Protein AF-0000000085284637 (afdb_homodimer)

Structure (mmCIF, N/CA/C/O backbone):
data_AF-0000000085284637-model_v1
#
loop_
_entity.id
_entity.type
_entity.pdbx_description
1 polymer 'Mutator-like transposase domain-containing protein'
#
loop_
_atom_site.group_PDB
_atom_site.id
_atom_site.type_symbol
_atom_site.label_atom_id
_atom_site.label_alt_id
_atom_site.label_comp_id
_atom_site.label_asym_id
_atom_site.label_entity_id
_atom_site.label_seq_id
_atom_site.pdbx_PDB_ins_code
_atom_site.Cartn_x
_atom_site.Cartn_y
_atom_site.Cartn_z
_atom_site.occupancy
_atom_site.B_iso_or_equiv
_atom_site.auth_seq_id
_atom_site.auth_comp_id
_atom_site.auth_asym_id
_atom_site.auth_atom_id
_atom_site.pdbx_PDB_model_num
ATOM 1 N N . MET A 1 1 ? 29.344 -5.898 -10.086 1 89.19 1 MET A N 1
ATOM 2 C CA . MET A 1 1 ? 28.906 -7.266 -10.359 1 89.19 1 MET A CA 1
ATOM 3 C C . MET A 1 1 ? 29.672 -7.855 -11.539 1 89.19 1 MET A C 1
ATOM 5 O O . MET A 1 1 ? 29.812 -7.215 -12.578 1 89.19 1 MET A O 1
ATOM 9 N N . ILE A 1 2 ? 30.219 -9.016 -11.281 1 87.75 2 ILE A N 1
ATOM 10 C CA . ILE A 1 2 ? 31.047 -9.648 -12.297 1 87.75 2 ILE A CA 1
ATOM 11 C C . ILE A 1 2 ? 30.469 -11.016 -12.648 1 87.75 2 ILE A C 1
ATOM 13 O O . ILE A 1 2 ? 30.062 -11.773 -11.766 1 87.75 2 ILE A O 1
ATOM 17 N N . ASP A 1 3 ? 30.391 -11.312 -13.961 1 84.81 3 ASP A N 1
ATOM 18 C CA . ASP A 1 3 ? 30.062 -12.648 -14.422 1 84.81 3 ASP A CA 1
ATOM 19 C C . ASP A 1 3 ? 31.234 -13.609 -14.227 1 84.81 3 ASP A C 1
ATOM 21 O O . ASP A 1 3 ? 32.219 -13.531 -14.945 1 84.81 3 ASP A O 1
ATOM 25 N N . CYS A 1 4 ? 31.016 -14.438 -13.312 1 86.38 4 CYS A N 1
ATOM 26 C CA . CYS A 1 4 ? 32.125 -15.312 -12.938 1 86.38 4 CYS A CA 1
ATOM 27 C C . CYS A 1 4 ? 32.562 -16.172 -14.117 1 86.38 4 CYS A C 1
ATOM 29 O O . CYS A 1 4 ? 33.719 -16.484 -14.258 1 86.38 4 CYS A O 1
ATOM 31 N N . ASN A 1 5 ? 31.578 -16.625 -14.945 1 84.56 5 ASN A N 1
ATOM 32 C CA . ASN A 1 5 ? 31.922 -17.422 -16.109 1 84.56 5 ASN A CA 1
ATOM 33 C C . ASN A 1 5 ? 32.75 -16.609 -17.109 1 84.56 5 ASN A C 1
ATOM 35 O O . ASN A 1 5 ? 33.75 -17.125 -17.656 1 84.56 5 ASN A O 1
ATOM 39 N N . LYS A 1 6 ? 32.375 -15.461 -17.297 1 85.19 6 LYS A N 1
ATOM 40 C CA . LYS A 1 6 ? 33.125 -14.594 -18.203 1 85.19 6 LYS A CA 1
ATOM 41 C C . LYS A 1 6 ? 34.5 -14.289 -17.656 1 85.19 6 LYS A C 1
ATOM 43 O O . LYS A 1 6 ? 35.5 -14.297 -18.391 1 85.19 6 LYS A O 1
ATOM 48 N N . LEU A 1 7 ? 34.562 -13.969 -16.375 1 89.31 7 LEU A N 1
ATOM 49 C CA . LEU A 1 7 ? 35.844 -13.695 -15.727 1 89.31 7 LEU A CA 1
ATOM 50 C C . LEU A 1 7 ? 36.812 -14.883 -15.875 1 89.31 7 LEU A C 1
ATOM 52 O O . LEU A 1 7 ? 37.969 -14.703 -16.188 1 89.31 7 LEU A O 1
ATOM 56 N N . TYR A 1 8 ? 36.281 -16.047 -15.656 1 89.56 8 TYR A N 1
ATOM 57 C CA . TYR A 1 8 ? 37.094 -17.25 -15.781 1 89.56 8 TYR A CA 1
ATOM 58 C C . TYR A 1 8 ? 37.562 -17.438 -17.219 1 89.56 8 TYR A C 1
ATOM 60 O O . TYR A 1 8 ? 38.781 -17.594 -17.453 1 89.56 8 TYR A O 1
ATOM 68 N N . ASN A 1 9 ? 36.688 -17.359 -18.188 1 89.44 9 ASN A N 1
ATOM 69 C CA . ASN A 1 9 ? 36.969 -17.672 -19.578 1 89.44 9 ASN A CA 1
ATOM 70 C C . ASN A 1 9 ? 37.938 -16.641 -20.188 1 89.44 9 ASN A C 1
ATOM 72 O O . ASN A 1 9 ? 38.75 -16.984 -21.031 1 89.44 9 ASN A O 1
ATOM 76 N N . THR A 1 10 ? 37.844 -15.453 -19.703 1 86.94 10 THR A N 1
ATOM 77 C CA . THR A 1 10 ? 38.562 -14.398 -20.406 1 86.94 10 THR A CA 1
ATOM 78 C C . THR A 1 10 ? 39.875 -14.047 -19.688 1 86.94 10 THR A C 1
ATOM 80 O O . THR A 1 10 ? 40.812 -13.539 -20.297 1 86.94 10 THR A O 1
ATOM 83 N N . VAL A 1 11 ? 39.875 -14.344 -18.391 1 89.25 11 VAL A N 1
ATOM 84 C CA . VAL A 1 11 ? 41.031 -13.828 -17.625 1 89.25 11 VAL A CA 1
ATOM 85 C C . VAL A 1 11 ? 41.688 -14.977 -16.859 1 89.25 11 VAL A C 1
ATOM 87 O O . VAL A 1 11 ? 42.844 -15.289 -17.094 1 89.25 11 VAL A O 1
ATOM 90 N N . LEU A 1 12 ? 40.938 -15.695 -16.141 1 88.62 12 LEU A N 1
ATOM 91 C CA . LEU A 1 12 ? 41.531 -16.578 -15.117 1 88.62 12 LEU A CA 1
ATOM 92 C C . LEU A 1 12 ? 42 -17.891 -15.734 1 88.62 12 LEU A C 1
ATOM 94 O O . LEU A 1 12 ? 42.906 -18.531 -15.211 1 88.62 12 LEU A O 1
ATOM 98 N N . SER A 1 13 ? 41.438 -18.266 -16.859 1 87.56 13 SER A N 1
ATOM 99 C CA . SER A 1 13 ? 41.75 -19.547 -17.484 1 87.56 13 SER A CA 1
ATOM 100 C C . SER A 1 13 ? 43.188 -19.578 -18.016 1 87.56 13 SER A C 1
ATOM 102 O O . SER A 1 13 ? 43.75 -20.656 -18.25 1 87.56 13 SER A O 1
ATOM 104 N N . GLU A 1 14 ? 43.719 -18.453 -18.125 1 82.44 14 GLU A N 1
ATOM 105 C CA . GLU A 1 14 ? 45.062 -18.375 -18.719 1 82.44 14 GLU A CA 1
ATOM 106 C C . GLU A 1 14 ? 46.094 -17.906 -17.688 1 82.44 14 GLU A C 1
ATOM 108 O O . GLU A 1 14 ? 47.188 -17.516 -18.062 1 82.44 14 GLU A O 1
ATOM 113 N N . MET A 1 15 ? 45.781 -18.094 -16.5 1 85 15 MET A N 1
ATOM 114 C CA . MET A 1 15 ? 46.688 -17.562 -15.5 1 85 15 MET A CA 1
ATOM 115 C C . MET A 1 15 ? 47.719 -18.609 -15.078 1 85 15 MET A C 1
ATOM 117 O O . MET A 1 15 ? 47.375 -19.656 -14.523 1 85 15 MET A O 1
ATOM 121 N N . PHE A 1 16 ? 48.906 -18.266 -15.258 1 83.94 16 PHE A N 1
ATOM 122 C CA . PHE A 1 16 ? 50 -19.141 -14.859 1 83.94 16 PHE A CA 1
ATOM 123 C C . PHE A 1 16 ? 50.406 -18.891 -13.414 1 83.94 16 PHE A C 1
ATOM 125 O O . PHE A 1 16 ? 50.281 -17.766 -12.93 1 83.94 16 PHE A O 1
ATOM 132 N N . CYS A 1 17 ? 50.938 -19.953 -12.836 1 87.12 17 CYS A N 1
ATOM 133 C CA . CYS A 1 17 ? 51.438 -19.828 -11.469 1 87.12 17 CYS A CA 1
ATOM 134 C C . CYS A 1 17 ? 52.688 -18.953 -11.422 1 87.12 17 CYS A C 1
ATOM 136 O O . CYS A 1 17 ? 53.594 -19.141 -12.211 1 87.12 17 CYS A O 1
ATOM 138 N N . SER A 1 18 ? 52.688 -18.062 -10.539 1 79.44 18 SER A N 1
ATOM 139 C CA . SER A 1 18 ? 53.812 -17.141 -10.414 1 79.44 18 SER A CA 1
ATOM 140 C C . SER A 1 18 ? 55 -17.812 -9.734 1 79.44 18 SER A C 1
ATOM 142 O O . SER A 1 18 ? 56.125 -17.344 -9.844 1 79.44 18 SER A O 1
ATOM 144 N N . GLU A 1 19 ? 54.688 -18.922 -9.055 1 83.81 19 GLU A N 1
ATOM 145 C CA . GLU A 1 19 ? 55.75 -19.594 -8.328 1 83.81 19 GLU A CA 1
ATOM 146 C C . GLU A 1 19 ? 56.469 -20.625 -9.211 1 83.81 19 GLU A C 1
ATOM 148 O O . GLU A 1 19 ? 57.688 -20.578 -9.391 1 83.81 19 GLU A O 1
ATOM 153 N N . CYS A 1 20 ? 55.656 -21.562 -9.773 1 82.88 20 CYS A N 1
ATOM 154 C CA . CYS A 1 20 ? 56.281 -22.609 -10.586 1 82.88 20 CYS A CA 1
ATOM 155 C C . CYS A 1 20 ? 56.375 -22.172 -12.039 1 82.88 20 CYS A C 1
ATOM 157 O O . CYS A 1 20 ? 57.156 -22.75 -12.805 1 82.88 20 CYS A O 1
ATOM 159 N N . CYS A 1 21 ? 55.688 -21.219 -12.5 1 76 21 CYS A N 1
ATOM 160 C CA . CYS A 1 21 ? 55.688 -20.609 -13.82 1 76 21 CYS A CA 1
ATOM 161 C C . CYS A 1 21 ? 55.406 -21.641 -14.906 1 76 21 CYS A C 1
ATOM 163 O O . CYS A 1 21 ? 55.875 -21.5 -16.047 1 76 21 CYS A O 1
ATOM 165 N N . VAL A 1 22 ? 54.781 -22.75 -14.625 1 79.31 22 VAL A N 1
ATOM 166 C CA . VAL A 1 22 ? 54.531 -23.797 -15.602 1 79.31 22 VAL A CA 1
ATOM 167 C C . VAL A 1 22 ? 53.062 -24.125 -15.641 1 79.31 22 VAL A C 1
ATOM 169 O O . VAL A 1 22 ? 52.438 -24.172 -16.719 1 79.31 22 VAL A O 1
ATOM 172 N N . GLU A 1 23 ? 52.5 -24.188 -14.578 1 84.44 23 GLU A N 1
ATOM 173 C CA . GLU A 1 23 ? 51.156 -24.688 -14.484 1 84.44 23 GLU A CA 1
ATOM 174 C C . GLU A 1 23 ? 50.125 -23.562 -14.547 1 84.44 23 GLU A C 1
ATOM 176 O O . GLU A 1 23 ? 50.375 -22.453 -14.062 1 84.44 23 GLU A O 1
ATOM 181 N N . ILE A 1 24 ? 49.031 -23.859 -15.211 1 87.75 24 ILE A N 1
ATOM 182 C CA . ILE A 1 24 ? 47.875 -22.984 -15.172 1 87.75 24 ILE A CA 1
ATOM 183 C C . ILE A 1 24 ? 47.125 -23.156 -13.852 1 87.75 24 ILE A C 1
ATOM 185 O O . ILE A 1 24 ? 46.875 -24.281 -13.414 1 87.75 24 ILE A O 1
ATOM 189 N N . MET A 1 25 ? 46.844 -22.062 -13.289 1 90.94 25 MET A N 1
ATOM 190 C CA . MET A 1 25 ? 46.188 -22.094 -11.984 1 90.94 25 MET A CA 1
ATOM 191 C C . MET A 1 25 ? 44.75 -22.562 -12.102 1 90.94 25 MET A C 1
ATOM 193 O O . MET A 1 25 ? 44.062 -22.203 -13.055 1 90.94 25 MET A O 1
ATOM 197 N N . GLN A 1 26 ? 44.344 -23.312 -11.109 1 92.88 26 GLN A N 1
ATOM 198 C CA . GLN A 1 26 ? 42.938 -23.719 -11.023 1 92.88 26 GLN A CA 1
ATOM 199 C C . GLN A 1 26 ? 42.125 -22.719 -10.219 1 92.88 26 GLN A C 1
ATOM 201 O O . GLN A 1 26 ? 42.531 -22.312 -9.133 1 92.88 26 GLN A O 1
ATOM 206 N N . THR A 1 27 ? 40.969 -22.359 -10.844 1 93.12 27 THR A N 1
ATOM 207 C CA . THR A 1 27 ? 40.125 -21.359 -10.203 1 93.12 27 THR A CA 1
ATOM 208 C C . THR A 1 27 ? 39.031 -22.031 -9.375 1 93.12 27 THR A C 1
ATOM 210 O O . THR A 1 27 ? 38.344 -22.938 -9.852 1 93.12 27 THR A O 1
ATOM 213 N N . LYS A 1 28 ? 38.938 -21.625 -8.148 1 92.19 28 LYS A N 1
ATOM 214 C CA . LYS A 1 28 ? 37.844 -22.062 -7.262 1 92.19 28 LYS A CA 1
ATOM 215 C C . LYS A 1 28 ? 37.062 -20.859 -6.723 1 92.19 28 LYS A C 1
ATOM 217 O O . LYS A 1 28 ? 37.656 -19.828 -6.41 1 92.19 28 LYS A O 1
ATOM 222 N N . TYR A 1 29 ? 35.75 -21.031 -6.77 1 90.25 29 TYR A N 1
ATOM 223 C CA . TYR A 1 29 ? 34.875 -20 -6.23 1 90.25 29 TYR A CA 1
ATOM 224 C C . TYR A 1 29 ? 34.281 -20.422 -4.902 1 90.25 29 TYR A C 1
ATOM 226 O O . TYR A 1 29 ? 33.812 -21.562 -4.762 1 90.25 29 TYR A O 1
ATOM 234 N N . TYR A 1 30 ? 34.344 -19.547 -3.93 1 88.12 30 TYR A N 1
ATOM 235 C CA . TYR A 1 30 ? 33.719 -19.781 -2.629 1 88.12 30 TYR A CA 1
ATOM 236 C C . TYR A 1 30 ? 32.719 -18.672 -2.301 1 88.12 30 TYR A C 1
ATOM 238 O O . TYR A 1 30 ? 33.062 -17.484 -2.404 1 88.12 30 TYR A O 1
ATOM 246 N N . ASP A 1 31 ? 31.516 -19.156 -1.935 1 85.19 31 ASP A N 1
ATOM 247 C CA . ASP A 1 31 ? 30.5 -18.172 -1.565 1 85.19 31 ASP A CA 1
ATOM 248 C C . ASP A 1 31 ? 30.469 -17.953 -0.054 1 85.19 31 ASP A C 1
ATOM 250 O O . ASP A 1 31 ? 30.453 -18.906 0.715 1 85.19 31 ASP A O 1
ATOM 254 N N . GLN A 1 32 ? 30.672 -16.781 0.289 1 85.88 32 GLN A N 1
ATOM 255 C CA . GLN A 1 32 ? 30.375 -16.312 1.641 1 85.88 32 GLN A CA 1
ATOM 256 C C . GLN A 1 32 ? 29.141 -15.414 1.655 1 85.88 32 GLN A C 1
ATOM 258 O O . GLN A 1 32 ? 29.25 -14.203 1.497 1 85.88 32 GLN A O 1
ATOM 263 N N . HIS A 1 33 ? 28.016 -16.016 2.002 1 87.62 33 HIS A N 1
ATOM 264 C CA . HIS A 1 33 ? 26.719 -15.375 1.798 1 87.62 33 HIS A CA 1
ATOM 265 C C . HIS A 1 33 ? 26.562 -14.898 0.359 1 87.62 33 HIS A C 1
ATOM 267 O O . HIS A 1 33 ? 26.609 -15.703 -0.576 1 87.62 33 HIS A O 1
ATOM 273 N N . LEU A 1 34 ? 26.594 -13.547 0.095 1 89.62 34 LEU A N 1
ATOM 274 C CA . LEU A 1 34 ? 26.391 -13.055 -1.262 1 89.62 34 LEU A CA 1
ATOM 275 C C . LEU A 1 34 ? 27.719 -12.703 -1.92 1 89.62 34 LEU A C 1
ATOM 277 O O . LEU A 1 34 ? 27.781 -12.453 -3.127 1 89.62 34 LEU A O 1
ATOM 281 N N . GLU A 1 35 ? 28.781 -12.75 -1.167 1 88.94 35 GLU A N 1
ATOM 282 C CA . GLU A 1 35 ? 30.109 -12.477 -1.717 1 88.94 35 GLU A CA 1
ATOM 283 C C . GLU A 1 35 ? 30.75 -13.742 -2.264 1 88.94 35 GLU A C 1
ATOM 285 O O . GLU A 1 35 ? 30.734 -14.789 -1.609 1 88.94 35 GLU A O 1
ATOM 290 N N . THR A 1 36 ? 31.234 -13.578 -3.467 1 89.12 36 THR A N 1
ATOM 291 C CA . THR A 1 36 ? 32 -14.672 -4.051 1 89.12 36 THR A CA 1
ATOM 292 C C . THR A 1 36 ? 33.5 -14.359 -4.012 1 89.12 36 THR A C 1
ATOM 294 O O . THR A 1 36 ? 33.938 -13.312 -4.488 1 89.12 36 THR A O 1
ATOM 297 N N . VAL A 1 37 ? 34.188 -15.289 -3.369 1 89.75 37 VAL A N 1
ATOM 298 C CA . VAL A 1 37 ? 35.625 -15.156 -3.268 1 89.75 37 VAL A CA 1
ATOM 299 C C . VAL A 1 37 ? 36.312 -16.062 -4.285 1 89.75 37 VAL A C 1
ATOM 301 O O . VAL A 1 37 ? 35.938 -17.234 -4.414 1 89.75 37 VAL A O 1
ATOM 304 N N . VAL A 1 38 ? 37.25 -15.469 -4.969 1 91.56 38 VAL A N 1
ATOM 305 C CA . VAL A 1 38 ? 37.969 -16.219 -5.98 1 91.56 38 VAL A CA 1
ATOM 306 C C . VAL A 1 38 ? 39.312 -16.688 -5.41 1 91.56 38 VAL A C 1
ATOM 308 O O . VAL A 1 38 ? 40.094 -15.875 -4.879 1 91.56 38 VAL A O 1
ATOM 311 N N . VAL A 1 39 ? 39.531 -17.984 -5.457 1 92.88 39 VAL A N 1
ATOM 312 C CA . VAL A 1 39 ? 40.781 -18.562 -5.02 1 92.88 39 VAL A CA 1
ATOM 313 C C . VAL A 1 39 ? 41.438 -19.344 -6.172 1 92.88 39 VAL A C 1
ATOM 315 O O . VAL A 1 39 ? 40.75 -20.141 -6.832 1 92.88 39 VAL A O 1
ATOM 318 N N . LEU A 1 40 ? 42.688 -19.031 -6.391 1 92.75 40 LEU A N 1
ATOM 319 C CA . LEU A 1 40 ? 43.438 -19.75 -7.402 1 92.75 40 LEU A CA 1
ATOM 320 C C . LEU A 1 40 ? 44.5 -20.641 -6.754 1 92.75 40 LEU A C 1
ATOM 322 O O . LEU A 1 40 ? 45.188 -20.219 -5.832 1 92.75 40 LEU A O 1
ATOM 326 N N . GLU A 1 41 ? 44.5 -21.891 -7.234 1 94 41 GLU A N 1
ATOM 327 C CA . GLU A 1 41 ? 45.469 -22.844 -6.707 1 94 41 GLU A CA 1
ATOM 328 C C . GLU A 1 41 ? 46.25 -23.5 -7.828 1 94 41 GLU A C 1
ATOM 330 O O . GLU A 1 41 ? 45.688 -23.906 -8.844 1 94 41 GLU A O 1
ATOM 335 N N . CYS A 1 42 ? 47.562 -23.594 -7.641 1 92.31 42 CYS A N 1
ATOM 336 C CA . CYS A 1 42 ? 48.406 -24.25 -8.602 1 92.31 42 CYS A CA 1
ATOM 337 C C . CYS A 1 42 ? 48.438 -25.766 -8.367 1 92.31 42 CYS A C 1
ATOM 339 O O . CYS A 1 42 ? 48.781 -26.219 -7.277 1 92.31 42 CYS A O 1
ATOM 341 N N . PRO A 1 43 ? 48.062 -26.5 -9.32 1 92.12 43 PRO A N 1
ATOM 342 C CA . PRO A 1 43 ? 48.094 -27.953 -9.141 1 92.12 43 PRO A CA 1
ATOM 343 C C . PRO A 1 43 ? 49.5 -28.516 -9.055 1 92.12 43 PRO A C 1
ATOM 345 O O . PRO A 1 43 ? 49.719 -29.594 -8.508 1 92.12 43 PRO A O 1
ATOM 348 N N . GLY A 1 44 ? 50.469 -27.844 -9.492 1 90.88 44 GLY A N 1
ATOM 349 C CA . GLY A 1 44 ? 51.844 -28.312 -9.523 1 90.88 44 GLY A CA 1
ATOM 350 C C . GLY A 1 44 ? 52.594 -28.078 -8.219 1 90.88 44 GLY A C 1
ATOM 351 O O . GLY A 1 44 ? 53.125 -29.016 -7.625 1 90.88 44 GLY A O 1
ATOM 352 N N . CYS A 1 45 ? 52.625 -26.844 -7.738 1 92.12 45 CYS A N 1
ATOM 353 C CA . CYS A 1 45 ? 53.438 -26.516 -6.59 1 92.12 45 CYS A CA 1
ATOM 354 C C . CYS A 1 45 ? 52.594 -26.219 -5.359 1 92.12 45 CYS A C 1
ATOM 356 O O . CYS A 1 45 ? 53.125 -26.031 -4.262 1 92.12 45 CYS A O 1
ATOM 358 N N . GLY A 1 46 ? 51.312 -26.125 -5.469 1 90.94 46 GLY A N 1
ATOM 359 C CA . GLY A 1 46 ? 50.406 -25.922 -4.336 1 90.94 46 GLY A CA 1
ATOM 360 C C . GLY A 1 46 ? 50.25 -24.453 -3.953 1 90.94 46 GLY A C 1
ATOM 361 O O . GLY A 1 46 ? 49.562 -24.125 -2.996 1 90.94 46 GLY A O 1
ATOM 362 N N . HIS A 1 47 ? 50.875 -23.547 -4.723 1 91.25 47 HIS A N 1
ATOM 363 C CA . HIS A 1 47 ? 50.75 -22.109 -4.465 1 91.25 47 HIS A CA 1
ATOM 364 C C . HIS A 1 47 ? 49.312 -21.656 -4.59 1 91.25 47 HIS A C 1
ATOM 366 O O . HIS A 1 47 ? 48.594 -22.078 -5.5 1 91.25 47 HIS A O 1
ATOM 372 N N . GLN A 1 48 ? 48.906 -20.781 -3.557 1 91.81 48 GLN A N 1
ATOM 373 C CA . GLN A 1 48 ? 47.5 -20.328 -3.525 1 91.81 48 GLN A CA 1
ATOM 374 C C . GLN A 1 48 ? 47.438 -18.812 -3.549 1 91.81 48 GLN A C 1
ATOM 376 O O . GLN A 1 48 ? 48.219 -18.125 -2.883 1 91.81 48 GLN A O 1
ATOM 381 N N . LEU A 1 49 ? 46.594 -18.297 -4.5 1 90.62 49 LEU A N 1
ATOM 382 C CA . LEU A 1 49 ? 46.219 -16.875 -4.508 1 90.62 49 LEU A CA 1
ATOM 383 C C . LEU A 1 49 ? 44.781 -16.703 -4.039 1 90.62 49 LEU A C 1
ATOM 385 O O . LEU A 1 49 ? 43.875 -17.406 -4.504 1 90.62 49 LEU A O 1
ATOM 389 N N . GLY A 1 50 ? 44.594 -15.789 -3.178 1 88.5 50 GLY A N 1
ATOM 390 C CA . GLY A 1 50 ? 43.312 -15.609 -2.566 1 88.5 50 GLY A CA 1
ATOM 391 C C . GLY A 1 50 ? 43.156 -16.359 -1.261 1 88.5 50 GLY A C 1
ATOM 392 O O . GLY A 1 50 ? 43.938 -17.25 -0.948 1 88.5 50 GLY A O 1
ATOM 393 N N . GLU A 1 51 ? 42.25 -15.953 -0.429 1 83.06 51 GLU A N 1
ATOM 394 C CA . GLU A 1 51 ? 42.031 -16.594 0.862 1 83.06 51 GLU A CA 1
ATOM 395 C C . GLU A 1 51 ? 40.656 -17.219 0.938 1 83.06 51 GLU A C 1
ATOM 397 O O . GLU A 1 51 ? 39.656 -16.562 0.678 1 83.06 51 GLU A O 1
ATOM 402 N N . LYS A 1 52 ? 40.75 -18.453 1.249 1 84.12 52 LYS A N 1
ATOM 403 C CA . LYS A 1 52 ? 39.469 -19.141 1.491 1 84.12 52 LYS A CA 1
ATOM 404 C C . LYS A 1 52 ? 38.688 -18.469 2.631 1 84.12 52 LYS A C 1
ATOM 406 O O . LYS A 1 52 ? 39.281 -18.094 3.646 1 84.12 52 LYS A O 1
ATOM 411 N N . PRO A 1 53 ? 37.344 -18.281 2.314 1 80.62 53 PRO A N 1
ATOM 412 C CA . PRO A 1 53 ? 36.594 -17.656 3.395 1 80.62 53 PRO A CA 1
ATOM 413 C C . PRO A 1 53 ? 36.531 -18.516 4.66 1 80.62 53 PRO A C 1
ATOM 415 O O . PRO A 1 53 ? 36.562 -19.75 4.578 1 80.62 53 PRO A O 1
ATOM 418 N N . SER A 1 54 ? 36.781 -17.797 5.797 1 72.44 54 SER A N 1
ATOM 419 C CA . SER A 1 54 ? 36.75 -18.484 7.082 1 72.44 54 SER A CA 1
ATOM 420 C C . SER A 1 54 ? 35.344 -18.969 7.41 1 72.44 54 SER A C 1
ATOM 422 O O . SER A 1 54 ? 34.344 -18.391 6.953 1 72.44 54 SER A O 1
ATOM 424 N N . GLU A 1 55 ? 35.125 -20.297 7.891 1 63.09 55 GLU A N 1
ATOM 425 C CA . GLU A 1 55 ? 33.844 -20.875 8.281 1 63.09 55 GLU A CA 1
ATOM 426 C C . GLU A 1 55 ? 33.125 -19.984 9.297 1 63.09 55 GLU A C 1
ATOM 428 O O . GLU A 1 55 ? 31.891 -20.078 9.461 1 63.09 55 GLU A O 1
ATOM 433 N N . LYS A 1 56 ? 33.938 -19.109 9.969 1 55.44 56 LYS A N 1
ATOM 434 C CA . LYS A 1 56 ? 33.312 -18.391 11.078 1 55.44 56 LYS A CA 1
ATOM 435 C C . LYS A 1 56 ? 32.438 -17.25 10.57 1 55.44 56 LYS A C 1
ATOM 437 O O . LYS A 1 56 ? 32.688 -16.734 9.477 1 55.44 56 LYS A O 1
ATOM 442 N N . ASN A 1 57 ? 31.438 -17 11.281 1 57.09 57 ASN A N 1
ATOM 443 C CA . ASN A 1 57 ? 30.25 -16.156 11.227 1 57.09 57 ASN A CA 1
ATOM 444 C C . ASN A 1 57 ? 30.625 -14.68 11.062 1 57.09 57 ASN A C 1
ATOM 446 O O . ASN A 1 57 ? 30.484 -13.891 12 1 57.09 57 ASN A O 1
ATOM 450 N N . VAL A 1 58 ? 31.547 -14.406 10.062 1 65.62 58 VAL A N 1
ATOM 451 C CA . VAL A 1 58 ? 31.984 -13.016 9.961 1 65.62 58 VAL A CA 1
ATOM 452 C C . VAL A 1 58 ? 30.969 -12.219 9.141 1 65.62 58 VAL A C 1
ATOM 454 O O . VAL A 1 58 ? 30.312 -12.758 8.25 1 65.62 58 VAL A O 1
ATOM 457 N N . GLU A 1 59 ? 30.672 -11.031 9.695 1 80.19 59 GLU A N 1
ATOM 458 C CA . GLU A 1 59 ? 29.859 -10.047 8.992 1 80.19 59 GLU A CA 1
ATOM 459 C C . GLU A 1 59 ? 30.422 -9.742 7.613 1 80.19 59 GLU A C 1
ATOM 461 O O . GLU A 1 59 ? 31.641 -9.617 7.449 1 80.19 59 GLU A O 1
ATOM 466 N N . ASN A 1 60 ? 29.688 -9.953 6.676 1 88.69 60 ASN A N 1
ATOM 467 C CA . ASN A 1 60 ? 30.016 -9.719 5.273 1 88.69 60 ASN A CA 1
ATOM 468 C C . ASN A 1 60 ? 29.453 -8.383 4.785 1 88.69 60 ASN A C 1
ATOM 470 O O . ASN A 1 60 ? 28.234 -8.18 4.816 1 88.69 60 ASN A O 1
ATOM 474 N N . GLU A 1 61 ? 30.359 -7.5 4.312 1 91.75 61 GLU A N 1
ATOM 475 C CA . GLU A 1 61 ? 29.969 -6.148 3.926 1 91.75 61 GLU A CA 1
ATOM 476 C C . GLU A 1 61 ? 28.969 -6.176 2.773 1 91.75 61 GLU A C 1
ATOM 478 O O . GLU A 1 61 ? 27.969 -5.441 2.791 1 91.75 61 GLU A O 1
ATOM 483 N N . ILE A 1 62 ? 29.25 -6.969 1.756 1 91.75 62 ILE A N 1
ATOM 484 C CA . ILE A 1 62 ? 28.406 -7.023 0.571 1 91.75 62 ILE A CA 1
ATOM 485 C C . ILE A 1 62 ? 27 -7.461 0.964 1 91.75 62 ILE A C 1
ATOM 487 O O . ILE A 1 62 ? 26.016 -6.848 0.551 1 91.75 62 ILE A O 1
ATOM 491 N N . THR A 1 63 ? 26.953 -8.469 1.794 1 93.62 63 THR A N 1
ATOM 492 C CA . THR A 1 63 ? 25.656 -8.969 2.244 1 93.62 63 THR A CA 1
ATOM 493 C C . THR A 1 63 ? 24.922 -7.914 3.066 1 93.62 63 THR A C 1
ATOM 495 O O . THR A 1 63 ? 23.719 -7.703 2.883 1 93.62 63 THR A O 1
ATOM 498 N N . CYS A 1 64 ? 25.641 -7.266 3.916 1 95.5 64 CYS A N 1
ATOM 499 C CA . CYS A 1 64 ? 25.062 -6.223 4.75 1 95.5 64 CYS A CA 1
ATOM 500 C C . CYS A 1 64 ? 24.5 -5.09 3.898 1 95.5 64 CYS A C 1
ATOM 502 O O . CYS A 1 64 ? 23.375 -4.641 4.121 1 95.5 64 CYS A O 1
ATOM 504 N N . ARG A 1 65 ? 25.219 -4.699 2.92 1 94.75 65 ARG A N 1
ATOM 505 C CA . ARG A 1 65 ? 24.797 -3.615 2.043 1 94.75 65 ARG A CA 1
ATOM 506 C C . ARG A 1 65 ? 23.562 -4.008 1.242 1 94.75 65 ARG A C 1
ATOM 508 O O . ARG A 1 65 ? 22.688 -3.18 1.001 1 94.75 65 ARG A O 1
ATOM 515 N N . MET A 1 66 ? 23.531 -5.23 0.854 1 94.12 66 MET A N 1
ATOM 516 C CA . MET A 1 66 ? 22.391 -5.703 0.076 1 94.12 66 MET A CA 1
ATOM 517 C C . MET A 1 66 ? 21.125 -5.75 0.936 1 94.12 66 MET A C 1
ATOM 519 O O . MET A 1 66 ? 20.047 -5.375 0.48 1 94.12 66 MET A O 1
ATOM 523 N N . VAL A 1 67 ? 21.297 -6.23 2.156 1 96.19 67 VAL A N 1
ATOM 524 C CA . VAL A 1 67 ? 20.156 -6.254 3.078 1 96.19 67 VAL A CA 1
ATOM 525 C C . VAL A 1 67 ? 19.703 -4.828 3.371 1 96.19 67 VAL A C 1
ATOM 527 O O . VAL A 1 67 ? 18.5 -4.539 3.359 1 96.19 67 VAL A O 1
ATOM 530 N N . TYR A 1 68 ? 20.688 -3.922 3.609 1 96.5 68 TYR A N 1
ATOM 531 C CA . TYR A 1 68 ? 20.406 -2.512 3.836 1 96.5 68 TYR A CA 1
ATOM 532 C C . TYR A 1 68 ? 19.625 -1.919 2.664 1 96.5 68 TYR A C 1
ATOM 534 O O . TYR A 1 68 ? 18.625 -1.234 2.861 1 96.5 68 TYR A O 1
ATOM 542 N N . GLY A 1 69 ? 20.062 -2.24 1.457 1 93.38 69 GLY A N 1
ATOM 543 C CA . GLY A 1 69 ? 19.375 -1.768 0.268 1 93.38 69 GLY A CA 1
ATOM 544 C C . GLY A 1 69 ? 17.953 -2.275 0.162 1 93.38 69 GLY A C 1
ATOM 545 O O . GLY A 1 69 ? 17.062 -1.547 -0.271 1 93.38 69 GLY A O 1
ATOM 546 N N . GLU A 1 70 ? 17.75 -3.525 0.554 1 93.44 70 GLU A N 1
ATOM 547 C CA . GLU A 1 70 ? 16.406 -4.109 0.523 1 93.44 70 GLU A CA 1
ATOM 548 C C . GLU A 1 70 ? 15.477 -3.414 1.511 1 93.44 70 GLU A C 1
ATOM 550 O O . GLU A 1 70 ? 14.32 -3.133 1.19 1 93.44 70 GLU A O 1
ATOM 555 N N . MET A 1 71 ? 15.992 -3.109 2.66 1 94.88 71 MET A N 1
ATOM 556 C CA . MET A 1 71 ? 15.211 -2.453 3.709 1 94.88 71 MET A CA 1
ATOM 557 C C . MET A 1 71 ? 14.82 -1.04 3.291 1 94.88 71 MET A C 1
ATOM 559 O O . MET A 1 71 ? 13.688 -0.614 3.512 1 94.88 71 MET A O 1
ATOM 563 N N . VAL A 1 72 ? 15.711 -0.36 2.664 1 93.62 72 VAL A N 1
ATOM 564 C CA . VAL A 1 72 ? 15.453 1.01 2.23 1 93.62 72 VAL A CA 1
ATOM 565 C C . VAL A 1 72 ? 14.43 1.013 1.101 1 93.62 72 VAL A C 1
ATOM 567 O O . VAL A 1 72 ? 13.695 1.988 0.921 1 93.62 72 VAL A O 1
ATOM 570 N N . ALA A 1 73 ? 14.383 -0.106 0.408 1 88.88 73 ALA A N 1
ATOM 571 C CA . ALA A 1 73 ? 13.391 -0.227 -0.653 1 88.88 73 ALA A CA 1
ATOM 572 C C . ALA A 1 73 ? 12.016 -0.58 -0.081 1 88.88 73 ALA A C 1
ATOM 574 O O . ALA A 1 73 ? 11.023 -0.616 -0.811 1 88.88 73 ALA A O 1
ATOM 575 N N . GLY A 1 74 ? 11.969 -0.775 1.246 1 88.06 74 GLY A N 1
ATOM 576 C CA . GLY A 1 74 ? 10.711 -1.081 1.912 1 88.06 74 GLY A CA 1
ATOM 577 C C . GLY A 1 74 ? 10.312 -2.541 1.796 1 88.06 74 GLY A C 1
ATOM 578 O O . GLY A 1 74 ? 9.141 -2.883 1.938 1 88.06 74 GLY A O 1
ATOM 579 N N . GLU A 1 75 ? 11.273 -3.393 1.48 1 89.56 75 GLU A N 1
ATOM 580 C CA . GLU A 1 75 ? 10.984 -4.801 1.241 1 89.56 75 GLU A CA 1
ATOM 581 C C . GLU A 1 75 ? 11.594 -5.684 2.324 1 89.56 75 GLU A C 1
ATOM 583 O O . GLU A 1 75 ? 12.367 -5.207 3.16 1 89.56 75 GLU A O 1
ATOM 588 N N . GLY A 1 76 ? 11.188 -6.926 2.383 1 90.12 76 GLY A N 1
ATOM 589 C CA . GLY A 1 76 ? 11.672 -7.875 3.371 1 90.12 76 GLY A CA 1
ATOM 590 C C . GLY A 1 76 ? 12.367 -9.078 2.756 1 90.12 76 GLY A C 1
ATOM 591 O O . GLY A 1 76 ? 12.891 -8.992 1.645 1 90.12 76 GLY A O 1
ATOM 592 N N . TYR A 1 77 ? 12.438 -10.094 3.484 1 91.88 77 TYR A N 1
ATOM 593 C CA . TYR A 1 77 ? 13.203 -11.281 3.137 1 91.88 77 TYR A CA 1
ATOM 594 C C . TYR A 1 77 ? 12.641 -11.945 1.884 1 91.88 77 TYR A C 1
ATOM 596 O O . TYR A 1 77 ? 13.398 -12.414 1.029 1 91.88 77 TYR A O 1
ATOM 604 N N . SER A 1 78 ? 11.336 -11.984 1.77 1 87.06 78 SER A N 1
ATOM 605 C CA . SER A 1 78 ? 10.719 -12.648 0.623 1 87.06 78 SER A CA 1
ATOM 606 C C . SER A 1 78 ? 11.125 -11.977 -0.685 1 87.06 78 SER A C 1
ATOM 608 O O . SER A 1 78 ? 11.5 -12.648 -1.646 1 87.06 78 SER A O 1
ATOM 610 N N . ALA A 1 79 ? 11.039 -10.68 -0.733 1 87.88 79 ALA A N 1
ATOM 611 C CA . ALA A 1 79 ? 11.461 -9.938 -1.921 1 87.88 79 ALA A CA 1
ATOM 612 C C . ALA A 1 79 ? 12.961 -10.086 -2.158 1 87.88 79 ALA A C 1
ATOM 614 O O . ALA A 1 79 ? 13.406 -10.188 -3.303 1 87.88 79 ALA A O 1
ATOM 615 N N . PHE A 1 80 ? 13.68 -10.094 -1.087 1 91.75 80 PHE A N 1
ATOM 616 C CA . PHE A 1 80 ? 15.133 -10.25 -1.136 1 91.75 80 PHE A CA 1
ATOM 617 C C . PHE A 1 80 ? 15.516 -11.57 -1.797 1 91.75 80 PHE A C 1
ATOM 619 O O . PHE A 1 80 ? 16.375 -11.602 -2.676 1 91.75 80 PHE A O 1
ATOM 626 N N . THR A 1 81 ? 14.875 -12.617 -1.392 1 90.56 81 THR A N 1
ATOM 627 C CA . THR A 1 81 ? 15.18 -13.945 -1.907 1 90.56 81 THR A CA 1
ATOM 628 C C . THR A 1 81 ? 14.781 -14.062 -3.375 1 90.56 81 THR A C 1
ATOM 630 O O . THR A 1 81 ? 15.5 -14.672 -4.172 1 90.56 81 THR A O 1
ATOM 633 N N . ARG A 1 82 ? 13.703 -13.516 -3.736 1 88 82 ARG A N 1
ATOM 634 C CA . ARG A 1 82 ? 13.242 -13.562 -5.121 1 88 82 ARG A CA 1
ATOM 635 C C . ARG A 1 82 ? 14.211 -12.82 -6.039 1 88 82 ARG A C 1
ATOM 637 O O . ARG A 1 82 ? 14.547 -13.305 -7.121 1 88 82 ARG A O 1
ATOM 644 N N . ARG A 1 83 ? 14.594 -11.695 -5.602 1 90 83 ARG A N 1
ATOM 645 C CA . ARG A 1 83 ? 15.547 -10.898 -6.375 1 90 83 ARG A CA 1
ATOM 646 C C . ARG A 1 83 ? 16.875 -11.641 -6.547 1 90 83 ARG A C 1
ATOM 648 O O . ARG A 1 83 ? 17.438 -11.664 -7.645 1 90 83 ARG A O 1
ATOM 655 N N . ASN A 1 84 ? 17.328 -12.172 -5.449 1 90.81 84 ASN A N 1
ATOM 656 C CA . ASN A 1 84 ? 18.594 -12.898 -5.52 1 90.81 84 ASN A CA 1
ATOM 657 C C . ASN A 1 84 ? 18.5 -14.078 -6.484 1 90.81 84 ASN A C 1
ATOM 659 O O . ASN A 1 84 ? 19.438 -14.352 -7.23 1 90.81 84 ASN A O 1
ATOM 663 N N . ALA A 1 85 ? 17.391 -14.719 -6.43 1 90.75 85 ALA A N 1
ATOM 664 C CA . ALA A 1 85 ? 17.188 -15.859 -7.32 1 90.75 85 ALA A CA 1
ATOM 665 C C . ALA A 1 85 ? 17.266 -15.43 -8.781 1 90.75 85 ALA A C 1
ATOM 667 O O . ALA A 1 85 ? 17.953 -16.062 -9.586 1 90.75 85 ALA A O 1
ATOM 668 N N . LEU A 1 86 ? 16.656 -14.359 -9.125 1 90.56 86 LEU A N 1
ATOM 669 C CA . LEU A 1 86 ? 16.578 -13.898 -10.508 1 90.56 86 LEU A CA 1
ATOM 670 C C . LEU A 1 86 ? 17.922 -13.336 -10.969 1 90.56 86 LEU A C 1
ATOM 672 O O . LEU A 1 86 ? 18.234 -13.375 -12.164 1 90.56 86 LEU A O 1
ATOM 676 N N . CYS A 1 87 ? 18.75 -12.875 -10 1 89.12 87 CYS A N 1
ATOM 677 C CA . CYS A 1 87 ? 20.047 -12.305 -10.32 1 89.12 87 CYS A CA 1
ATOM 678 C C . CYS A 1 87 ? 21.141 -13.352 -10.195 1 89.12 87 CYS A C 1
ATOM 680 O O . CYS A 1 87 ? 22.328 -13.023 -10.258 1 89.12 87 CYS A O 1
ATOM 682 N N . THR A 1 88 ? 20.75 -14.609 -9.977 1 89.56 88 THR A N 1
ATOM 683 C CA . THR A 1 88 ? 21.656 -15.742 -9.891 1 89.56 88 THR A CA 1
ATOM 684 C C . THR A 1 88 ? 22.625 -15.562 -8.734 1 89.56 88 THR A C 1
ATOM 686 O O . THR A 1 88 ? 23.812 -15.867 -8.859 1 89.56 88 THR A O 1
ATOM 689 N N . LEU A 1 89 ? 22.172 -14.953 -7.668 1 90.81 89 LEU A N 1
ATOM 690 C CA . LEU A 1 89 ? 22.969 -14.781 -6.461 1 90.81 89 LEU A CA 1
ATOM 691 C C . LEU A 1 89 ? 22.703 -15.906 -5.465 1 90.81 89 LEU A C 1
ATOM 693 O O . LEU A 1 89 ? 21.625 -16.5 -5.465 1 90.81 89 LEU A O 1
ATOM 697 N N . PRO A 1 90 ? 23.656 -16.156 -4.617 1 87.88 90 PRO A N 1
ATOM 698 C CA . PRO A 1 90 ? 23.469 -17.219 -3.633 1 87.88 90 PRO A CA 1
ATOM 699 C C . PRO A 1 90 ? 22.312 -16.953 -2.668 1 87.88 90 PRO A C 1
ATOM 701 O O . PRO A 1 90 ? 21.953 -15.789 -2.459 1 87.88 90 PRO A O 1
ATOM 704 N N . HIS A 1 91 ? 21.844 -18 -2.133 1 87.75 91 HIS A N 1
ATOM 705 C CA . HIS A 1 91 ? 20.766 -17.938 -1.156 1 87.75 91 HIS A CA 1
ATOM 706 C C . HIS A 1 91 ? 21.297 -17.672 0.245 1 87.75 91 HIS A C 1
ATOM 708 O O . HIS A 1 91 ? 22.359 -18.188 0.614 1 87.75 91 HIS A O 1
ATOM 714 N N . ILE A 1 92 ? 20.672 -16.844 0.936 1 90.19 92 ILE A N 1
ATOM 715 C CA . ILE A 1 92 ? 20.969 -16.703 2.359 1 90.19 92 ILE A CA 1
ATOM 716 C C . ILE A 1 92 ? 19.719 -17.062 3.176 1 90.19 92 ILE A C 1
ATOM 718 O O . ILE A 1 92 ? 18.594 -16.781 2.764 1 90.19 92 ILE A O 1
ATOM 722 N N . THR A 1 93 ? 19.875 -17.625 4.316 1 91.75 93 THR A N 1
ATOM 723 C CA . THR A 1 93 ? 18.766 -18.078 5.148 1 91.75 93 THR A CA 1
ATOM 724 C C . THR A 1 93 ? 18.062 -16.891 5.801 1 91.75 93 THR A C 1
ATOM 726 O O . THR A 1 93 ? 18.625 -15.789 5.879 1 91.75 93 THR A O 1
ATOM 729 N N . LEU A 1 94 ? 16.859 -17.125 6.246 1 92.5 94 LEU A N 1
ATOM 730 C CA . LEU A 1 94 ? 16.094 -16.109 6.953 1 92.5 94 LEU A CA 1
ATOM 731 C C . LEU A 1 94 ? 16.812 -15.656 8.219 1 92.5 94 LEU A C 1
ATOM 733 O O . LEU A 1 94 ? 16.797 -14.469 8.555 1 92.5 94 LEU A O 1
ATOM 737 N N . GLU A 1 95 ? 17.375 -16.547 8.859 1 93.06 95 GLU A N 1
ATOM 738 C CA . GLU A 1 95 ? 18.094 -16.25 10.094 1 93.06 95 GLU A CA 1
ATOM 739 C C . GLU A 1 95 ? 19.25 -15.281 9.828 1 93.06 95 GLU A C 1
ATOM 741 O O . GLU A 1 95 ? 19.438 -14.312 10.57 1 93.06 95 GLU A O 1
ATOM 746 N N . THR A 1 96 ? 20 -15.602 8.812 1 93 96 THR A N 1
ATOM 747 C CA . THR A 1 96 ? 21.109 -14.727 8.445 1 93 96 THR A CA 1
ATOM 748 C C . THR A 1 96 ? 20.609 -13.344 8.047 1 93 96 THR A C 1
ATOM 750 O O . THR A 1 96 ? 21.156 -12.328 8.477 1 93 96 THR A O 1
ATOM 753 N N . TYR A 1 97 ? 19.562 -13.328 7.277 1 95.31 97 TYR A N 1
ATOM 754 C CA . TYR A 1 97 ? 18.969 -12.062 6.875 1 95.31 97 TYR A CA 1
ATOM 755 C C . TYR A 1 97 ? 18.547 -11.242 8.094 1 95.31 97 TYR A C 1
ATOM 757 O O . TYR A 1 97 ? 18.859 -10.055 8.188 1 95.31 97 TYR A O 1
ATOM 765 N N . ASN A 1 98 ? 17.891 -11.875 9.023 1 94.12 98 ASN A N 1
ATOM 766 C CA . ASN A 1 98 ? 17.375 -11.195 10.211 1 94.12 98 ASN A CA 1
ATOM 767 C C . ASN A 1 98 ? 18.516 -10.672 11.086 1 94.12 98 ASN A C 1
ATOM 769 O O . ASN A 1 98 ? 18.375 -9.633 11.727 1 94.12 98 ASN A O 1
ATOM 773 N N . LYS A 1 99 ? 19.531 -11.383 11.117 1 95.06 99 LYS A N 1
ATOM 774 C CA . LYS A 1 99 ? 20.703 -10.922 11.867 1 95.06 99 LYS A CA 1
ATOM 775 C C . LYS A 1 99 ? 21.203 -9.586 11.328 1 95.06 99 LYS A C 1
ATOM 777 O O . LYS A 1 99 ? 21.422 -8.648 12.086 1 95.06 99 LYS A O 1
ATOM 782 N N . TYR A 1 100 ? 21.406 -9.5 10.023 1 96.25 100 TYR A N 1
ATOM 783 C CA . TYR A 1 100 ? 21.844 -8.25 9.406 1 96.25 100 TYR A CA 1
ATOM 784 C C . TYR A 1 100 ? 20.797 -7.156 9.578 1 96.25 100 TYR A C 1
ATOM 786 O O . TYR A 1 100 ? 21.141 -6.016 9.906 1 96.25 100 TYR A O 1
ATOM 794 N N . ALA A 1 101 ? 19.547 -7.52 9.383 1 96.5 101 ALA A N 1
ATOM 795 C CA . ALA A 1 101 ? 18.469 -6.539 9.484 1 96.5 101 ALA A CA 1
ATOM 796 C C . ALA A 1 101 ? 18.406 -5.941 10.891 1 96.5 101 ALA A C 1
ATOM 798 O O . ALA A 1 101 ? 18.188 -4.738 11.047 1 96.5 101 ALA A O 1
ATOM 799 N N . SER A 1 102 ? 18.562 -6.777 11.891 1 95.94 102 SER A N 1
ATOM 800 C CA . SER A 1 102 ? 18.547 -6.312 13.273 1 95.94 102 SER A CA 1
ATOM 801 C C . SER A 1 102 ? 19.719 -5.379 13.562 1 95.94 102 SER A C 1
ATOM 803 O O . SER A 1 102 ? 19.547 -4.332 14.188 1 95.94 102 SER A O 1
ATOM 805 N N . MET A 1 103 ? 20.844 -5.789 13.094 1 96.69 103 MET A N 1
ATOM 806 C CA . MET A 1 103 ? 22.031 -4.969 13.273 1 96.69 103 MET A CA 1
ATOM 807 C C . MET A 1 103 ? 21.859 -3.607 12.602 1 96.69 103 MET A C 1
ATOM 809 O O . MET A 1 103 ? 22.172 -2.574 13.203 1 96.69 103 MET A O 1
ATOM 813 N N . ILE A 1 104 ? 21.391 -3.609 11.406 1 97.56 104 ILE A N 1
ATOM 814 C CA . ILE A 1 104 ? 21.188 -2.383 10.641 1 97.56 104 ILE A CA 1
ATOM 815 C C . ILE A 1 104 ? 20.172 -1.497 11.352 1 97.56 104 ILE A C 1
ATOM 817 O O . ILE A 1 104 ? 20.359 -0.283 11.453 1 97.56 104 ILE A O 1
ATOM 821 N N . THR A 1 105 ? 19.109 -2.1 11.836 1 97.81 105 THR A N 1
ATOM 822 C CA . THR A 1 105 ? 18.062 -1.361 12.531 1 97.81 105 THR A CA 1
ATOM 823 C C . THR A 1 105 ? 18.609 -0.686 13.781 1 97.81 105 THR A C 1
ATOM 825 O O . THR A 1 105 ? 18.328 0.487 14.039 1 97.81 105 THR A O 1
ATOM 828 N N . GLU A 1 106 ? 19.344 -1.394 14.523 1 97.44 106 GLU A N 1
ATOM 829 C CA . GLU A 1 106 ? 19.938 -0.845 15.742 1 97.44 106 GLU A CA 1
ATOM 830 C C . GLU A 1 106 ? 20.828 0.354 15.43 1 97.44 106 GLU A C 1
ATOM 832 O O . GLU A 1 106 ? 20.734 1.387 16.094 1 97.44 106 GLU A O 1
ATOM 837 N N . LYS A 1 107 ? 21.656 0.207 14.461 1 98 107 LYS A N 1
ATOM 838 C CA . LYS A 1 107 ? 22.531 1.307 14.07 1 98 107 LYS A CA 1
ATOM 839 C C . LYS A 1 107 ? 21.734 2.49 13.539 1 98 107 LYS A C 1
ATOM 841 O O . LYS A 1 107 ? 22.109 3.646 13.734 1 98 107 LYS A O 1
ATOM 846 N N . CYS A 1 108 ? 20.688 2.178 12.82 1 98.31 108 CYS A N 1
ATOM 847 C CA . CYS A 1 108 ? 19.828 3.223 12.281 1 98.31 108 CYS A CA 1
ATOM 848 C C . CYS A 1 108 ? 19.188 4.027 13.406 1 98.31 108 CYS A C 1
ATOM 850 O O . CYS A 1 108 ? 19.156 5.262 13.352 1 98.31 108 CYS A O 1
ATOM 852 N N . ILE A 1 109 ? 18.672 3.346 14.43 1 98.25 109 ILE A N 1
ATOM 853 C CA . ILE A 1 109 ? 18.031 3.994 15.57 1 98.25 109 ILE A CA 1
ATOM 854 C C . ILE A 1 109 ? 19.047 4.879 16.297 1 98.25 109 ILE A C 1
ATOM 856 O O . ILE A 1 109 ? 18.75 6.031 16.625 1 98.25 109 ILE A O 1
ATOM 860 N N . GLU A 1 110 ? 20.203 4.371 16.469 1 98.06 110 GLU A N 1
ATOM 861 C CA . GLU A 1 110 ? 21.266 5.129 17.125 1 98.06 110 GLU A CA 1
ATOM 862 C C . GLU A 1 110 ? 21.609 6.391 16.344 1 98.06 110 GLU A C 1
ATOM 864 O O . GLU A 1 110 ? 21.719 7.477 16.922 1 98.06 110 GLU A O 1
ATOM 869 N N . SER A 1 111 ? 21.797 6.203 15.094 1 97.88 111 SER A N 1
ATOM 870 C CA . SER A 1 111 ? 22.125 7.336 14.234 1 97.88 111 SER A CA 1
ATOM 871 C C . SER A 1 111 ? 21 8.367 14.234 1 97.88 111 SER A C 1
ATOM 873 O O . SER A 1 111 ? 21.266 9.578 14.25 1 97.88 111 SER A O 1
ATOM 875 N N . CYS A 1 112 ? 19.797 7.922 14.164 1 98.44 112 CYS A N 1
ATOM 876 C CA . CYS A 1 112 ? 18.641 8.812 14.164 1 98.44 112 CYS A CA 1
ATOM 877 C C . CYS A 1 112 ? 18.578 9.617 15.453 1 98.44 112 CYS A C 1
ATOM 879 O O . CYS A 1 112 ? 18.297 10.82 15.43 1 98.44 112 CYS A O 1
ATOM 881 N N . GLN A 1 113 ? 18.859 8.992 16.562 1 98.12 113 GLN A N 1
ATOM 882 C CA . GLN A 1 113 ? 18.844 9.68 17.844 1 98.12 113 GLN A CA 1
ATOM 883 C C . GLN A 1 113 ? 19.875 10.805 17.891 1 98.12 113 GLN A C 1
ATOM 885 O O . GLN A 1 113 ? 19.609 11.883 18.422 1 98.12 113 GLN A O 1
ATOM 890 N N . LYS A 1 114 ? 21 10.547 17.328 1 97.75 114 LYS A N 1
ATOM 891 C CA . LYS A 1 114 ? 22.031 11.578 17.266 1 97.75 114 LYS A CA 1
ATOM 892 C C . LYS A 1 114 ? 21.578 12.75 16.391 1 97.75 114 LYS A C 1
ATOM 894 O O . LYS A 1 114 ? 21.75 13.906 16.781 1 97.75 114 LYS A O 1
ATOM 899 N N . ILE A 1 115 ? 21.016 12.414 15.305 1 97.88 115 ILE A N 1
ATOM 900 C CA . ILE A 1 115 ? 20.562 13.445 14.375 1 97.88 115 ILE A CA 1
ATOM 901 C C . ILE A 1 115 ? 19.422 14.25 15.023 1 97.88 115 ILE A C 1
ATOM 903 O O . ILE A 1 115 ? 19.359 15.469 14.859 1 97.88 115 ILE A O 1
ATOM 907 N N . LEU A 1 116 ? 18.547 13.578 15.773 1 98.38 116 LEU A N 1
ATOM 908 C CA . LEU A 1 116 ? 17.453 14.258 16.469 1 98.38 116 LEU A CA 1
ATOM 909 C C . LEU A 1 116 ? 18 15.234 17.516 1 98.38 116 LEU A C 1
ATOM 911 O O . LEU A 1 116 ? 17.516 16.359 17.641 1 98.38 116 LEU A O 1
ATOM 915 N N . ALA A 1 117 ? 19.016 14.805 18.203 1 97.81 117 ALA A N 1
ATOM 916 C CA . ALA A 1 117 ? 19.625 15.672 19.203 1 97.81 117 ALA A CA 1
ATOM 917 C C . ALA A 1 117 ? 20.234 16.922 18.562 1 97.81 117 ALA A C 1
ATOM 919 O O . ALA A 1 117 ? 20.047 18.031 19.047 1 97.81 117 ALA A O 1
ATOM 920 N N . GLU A 1 118 ? 20.891 16.703 17.484 1 97.62 118 GLU A N 1
ATOM 921 C CA . GLU A 1 118 ? 21.469 17.828 16.75 1 97.62 118 GLU A CA 1
ATOM 922 C C . GLU A 1 118 ? 20.375 18.75 16.219 1 97.62 118 GLU A C 1
ATOM 924 O O . GLU A 1 118 ? 20.547 19.984 16.203 1 97.62 118 GLU A O 1
ATOM 929 N N . SER A 1 119 ? 19.328 18.156 15.742 1 97.81 119 SER A N 1
ATOM 930 C CA . SER A 1 119 ? 18.219 18.938 15.219 1 97.81 119 SER A CA 1
ATOM 931 C C . SER A 1 119 ? 17.578 19.781 16.312 1 97.81 119 SER A C 1
ATOM 933 O O . SER A 1 119 ? 17.203 20.938 16.062 1 97.81 119 SER A O 1
ATOM 935 N N . ARG A 1 120 ? 17.438 19.25 17.484 1 97.69 120 ARG A N 1
ATOM 936 C CA . ARG A 1 120 ? 16.891 20 18.594 1 97.69 120 ARG A CA 1
ATOM 937 C C . ARG A 1 120 ? 17.781 21.188 18.953 1 97.69 120 ARG A C 1
ATOM 939 O O . ARG A 1 120 ? 17.297 22.266 19.281 1 97.69 120 ARG A O 1
ATOM 946 N N . ASP A 1 121 ? 19.062 21 18.844 1 96.62 121 ASP A N 1
ATOM 947 C CA . ASP A 1 121 ? 20 22.094 19.078 1 96.62 121 ASP A CA 1
ATOM 948 C C . ASP A 1 121 ? 19.812 23.203 18.047 1 96.62 121 ASP A C 1
ATOM 950 O O . ASP A 1 121 ? 19.844 24.391 18.375 1 96.62 121 ASP A O 1
ATOM 954 N N . LEU A 1 122 ? 19.609 22.781 16.859 1 97 122 LEU A N 1
ATOM 955 C CA . LEU A 1 122 ? 19.391 23.75 15.789 1 97 122 LEU A CA 1
ATOM 956 C C . LEU A 1 122 ? 18.078 24.516 16.016 1 97 122 LEU A C 1
ATOM 958 O O . LEU A 1 122 ? 18 25.703 15.711 1 97 122 LEU A O 1
ATOM 962 N N . ILE A 1 123 ? 17.078 23.812 16.469 1 96.62 123 ILE A N 1
ATOM 963 C CA . ILE A 1 123 ? 15.781 24.438 16.766 1 96.62 123 ILE A CA 1
ATOM 964 C C . ILE A 1 123 ? 15.961 25.516 17.844 1 96.62 123 ILE A C 1
ATOM 966 O O . ILE A 1 123 ? 15.477 26.641 17.703 1 96.62 123 ILE A O 1
ATOM 970 N N . VAL A 1 124 ? 16.734 25.203 18.844 1 96.62 124 VAL A N 1
ATOM 971 C CA . VAL A 1 124 ? 16.984 26.141 19.938 1 96.62 124 VAL A CA 1
ATOM 972 C C . VAL A 1 124 ? 17.703 27.375 19.391 1 96.62 124 VAL A C 1
ATOM 974 O O . VAL A 1 124 ? 17.344 28.516 19.734 1 96.62 124 VAL A O 1
ATOM 977 N N . GLU A 1 125 ? 18.641 27.156 18.562 1 95.75 125 GLU A N 1
ATOM 978 C CA . GLU A 1 125 ? 19.391 28.25 17.969 1 95.75 125 GLU A CA 1
ATOM 979 C C . GLU A 1 125 ? 18.484 29.156 17.141 1 95.75 125 GLU A C 1
ATOM 981 O O . GLU A 1 125 ? 18.609 30.375 17.172 1 95.75 125 GLU A O 1
ATOM 986 N N . GLU A 1 126 ? 17.625 28.547 16.391 1 96.31 126 GLU A N 1
ATOM 987 C CA . GLU A 1 126 ? 16.719 29.328 15.547 1 96.31 126 GLU A CA 1
ATOM 988 C C . GLU A 1 126 ? 15.75 30.156 16.391 1 96.31 126 GLU A C 1
ATOM 990 O O . GLU A 1 126 ? 15.43 31.281 16.031 1 96.31 126 GLU A O 1
ATOM 995 N N . TYR A 1 127 ? 15.227 29.609 17.406 1 95.88 127 TYR A N 1
ATOM 996 C CA . TYR A 1 127 ? 14.312 30.328 18.281 1 95.88 127 TYR A CA 1
ATOM 997 C C . TYR A 1 127 ? 15.039 31.469 19 1 95.88 127 TYR A C 1
ATOM 999 O O . TYR A 1 127 ? 14.461 32.531 19.234 1 95.88 127 TYR A O 1
ATOM 1007 N N . ARG A 1 128 ? 16.297 31.297 19.281 1 94.25 128 ARG A N 1
ATOM 1008 C CA . ARG A 1 128 ? 17.109 32.375 19.875 1 94.25 128 ARG A CA 1
ATOM 1009 C C . ARG A 1 128 ? 17.234 33.531 18.906 1 94.25 128 ARG A C 1
ATOM 1011 O O . ARG A 1 128 ? 17.188 34.688 19.344 1 94.25 128 ARG A O 1
ATOM 1018 N N . LYS A 1 129 ? 17.344 33.219 17.719 1 94.44 129 LYS A N 1
ATOM 1019 C CA . LYS A 1 129 ? 17.406 34.25 16.703 1 94.44 129 LYS A CA 1
ATOM 1020 C C . LYS A 1 129 ? 16.109 35.062 16.641 1 94.44 129 LYS A C 1
ATOM 1022 O O . LYS A 1 129 ? 16.109 36.25 16.312 1 94.44 129 LYS A O 1
ATOM 1027 N N . LEU A 1 130 ? 15.039 34.375 16.938 1 93.69 130 LEU A N 1
ATOM 1028 C CA . LEU A 1 130 ? 13.734 35.031 16.938 1 93.69 130 LEU A CA 1
ATOM 1029 C C . LEU A 1 130 ? 13.469 35.719 18.281 1 93.69 130 LEU A C 1
ATOM 1031 O O . LEU A 1 130 ? 12.352 36.188 18.531 1 93.69 130 LEU A O 1
ATOM 1035 N N . LYS A 1 131 ? 14.391 35.719 19.172 1 93.75 131 LYS A N 1
ATOM 1036 C CA . LYS A 1 131 ? 14.352 36.375 20.484 1 93.75 131 LYS A CA 1
ATOM 1037 C C . LYS A 1 131 ? 13.406 35.656 21.438 1 93.75 131 LYS A C 1
ATOM 1039 O O . LYS A 1 131 ? 12.734 36.312 22.25 1 93.75 131 LYS A O 1
ATOM 1044 N N . ILE A 1 132 ? 13.305 34.438 21.172 1 93.06 132 ILE A N 1
ATOM 1045 C CA . ILE A 1 132 ? 12.578 33.594 22.109 1 93.06 132 ILE A CA 1
ATOM 1046 C C . ILE A 1 132 ? 13.57 32.781 22.953 1 93.06 132 ILE A C 1
ATOM 1048 O O . ILE A 1 132 ? 14.297 31.938 22.422 1 93.06 132 ILE A O 1
ATOM 1052 N N . GLU A 1 133 ? 13.562 33.125 24.219 1 92.06 133 GLU A N 1
ATOM 1053 C CA . GLU A 1 133 ? 14.562 32.5 25.078 1 92.06 133 GLU A CA 1
ATOM 1054 C C . GLU A 1 133 ? 13.922 31.469 26 1 92.06 133 GLU A C 1
ATOM 1056 O O . GLU A 1 133 ? 12.727 31.547 26.297 1 92.06 133 GLU A O 1
ATOM 1061 N N . PRO A 1 134 ? 14.734 30.453 26.344 1 92.44 134 PRO A N 1
ATOM 1062 C CA . PRO A 1 134 ? 14.242 29.484 27.328 1 92.44 134 PRO A CA 1
ATOM 1063 C C . PRO A 1 134 ? 13.883 30.109 28.672 1 92.44 134 PRO A C 1
ATOM 1065 O O . PRO A 1 134 ? 14.352 31.219 28.984 1 92.44 134 PRO A O 1
ATOM 1068 N N . ASP A 1 135 ? 13.094 29.406 29.375 1 89.56 135 ASP A N 1
ATOM 1069 C CA . ASP A 1 135 ? 12.688 29.906 30.672 1 89.56 135 ASP A CA 1
ATOM 1070 C C . ASP A 1 135 ? 13.805 29.719 31.703 1 89.56 135 ASP A C 1
ATOM 1072 O O . ASP A 1 135 ? 14.93 29.344 31.344 1 89.56 135 ASP A O 1
ATOM 1076 N N . VAL A 1 136 ? 13.484 30.031 32.969 1 88.62 136 VAL A N 1
ATOM 1077 C CA . VAL A 1 136 ? 14.461 30.047 34.062 1 88.62 136 VAL A CA 1
ATOM 1078 C C . VAL A 1 136 ? 15.039 28.656 34.25 1 88.62 136 VAL A C 1
ATOM 1080 O O . VAL A 1 136 ? 16.172 28.5 34.719 1 88.62 136 VAL A O 1
ATOM 1083 N N . ASN A 1 137 ? 14.305 27.625 33.906 1 89 137 ASN A N 1
ATOM 1084 C CA . ASN A 1 137 ? 14.734 26.25 34.062 1 89 137 ASN A CA 1
ATOM 1085 C C . ASN A 1 137 ? 15.422 25.719 32.812 1 89 137 ASN A C 1
ATOM 1087 O O . ASN A 1 137 ? 15.781 24.531 32.75 1 89 137 ASN A O 1
ATOM 1091 N N . GLY A 1 138 ? 15.508 26.562 31.75 1 90.44 138 GLY A N 1
ATOM 1092 C CA . GLY A 1 138 ? 16.172 26.156 30.531 1 90.44 138 GLY A CA 1
ATOM 1093 C C . GLY A 1 138 ? 15.242 25.484 29.531 1 90.44 138 GLY A C 1
ATOM 1094 O O . GLY A 1 138 ? 15.695 24.875 28.578 1 90.44 138 GLY A O 1
ATOM 1095 N N . ILE A 1 139 ? 13.961 25.547 29.781 1 93.88 139 ILE A N 1
ATOM 1096 C CA . ILE A 1 139 ? 12.961 24.906 28.938 1 93.88 139 ILE A CA 1
ATOM 1097 C C . ILE A 1 139 ? 12.492 25.906 27.859 1 93.88 139 ILE A C 1
ATOM 1099 O O . ILE A 1 139 ? 12.117 27.031 28.188 1 93.88 139 ILE A O 1
ATOM 1103 N N . LEU A 1 140 ? 12.555 25.547 26.594 1 96.19 140 LEU A N 1
ATOM 1104 C CA . LEU A 1 140 ? 12.148 26.391 25.484 1 96.19 140 LEU A CA 1
ATOM 1105 C C . LEU A 1 140 ? 10.742 26.031 25 1 96.19 140 LEU A C 1
ATOM 1107 O O . LEU A 1 140 ? 10.445 24.859 24.766 1 96.19 140 LEU A O 1
ATOM 1111 N N . ASP A 1 141 ? 9.914 27.062 24.891 1 95.31 141 ASP A N 1
ATOM 1112 C CA . ASP A 1 141 ? 8.578 26.875 24.328 1 95.31 141 ASP A CA 1
ATOM 1113 C C . ASP A 1 141 ? 8.609 26.906 22.797 1 95.31 141 ASP A C 1
ATOM 1115 O O . ASP A 1 141 ? 9.094 27.875 22.203 1 95.31 141 ASP A O 1
ATOM 1119 N N . ILE A 1 142 ? 8.109 25.844 22.203 1 96.25 142 ILE A N 1
ATOM 1120 C CA . ILE A 1 142 ? 8.125 25.812 20.75 1 96.25 142 ILE A CA 1
ATOM 1121 C C . ILE A 1 142 ? 6.73 25.484 20.219 1 96.25 142 ILE A C 1
ATOM 1123 O O . ILE A 1 142 ? 5.891 24.969 20.969 1 96.25 142 ILE A O 1
ATOM 1127 N N . ASP A 1 143 ? 6.461 25.812 18.969 1 95.06 143 ASP A N 1
ATOM 1128 C CA . ASP A 1 143 ? 5.262 25.422 18.234 1 95.06 143 ASP A CA 1
ATOM 1129 C C . ASP A 1 143 ? 5.512 24.156 17.406 1 95.06 143 ASP A C 1
ATOM 1131 O O . ASP A 1 143 ? 6.527 24.062 16.703 1 95.06 143 ASP A O 1
ATOM 1135 N N . VAL A 1 144 ? 4.582 23.234 17.578 1 96.69 144 VAL A N 1
ATOM 1136 C CA . VAL A 1 144 ? 4.859 21.984 16.891 1 96.69 144 VAL A CA 1
ATOM 1137 C C . VAL A 1 144 ? 3.631 21.531 16.094 1 96.69 144 VAL A C 1
ATOM 1139 O O . VAL A 1 144 ? 2.51 21.953 16.391 1 96.69 144 VAL A O 1
ATOM 1142 N N . THR A 1 145 ? 3.881 20.844 15.039 1 96.19 145 THR A N 1
ATOM 1143 C CA . THR A 1 145 ? 2.842 20.109 14.32 1 96.19 145 THR A CA 1
ATOM 1144 C C . THR A 1 145 ? 2.893 18.625 14.664 1 96.19 145 THR A C 1
ATOM 1146 O O . THR A 1 145 ? 3.975 18.047 14.836 1 96.19 145 THR A O 1
ATOM 1149 N N . TYR A 1 146 ? 1.744 18 14.867 1 95.56 146 TYR A N 1
ATOM 1150 C CA . TYR A 1 146 ? 1.667 16.594 15.234 1 95.56 146 TYR A CA 1
ATOM 1151 C C . TYR A 1 146 ? 0.678 15.852 14.344 1 95.56 146 TYR A C 1
ATOM 1153 O O . TYR A 1 146 ? -0.397 16.375 14.031 1 95.56 146 TYR A O 1
ATOM 1161 N N . ASP A 1 147 ? 1.065 14.727 13.906 1 94.5 147 ASP A N 1
ATOM 1162 C CA . ASP A 1 147 ? 0.189 13.82 13.172 1 94.5 147 ASP A CA 1
ATOM 1163 C C . ASP A 1 147 ? 0.596 12.367 13.391 1 94.5 147 ASP A C 1
ATOM 1165 O O . ASP A 1 147 ? 1.751 12.078 13.719 1 94.5 147 ASP A O 1
ATOM 1169 N N . GLY A 1 148 ? -0.422 11.547 13.391 1 93 148 GLY A N 1
ATOM 1170 C CA . GLY A 1 148 ? -0.187 10.117 13.508 1 93 148 GLY A CA 1
ATOM 1171 C C . GLY A 1 148 ? -0.483 9.359 12.227 1 93 148 GLY A C 1
ATOM 1172 O O . GLY A 1 148 ? -1.233 9.844 11.375 1 93 148 GLY A O 1
ATOM 1173 N N . THR A 1 149 ? 0.181 8.297 12.023 1 91.69 149 THR A N 1
ATOM 1174 C CA . THR A 1 149 ? -0.051 7.402 10.891 1 91.69 149 THR A CA 1
ATOM 1175 C C . THR A 1 149 ? 0.017 5.941 11.328 1 91.69 149 THR A C 1
ATOM 1177 O O . THR A 1 149 ? 0.608 5.629 12.367 1 91.69 149 THR A O 1
ATOM 1180 N N . TRP A 1 150 ? -0.681 5.105 10.633 1 88.94 150 TRP A N 1
ATOM 1181 C CA . TRP A 1 150 ? -0.782 3.707 11.047 1 88.94 150 TRP A CA 1
ATOM 1182 C C . TRP A 1 150 ? -0.57 2.773 9.859 1 88.94 150 TRP A C 1
ATOM 1184 O O . TRP A 1 150 ? -0.793 3.162 8.711 1 88.94 150 TRP A O 1
ATOM 1194 N N . HIS A 1 151 ? -0.011 1.647 10.289 1 86.31 151 HIS A N 1
ATOM 1195 C CA . HIS A 1 151 ? 0.114 0.575 9.305 1 86.31 151 HIS A CA 1
ATOM 1196 C C . HIS A 1 151 ? -1.216 -0.141 9.102 1 86.31 151 HIS A C 1
ATOM 1198 O O . HIS A 1 151 ? -1.722 -0.796 10.016 1 86.31 151 HIS A O 1
ATOM 1204 N N . LYS A 1 152 ? -1.857 0.067 7.996 1 72 152 LYS A N 1
ATOM 1205 C CA . LYS A 1 152 ? -3.168 -0.536 7.777 1 72 152 LYS A CA 1
ATOM 1206 C C . LYS A 1 152 ? -3.082 -1.696 6.789 1 72 152 LYS A C 1
ATOM 1208 O O . LYS A 1 152 ? -2.686 -1.509 5.637 1 72 152 LYS A O 1
ATOM 1213 N N . ARG A 1 153 ? -3.125 -2.852 7.406 1 62.28 153 ARG A N 1
ATOM 1214 C CA . ARG A 1 153 ? -3.332 -4.031 6.574 1 62.28 153 ARG A CA 1
ATOM 1215 C C . ARG A 1 153 ? -4.75 -4.57 6.73 1 62.28 153 ARG A C 1
ATOM 1217 O O . ARG A 1 153 ? -5.121 -5.051 7.801 1 62.28 153 ARG A O 1
ATOM 1224 N N . GLY A 1 154 ? -5.547 -4.445 5.82 1 59.16 154 GLY A N 1
ATOM 1225 C CA . GLY A 1 154 ? -6.945 -4.801 6.008 1 59.16 154 GLY A CA 1
ATOM 1226 C C . GLY A 1 154 ? -7.684 -3.85 6.93 1 59.16 154 GLY A C 1
ATOM 1227 O O . GLY A 1 154 ? -7.598 -2.629 6.77 1 59.16 154 GLY A O 1
ATOM 1228 N N . HIS A 1 155 ? -8.344 -4.422 7.859 1 60.91 155 HIS A N 1
ATOM 1229 C CA . HIS A 1 155 ? -9.156 -3.59 8.742 1 60.91 155 HIS A CA 1
ATOM 1230 C C . HIS A 1 155 ? -8.477 -3.404 10.094 1 60.91 155 HIS A C 1
ATOM 1232 O O . HIS A 1 155 ? -8.992 -2.688 10.961 1 60.91 155 HIS A O 1
ATOM 1238 N N . HIS A 1 156 ? -7.219 -3.949 10.18 1 70.38 156 HIS A N 1
ATOM 1239 C CA . HIS A 1 156 ? -6.523 -3.875 11.461 1 70.38 156 HIS A CA 1
ATOM 1240 C C . HIS A 1 156 ? -5.199 -3.137 11.328 1 70.38 156 HIS A C 1
ATOM 1242 O O . HIS A 1 156 ? -4.582 -3.146 10.266 1 70.38 156 HIS A O 1
ATOM 1248 N N . SER A 1 157 ? -4.957 -2.355 12.305 1 82.56 157 SER A N 1
ATOM 1249 C CA . SER A 1 157 ? -3.66 -1.69 12.383 1 82.56 157 SER A CA 1
ATOM 1250 C C . SER A 1 157 ? -2.904 -2.086 13.641 1 82.56 157 SER A C 1
ATOM 1252 O O . SER A 1 157 ? -3.385 -1.859 14.758 1 82.56 157 SER A O 1
ATOM 1254 N N . ASN A 1 158 ? -1.75 -2.697 13.484 1 88.56 158 ASN A N 1
ATOM 1255 C CA . ASN A 1 158 ? -0.977 -3.152 14.633 1 88.56 158 ASN A CA 1
ATOM 1256 C C . ASN A 1 158 ? 0.132 -2.168 14.992 1 88.56 158 ASN A C 1
ATOM 1258 O O . ASN A 1 158 ? 0.701 -2.232 16.078 1 88.56 158 ASN A O 1
ATOM 1262 N N . ILE A 1 159 ? 0.464 -1.298 14.094 1 93.69 159 ILE A N 1
ATOM 1263 C CA . ILE A 1 159 ? 1.566 -0.37 14.32 1 93.69 159 ILE A CA 1
ATOM 1264 C C . ILE A 1 159 ? 1.089 1.063 14.102 1 93.69 159 ILE A C 1
ATOM 1266 O O . ILE A 1 159 ? 0.436 1.36 13.102 1 93.69 159 ILE A O 1
ATOM 1270 N N . GLY A 1 160 ? 1.264 1.926 15.07 1 94.19 160 GLY A N 1
ATOM 1271 C CA . GLY A 1 160 ? 0.994 3.352 14.984 1 94.19 160 GLY A CA 1
ATOM 1272 C C . GLY A 1 160 ? 2.221 4.207 15.242 1 94.19 160 GLY A C 1
ATOM 1273 O O . GLY A 1 160 ? 3.078 3.848 16.047 1 94.19 160 GLY A O 1
ATOM 1274 N N . ILE A 1 161 ? 2.363 5.289 14.492 1 96.56 161 ILE A N 1
ATOM 1275 C CA . ILE A 1 161 ? 3.512 6.18 14.602 1 96.56 161 ILE A CA 1
ATOM 1276 C C . ILE A 1 161 ? 3.035 7.609 14.852 1 96.56 161 ILE A C 1
ATOM 1278 O O . ILE A 1 161 ? 2.123 8.094 14.172 1 96.56 161 ILE A O 1
ATOM 1282 N N . GLY A 1 162 ? 3.482 8.242 15.852 1 96.5 162 GLY A N 1
ATOM 1283 C CA . GLY A 1 162 ? 3.273 9.656 16.109 1 96.5 162 GLY A CA 1
ATOM 1284 C C . GLY A 1 162 ? 4.535 10.484 15.945 1 96.5 162 GLY A C 1
ATOM 1285 O O . GLY A 1 162 ? 5.609 10.078 16.391 1 96.5 162 GLY A O 1
ATOM 1286 N N . ILE A 1 163 ? 4.469 11.609 15.219 1 97.62 163 ILE A N 1
ATOM 1287 C CA . ILE A 1 163 ? 5.652 12.414 14.945 1 97.62 163 ILE A CA 1
ATOM 1288 C C . ILE A 1 163 ? 5.363 13.883 15.258 1 97.62 163 ILE A C 1
ATOM 1290 O O . ILE A 1 163 ? 4.285 14.391 14.93 1 97.62 163 ILE A O 1
ATOM 1294 N N . VAL A 1 164 ? 6.281 14.508 15.891 1 97.69 164 VAL A N 1
ATOM 1295 C CA . VAL A 1 164 ? 6.223 15.93 16.203 1 97.69 164 VAL A CA 1
ATOM 1296 C C . VAL A 1 164 ? 7.277 16.688 15.398 1 97.69 164 VAL A C 1
ATOM 1298 O O . VAL A 1 164 ? 8.453 16.312 15.391 1 97.69 164 VAL A O 1
ATOM 1301 N N . ILE A 1 165 ? 6.871 17.688 14.664 1 97.94 165 ILE A N 1
ATOM 1302 C CA . ILE A 1 165 ? 7.75 18.516 13.844 1 97.94 165 ILE A CA 1
ATOM 1303 C C . ILE A 1 165 ? 7.668 19.969 14.312 1 97.94 165 ILE A C 1
ATOM 1305 O O . ILE A 1 165 ? 6.582 20.484 14.594 1 97.94 165 ILE A O 1
ATOM 1309 N N . ASP A 1 166 ? 8.789 20.578 14.453 1 97.69 166 ASP A N 1
ATOM 1310 C CA . ASP A 1 166 ? 8.805 21.984 14.805 1 97.69 166 ASP A CA 1
ATOM 1311 C C . ASP A 1 166 ? 8.195 22.844 13.695 1 97.69 166 ASP A C 1
ATOM 1313 O O . ASP A 1 166 ? 8.461 22.609 12.508 1 97.69 166 ASP A O 1
ATOM 1317 N N . ALA A 1 167 ? 7.398 23.766 14.062 1 94.31 167 ALA A N 1
ATOM 1318 C CA . ALA A 1 167 ? 6.637 24.547 13.086 1 94.31 167 ALA A CA 1
ATOM 1319 C C . ALA A 1 167 ? 7.523 25.594 12.406 1 94.31 167 ALA A C 1
ATOM 1321 O O . ALA A 1 167 ? 7.234 26.031 11.289 1 94.31 167 ALA A O 1
ATOM 1322 N N . VAL A 1 168 ? 8.609 25.984 13.016 1 92.75 168 VAL A N 1
ATOM 1323 C CA . VAL A 1 168 ? 9.445 27.062 12.5 1 92.75 168 VAL A CA 1
ATOM 1324 C C . VAL A 1 168 ? 10.523 26.484 11.578 1 92.75 168 VAL A C 1
ATOM 1326 O O . VAL A 1 168 ? 10.617 26.875 10.414 1 92.75 168 VAL A O 1
ATOM 1329 N N . THR A 1 169 ? 11.266 25.578 12.094 1 95.38 169 THR A N 1
ATOM 1330 C CA . THR A 1 169 ? 12.383 25.031 11.336 1 95.38 169 THR A CA 1
ATOM 1331 C C . THR A 1 169 ? 11.922 23.906 10.43 1 95.38 169 THR A C 1
ATOM 1333 O O . THR A 1 169 ? 12.633 23.516 9.5 1 95.38 169 THR A O 1
ATOM 1336 N N . LYS A 1 170 ? 10.789 23.25 10.719 1 95.56 170 LYS A N 1
ATOM 1337 C CA . LYS A 1 170 ? 10.219 22.109 10.008 1 95.56 170 LYS A CA 1
ATOM 1338 C C . LYS A 1 170 ? 11.047 20.844 10.227 1 95.56 170 LYS A C 1
ATOM 1340 O O . LYS A 1 170 ? 10.984 19.906 9.438 1 95.56 170 LYS A O 1
ATOM 1345 N N . LEU A 1 171 ? 11.867 20.891 11.305 1 97.81 171 LEU A N 1
ATOM 1346 C CA . LEU A 1 171 ? 12.648 19.719 11.664 1 97.81 171 LEU A CA 1
ATOM 1347 C C . LEU A 1 171 ? 11.875 18.812 12.617 1 97.81 171 LEU A C 1
ATOM 1349 O O . LEU A 1 171 ? 11.133 19.297 13.477 1 97.81 171 LEU A O 1
ATOM 1353 N N . VAL A 1 172 ? 12.047 17.516 12.438 1 98.62 172 VAL A N 1
ATOM 1354 C CA . VAL A 1 172 ? 11.43 16.562 13.352 1 98.62 172 VAL A CA 1
ATOM 1355 C C . VAL A 1 172 ? 12.07 16.672 14.734 1 98.62 172 VAL A C 1
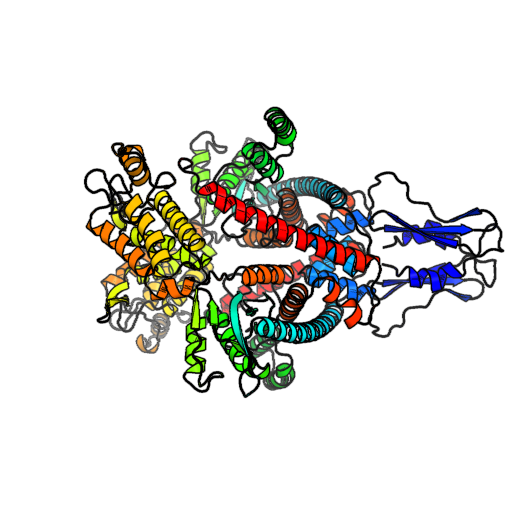ATOM 1357 O O . VAL A 1 172 ? 13.305 16.703 14.852 1 98.62 172 VAL A O 1
ATOM 1360 N N . VAL A 1 173 ? 11.266 16.734 15.75 1 98.38 173 VAL A N 1
ATOM 1361 C CA . VAL A 1 173 ? 11.734 16.906 17.125 1 98.38 173 VAL A CA 1
ATOM 1362 C C . VAL A 1 173 ? 11.75 15.555 17.828 1 98.38 173 VAL A C 1
ATOM 1364 O O . VAL A 1 173 ? 12.672 15.258 18.594 1 98.38 173 VAL A O 1
ATOM 1367 N N . ASP A 1 174 ? 10.703 14.852 17.594 1 98.25 174 ASP A N 1
ATOM 1368 C CA . ASP A 1 174 ? 10.531 13.578 18.297 1 98.25 174 ASP A CA 1
ATOM 1369 C C . ASP A 1 174 ? 9.508 12.695 17.578 1 98.25 174 ASP A C 1
ATOM 1371 O O . ASP A 1 174 ? 8.773 13.172 16.703 1 98.25 174 ASP A O 1
ATOM 1375 N N . TYR A 1 175 ? 9.57 11.406 17.891 1 98.31 175 TYR A N 1
ATOM 1376 C CA . TYR A 1 175 ? 8.594 10.477 17.344 1 98.31 175 TYR A CA 1
ATOM 1377 C C . TYR A 1 175 ? 8.383 9.297 18.281 1 98.31 175 TYR A C 1
ATOM 1379 O O . TYR A 1 175 ? 9.18 9.062 19.188 1 98.31 175 TYR A O 1
ATOM 1387 N N . GLN A 1 176 ? 7.262 8.609 18.172 1 97.81 176 GLN A N 1
ATOM 1388 C CA . GLN A 1 176 ? 6.93 7.426 18.953 1 97.81 176 GLN A CA 1
ATOM 1389 C C . GLN A 1 176 ? 6.301 6.348 18.078 1 97.81 176 GLN A C 1
ATOM 1391 O O . GLN A 1 176 ? 5.391 6.633 17.297 1 97.81 176 GLN A O 1
ATOM 1396 N N . VAL A 1 177 ? 6.887 5.137 18.125 1 97.06 177 VAL A N 1
ATOM 1397 C CA . VAL A 1 177 ? 6.324 3.986 17.438 1 97.06 177 VAL A CA 1
ATOM 1398 C C . VAL A 1 177 ? 5.602 3.08 18.422 1 97.06 177 VAL A C 1
ATOM 1400 O O . VAL A 1 177 ? 6.184 2.666 19.438 1 97.06 177 VAL A O 1
ATOM 1403 N N . LEU A 1 178 ? 4.359 2.812 18.188 1 96.38 178 LEU A N 1
ATOM 1404 C CA . LEU A 1 178 ? 3.561 1.914 19.016 1 96.38 178 LEU A CA 1
ATOM 1405 C C . LEU A 1 178 ? 3.24 0.626 18.25 1 96.38 178 LEU A C 1
ATOM 1407 O O . LEU A 1 178 ? 2.988 0.653 17.047 1 96.38 178 LEU A O 1
ATOM 1411 N N . CYS A 1 179 ? 3.297 -0.49 18.938 1 94.69 179 CYS A N 1
ATOM 1412 C CA . CYS A 1 179 ? 2.996 -1.796 18.359 1 94.69 179 CYS A CA 1
ATOM 1413 C C . CYS A 1 179 ? 2.178 -2.645 19.328 1 94.69 179 CYS A C 1
ATOM 1415 O O . CYS A 1 179 ? 2.518 -2.748 20.5 1 94.69 179 CYS A O 1
ATOM 1417 N N . LYS A 1 180 ? 1.142 -3.328 18.859 1 91.44 180 LYS A N 1
ATOM 1418 C CA . LYS A 1 180 ? 0.278 -4.125 19.734 1 91.44 180 LYS A CA 1
ATOM 1419 C C . LYS A 1 180 ? 0.401 -5.613 19.406 1 91.44 180 LYS A C 1
ATOM 1421 O O . LYS A 1 180 ? -0.354 -6.434 19.938 1 91.44 180 LYS A O 1
ATOM 1426 N N . TYR A 1 181 ? 1.327 -5.938 18.547 1 89.62 181 TYR A N 1
ATOM 1427 C CA . TYR A 1 181 ? 1.411 -7.324 18.094 1 89.62 181 TYR A CA 1
ATOM 1428 C C . TYR A 1 181 ? 2.842 -7.84 18.188 1 89.62 181 TYR A C 1
ATOM 1430 O O . TYR A 1 181 ? 3.793 -7.102 17.922 1 89.62 181 TYR A O 1
ATOM 1438 N N . CYS A 1 182 ? 2.967 -8.992 18.609 1 90.06 182 CYS A N 1
ATOM 1439 C CA . CYS A 1 182 ? 4.211 -9.75 18.609 1 90.06 182 CYS A CA 1
ATOM 1440 C C . CYS A 1 182 ? 3.979 -11.18 18.141 1 90.06 182 CYS A C 1
ATOM 1442 O O . CYS A 1 182 ? 3.201 -11.922 18.75 1 90.06 182 CYS A O 1
ATOM 1444 N N . HIS A 1 183 ? 4.629 -11.5 17.047 1 85.62 183 HIS A N 1
ATOM 1445 C CA . HIS A 1 183 ? 4.41 -12.812 16.438 1 85.62 183 HIS A CA 1
ATOM 1446 C C . HIS A 1 183 ? 4.754 -13.938 17.406 1 85.62 183 HIS A C 1
ATOM 1448 O O . HIS A 1 183 ? 4.055 -14.953 17.453 1 85.62 183 HIS A O 1
ATOM 1454 N N . VAL A 1 184 ? 5.848 -13.805 18.141 1 85.38 184 VAL A N 1
ATOM 1455 C CA . VAL A 1 184 ? 6.293 -14.836 19.062 1 85.38 184 VAL A CA 1
ATOM 1456 C C . VAL A 1 184 ? 5.281 -14.977 20.203 1 85.38 184 VAL A C 1
ATOM 1458 O O . VAL A 1 184 ? 4.957 -16.094 20.609 1 85.38 184 VAL A O 1
ATOM 1461 N N . CYS A 1 185 ? 4.77 -13.859 20.672 1 87.25 185 CYS A N 1
ATOM 1462 C CA . CYS A 1 185 ? 3.764 -13.891 21.719 1 87.25 185 CYS A CA 1
ATOM 1463 C C . CYS A 1 185 ? 2.484 -14.562 21.234 1 87.25 185 CYS A C 1
ATOM 1465 O O . CYS A 1 185 ? 1.897 -15.383 21.953 1 87.25 185 CYS A O 1
ATOM 1467 N N . ALA A 1 186 ? 2.051 -14.234 20.031 1 85.31 186 ALA A N 1
ATOM 1468 C CA . ALA A 1 186 ? 0.833 -14.812 19.469 1 85.31 186 ALA A CA 1
ATOM 1469 C C . ALA A 1 186 ? 0.968 -16.328 19.297 1 85.31 186 ALA A C 1
ATOM 1471 O O . ALA A 1 186 ? 0.03 -17.078 19.578 1 85.31 186 ALA A O 1
ATOM 1472 N N . TYR A 1 187 ? 2.129 -16.688 18.781 1 84.69 187 TYR A N 1
ATOM 1473 C CA . TYR A 1 187 ? 2.391 -18.109 18.578 1 84.69 187 TYR A CA 1
ATOM 1474 C C . TYR A 1 187 ? 2.359 -18.875 19.891 1 84.69 187 TYR A C 1
ATOM 1476 O O . TYR A 1 187 ? 1.738 -19.938 20 1 84.69 187 TYR A O 1
ATOM 1484 N N . MET A 1 188 ? 2.98 -18.391 20.906 1 85.56 188 MET A N 1
ATOM 1485 C CA . MET A 1 188 ? 3.068 -19.062 22.203 1 85.56 188 MET A CA 1
ATOM 1486 C C . MET A 1 188 ? 1.704 -19.109 22.891 1 85.56 188 MET A C 1
ATOM 1488 O O . MET A 1 188 ? 1.359 -20.109 23.516 1 85.56 188 MET A O 1
ATOM 1492 N N . GLU A 1 189 ? 0.979 -18.031 22.734 1 84.44 189 GLU A N 1
ATOM 1493 C CA . GLU A 1 189 ? -0.371 -18 23.281 1 84.44 189 GLU A CA 1
ATOM 1494 C C . GLU A 1 189 ? -1.262 -19.047 22.625 1 84.44 189 GLU A C 1
ATOM 1496 O O . GLU A 1 189 ? -2.041 -19.719 23.297 1 84.44 189 GLU A O 1
ATOM 1501 N N . SER A 1 190 ? -1.126 -19.078 21.312 1 84.19 190 SER A N 1
ATOM 1502 C CA . SER A 1 190 ? -1.899 -20.078 20.578 1 84.19 190 SER A CA 1
ATOM 1503 C C . SER A 1 190 ? -1.479 -21.5 20.953 1 84.19 190 SER A C 1
ATOM 1505 O O . SER A 1 190 ? -2.324 -22.375 21.125 1 84.19 190 SER A O 1
ATOM 1507 N N . SER A 1 191 ? -0.159 -21.703 21.062 1 83.62 191 SER A N 1
ATOM 1508 C CA . SER A 1 191 ? 0.363 -23.016 21.422 1 83.62 191 SER A CA 1
ATOM 1509 C C . SER A 1 191 ? -0.072 -23.406 22.828 1 83.62 191 SER A C 1
ATOM 1511 O O . SER A 1 191 ? -0.366 -24.578 23.094 1 83.62 191 SER A O 1
ATOM 1513 N N . TYR A 1 192 ? -0.118 -22.469 23.688 1 85.06 192 TYR A N 1
ATOM 1514 C CA . TYR A 1 192 ? -0.56 -22.719 25.062 1 85.06 192 TYR A CA 1
ATOM 1515 C C . TYR A 1 192 ? -2.053 -23.031 25.109 1 85.06 192 TYR A C 1
ATOM 1517 O O . TYR A 1 192 ? -2.486 -23.953 25.797 1 85.06 192 TYR A O 1
ATOM 1525 N N . SER A 1 193 ? -2.809 -22.281 24.375 1 81.75 193 SER A N 1
ATOM 1526 C CA . SER A 1 193 ? -4.254 -22.469 24.328 1 81.75 193 SER A CA 1
ATOM 1527 C C . SER A 1 193 ? -4.621 -23.828 23.719 1 81.75 193 SER A C 1
ATOM 1529 O O . SER A 1 193 ? -5.598 -24.453 24.141 1 81.75 193 SER A O 1
ATOM 1531 N N . LYS A 1 194 ? -3.834 -24.219 22.719 1 80.44 194 LYS A N 1
ATOM 1532 C CA . LYS A 1 194 ? -4.078 -25.5 22.078 1 80.44 194 LYS A CA 1
ATOM 1533 C C . LYS A 1 194 ? -3.441 -26.656 22.859 1 80.44 194 LYS A C 1
ATOM 1535 O O . LYS A 1 194 ? -3.498 -27.812 22.438 1 80.44 194 LYS A O 1
ATOM 1540 N N . GLN A 1 195 ? -2.75 -26.281 23.984 1 79.25 195 GLN A N 1
ATOM 1541 C CA . GLN A 1 195 ? -2.16 -27.234 24.906 1 79.25 195 GLN A CA 1
ATOM 1542 C C . GLN A 1 195 ? -1.005 -28 24.266 1 79.25 195 GLN A C 1
ATOM 1544 O O . GLN A 1 195 ? -0.776 -29.172 24.562 1 79.25 195 GLN A O 1
ATOM 1549 N N . THR A 1 196 ? -0.432 -27.359 23.359 1 81.56 196 THR A N 1
ATOM 1550 C CA . THR A 1 196 ? 0.736 -27.984 22.75 1 81.56 196 THR A CA 1
ATOM 1551 C C . THR A 1 196 ? 2.014 -27.562 23.469 1 81.56 196 THR A C 1
ATOM 1553 O O . THR A 1 196 ? 3.084 -28.125 23.219 1 81.56 196 THR A O 1
ATOM 1556 N N . THR A 1 197 ? 1.927 -26.562 24.297 1 83 197 THR A N 1
ATOM 1557 C CA . THR A 1 197 ? 3.049 -26.109 25.125 1 83 197 THR A CA 1
ATOM 1558 C C . THR A 1 197 ? 2.693 -26.172 26.609 1 83 197 THR A C 1
ATOM 1560 O O . THR A 1 197 ? 1.569 -25.844 26.984 1 83 197 THR A O 1
ATOM 1563 N N . SER A 1 198 ? 3.635 -26.656 27.391 1 84.5 198 SER A N 1
ATOM 1564 C CA . SER A 1 198 ? 3.426 -26.766 28.844 1 84.5 198 SER A CA 1
ATOM 1565 C C . SER A 1 198 ? 3.41 -25.406 29.516 1 84.5 198 SER A C 1
ATOM 1567 O O . SER A 1 198 ? 3.895 -24.422 28.953 1 84.5 198 SER A O 1
ATOM 1569 N N . LEU A 1 199 ? 2.709 -25.281 30.594 1 85.38 199 LEU A N 1
ATOM 1570 C CA . LEU A 1 199 ? 2.641 -24.062 31.391 1 85.38 199 LEU A CA 1
ATOM 1571 C C . LEU A 1 199 ? 4.039 -23.578 31.766 1 85.38 199 LEU A C 1
ATOM 1573 O O . LEU A 1 199 ? 4.312 -22.375 31.766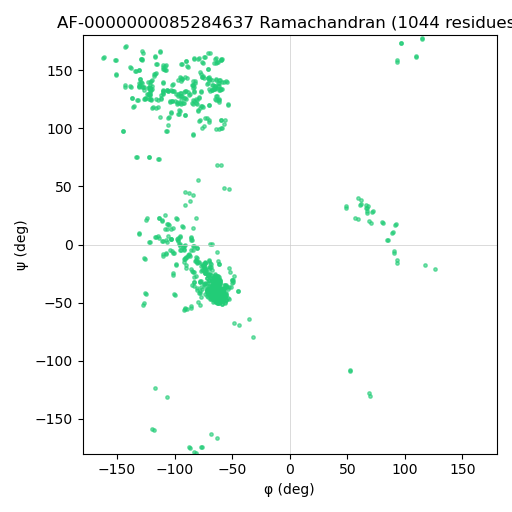 1 85.38 199 LEU A O 1
ATOM 1577 N N . GLU A 1 200 ? 4.922 -24.5 32.062 1 84.12 200 GLU A N 1
ATOM 1578 C CA . GLU A 1 200 ? 6.289 -24.156 32.438 1 84.12 200 GLU A CA 1
ATOM 1579 C C . GLU A 1 200 ? 7.031 -23.484 31.297 1 84.12 200 GLU A C 1
ATOM 1581 O O . GLU A 1 200 ? 7.707 -22.469 31.484 1 84.12 200 GLU A O 1
ATOM 1586 N N . LYS A 1 201 ? 6.863 -24.078 30.141 1 85.25 201 LYS A N 1
ATOM 1587 C CA . LYS A 1 201 ? 7.523 -23.531 28.969 1 85.25 201 LYS A CA 1
ATOM 1588 C C . LYS A 1 201 ? 6.934 -22.172 28.594 1 85.25 201 LYS A C 1
ATOM 1590 O O . LYS A 1 201 ? 7.66 -21.281 28.156 1 85.25 201 LYS A O 1
ATOM 1595 N N . TYR A 1 202 ? 5.691 -22.062 28.797 1 87.75 202 TYR A N 1
ATOM 1596 C CA . TYR A 1 202 ? 5.016 -20.797 28.516 1 87.75 202 TYR A CA 1
ATOM 1597 C C . TYR A 1 202 ? 5.477 -19.703 29.469 1 87.75 202 TYR A C 1
ATOM 1599 O O . TYR A 1 202 ? 5.742 -18.578 29.031 1 87.75 202 TYR A O 1
ATOM 1607 N N . GLU A 1 203 ? 5.609 -20.031 30.734 1 85 203 GLU A N 1
ATOM 1608 C CA . GLU A 1 203 ? 6.066 -19.062 31.734 1 85 203 GLU A CA 1
ATOM 1609 C C . GLU A 1 203 ? 7.531 -18.703 31.516 1 85 203 GLU A C 1
ATOM 1611 O O . GLU A 1 203 ? 7.926 -17.531 31.688 1 85 203 GLU A O 1
ATOM 1616 N N . GLN A 1 204 ? 8.336 -19.578 31.203 1 85.5 204 GLN A N 1
ATOM 1617 C CA . GLN A 1 204 ? 9.734 -19.328 30.875 1 85.5 204 GLN A CA 1
ATOM 1618 C C . GLN A 1 204 ? 9.867 -18.391 29.672 1 85.5 204 GLN A C 1
ATOM 1620 O O . GLN A 1 204 ? 10.688 -17.469 29.688 1 85.5 204 GLN A O 1
ATOM 1625 N N . TYR A 1 205 ? 9.062 -18.688 28.719 1 83.81 205 TYR A N 1
ATOM 1626 C CA . TYR A 1 205 ? 9.055 -17.844 27.531 1 83.81 205 TYR A CA 1
ATOM 1627 C C . TYR A 1 205 ? 8.672 -16.406 27.875 1 83.81 205 TYR A C 1
ATOM 1629 O O . TYR A 1 205 ? 9.32 -15.453 27.438 1 83.81 205 TYR A O 1
ATOM 1637 N N . LYS A 1 206 ? 7.605 -16.266 28.641 1 82.5 206 LYS A N 1
ATOM 1638 C CA . LYS A 1 206 ? 7.121 -14.938 29.016 1 82.5 206 LYS A CA 1
ATOM 1639 C C . LYS A 1 206 ? 8.211 -14.133 29.719 1 82.5 206 LYS A C 1
ATOM 1641 O O . LYS A 1 206 ? 8.375 -12.938 29.453 1 82.5 206 LYS A O 1
ATOM 1646 N N . ASN A 1 207 ? 9.031 -14.75 30.484 1 84.94 207 ASN A N 1
ATOM 1647 C CA . ASN A 1 207 ? 10.094 -14.078 31.219 1 84.94 207 ASN A CA 1
ATOM 1648 C C . ASN A 1 207 ? 11.266 -13.711 30.312 1 84.94 207 ASN A C 1
ATOM 1650 O O . ASN A 1 207 ? 11.82 -12.617 30.422 1 84.94 207 ASN A O 1
ATOM 1654 N N . GLU A 1 208 ? 11.578 -14.555 29.406 1 86 208 GLU A N 1
ATOM 1655 C CA . GLU A 1 208 ? 12.734 -14.344 28.547 1 86 208 GLU A CA 1
ATOM 1656 C C . GLU A 1 208 ? 12.406 -13.398 27.391 1 86 208 GLU A C 1
ATOM 1658 O O . GLU A 1 208 ? 13.289 -12.688 26.906 1 86 208 GLU A O 1
ATOM 1663 N N . HIS A 1 209 ? 11.133 -13.391 27.016 1 88 209 HIS A N 1
ATOM 1664 C CA . HIS A 1 209 ? 10.734 -12.672 25.812 1 88 209 HIS A CA 1
ATOM 1665 C C . HIS A 1 209 ? 10.336 -11.234 26.141 1 88 209 HIS A C 1
ATOM 1667 O O . HIS A 1 209 ? 10.281 -10.383 25.25 1 88 209 HIS A O 1
ATOM 1673 N N . GLU A 1 210 ? 10.18 -10.945 27.344 1 82.44 210 GLU A N 1
ATOM 1674 C CA . GLU A 1 210 ? 9.656 -9.641 27.75 1 82.44 210 GLU A CA 1
ATOM 1675 C C . GLU A 1 210 ? 10.523 -8.508 27.203 1 82.44 210 GLU A C 1
ATOM 1677 O O . GLU A 1 210 ? 10 -7.504 26.703 1 82.44 210 GLU A O 1
ATOM 1682 N N . HIS A 1 211 ? 11.828 -8.727 27.203 1 82.19 211 HIS A N 1
ATOM 1683 C CA . HIS A 1 211 ? 12.734 -7.66 26.797 1 82.19 211 HIS A CA 1
ATOM 1684 C C . HIS A 1 211 ? 12.828 -7.562 25.281 1 82.19 211 HIS A C 1
ATOM 1686 O O . HIS A 1 211 ? 13.242 -6.535 24.734 1 82.19 211 HIS A O 1
ATOM 1692 N N . LYS A 1 212 ? 12.359 -8.594 24.625 1 84.12 212 LYS A N 1
ATOM 1693 C CA . LYS A 1 212 ? 12.469 -8.633 23.172 1 84.12 212 LYS A CA 1
ATOM 1694 C C . LYS A 1 212 ? 11.102 -8.484 22.516 1 84.12 212 LYS A C 1
ATOM 1696 O O . LYS A 1 212 ? 10.992 -8.492 21.281 1 84.12 212 LYS A O 1
ATOM 1701 N N . CYS A 1 213 ? 10.078 -8.281 23.359 1 90.25 213 CYS A N 1
ATOM 1702 C CA . CYS A 1 213 ? 8.711 -8.234 22.844 1 90.25 213 CYS A CA 1
ATOM 1703 C C . CYS A 1 213 ? 8.469 -6.965 22.047 1 90.25 213 CYS A C 1
ATOM 1705 O O . CYS A 1 213 ? 8.922 -5.887 22.422 1 90.25 213 CYS A O 1
ATOM 1707 N N . TYR A 1 214 ? 7.801 -7.117 20.984 1 91 214 TYR A N 1
ATOM 1708 C CA . TYR A 1 214 ? 7.496 -5.973 20.125 1 91 214 TYR A CA 1
ATOM 1709 C C . TYR A 1 214 ? 6.312 -5.184 20.672 1 91 214 TYR A C 1
ATOM 1711 O O . TYR A 1 214 ? 6.082 -4.043 20.266 1 91 214 TYR A O 1
ATOM 1719 N N . ILE A 1 215 ? 5.531 -5.801 21.625 1 92.38 215 ILE A N 1
ATOM 1720 C CA . ILE A 1 215 ? 4.328 -5.148 22.141 1 92.38 215 ILE A CA 1
ATOM 1721 C C . ILE A 1 215 ? 4.711 -4.055 23.125 1 92.38 215 ILE A C 1
ATOM 1723 O O . ILE A 1 215 ? 5.359 -4.328 24.141 1 92.38 215 ILE A O 1
ATOM 1727 N N . ASN A 1 216 ? 4.367 -2.828 22.859 1 92.75 216 ASN A N 1
ATOM 1728 C CA . ASN A 1 216 ? 4.582 -1.721 23.781 1 92.75 216 ASN A CA 1
ATOM 1729 C C . ASN A 1 216 ? 3.316 -0.882 23.953 1 92.75 216 ASN A C 1
ATOM 1731 O O . ASN A 1 216 ? 3.373 0.235 24.469 1 92.75 216 ASN A O 1
ATOM 1735 N N . TYR A 1 217 ? 2.234 -1.449 23.391 1 93.31 217 TYR A N 1
ATOM 1736 C CA . TYR A 1 217 ? 0.961 -0.741 23.438 1 93.31 217 TYR A CA 1
ATOM 1737 C C . TYR A 1 217 ? -0.195 -1.716 23.641 1 93.31 217 TYR A C 1
ATOM 1739 O O . TYR A 1 217 ? -0.262 -2.748 22.969 1 93.31 217 TYR A O 1
ATOM 1747 N N . SER A 1 218 ? -1.135 -1.471 24.469 1 90.25 218 SER A N 1
ATOM 1748 C CA . SER A 1 218 ? -2.238 -2.375 24.766 1 90.25 218 SER A CA 1
ATOM 1749 C C . SER A 1 218 ? -3.584 -1.727 24.469 1 90.25 218 SER A C 1
ATOM 1751 O O . SER A 1 218 ? -4.629 -2.377 24.562 1 90.25 218 SER A O 1
ATOM 1753 N N . GLY A 1 219 ? -3.633 -0.523 23.969 1 87 219 GLY A N 1
ATOM 1754 C CA . GLY A 1 219 ? -4.895 0.145 23.672 1 87 219 GLY A CA 1
ATOM 1755 C C . GLY A 1 219 ? -5.438 -0.171 22.297 1 87 219 GLY A C 1
ATOM 1756 O O . GLY A 1 219 ? -4.98 -1.111 21.641 1 87 219 GLY A O 1
ATOM 1757 N N . THR A 1 220 ? -6.5 0.456 21.906 1 85.69 220 THR A N 1
ATOM 1758 C CA . THR A 1 220 ? -7.121 0.254 20.609 1 85.69 220 THR A CA 1
ATOM 1759 C C . THR A 1 220 ? -6.316 0.943 19.516 1 85.69 220 THR A C 1
ATOM 1761 O O . THR A 1 220 ? -5.566 1.883 19.781 1 85.69 220 THR A O 1
ATOM 1764 N N . ALA A 1 221 ? -6.477 0.457 18.297 1 82.75 221 ALA A N 1
ATOM 1765 C CA . ALA A 1 221 ? -5.766 1.021 17.156 1 82.75 221 ALA A CA 1
ATOM 1766 C C . ALA A 1 221 ? -6.133 2.488 16.953 1 82.75 221 ALA A C 1
ATOM 1768 O O . ALA A 1 221 ? -5.281 3.303 16.594 1 82.75 221 ALA A O 1
ATOM 1769 N N . ALA A 1 222 ? -7.328 2.854 17.281 1 79.56 222 ALA A N 1
ATOM 1770 C CA . ALA A 1 222 ? -7.816 4.211 17.062 1 79.56 222 ALA A CA 1
ATOM 1771 C C . ALA A 1 222 ? -7.172 5.191 18.031 1 79.56 222 ALA A C 1
ATOM 1773 O O . ALA A 1 222 ? -7.012 6.375 17.719 1 79.56 222 ALA A O 1
ATOM 1774 N N . LYS A 1 223 ? -6.738 4.707 19.125 1 88.44 223 LYS A N 1
ATOM 1775 C CA . LYS A 1 223 ? -6.203 5.574 20.172 1 88.44 223 LYS A CA 1
ATOM 1776 C C . LYS A 1 223 ? -4.684 5.688 20.078 1 88.44 223 LYS A C 1
ATOM 1778 O O . LYS A 1 223 ? -4.059 6.449 20.812 1 88.44 223 LYS A O 1
ATOM 1783 N N . MET A 1 224 ? -4.086 4.969 19.188 1 90 224 MET A N 1
ATOM 1784 C CA . MET A 1 224 ? -2.631 4.953 19.078 1 90 224 MET A CA 1
ATOM 1785 C C . MET A 1 224 ? -2.092 6.355 18.812 1 90 224 MET A C 1
ATOM 1787 O O . MET A 1 224 ? -1.044 6.73 19.344 1 90 224 MET A O 1
ATOM 1791 N N . GLU A 1 225 ? -2.816 7.062 17.984 1 91 225 GLU A N 1
ATOM 1792 C CA . GLU A 1 225 ? -2.367 8.414 17.656 1 91 225 GLU A CA 1
ATOM 1793 C C . GLU A 1 225 ? -2.301 9.297 18.891 1 91 225 GLU A C 1
ATOM 1795 O O . GLU A 1 225 ? -1.283 9.945 19.141 1 91 225 GLU A O 1
ATOM 1800 N N . SER A 1 226 ? -3.398 9.312 19.688 1 92.31 226 SER A N 1
ATOM 1801 C CA . SER A 1 226 ? -3.465 10.148 20.875 1 92.31 226 SER A CA 1
ATOM 1802 C C . SER A 1 226 ? -2.52 9.648 21.953 1 92.31 226 SER A C 1
ATOM 1804 O O . SER A 1 226 ? -1.888 10.438 22.656 1 92.31 226 SER A O 1
ATOM 1806 N N . ASP A 1 227 ? -2.408 8.375 22.109 1 93.75 227 ASP A N 1
ATOM 1807 C CA . ASP A 1 227 ? -1.524 7.809 23.109 1 93.75 227 ASP A CA 1
ATOM 1808 C C . ASP A 1 227 ? -0.06 8.078 22.781 1 93.75 227 ASP A C 1
ATOM 1810 O O . ASP A 1 227 ? 0.761 8.281 23.672 1 93.75 227 ASP A O 1
ATOM 1814 N N . ALA A 1 228 ? 0.289 7.988 21.469 1 95.25 228 ALA A N 1
ATOM 1815 C CA . ALA A 1 228 ? 1.644 8.344 21.047 1 95.25 228 ALA A CA 1
ATOM 1816 C C . ALA A 1 228 ? 1.964 9.789 21.391 1 95.25 228 ALA A C 1
ATOM 1818 O O . ALA A 1 228 ? 3.064 10.094 21.859 1 95.25 228 ALA A O 1
ATOM 1819 N N . ALA A 1 229 ? 1.016 10.648 21.172 1 94.56 229 ALA A N 1
ATOM 1820 C CA . ALA A 1 229 ? 1.193 12.055 21.516 1 94.56 229 ALA A CA 1
ATOM 1821 C C . ALA A 1 229 ? 1.439 12.227 23.016 1 94.56 229 ALA A C 1
ATOM 1823 O O . ALA A 1 229 ? 2.322 12.984 23.422 1 94.56 229 ALA A O 1
ATOM 1824 N N . ALA A 1 230 ? 0.625 11.547 23.797 1 93.31 230 ALA A N 1
ATOM 1825 C CA . ALA A 1 230 ? 0.77 11.641 25.25 1 93.31 230 ALA A CA 1
ATOM 1826 C C . ALA A 1 230 ? 2.182 11.266 25.688 1 93.31 230 ALA A C 1
ATOM 1828 O O . ALA A 1 230 ? 2.787 11.945 26.516 1 93.31 230 ALA A O 1
ATOM 1829 N N . LYS A 1 231 ? 2.74 10.242 25.109 1 94.69 231 LYS A N 1
ATOM 1830 C CA . LYS A 1 231 ? 4.082 9.781 25.453 1 94.69 231 LYS A CA 1
ATOM 1831 C C . LYS A 1 231 ? 5.137 10.797 25.031 1 94.69 231 LYS A C 1
ATOM 1833 O O . LYS A 1 231 ? 6.086 11.055 25.781 1 94.69 231 LYS A O 1
ATOM 1838 N N . ILE A 1 232 ? 4.996 11.352 23.859 1 96.25 232 ILE A N 1
ATOM 1839 C CA . ILE A 1 232 ? 5.945 12.328 23.344 1 96.25 232 ILE A CA 1
ATOM 1840 C C . ILE A 1 232 ? 5.934 13.578 24.219 1 96.25 232 ILE A C 1
ATOM 1842 O O . ILE A 1 232 ? 6.992 14.109 24.578 1 96.25 232 ILE A O 1
ATOM 1846 N N . TRP A 1 233 ? 4.746 14.102 24.609 1 95 233 TRP A N 1
ATOM 1847 C CA . TRP A 1 233 ? 4.621 15.289 25.438 1 95 233 TRP A CA 1
ATOM 1848 C C . TRP A 1 233 ? 5.203 15.047 26.828 1 95 233 TRP A C 1
ATOM 1850 O O . TRP A 1 233 ? 5.832 15.938 27.406 1 95 233 TRP A O 1
ATOM 1860 N N . GLN A 1 234 ? 5 13.836 27.344 1 92.44 234 GLN A N 1
ATOM 1861 C CA . GLN A 1 234 ? 5.469 13.492 28.672 1 92.44 234 GLN A CA 1
ATOM 1862 C C . GLN A 1 234 ? 6.988 13.578 28.766 1 92.44 234 GLN A C 1
ATOM 1864 O O . GLN A 1 234 ? 7.535 13.969 29.797 1 92.44 234 GLN A O 1
ATOM 1869 N N . ARG A 1 235 ? 7.688 13.281 27.703 1 94.62 235 ARG A N 1
ATOM 1870 C CA . ARG A 1 235 ? 9.148 13.25 27.766 1 94.62 235 ARG A CA 1
ATOM 1871 C C . ARG A 1 235 ? 9.758 14.492 27.141 1 94.62 235 ARG A C 1
ATOM 1873 O O . ARG A 1 235 ? 10.969 14.562 26.938 1 94.62 235 ARG A O 1
ATOM 1880 N N . SER A 1 236 ? 8.93 15.453 26.734 1 95.38 236 SER A N 1
ATOM 1881 C CA . SER A 1 236 ? 9.422 16.656 26.078 1 95.38 236 SER A CA 1
ATOM 1882 C C . SER A 1 236 ? 10.344 17.453 26.984 1 95.38 236 SER A C 1
ATOM 1884 O O . SER A 1 236 ? 11.344 18.016 26.547 1 95.38 236 SER A O 1
ATOM 1886 N N . LEU A 1 237 ? 10.062 17.422 28.297 1 92.75 237 LEU A N 1
ATOM 1887 C CA . LEU A 1 237 ? 10.852 18.203 29.25 1 92.75 237 LEU A CA 1
ATOM 1888 C C . LEU A 1 237 ? 12.242 17.594 29.422 1 92.75 237 LEU A C 1
ATOM 1890 O O . LEU A 1 237 ? 13.203 18.312 29.719 1 92.75 237 LEU A O 1
ATOM 1894 N N . ASP A 1 238 ? 12.312 16.234 29.219 1 93.31 238 ASP A N 1
ATOM 1895 C CA . ASP A 1 238 ? 13.617 15.578 29.266 1 93.31 238 ASP A CA 1
ATOM 1896 C C . ASP A 1 238 ? 14.531 16.125 28.172 1 93.31 238 ASP A C 1
ATOM 1898 O O . ASP A 1 238 ? 15.758 16 28.266 1 93.31 238 ASP A O 1
ATOM 1902 N N . LYS A 1 239 ? 13.93 16.781 27.219 1 94.56 239 LYS A N 1
ATOM 1903 C CA . LYS A 1 239 ? 14.688 17.328 26.094 1 94.56 239 LYS A CA 1
ATOM 1904 C C . LYS A 1 239 ? 14.797 18.844 26.188 1 94.56 239 LYS A C 1
ATOM 1906 O O . LYS A 1 239 ? 15.234 19.5 25.234 1 94.56 239 LYS A O 1
ATOM 1911 N N . ASN A 1 240 ? 14.305 19.391 27.234 1 94.44 240 ASN A N 1
ATOM 1912 C CA . ASN A 1 240 ? 14.32 20.812 27.516 1 94.44 240 ASN A CA 1
ATOM 1913 C C . ASN A 1 240 ? 13.453 21.594 26.531 1 94.44 240 ASN A C 1
ATOM 1915 O O . ASN A 1 240 ? 13.812 22.688 26.109 1 94.44 240 ASN A O 1
ATOM 1919 N N . LEU A 1 241 ? 12.406 20.969 26.141 1 96.19 241 LEU A N 1
ATOM 1920 C CA . LEU A 1 241 ? 11.445 21.594 25.234 1 96.19 241 LEU A CA 1
ATOM 1921 C C . LEU A 1 241 ? 10.023 21.453 25.781 1 96.19 241 LEU A C 1
ATOM 1923 O O . LEU A 1 241 ? 9.695 20.453 26.422 1 96.19 241 LEU A O 1
ATOM 1927 N N . ARG A 1 242 ? 9.273 22.469 25.594 1 95.06 242 ARG A N 1
ATOM 1928 C CA . ARG A 1 242 ? 7.84 22.438 25.875 1 95.06 242 ARG A CA 1
ATOM 1929 C C . ARG A 1 242 ? 7.035 22.781 24.625 1 95.06 242 ARG A C 1
ATOM 1931 O O . ARG A 1 242 ? 7.297 23.781 23.953 1 95.06 242 ARG A O 1
ATOM 1938 N N . TYR A 1 243 ? 6.141 21.875 24.297 1 95.44 243 TYR A N 1
ATOM 1939 C CA . TYR A 1 243 ? 5.297 22.078 23.125 1 95.44 243 TYR A CA 1
ATOM 1940 C C . TYR A 1 243 ? 4.082 22.938 23.469 1 95.44 243 TYR A C 1
ATOM 1942 O O . TYR A 1 243 ? 3.035 22.406 23.859 1 95.44 243 TYR A O 1
ATOM 1950 N N . LYS A 1 244 ? 4.23 24.172 23.234 1 92.38 244 LYS A N 1
ATOM 1951 C CA . LYS A 1 244 ? 3.227 25.125 23.672 1 92.38 244 LYS A CA 1
ATOM 1952 C C . LYS A 1 244 ? 2.039 25.172 22.719 1 92.38 244 LYS A C 1
ATOM 1954 O O . LYS A 1 244 ? 0.894 25.312 23.141 1 92.38 244 LYS A O 1
ATOM 1959 N N . THR A 1 245 ? 2.326 25.062 21.484 1 92.5 245 THR A N 1
ATOM 1960 C CA . THR A 1 245 ? 1.286 25.078 20.453 1 92.5 245 THR A CA 1
ATOM 1961 C C . THR A 1 245 ? 1.317 23.812 19.625 1 92.5 245 THR A C 1
ATOM 1963 O O . THR A 1 245 ? 2.391 23.328 19.25 1 92.5 245 THR A O 1
ATOM 1966 N N . ILE A 1 246 ? 0.124 23.281 19.438 1 93 246 ILE A N 1
ATOM 1967 C CA . ILE A 1 246 ? 0.027 22.062 18.625 1 93 246 ILE A CA 1
ATOM 1968 C C . ILE A 1 246 ? -0.882 22.312 17.422 1 93 246 ILE A C 1
ATOM 1970 O O . ILE A 1 246 ? -1.978 22.859 17.562 1 93 246 ILE A O 1
ATOM 1974 N N . VAL A 1 247 ? -0.352 22.047 16.297 1 92.75 247 VAL A N 1
ATOM 1975 C CA . VAL A 1 247 ? -1.146 22.031 15.078 1 92.75 247 VAL A CA 1
ATOM 1976 C C . VAL A 1 247 ? -1.567 20.609 14.742 1 92.75 247 VAL A C 1
ATOM 1978 O O . VAL A 1 247 ? -0.719 19.734 14.531 1 92.75 247 VAL A O 1
ATOM 1981 N N . SER A 1 248 ? -2.805 20.281 14.82 1 87.19 248 SER A N 1
ATOM 1982 C CA . SER A 1 248 ? -3.316 18.953 14.523 1 87.19 248 SER A CA 1
ATOM 1983 C C . SER A 1 248 ? -4.668 19.031 13.812 1 87.19 248 SER A C 1
ATOM 1985 O O . SER A 1 248 ? -5.242 20.109 13.68 1 87.19 248 SER A O 1
ATOM 1987 N N . ASP A 1 249 ? -5.07 17.844 13.344 1 80.44 249 ASP A N 1
ATOM 1988 C CA . ASP A 1 249 ? -6.391 17.75 12.727 1 80.44 249 ASP A CA 1
ATOM 1989 C C . ASP A 1 249 ? -7.492 18.047 13.742 1 80.44 249 ASP A C 1
ATOM 1991 O O . ASP A 1 249 ? -7.375 17.688 14.914 1 80.44 249 ASP A O 1
ATOM 1995 N N . GLY A 1 250 ? -8.359 18.922 13.445 1 66.25 250 GLY A N 1
ATOM 1996 C CA . GLY A 1 250 ? -9.406 19.391 14.328 1 66.25 250 GLY A CA 1
ATOM 1997 C C . GLY A 1 250 ? -10.195 18.266 14.977 1 66.25 250 GLY A C 1
ATOM 1998 O O . GLY A 1 250 ? -10.641 18.391 16.125 1 66.25 250 GLY A O 1
ATOM 1999 N N . ASP A 1 251 ? -10.328 17.219 14.258 1 62.38 251 ASP A N 1
ATOM 2000 C CA . ASP A 1 251 ? -11.156 16.141 14.789 1 62.38 251 ASP A CA 1
ATOM 2001 C C . ASP A 1 251 ? -10.312 15.125 15.562 1 62.38 251 ASP A C 1
ATOM 2003 O O . ASP A 1 251 ? -10.812 14.086 15.984 1 62.38 251 ASP A O 1
ATOM 2007 N N . SER A 1 252 ? -9.18 15.531 15.852 1 72.25 252 SER A N 1
ATOM 2008 C CA . SER A 1 252 ? -8.297 14.594 16.531 1 72.25 252 SER A CA 1
ATOM 2009 C C . SER A 1 252 ? -8.492 14.633 18.031 1 72.25 252 SER A C 1
ATOM 2011 O O . SER A 1 252 ? -8.703 15.703 18.609 1 72.25 252 SER A O 1
ATOM 2013 N N . SER A 1 253 ? -8.664 13.508 18.594 1 82.62 253 SER A N 1
ATOM 2014 C CA . SER A 1 253 ? -8.734 13.383 20.047 1 82.62 253 SER A CA 1
ATOM 2015 C C . SER A 1 253 ? -7.387 13.656 20.703 1 82.62 253 SER A C 1
ATOM 2017 O O . SER A 1 253 ? -7.262 13.648 21.922 1 82.62 253 SER A O 1
ATOM 2019 N N . THR A 1 254 ? -6.422 13.961 19.844 1 87.75 254 THR A N 1
ATOM 2020 C CA . THR A 1 254 ? -5.051 14.156 20.297 1 87.75 254 THR A CA 1
ATOM 2021 C C . THR A 1 254 ? -4.953 15.367 21.219 1 87.75 254 THR A C 1
ATOM 2023 O O . THR A 1 254 ? -4.352 15.289 22.297 1 87.75 254 THR A O 1
ATOM 2026 N N . TYR A 1 255 ? -5.555 16.484 20.891 1 88.12 255 TYR A N 1
ATOM 2027 C CA . TYR A 1 255 ? -5.492 17.703 21.672 1 88.12 255 TYR A CA 1
ATOM 2028 C C . TYR A 1 255 ? -6.117 17.484 23.047 1 88.12 255 TYR A C 1
ATOM 2030 O O . TYR A 1 255 ? -5.551 17.891 24.062 1 88.12 255 TYR A O 1
ATOM 2038 N N . LYS A 1 256 ? -7.277 16.828 23.016 1 87 256 LYS A N 1
ATOM 2039 C CA . LYS A 1 256 ? -7.949 16.562 24.281 1 87 256 LYS A CA 1
ATOM 2040 C C . LYS A 1 256 ? -7.078 15.695 25.188 1 87 256 LYS A C 1
ATOM 2042 O O . LYS A 1 256 ? -7 15.938 26.391 1 87 256 LYS A O 1
ATOM 2047 N N . THR A 1 257 ? -6.488 14.734 24.625 1 89.31 257 THR A N 1
ATOM 2048 C CA . THR A 1 257 ? -5.621 13.844 25.375 1 89.31 257 THR A CA 1
ATOM 2049 C C . THR A 1 257 ? -4.453 14.609 26 1 89.31 257 THR A C 1
ATOM 2051 O O . THR A 1 257 ? -4.074 14.359 27.141 1 89.31 257 THR A O 1
ATOM 2054 N N . ILE A 1 258 ? -3.891 15.523 25.281 1 89.62 258 ILE A N 1
ATOM 2055 C CA . ILE A 1 258 ? -2.758 16.312 25.75 1 89.62 258 ILE A CA 1
ATOM 2056 C C . ILE A 1 258 ? -3.207 17.25 26.875 1 89.62 258 ILE A C 1
ATOM 2058 O O . ILE A 1 258 ? -2.506 17.406 27.875 1 89.62 258 ILE A O 1
ATOM 2062 N N . VAL A 1 259 ? -4.375 17.844 26.688 1 87.81 259 VAL A N 1
ATOM 2063 C CA . VAL A 1 259 ? -4.914 18.75 27.703 1 87.81 259 VAL A CA 1
ATOM 2064 C C . VAL A 1 259 ? -5.203 17.969 28.984 1 87.81 259 VAL A C 1
ATOM 2066 O O . VAL A 1 259 ? -4.883 18.438 30.078 1 87.81 259 VAL A O 1
ATOM 2069 N N . ASP A 1 260 ? -5.785 16.812 28.812 1 85.88 260 ASP A N 1
ATOM 2070 C CA . ASP A 1 260 ? -6.094 15.969 29.969 1 85.88 260 ASP A CA 1
ATOM 2071 C C . ASP A 1 260 ? -4.816 15.547 30.688 1 85.88 260 ASP A C 1
ATOM 2073 O O . ASP A 1 260 ? -4.793 15.469 31.922 1 85.88 260 ASP A O 1
ATOM 2077 N N . LEU A 1 261 ? -3.85 15.289 29.906 1 85.69 261 LEU A N 1
ATOM 2078 C CA . LEU A 1 261 ? -2.555 14.914 30.469 1 85.69 261 LEU A CA 1
ATOM 2079 C C . LEU A 1 261 ? -1.978 16.047 31.312 1 85.69 261 LEU A C 1
ATOM 2081 O O . LEU A 1 261 ? -1.397 15.797 32.375 1 85.69 261 LEU A O 1
ATOM 2085 N N . ASN A 1 262 ? -2.191 17.266 30.891 1 82.19 262 ASN A N 1
ATOM 2086 C CA . ASN A 1 262 ? -1.613 18.438 31.562 1 82.19 262 ASN A CA 1
ATOM 2087 C C . ASN A 1 262 ? -2.447 18.859 32.75 1 82.19 262 ASN A C 1
ATOM 2089 O O . ASN A 1 262 ? -1.932 19.484 33.688 1 82.19 262 ASN A O 1
ATOM 2093 N N . ASP A 1 263 ? -3.801 18.766 32.75 1 72.75 263 ASP A N 1
ATOM 2094 C CA . ASP A 1 263 ? -4.672 19.109 33.875 1 72.75 263 ASP A CA 1
ATOM 2095 C C . ASP A 1 263 ? -4.406 18.219 35.094 1 72.75 263 ASP A C 1
ATOM 2097 O O . ASP A 1 263 ? -4.762 18.562 36.219 1 72.75 263 ASP A O 1
ATOM 2101 N N . GLY A 1 264 ? -3.783 17.25 34.969 1 63.16 264 GLY A N 1
ATOM 2102 C CA . GLY A 1 264 ? -3.367 16.406 36.062 1 63.16 264 GLY A CA 1
ATOM 2103 C C . GLY A 1 264 ? -1.886 16.516 36.375 1 63.16 264 GLY A C 1
ATOM 2104 O O . GLY A 1 264 ? -1.363 17.609 36.562 1 63.16 264 GLY A O 1
ATOM 2105 N N . GLU A 1 265 ? -1.221 15.477 36.5 1 62.78 265 GLU A N 1
ATOM 2106 C CA . GLU A 1 265 ? 0.21 15.336 36.781 1 62.78 265 GLU A CA 1
ATOM 2107 C C . GLU A 1 265 ? 1.008 15.383 35.469 1 62.78 265 GLU A C 1
ATOM 2109 O O . GLU A 1 265 ? 2.053 14.734 35.344 1 62.78 265 GLU A O 1
ATOM 2114 N N . GLY A 1 266 ? 0.507 16.25 34.594 1 70.56 266 GLY A N 1
ATOM 2115 C CA . GLY A 1 266 ? 1.207 16.219 33.312 1 70.56 266 GLY A CA 1
ATOM 2116 C C . GLY A 1 266 ? 2.473 17.062 33.312 1 70.56 266 GLY A C 1
ATOM 2117 O O . GLY A 1 266 ? 2.889 17.578 34.344 1 70.56 266 GLY A O 1
ATOM 2118 N N . PRO A 1 267 ? 3.098 17.062 32.125 1 75.75 267 PRO A N 1
ATOM 2119 C CA . PRO A 1 267 ? 4.445 17.625 32.031 1 75.75 267 PRO A CA 1
ATOM 2120 C C . PRO A 1 267 ? 4.453 19.141 32.094 1 75.75 267 PRO A C 1
ATOM 2122 O O . PRO A 1 267 ? 5.461 19.75 32.469 1 75.75 267 PRO A O 1
ATOM 2125 N N . TYR A 1 268 ? 3.172 19.734 31.75 1 86.56 268 TYR A N 1
ATOM 2126 C CA . TYR A 1 268 ? 3.18 21.203 31.719 1 86.56 268 TYR A CA 1
ATOM 2127 C C . TYR A 1 268 ? 2.307 21.766 32.812 1 86.56 268 TYR A C 1
ATOM 2129 O O . TYR A 1 268 ? 1.187 22.219 32.562 1 86.56 268 TYR A O 1
ATOM 2137 N N . PRO A 1 269 ? 2.561 21.797 34.031 1 74.19 269 PRO A N 1
ATOM 2138 C CA . PRO A 1 269 ? 1.679 22.234 35.094 1 74.19 269 PRO A CA 1
ATOM 2139 C C . PRO A 1 269 ? 1.25 23.688 34.969 1 74.19 269 PRO A C 1
ATOM 2141 O O . PRO A 1 269 ? 0.125 24.047 35.344 1 74.19 269 PRO A O 1
ATOM 2144 N N . ASP A 1 270 ? 2.041 24.547 34.406 1 76.5 270 ASP A N 1
ATOM 2145 C CA . ASP A 1 270 ? 1.747 25.969 34.469 1 76.5 270 ASP A CA 1
ATOM 2146 C C . ASP A 1 270 ? 1.499 26.531 33.062 1 76.5 270 ASP A C 1
ATOM 2148 O O . ASP A 1 270 ? 1.403 27.75 32.875 1 76.5 270 ASP A O 1
ATOM 2152 N N . VAL A 1 271 ? 1.465 25.625 32.094 1 82.75 271 VAL A N 1
ATOM 2153 C CA . VAL A 1 271 ? 1.352 26.141 30.75 1 82.75 271 VAL A CA 1
ATOM 2154 C C . VAL A 1 271 ? 0.255 25.375 30 1 82.75 271 VAL A C 1
ATOM 2156 O O . VAL A 1 271 ? 0.221 24.141 30.016 1 82.75 271 VAL A O 1
ATOM 2159 N N . ASN A 1 272 ? -0.662 26.141 29.516 1 85.38 272 ASN A N 1
ATOM 2160 C CA . ASN A 1 272 ? -1.715 25.547 28.703 1 85.38 272 ASN A CA 1
ATOM 2161 C C . ASN A 1 272 ? -1.276 25.375 27.25 1 85.38 272 ASN A C 1
ATOM 2163 O O . ASN A 1 272 ? -0.678 26.281 26.672 1 85.38 272 ASN A O 1
ATOM 2167 N N . VAL A 1 273 ? -1.515 24.219 26.781 1 90.31 273 VAL A N 1
ATOM 2168 C CA . VAL A 1 273 ? -1.204 23.953 25.391 1 90.31 273 VAL A CA 1
ATOM 2169 C C . VAL A 1 273 ? -2.289 24.531 24.484 1 90.31 273 VAL A C 1
ATOM 2171 O O . VAL A 1 273 ? -3.48 24.328 24.734 1 90.31 273 VAL A O 1
ATOM 2174 N N . GLU A 1 274 ? -1.918 25.312 23.547 1 90 274 GLU A N 1
ATOM 2175 C CA . GLU A 1 274 ? -2.846 25.953 22.625 1 90 274 GLU A CA 1
ATOM 2176 C C . GLU A 1 274 ? -3.002 25.141 21.344 1 90 274 GLU A C 1
ATOM 2178 O O . GLU A 1 274 ? -2.031 24.562 20.859 1 90 274 GLU A O 1
ATOM 2183 N N . LYS A 1 275 ? -4.18 25.156 20.875 1 90.56 275 LYS A N 1
ATOM 2184 C CA . LYS A 1 275 ? -4.453 24.422 19.641 1 90.56 275 LYS A CA 1
ATOM 2185 C C . LYS A 1 275 ? -4.539 25.359 18.438 1 90.56 275 LYS A C 1
ATOM 2187 O O . LYS A 1 275 ? -5.156 26.422 18.516 1 90.56 275 LYS A O 1
ATOM 2192 N N . GLN A 1 276 ? -3.869 25 17.422 1 91.5 276 GLN A N 1
ATOM 2193 C CA . GLN A 1 276 ? -4 25.641 16.109 1 91.5 276 GLN A CA 1
ATOM 2194 C C . GLN A 1 276 ? -4.535 24.656 15.07 1 91.5 276 GLN A C 1
ATOM 2196 O O . GLN A 1 276 ? -4.293 23.453 15.172 1 91.5 276 GLN A O 1
ATOM 2201 N N . GLU A 1 277 ? -5.27 25.203 14.164 1 90.06 277 GLU A N 1
ATOM 2202 C CA . GLU A 1 277 ? -5.875 24.328 13.156 1 90.06 277 GLU A CA 1
ATOM 2203 C C . GLU A 1 277 ? -5.031 24.297 11.883 1 90.06 277 GLU A C 1
ATOM 2205 O O . GLU A 1 277 ? -4.445 25.297 11.492 1 90.06 277 GLU A O 1
ATOM 2210 N N . CYS A 1 278 ? -4.977 23.141 11.359 1 89.88 278 CYS A N 1
ATOM 2211 C CA . CYS A 1 278 ? -4.445 23.031 10 1 89.88 278 CYS A CA 1
ATOM 2212 C C . CYS A 1 278 ? -5.402 23.641 8.992 1 89.88 278 CYS A C 1
ATOM 2214 O O . CYS A 1 278 ? -6.539 23.172 8.844 1 89.88 278 CYS A O 1
ATOM 2216 N N . ILE A 1 279 ? -5 24.578 8.297 1 88.12 279 ILE A N 1
ATOM 2217 C CA . ILE A 1 279 ? -5.895 25.344 7.438 1 88.12 279 ILE A CA 1
ATOM 2218 C C . ILE A 1 279 ? -6.43 24.469 6.32 1 88.12 279 ILE A C 1
ATOM 2220 O O . ILE A 1 279 ? -7.562 24.641 5.859 1 88.12 279 ILE A O 1
ATOM 2224 N N . ASN A 1 280 ? -5.598 23.5 5.848 1 85.88 280 ASN A N 1
ATOM 2225 C CA . ASN A 1 280 ? -6.051 22.594 4.801 1 85.88 280 ASN A CA 1
ATOM 2226 C C . ASN A 1 280 ? -7.203 21.719 5.277 1 85.88 280 ASN A C 1
ATOM 2228 O O . ASN A 1 280 ? -8.195 21.531 4.566 1 85.88 280 ASN A O 1
ATOM 2232 N N . HIS A 1 281 ? -7.078 21.188 6.398 1 86.5 281 HIS A N 1
ATOM 2233 C CA . HIS A 1 281 ? -8.125 20.344 6.965 1 86.5 281 HIS A CA 1
ATOM 2234 C C . HIS A 1 281 ? -9.352 21.156 7.348 1 86.5 281 HIS A C 1
ATOM 2236 O O . HIS A 1 281 ? -10.484 20.688 7.203 1 86.5 281 HIS A O 1
ATOM 2242 N N . TYR A 1 282 ? -9.086 22.344 7.809 1 88.38 282 TYR A N 1
ATOM 2243 C CA . TYR A 1 282 ? -10.188 23.188 8.258 1 88.38 282 TYR A CA 1
ATOM 2244 C C . TYR A 1 282 ? -11.07 23.594 7.082 1 88.38 282 TYR A C 1
ATOM 2246 O O . TYR A 1 282 ? -12.297 23.625 7.203 1 88.38 282 TYR A O 1
ATOM 2254 N N . SER A 1 283 ? -10.469 23.875 6.008 1 87.31 283 SER A N 1
ATOM 2255 C CA . SER A 1 283 ? -11.219 24.297 4.832 1 87.31 283 SER A CA 1
ATOM 2256 C C . SER A 1 283 ? -12.133 23.188 4.332 1 87.31 283 SER A C 1
ATOM 2258 O O . SER A 1 283 ? -13.172 23.453 3.732 1 87.31 283 SER A O 1
ATOM 2260 N N . LYS A 1 284 ? -11.727 21.984 4.559 1 88.69 284 LYS A N 1
ATOM 2261 C CA . LYS A 1 284 ? -12.523 20.859 4.094 1 88.69 284 LYS A CA 1
ATOM 2262 C C . LYS A 1 284 ? -13.781 20.688 4.945 1 88.69 284 LYS A C 1
ATOM 2264 O O . LYS A 1 284 ? -14.727 20.016 4.531 1 88.69 284 LYS A O 1
ATOM 2269 N N . ARG A 1 285 ? -13.836 21.297 6.07 1 89.88 285 ARG A N 1
ATOM 2270 C CA . ARG A 1 285 ? -14.961 21.141 6.988 1 89.88 285 ARG A CA 1
ATOM 2271 C C . ARG A 1 285 ? -16.234 21.75 6.402 1 89.88 285 ARG A C 1
ATOM 2273 O O . ARG A 1 285 ? -17.328 21.25 6.656 1 89.88 285 ARG A O 1
ATOM 2280 N N . LEU A 1 286 ? -16 22.828 5.672 1 92.38 286 LEU A N 1
ATOM 2281 C CA . LEU A 1 286 ? -17.172 23.422 5.059 1 92.38 286 LEU A CA 1
ATOM 2282 C C . LEU A 1 286 ? -17.859 22.438 4.121 1 92.38 286 LEU A C 1
ATOM 2284 O O . LEU A 1 286 ? -19.078 22.266 4.184 1 92.38 286 LEU A O 1
ATOM 2288 N N . LYS A 1 287 ? -17.031 21.844 3.293 1 92.44 287 LYS A N 1
ATOM 2289 C CA . LYS A 1 287 ? -17.578 20.875 2.35 1 92.44 287 LYS A CA 1
ATOM 2290 C C . LYS A 1 287 ? -18.297 19.75 3.08 1 92.44 287 LYS A C 1
ATOM 2292 O O . LYS A 1 287 ? -19.422 19.391 2.729 1 92.44 287 LYS A O 1
ATOM 2297 N N . THR A 1 288 ? -17.672 19.25 4.066 1 91 288 THR A N 1
ATOM 2298 C CA . THR A 1 288 ? -18.234 18.125 4.824 1 91 288 THR A CA 1
ATOM 2299 C C . THR A 1 288 ? -19.531 18.531 5.508 1 91 288 THR A C 1
ATOM 2301 O O . THR A 1 288 ? -20.516 17.781 5.465 1 91 288 THR A O 1
ATOM 2304 N N . ARG A 1 289 ? -19.609 19.672 6.121 1 92.19 289 ARG A N 1
ATOM 2305 C CA . ARG A 1 289 ? -20.781 20.125 6.844 1 92.19 289 ARG A CA 1
ATOM 2306 C C . ARG A 1 289 ? -21.938 20.406 5.887 1 92.19 289 ARG A C 1
ATOM 2308 O O . ARG A 1 289 ? -23.094 20.125 6.199 1 92.19 289 ARG A O 1
ATOM 2315 N N . LEU A 1 290 ? -21.609 20.953 4.754 1 91.75 290 LEU A N 1
ATOM 2316 C CA . LEU A 1 290 ? -22.656 21.25 3.775 1 91.75 290 LEU A CA 1
ATOM 2317 C C . LEU A 1 290 ? -23.172 19.953 3.158 1 91.75 290 LEU A C 1
ATOM 2319 O O . LEU A 1 290 ? -24.375 19.828 2.918 1 91.75 290 LEU A O 1
ATOM 2323 N N . THR A 1 291 ? -22.219 19.047 2.895 1 89.56 291 THR A N 1
ATOM 2324 C CA . THR A 1 291 ? -22.641 17.766 2.367 1 89.56 291 THR A CA 1
ATOM 2325 C C . THR A 1 291 ? -23.547 17.031 3.363 1 89.56 291 THR A C 1
ATOM 2327 O O . THR A 1 291 ? -24.547 16.438 2.979 1 89.56 291 THR A O 1
ATOM 2330 N N . ASN A 1 292 ? -23.219 17.078 4.605 1 86.44 292 ASN A N 1
ATOM 2331 C CA . ASN A 1 292 ? -24.031 16.469 5.656 1 86.44 292 ASN A CA 1
ATOM 2332 C C . ASN A 1 292 ? -25.391 17.156 5.793 1 86.44 292 ASN A C 1
ATOM 2334 O O . ASN A 1 292 ? -26.391 16.5 6.082 1 86.44 292 ASN A O 1
ATOM 2338 N N . LEU A 1 293 ? -25.328 18.422 5.684 1 86.88 293 LEU A N 1
ATOM 2339 C CA . LEU A 1 293 ? -26.578 19.172 5.73 1 86.88 293 LEU A CA 1
ATOM 2340 C C . LEU A 1 293 ? -27.531 18.719 4.633 1 86.88 293 LEU A C 1
ATOM 2342 O O . LEU A 1 293 ? -28.719 18.531 4.879 1 86.88 293 LEU A O 1
ATOM 2346 N N . VAL A 1 294 ? -26.969 18.484 3.465 1 83.81 294 VAL A N 1
ATOM 2347 C CA . VAL A 1 294 ? -27.781 18.031 2.338 1 83.81 294 VAL A CA 1
ATOM 2348 C C . VAL A 1 294 ? -28.297 16.625 2.621 1 83.81 294 VAL A C 1
ATOM 2350 O O . VAL A 1 294 ? -29.469 16.328 2.375 1 83.81 294 VAL A O 1
ATOM 2353 N N . LYS A 1 295 ? -27.469 15.789 3.152 1 78 295 LYS A N 1
ATOM 2354 C CA . LYS A 1 295 ? -27.844 14.406 3.441 1 78 295 LYS A CA 1
ATOM 2355 C C . LYS A 1 295 ? -28.922 14.344 4.508 1 78 295 LYS A C 1
ATOM 2357 O O . LYS A 1 295 ? -29.781 13.453 4.477 1 78 295 LYS A O 1
ATOM 2362 N N . SER A 1 296 ? -28.844 15.195 5.418 1 77.38 296 SER A N 1
ATOM 2363 C CA . SER A 1 296 ? -29.797 15.188 6.535 1 77.38 296 SER A CA 1
ATOM 2364 C C . SER A 1 296 ? -31.188 15.609 6.082 1 77.38 296 SER A C 1
ATOM 2366 O O . SER A 1 296 ? -32.188 15.352 6.777 1 77.38 296 SER A O 1
ATOM 2368 N N . HIS A 1 297 ? -31.219 16.125 4.953 1 75 297 HIS A N 1
ATOM 2369 C CA . HIS A 1 297 ? -32.5 16.594 4.48 1 75 297 HIS A CA 1
ATOM 2370 C C . HIS A 1 297 ? -33.062 15.703 3.373 1 75 297 HIS A C 1
ATOM 2372 O O . HIS A 1 297 ? -33.969 16.094 2.637 1 75 297 HIS A O 1
ATOM 2378 N N . TYR A 1 298 ? -32.375 14.539 3.291 1 63.91 298 TYR A N 1
ATOM 2379 C CA . TYR A 1 298 ? -32.938 13.547 2.383 1 63.91 298 TYR A CA 1
ATOM 2380 C C . TYR A 1 298 ? -34.094 12.82 3.035 1 63.91 298 TYR A C 1
ATOM 2382 O O . TYR A 1 298 ? -34.031 12.461 4.211 1 63.91 298 TYR A O 1
ATOM 2390 N N . VAL A 1 299 ? -35.312 12.984 2.469 1 58.22 299 VAL A N 1
ATOM 2391 C CA . VAL A 1 299 ? -36.5 12.289 2.953 1 58.22 299 VAL A CA 1
ATOM 2392 C C . VAL A 1 299 ? -36.75 11.031 2.121 1 58.22 299 VAL A C 1
ATOM 2394 O O . VAL A 1 299 ? -36.562 11.039 0.904 1 58.22 299 VAL A O 1
ATOM 2397 N N . GLU A 1 300 ? -36.656 9.797 2.797 1 55.72 300 GLU A N 1
ATOM 2398 C CA . GLU A 1 300 ? -36.938 8.523 2.139 1 55.72 300 GLU A CA 1
ATOM 2399 C C . GLU A 1 300 ? -38.375 8.484 1.608 1 55.72 300 GLU A C 1
ATOM 2401 O O . GLU A 1 300 ? -39.312 8.781 2.34 1 55.72 300 GLU A O 1
ATOM 2406 N N . LYS A 1 301 ? -38.562 8.711 0.301 1 56.66 301 LYS A N 1
ATOM 2407 C CA . LYS A 1 301 ? -39.875 8.5 -0.258 1 56.66 301 LYS A CA 1
ATOM 2408 C C . LYS A 1 301 ? -40.031 7.078 -0.786 1 56.66 301 LYS A C 1
ATOM 2410 O O . LYS A 1 301 ? -39.156 6.57 -1.486 1 56.66 301 LYS A O 1
ATOM 2415 N N . GLU A 1 302 ? -40.812 6.309 -0.172 1 57.16 302 GLU A N 1
ATOM 2416 C CA . GLU A 1 302 ? -41.156 4.961 -0.61 1 57.16 302 GLU A CA 1
ATOM 2417 C C . GLU A 1 302 ? -41.812 4.98 -1.985 1 57.16 302 GLU A C 1
ATOM 2419 O O . GLU A 1 302 ? -42.781 5.703 -2.203 1 57.16 302 GLU A O 1
ATOM 2424 N N . LEU A 1 303 ? -41.062 4.547 -2.955 1 53.91 303 LEU A N 1
ATOM 2425 C CA . LEU A 1 303 ? -41.656 4.438 -4.277 1 53.91 303 LEU A CA 1
ATOM 2426 C C . LEU A 1 303 ? -42.781 3.393 -4.285 1 53.91 303 LEU A C 1
ATOM 2428 O O . LEU A 1 303 ? -42.844 2.535 -3.398 1 53.91 303 LEU A O 1
ATOM 2432 N N . LYS A 1 304 ? -43.75 3.486 -5.23 1 55.5 304 LYS A N 1
ATOM 2433 C CA . LYS A 1 304 ? -44.844 2.545 -5.383 1 55.5 304 LYS A CA 1
ATOM 2434 C C . LYS A 1 304 ? -44.344 1.104 -5.426 1 55.5 304 LYS A C 1
ATOM 2436 O O . LYS A 1 304 ? -45.031 0.184 -4.992 1 55.5 304 LYS A O 1
ATOM 2441 N N . THR A 1 305 ? -43.219 0.979 -5.914 1 54.22 305 THR A N 1
ATOM 2442 C CA . THR A 1 305 ? -42.719 -0.383 -6.102 1 54.22 305 THR A CA 1
ATOM 2443 C C . THR A 1 305 ? -42.062 -0.903 -4.824 1 54.22 305 THR A C 1
ATOM 2445 O O . THR A 1 305 ? -41.594 -2.047 -4.777 1 54.22 305 THR A O 1
ATOM 2448 N N . GLY A 1 306 ? -42.094 -0.165 -3.654 1 52.97 306 GLY A N 1
ATOM 2449 C CA . GLY A 1 306 ? -41.625 -0.566 -2.344 1 52.97 306 GLY A CA 1
ATOM 2450 C C . GLY A 1 306 ? -40.188 -0.132 -2.078 1 52.97 306 GLY A C 1
ATOM 2451 O O . GLY A 1 306 ? -39.656 -0.367 -0.994 1 52.97 306 GLY A O 1
ATOM 2452 N N . ARG A 1 307 ? -39.562 0.262 -3.141 1 52.5 307 ARG A N 1
ATOM 2453 C CA . ARG A 1 307 ? -38.188 0.669 -2.961 1 52.5 307 ARG A CA 1
ATOM 2454 C C . ARG A 1 307 ? -38.094 2.068 -2.361 1 52.5 307 ARG A C 1
ATOM 2456 O O . ARG A 1 307 ? -38.875 2.949 -2.711 1 52.5 307 ARG A O 1
ATOM 2463 N N . LYS A 1 308 ? -37.594 2.242 -1.309 1 55.72 308 LYS A N 1
ATOM 2464 C CA . LYS A 1 308 ? -37.438 3.543 -0.666 1 55.72 308 LYS A CA 1
ATOM 2465 C C . LYS A 1 308 ? -36.406 4.395 -1.405 1 55.72 308 LYS A C 1
ATOM 2467 O O . LYS A 1 308 ? -35.312 3.918 -1.742 1 55.72 308 LYS A O 1
ATOM 2472 N N . ARG A 1 309 ? -36.875 5.469 -2.162 1 54.25 309 ARG A N 1
ATOM 2473 C CA . ARG A 1 309 ? -35.969 6.391 -2.842 1 54.25 309 ARG A CA 1
ATOM 2474 C C . ARG A 1 309 ? -35.688 7.613 -1.978 1 54.25 309 ARG A C 1
ATOM 2476 O O . ARG A 1 309 ? -36.594 8.148 -1.337 1 54.25 309 ARG A O 1
ATOM 2483 N N . LYS A 1 310 ? -34.5 7.91 -1.702 1 55.62 310 LYS A N 1
ATOM 2484 C CA . LYS A 1 310 ? -34.125 9.109 -0.948 1 55.62 310 LYS A CA 1
ATOM 2485 C C . LYS A 1 310 ? -34.25 10.359 -1.812 1 55.62 310 LYS A C 1
ATOM 2487 O O . LYS A 1 310 ? -33.719 10.406 -2.92 1 55.62 310 LYS A O 1
ATOM 2492 N N . GLU A 1 311 ? -35.281 11.125 -1.649 1 57.31 311 GLU A N 1
ATOM 2493 C CA . GLU A 1 311 ? -35.438 12.359 -2.402 1 57.31 311 GLU A CA 1
ATOM 2494 C C . GLU A 1 311 ? -34.969 13.57 -1.598 1 57.31 311 GLU A C 1
ATOM 2496 O O . GLU A 1 311 ? -35.125 13.602 -0.374 1 57.31 311 GLU A O 1
ATOM 2501 N N . PHE A 1 312 ? -34.156 14.289 -2.199 1 56.66 312 PHE A N 1
ATOM 2502 C CA . PHE A 1 312 ? -33.656 15.523 -1.586 1 56.66 312 PHE A CA 1
ATOM 2503 C C . PHE A 1 312 ? -34.812 16.484 -1.332 1 56.66 312 PHE A C 1
ATOM 2505 O O . PHE A 1 312 ? -35.531 16.859 -2.26 1 56.66 312 PHE A O 1
ATOM 2512 N N . ALA A 1 313 ? -35.25 16.516 -0.192 1 53.84 313 ALA A N 1
ATOM 2513 C CA . ALA A 1 313 ? -36.344 17.438 0.138 1 53.84 313 ALA A CA 1
ATOM 2514 C C . ALA A 1 313 ? -36.031 18.844 -0.377 1 53.84 313 ALA A C 1
ATOM 2516 O O . ALA A 1 313 ? -36.938 19.688 -0.43 1 53.84 313 ALA A O 1
ATOM 2517 N N . MET A 1 314 ? -34.812 19.172 -0.429 1 53.38 314 MET A N 1
ATOM 2518 C CA . MET A 1 314 ? -34.531 20.531 -0.866 1 53.38 314 MET A CA 1
ATOM 2519 C C . MET A 1 314 ? -34.625 20.641 -2.383 1 53.38 314 MET A C 1
ATOM 2521 O O . MET A 1 314 ? -33.688 20.312 -3.104 1 53.38 314 MET A O 1
ATOM 2525 N N . LYS A 1 315 ? -35.719 20.281 -3.041 1 46.91 315 LYS A N 1
ATOM 2526 C CA . LYS A 1 315 ? -36.125 20.156 -4.434 1 46.91 315 LYS A CA 1
ATOM 2527 C C . LYS A 1 315 ? -35.438 21.188 -5.316 1 46.91 315 LYS A C 1
ATOM 2529 O O . LYS A 1 315 ? -35.031 20.875 -6.445 1 46.91 315 LYS A O 1
ATOM 2534 N N . LYS A 1 316 ? -35.875 22.484 -5.387 1 48.31 316 LYS A N 1
ATOM 2535 C CA . LYS A 1 316 ? -36 23.297 -6.602 1 48.31 316 LYS A CA 1
ATOM 2536 C C . LYS A 1 316 ? -34.625 23.625 -7.184 1 48.31 316 LYS A C 1
ATOM 2538 O O . LYS A 1 316 ? -33.594 23.297 -6.582 1 48.31 316 LYS A O 1
ATOM 2543 N N . LYS A 1 317 ? -34.5 24.672 -8.125 1 46.62 317 LYS A N 1
ATOM 2544 C CA . LYS A 1 317 ? -33.562 25.234 -9.086 1 46.62 317 LYS A CA 1
ATOM 2545 C C . LYS A 1 317 ? -32.188 25.406 -8.453 1 46.62 317 LYS A C 1
ATOM 2547 O O . LYS A 1 317 ? -31.156 25.219 -9.125 1 46.62 317 LYS A O 1
ATOM 2552 N N . GLY A 1 318 ? -31.891 26.25 -7.488 1 52.59 318 GLY A N 1
ATOM 2553 C CA . GLY A 1 318 ? -30.672 26.828 -6.941 1 52.59 318 GLY A CA 1
ATOM 2554 C C . GLY A 1 318 ? -30.047 25.969 -5.859 1 52.59 318 GLY A C 1
ATOM 2555 O O . GLY A 1 318 ? -29.391 26.5 -4.945 1 52.59 318 GLY A O 1
ATOM 2556 N N . MET A 1 319 ? -29.922 24.688 -5.973 1 66.62 319 MET A N 1
ATOM 2557 C CA . MET A 1 319 ? -29.703 23.609 -5.016 1 66.62 319 MET A CA 1
ATOM 2558 C C . MET A 1 319 ? -28.234 23.484 -4.664 1 66.62 319 MET A C 1
ATOM 2560 O O . MET A 1 319 ? -27.359 23.938 -5.426 1 66.62 319 MET A O 1
ATOM 2564 N N . LEU A 1 320 ? -28 23.25 -3.342 1 79.81 320 LEU A N 1
ATOM 2565 C CA . LEU A 1 320 ? -26.656 22.922 -2.852 1 79.81 320 LEU A CA 1
ATOM 2566 C C . LEU A 1 320 ? -26.172 21.609 -3.457 1 79.81 320 LEU A C 1
ATOM 2568 O O . LEU A 1 320 ? -26.016 20.609 -2.752 1 79.81 320 LEU A O 1
ATOM 2572 N N . THR A 1 321 ? -25.938 21.75 -4.844 1 80.75 321 THR A N 1
ATOM 2573 C CA . THR A 1 321 ? -25.359 20.609 -5.562 1 80.75 321 THR A CA 1
ATOM 2574 C C . THR A 1 321 ? -23.922 20.375 -5.156 1 80.75 321 THR A C 1
ATOM 2576 O O . THR A 1 321 ? -23.297 21.234 -4.52 1 80.75 321 THR A O 1
ATOM 2579 N N . ASP A 1 322 ? -23.422 19.234 -5.48 1 81.88 322 ASP A N 1
ATOM 2580 C CA . ASP A 1 322 ? -22.016 18.938 -5.215 1 81.88 322 ASP A CA 1
ATOM 2581 C C . ASP A 1 322 ? -21.094 19.969 -5.855 1 81.88 322 ASP A C 1
ATOM 2583 O O . ASP A 1 322 ? -20.062 20.328 -5.281 1 81.88 322 ASP A O 1
ATOM 2587 N N . PHE A 1 323 ? -21.578 20.375 -6.957 1 81.25 323 PHE A N 1
ATOM 2588 C CA . PHE A 1 323 ? -20.781 21.359 -7.672 1 81.25 323 PHE A CA 1
ATOM 2589 C C . PHE A 1 323 ? -20.719 22.672 -6.895 1 81.25 323 PHE A C 1
ATOM 2591 O O . PHE A 1 323 ? -19.641 23.234 -6.711 1 81.25 323 PHE A O 1
ATOM 2598 N N . VAL A 1 324 ? -21.859 23.141 -6.473 1 84.94 324 VAL A N 1
ATOM 2599 C CA . VAL A 1 324 ? -21.938 24.391 -5.723 1 84.94 324 VAL A CA 1
ATOM 2600 C C . VAL A 1 324 ? -21.172 24.25 -4.414 1 84.94 324 VAL A C 1
ATOM 2602 O O . VAL A 1 324 ? -20.438 25.156 -4.023 1 84.94 324 VAL A O 1
ATOM 2605 N N . ILE A 1 325 ? -21.312 23.141 -3.719 1 89.94 325 ILE A N 1
ATOM 2606 C CA . ILE A 1 325 ? -20.625 22.891 -2.453 1 89.94 325 ILE A CA 1
ATOM 2607 C C . ILE A 1 325 ? -19.109 22.938 -2.66 1 89.94 325 ILE A C 1
ATOM 2609 O O . IL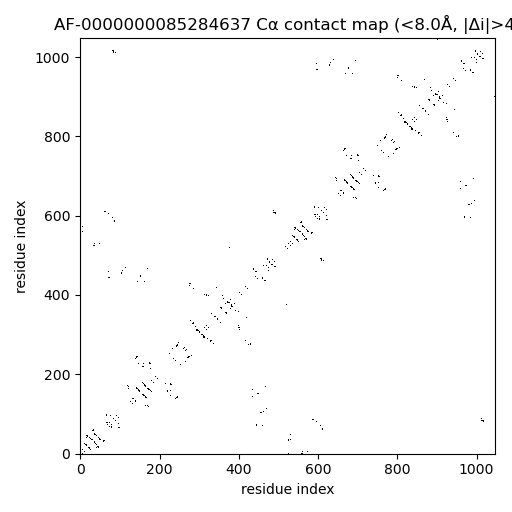E A 1 325 ? -18.391 23.547 -1.872 1 89.94 325 ILE A O 1
ATOM 2613 N N . ASN A 1 326 ? -18.672 22.344 -3.689 1 88.69 326 ASN A N 1
ATOM 2614 C CA . ASN A 1 326 ? -17.25 22.359 -3.992 1 88.69 326 ASN A CA 1
ATOM 2615 C C . ASN A 1 326 ? -16.734 23.766 -4.273 1 88.69 326 ASN A C 1
ATOM 2617 O O . ASN A 1 326 ? -15.633 24.125 -3.865 1 88.69 326 ASN A O 1
ATOM 2621 N N . LYS A 1 327 ? -17.516 24.531 -4.953 1 87 327 LYS A N 1
ATOM 2622 C CA . LYS A 1 327 ? -17.141 25.906 -5.25 1 87 327 LYS A CA 1
ATOM 2623 C C . LYS A 1 327 ? -17.047 26.734 -3.973 1 87 327 LYS A C 1
ATOM 2625 O O . LYS A 1 327 ? -16.094 27.5 -3.787 1 87 327 LYS A O 1
ATOM 2630 N N . LEU A 1 328 ? -18.031 26.609 -3.186 1 90.56 328 LEU A N 1
ATOM 2631 C CA . LEU A 1 328 ? -18.031 27.344 -1.923 1 90.56 328 LEU A CA 1
ATOM 2632 C C . LEU A 1 328 ? -16.844 26.953 -1.06 1 90.56 328 LEU A C 1
ATOM 2634 O O . LEU A 1 328 ? -16.219 27.812 -0.424 1 90.56 328 LEU A O 1
ATOM 2638 N N . ALA A 1 329 ? -16.562 25.688 -1.051 1 91.88 329 ALA A N 1
ATOM 2639 C CA . ALA A 1 329 ? -15.414 25.188 -0.288 1 91.88 329 ALA A CA 1
ATOM 2640 C C . ALA A 1 329 ? -14.109 25.766 -0.83 1 91.88 329 ALA A C 1
ATOM 2642 O O . ALA A 1 329 ? -13.211 26.109 -0.061 1 91.88 329 ALA A O 1
ATOM 2643 N N . GLN A 1 330 ? -14.016 25.828 -2.08 1 90.62 330 GLN A N 1
ATOM 2644 C CA . GLN A 1 330 ? -12.836 26.406 -2.711 1 90.62 330 GLN A CA 1
ATOM 2645 C C . GLN A 1 330 ? -12.672 27.875 -2.336 1 90.62 330 GLN A C 1
ATOM 2647 O O . GLN A 1 330 ? -11.562 28.328 -2.051 1 90.62 330 GLN A O 1
ATOM 2652 N N . TYR A 1 331 ? -13.805 28.656 -2.373 1 90.62 331 TYR A N 1
ATOM 2653 C CA . TYR A 1 331 ? -13.758 30.062 -1.966 1 90.62 331 TYR A CA 1
ATOM 2654 C C . TYR A 1 331 ? -13.359 30.188 -0.501 1 90.62 331 TYR A C 1
ATOM 2656 O O . TYR A 1 331 ? -12.57 31.062 -0.143 1 90.62 331 TYR A O 1
ATOM 2664 N N . PHE A 1 332 ? -13.914 29.344 0.224 1 93.31 332 PHE A N 1
ATOM 2665 C CA . PHE A 1 332 ? -13.578 29.312 1.644 1 93.31 332 PHE A CA 1
ATOM 2666 C C . PHE A 1 332 ? -12.078 29.141 1.843 1 93.31 332 PHE A C 1
ATOM 2668 O O . PHE A 1 332 ? -11.453 29.891 2.586 1 93.31 332 PHE A O 1
ATOM 2675 N N . HIS A 1 333 ? -11.516 28.203 1.214 1 91.88 333 HIS A N 1
ATOM 2676 C CA . HIS A 1 333 ? -10.094 27.891 1.307 1 91.88 333 HIS A CA 1
ATOM 2677 C C . HIS A 1 333 ? -9.234 29.062 0.82 1 91.88 333 HIS A C 1
ATOM 2679 O O . HIS A 1 333 ? -8.25 29.422 1.469 1 91.88 333 HIS A O 1
ATOM 2685 N N . LYS A 1 334 ? -9.594 29.625 -0.232 1 90.06 334 LYS A N 1
ATOM 2686 C CA . LYS A 1 334 ? -8.852 30.734 -0.815 1 90.06 334 LYS A CA 1
ATOM 2687 C C . LYS A 1 334 ? -8.836 31.938 0.128 1 90.06 334 LYS A C 1
ATOM 2689 O O . LYS A 1 334 ? -7.781 32.531 0.357 1 90.06 334 LYS A O 1
ATOM 2694 N N . ASN A 1 335 ? -9.977 32.25 0.589 1 91.12 335 ASN A N 1
ATOM 2695 C CA . ASN A 1 335 ? -10.086 33.406 1.477 1 91.12 335 ASN A CA 1
ATOM 2696 C C . ASN A 1 335 ? -9.32 33.188 2.777 1 91.12 335 ASN A C 1
ATOM 2698 O O . ASN A 1 335 ? -8.711 34.125 3.309 1 91.12 335 ASN A O 1
ATOM 2702 N N . LEU A 1 336 ? -9.406 32.031 3.213 1 91.31 336 LEU A N 1
ATOM 2703 C CA . LEU A 1 336 ? -8.656 31.672 4.418 1 91.31 336 LEU A CA 1
ATOM 2704 C C . LEU A 1 336 ? -7.16 31.859 4.203 1 91.31 336 LEU A C 1
ATOM 2706 O O . LEU A 1 336 ? -6.473 32.438 5.043 1 91.31 336 LEU A O 1
ATOM 2710 N N . ARG A 1 337 ? -6.648 31.438 3.133 1 89.12 337 ARG A N 1
ATOM 2711 C CA . ARG A 1 337 ? -5.223 31.484 2.828 1 89.12 337 ARG A CA 1
ATOM 2712 C C . ARG A 1 337 ? -4.758 32.906 2.559 1 89.12 337 ARG A C 1
ATOM 2714 O O . ARG A 1 337 ? -3.66 33.312 2.963 1 89.12 337 ARG A O 1
ATOM 2721 N N . GLU A 1 338 ? -5.559 33.656 1.909 1 87.88 338 GLU A N 1
ATOM 2722 C CA . GLU A 1 338 ? -5.195 35 1.517 1 87.88 338 GLU A CA 1
ATOM 2723 C C . GLU A 1 338 ? -5.133 35.938 2.727 1 87.88 338 GLU A C 1
ATOM 2725 O O . GLU A 1 338 ? -4.402 36.938 2.717 1 87.88 338 GLU A O 1
ATOM 2730 N N . LYS A 1 339 ? -5.848 35.625 3.693 1 89.38 339 LYS A N 1
ATOM 2731 C CA . LYS A 1 339 ? -5.957 36.531 4.809 1 89.38 339 LYS A CA 1
ATOM 2732 C C . LYS A 1 339 ? -5.156 36.062 6.012 1 89.38 339 LYS A C 1
ATOM 2734 O O . LYS A 1 339 ? -5.355 36.531 7.133 1 89.38 339 LYS A O 1
ATOM 2739 N N . ILE A 1 340 ? -4.32 35.188 5.699 1 88.62 340 ILE A N 1
ATOM 2740 C CA . ILE A 1 340 ? -3.412 34.75 6.75 1 88.62 340 ILE A CA 1
ATOM 2741 C C . ILE A 1 340 ? -2.572 35.938 7.234 1 88.62 340 ILE A C 1
ATOM 2743 O O . ILE A 1 340 ? -2.016 36.688 6.426 1 88.62 340 ILE A O 1
ATOM 2747 N N . GLY A 1 341 ? -2.543 36.25 8.492 1 85.06 341 GLY A N 1
ATOM 2748 C CA . GLY A 1 341 ? -1.729 37.312 9.07 1 85.06 341 GLY A CA 1
ATOM 2749 C C . GLY A 1 341 ? -2.436 38.656 9.117 1 85.06 341 GLY A C 1
ATOM 2750 O O . GLY A 1 341 ? -1.899 39.625 9.656 1 85.06 341 GLY A O 1
ATOM 2751 N N . HIS A 1 342 ? -3.691 38.875 8.508 1 88.25 342 HIS A N 1
ATOM 2752 C CA . HIS A 1 342 ? -4.375 40.156 8.406 1 88.25 342 HIS A CA 1
ATOM 2753 C C . HIS A 1 342 ? -5.336 40.375 9.578 1 88.25 342 HIS A C 1
ATOM 2755 O O . HIS A 1 342 ? -6.062 41.344 9.617 1 88.25 342 HIS A O 1
ATOM 2761 N N . GLY A 1 343 ? -5.477 39.469 10.445 1 90.12 343 GLY A N 1
ATOM 2762 C CA . GLY A 1 343 ? -6.371 39.594 11.586 1 90.12 343 GLY A CA 1
ATOM 2763 C C . GLY A 1 343 ? -7.59 38.688 11.492 1 90.12 343 GLY A C 1
ATOM 2764 O O . GLY A 1 343 ? -7.996 38.312 10.398 1 90.12 343 GLY A O 1
ATOM 2765 N N . VAL A 1 344 ? -8.188 38.5 12.578 1 93.69 344 VAL A N 1
ATOM 2766 C CA . VAL A 1 344 ? -9.297 37.562 12.719 1 93.69 344 VAL A CA 1
ATOM 2767 C C . VAL A 1 344 ? -10.539 38.125 12.023 1 93.69 344 VAL A C 1
ATOM 2769 O O . VAL A 1 344 ? -11.242 37.406 11.312 1 93.69 344 VAL A O 1
ATOM 2772 N N . GLU A 1 345 ? -10.82 39.406 12.227 1 94.19 345 GLU A N 1
ATOM 2773 C CA . GLU A 1 345 ? -12.008 40.031 11.648 1 94.19 345 GLU A CA 1
ATOM 2774 C C . GLU A 1 345 ? -11.922 40.094 10.125 1 94.19 345 GLU A C 1
ATOM 2776 O O . GLU A 1 345 ? -12.914 39.844 9.438 1 94.19 345 GLU A O 1
ATOM 2781 N N . ASP A 1 346 ? -10.766 40.406 9.672 1 93.69 346 ASP A N 1
ATOM 2782 C CA . ASP A 1 346 ? -10.562 40.469 8.227 1 93.69 346 ASP A CA 1
ATOM 2783 C C . ASP A 1 346 ? -10.758 39.094 7.586 1 93.69 346 ASP A C 1
ATOM 2785 O O . ASP A 1 346 ? -11.367 39 6.52 1 93.69 346 ASP A O 1
ATOM 2789 N N . MET A 1 347 ? -10.234 38.125 8.211 1 93.94 347 MET A N 1
ATOM 2790 C CA . MET A 1 347 ? -10.367 36.781 7.711 1 93.94 347 MET A CA 1
ATOM 2791 C C . MET A 1 347 ? -11.828 36.344 7.676 1 93.94 347 MET A C 1
ATOM 2793 O O . MET A 1 347 ? -12.305 35.844 6.66 1 93.94 347 MET A O 1
ATOM 2797 N N . ARG A 1 348 ? -12.547 36.594 8.727 1 95.44 348 ARG A N 1
ATOM 2798 C CA . ARG A 1 348 ? -13.969 36.25 8.812 1 95.44 348 ARG A CA 1
ATOM 2799 C C . ARG A 1 348 ? -14.766 36.969 7.727 1 95.44 348 ARG A C 1
ATOM 2801 O O . ARG A 1 348 ? -15.555 36.344 7.02 1 95.44 348 ARG A O 1
ATOM 2808 N N . ASN A 1 349 ? -14.516 38.188 7.621 1 95 349 ASN A N 1
ATOM 2809 C CA . ASN A 1 349 ? -15.273 39 6.668 1 95 349 ASN A CA 1
ATOM 2810 C C . ASN A 1 349 ? -15.023 38.562 5.23 1 95 349 ASN A C 1
ATOM 2812 O O . ASN A 1 349 ? -15.945 38.531 4.41 1 95 349 ASN A O 1
ATOM 2816 N N . SER A 1 350 ? -13.836 38.25 5.016 1 94.38 350 SER A N 1
ATOM 2817 C CA . SER A 1 350 ? -13.508 37.781 3.672 1 94.38 350 SER A CA 1
ATOM 2818 C C . SER A 1 350 ? -14.227 36.5 3.342 1 94.38 350 SER A C 1
ATOM 2820 O O . SER A 1 350 ? -14.742 36.312 2.234 1 94.38 350 SER A O 1
ATOM 2822 N N . ILE A 1 351 ? -14.242 35.562 4.25 1 95.19 351 ILE A N 1
ATOM 2823 C CA . ILE A 1 351 ? -14.906 34.281 4.047 1 95.19 351 ILE A CA 1
ATOM 2824 C C . ILE A 1 351 ? -16.406 34.5 3.924 1 95.19 351 ILE A C 1
ATOM 2826 O O . ILE A 1 351 ? -17.047 33.969 3.01 1 95.19 351 ILE A O 1
ATOM 2830 N N . MET A 1 352 ? -16.953 35.312 4.766 1 95.44 352 MET A N 1
ATOM 2831 C CA . MET A 1 352 ? -18.391 35.594 4.77 1 95.44 352 MET A CA 1
ATOM 2832 C C . MET A 1 352 ? -18.797 36.344 3.512 1 95.44 352 MET A C 1
ATOM 2834 O O . MET A 1 352 ? -19.922 36.188 3.037 1 95.44 352 MET A O 1
ATOM 2838 N N . ALA A 1 353 ? -17.891 37.094 2.973 1 94.31 353 ALA A N 1
ATOM 2839 C CA . ALA A 1 353 ? -18.172 37.812 1.73 1 94.31 353 ALA A CA 1
ATOM 2840 C C . ALA A 1 353 ? -18.547 36.844 0.614 1 94.31 353 ALA A C 1
ATOM 2842 O O . ALA A 1 353 ? -19.438 37.125 -0.191 1 94.31 353 ALA A O 1
ATOM 2843 N N . SER A 1 354 ? -17.859 35.75 0.608 1 90.94 354 SER A N 1
ATOM 2844 C CA . SER A 1 354 ? -18.141 34.781 -0.424 1 90.94 354 SER A CA 1
ATOM 2845 C C . SER A 1 354 ? -19.547 34.188 -0.253 1 90.94 354 SER A C 1
ATOM 2847 O O . SER A 1 354 ? -20.25 33.938 -1.237 1 90.94 354 SER A O 1
ATOM 2849 N N . PHE A 1 355 ? -19.906 33.969 0.979 1 92.31 355 PHE A N 1
ATOM 2850 C CA . PHE A 1 355 ? -21.234 33.438 1.246 1 92.31 355 PHE A CA 1
ATOM 2851 C C . PHE A 1 355 ? -22.312 34.438 0.807 1 92.31 355 PHE A C 1
ATOM 2853 O O . PHE A 1 355 ? -23.234 34.062 0.071 1 92.31 355 PHE A O 1
ATOM 2860 N N . PHE A 1 356 ? -22.156 35.656 1.211 1 93.81 356 PHE A N 1
ATOM 2861 C CA . PHE A 1 356 ? -23.141 36.656 0.892 1 93.81 356 PHE A CA 1
ATOM 2862 C C . PHE A 1 356 ? -23.156 36.969 -0.605 1 93.81 356 PHE A C 1
ATOM 2864 O O . PHE A 1 356 ? -24.234 37.125 -1.195 1 93.81 356 PHE A O 1
ATOM 2871 N N . HIS A 1 357 ? -22.062 36.938 -1.164 1 92.12 357 HIS A N 1
ATOM 2872 C CA . HIS A 1 357 ? -21.953 37.188 -2.6 1 92.12 357 HIS A CA 1
ATOM 2873 C C . HIS A 1 357 ? -22.688 36.094 -3.391 1 92.12 357 HIS A C 1
ATOM 2875 O O . HIS A 1 357 ? -23.469 36.406 -4.293 1 92.12 357 HIS A O 1
ATOM 2881 N N . CYS A 1 358 ? -22.438 34.844 -3.049 1 90.31 358 CYS A N 1
ATOM 2882 C CA . CYS A 1 358 ? -22.969 33.719 -3.811 1 90.31 358 CYS A CA 1
ATOM 2883 C C . CYS A 1 358 ? -24.453 33.562 -3.549 1 90.31 358 CYS A C 1
ATOM 2885 O O . CYS A 1 358 ? -25.156 32.938 -4.352 1 90.31 358 CYS A O 1
ATOM 2887 N N . SER A 1 359 ? -24.969 34.062 -2.424 1 89.5 359 SER A N 1
ATOM 2888 C CA . SER A 1 359 ? -26.391 33.906 -2.092 1 89.5 359 SER A CA 1
ATOM 2889 C C . SER A 1 359 ? -27.188 35.125 -2.482 1 89.5 359 SER A C 1
ATOM 2891 O O . SER A 1 359 ? -28.391 35.188 -2.26 1 89.5 359 SER A O 1
ATOM 2893 N N . SER A 1 360 ? -26.531 36.062 -3.096 1 90.56 360 SER A N 1
ATOM 2894 C CA . SER A 1 360 ? -27.141 37.344 -3.43 1 90.56 360 SER A CA 1
ATOM 2895 C C . SER A 1 360 ? -28.094 37.188 -4.621 1 90.56 360 SER A C 1
ATOM 2897 O O . SER A 1 360 ? -27.844 36.406 -5.523 1 90.56 360 SER A O 1
ATOM 2899 N N . THR A 1 361 ? -29.188 37.969 -4.562 1 89.12 361 THR A N 1
ATOM 2900 C CA . THR A 1 361 ? -30.156 38 -5.648 1 89.12 361 THR A CA 1
ATOM 2901 C C . THR A 1 361 ? -30.422 39.438 -6.078 1 89.12 361 THR A C 1
ATOM 2903 O O . THR A 1 361 ? -30 40.406 -5.418 1 89.12 361 THR A O 1
ATOM 2906 N N . ASP A 1 362 ? -31.062 39.562 -7.215 1 89.44 362 ASP A N 1
ATOM 2907 C CA . ASP A 1 362 ? -31.422 40.906 -7.68 1 89.44 362 ASP A CA 1
ATOM 2908 C C . ASP A 1 362 ? -32.375 41.594 -6.703 1 89.44 362 ASP A C 1
ATOM 2910 O O . ASP A 1 362 ? -32.312 42.812 -6.516 1 89.44 362 ASP A O 1
ATOM 2914 N N . GLU A 1 363 ? -33.281 40.844 -6.043 1 88.25 363 GLU A N 1
ATOM 2915 C CA . GLU A 1 363 ? -34.25 41.375 -5.098 1 88.25 363 GLU A CA 1
ATOM 2916 C C . GLU A 1 363 ? -33.594 41.75 -3.777 1 88.25 363 GLU A C 1
ATOM 2918 O O . GLU A 1 363 ? -34.031 42.719 -3.123 1 88.25 363 GLU A O 1
ATOM 2923 N N . LYS A 1 364 ? -32.562 40.969 -3.396 1 89.94 364 LYS A N 1
ATOM 2924 C CA . LYS A 1 364 ? -31.859 41.219 -2.143 1 89.94 364 LYS A CA 1
ATOM 2925 C C . LYS A 1 364 ? -30.344 41.188 -2.35 1 89.94 364 LYS A C 1
ATOM 2927 O O . LYS A 1 364 ? -29.672 40.25 -1.924 1 89.94 364 LYS A O 1
ATOM 2932 N N . PRO A 1 365 ? -29.781 42.219 -2.938 1 91.94 365 PRO A N 1
ATOM 2933 C CA . PRO A 1 365 ? -28.344 42.281 -3.168 1 91.94 365 PRO A CA 1
ATOM 2934 C C . PRO A 1 365 ? -27.531 42.25 -1.87 1 91.94 365 PRO A C 1
ATOM 2936 O O . PRO A 1 365 ? -27.828 43.031 -0.949 1 91.94 365 PRO A O 1
ATOM 2939 N N . GLN A 1 366 ? -26.641 41.344 -1.672 1 92.88 366 GLN A N 1
ATOM 2940 C CA . GLN A 1 366 ? -25.828 41.156 -0.469 1 92.88 366 GLN A CA 1
ATOM 2941 C C . GLN A 1 366 ? -24.344 41.219 -0.796 1 92.88 366 GLN A C 1
ATOM 2943 O O . GLN A 1 366 ? -23.656 40.219 -0.792 1 92.88 366 GLN A O 1
ATOM 2948 N N . HIS A 1 367 ? -23.75 42.375 -1.04 1 94.88 367 HIS A N 1
ATOM 2949 C CA . HIS A 1 367 ? -22.359 42.531 -1.437 1 94.88 367 HIS A CA 1
ATOM 2950 C C . HIS A 1 367 ? -21.625 43.469 -0.494 1 94.88 367 HIS A C 1
ATOM 2952 O O . HIS A 1 367 ? -20.609 44.062 -0.865 1 94.88 367 HIS A O 1
ATOM 2958 N N . HIS A 1 368 ? -22.141 43.656 0.73 1 93.81 368 HIS A N 1
ATOM 2959 C CA . HIS A 1 368 ? -21.641 44.656 1.682 1 93.81 368 HIS A CA 1
ATOM 2960 C C . HIS A 1 368 ? -20.266 44.25 2.195 1 93.81 368 HIS A C 1
ATOM 2962 O O . HIS A 1 368 ? -19.516 45.125 2.693 1 93.81 368 HIS A O 1
ATOM 2968 N N . LEU A 1 369 ? -19.875 42.969 2.088 1 94.56 369 LEU A N 1
ATOM 2969 C CA . LEU A 1 369 ? -18.562 42.531 2.576 1 94.56 369 LEU A CA 1
ATOM 2970 C C . LEU A 1 369 ? -17.594 42.312 1.418 1 94.56 369 LEU A C 1
ATOM 2972 O O . LEU A 1 369 ? -16.422 42.031 1.635 1 94.56 369 LEU A O 1
ATOM 2976 N N . CYS A 1 370 ? -18.047 42.438 0.214 1 93.94 370 CYS A N 1
ATOM 2977 C CA . CYS A 1 370 ? -17.188 42.281 -0.948 1 93.94 370 CYS A CA 1
ATOM 2978 C C . CYS A 1 370 ? -16.219 43.469 -1.049 1 93.94 370 CYS A C 1
ATOM 2980 O O . CYS A 1 370 ? -16.562 44.594 -0.648 1 93.94 370 CYS A O 1
ATOM 2982 N N . PRO A 1 371 ? -15.023 43.25 -1.453 1 91.19 371 PRO A N 1
ATOM 2983 C CA . PRO A 1 371 ? -14.086 44.375 -1.616 1 91.19 371 PRO A CA 1
ATOM 2984 C C . PRO A 1 371 ? -14.586 45.406 -2.6 1 91.19 371 PRO A C 1
ATOM 2986 O O . PRO A 1 371 ? -15.188 45.094 -3.625 1 91.19 371 PRO A O 1
ATOM 2989 N N . THR A 1 372 ? -14.352 46.656 -2.236 1 92.25 372 THR A N 1
ATOM 2990 C CA . THR A 1 372 ? -14.789 47.781 -3.078 1 92.25 372 THR A CA 1
ATOM 2991 C C . THR A 1 372 ? -13.695 48.156 -4.07 1 92.25 372 THR A C 1
ATOM 2993 O O . THR A 1 372 ? -12.531 47.781 -3.904 1 92.25 372 THR A O 1
ATOM 2996 N N . GLY A 1 373 ? -14.188 48.812 -5.148 1 89.75 373 GLY A N 1
ATOM 2997 C CA . GLY A 1 373 ? -13.211 49.375 -6.07 1 89.75 373 GLY A CA 1
ATOM 2998 C C . GLY A 1 373 ? -13.242 48.719 -7.441 1 89.75 373 GLY A C 1
ATOM 2999 O O . GLY A 1 373 ? -14.023 47.812 -7.68 1 89.75 373 GLY A O 1
ATOM 3000 N N . ASP A 1 374 ? -12.43 49.219 -8.352 1 89 374 ASP A N 1
ATOM 3001 C CA . ASP A 1 374 ? -12.391 48.781 -9.75 1 89 374 ASP A CA 1
ATOM 3002 C C . ASP A 1 374 ? -11.711 47.406 -9.883 1 89 374 ASP A C 1
ATOM 3004 O O . ASP A 1 374 ? -11.922 46.719 -10.867 1 89 374 ASP A O 1
ATOM 3008 N N . LYS A 1 375 ? -10.977 47.062 -8.891 1 88.88 375 LYS A N 1
ATOM 3009 C CA . LYS A 1 375 ? -10.25 45.781 -8.969 1 88.88 375 LYS A CA 1
ATOM 3010 C C . LYS A 1 375 ? -10.953 44.719 -8.164 1 88.88 375 LYS A C 1
ATOM 3012 O O . LYS A 1 375 ? -10.391 43.625 -7.949 1 88.88 375 LYS A O 1
ATOM 3017 N N . SER A 1 376 ? -12.164 45 -7.805 1 90.56 376 SER A N 1
ATOM 3018 C CA . SER A 1 376 ? -12.93 44.031 -7.023 1 90.56 376 SER A CA 1
ATOM 3019 C C . SER A 1 376 ? -13.289 42.812 -7.855 1 90.56 376 SER A C 1
ATOM 3021 O O . SER A 1 376 ? -13.586 42.938 -9.047 1 90.56 376 SER A O 1
ATOM 3023 N N . TRP A 1 377 ? -13.258 41.656 -7.258 1 86.25 377 TRP A N 1
ATOM 3024 C CA . TRP A 1 377 ? -13.711 40.438 -7.945 1 86.25 377 TRP A CA 1
ATOM 3025 C C . TRP A 1 377 ? -15.234 40.406 -8.008 1 86.25 377 TRP A C 1
ATOM 3027 O O . TRP A 1 377 ? -15.805 39.594 -8.773 1 86.25 377 TRP A O 1
ATOM 3037 N N . CYS A 1 378 ? -15.891 41.156 -7.234 1 90.31 378 CYS A N 1
ATOM 3038 C CA . CYS A 1 378 ? -17.344 41.219 -7.152 1 90.31 378 CYS A CA 1
ATOM 3039 C C . CYS A 1 378 ? -17.922 42.094 -8.266 1 90.31 378 CYS A C 1
ATOM 3041 O O . CYS A 1 378 ? -17.609 43.281 -8.344 1 90.31 378 CYS A O 1
ATOM 3043 N N . PHE A 1 379 ? -18.75 41.594 -9.102 1 90.19 379 PHE A N 1
ATOM 3044 C CA . PHE A 1 379 ? -19.328 42.312 -10.234 1 90.19 379 PHE A CA 1
ATOM 3045 C C . PHE A 1 379 ? -20.172 43.469 -9.758 1 90.19 379 PHE A C 1
ATOM 3047 O O . PHE A 1 379 ? -20.234 44.5 -10.43 1 90.19 379 PHE A O 1
ATOM 3054 N N . TYR A 1 380 ? -20.781 43.312 -8.664 1 92.19 380 TYR A N 1
ATOM 3055 C CA . TYR A 1 380 ? -21.641 44.375 -8.109 1 92.19 380 TYR A CA 1
ATOM 3056 C C . TYR A 1 380 ? -20.844 45.562 -7.66 1 92.19 380 TYR A C 1
ATOM 3058 O O . TYR A 1 380 ? -21.172 46.719 -7.992 1 92.19 380 TYR A O 1
ATOM 3066 N N . GLN A 1 381 ? -19.734 45.312 -6.941 1 93.69 381 GLN A N 1
ATOM 3067 C CA . GLN A 1 381 ? -18.875 46.375 -6.438 1 93.69 381 GLN A CA 1
ATOM 3068 C C . GLN A 1 381 ? -18.094 47.031 -7.57 1 93.69 381 GLN A C 1
ATOM 3070 O O . GLN A 1 381 ? -17.812 48.25 -7.527 1 93.69 381 GLN A O 1
ATOM 3075 N N . LYS A 1 382 ? -17.781 46.281 -8.492 1 92.75 382 LYS A N 1
ATOM 3076 C CA . LYS A 1 382 ? -17.109 46.844 -9.656 1 92.75 382 LYS A CA 1
ATOM 3077 C C . LYS A 1 382 ? -18.016 47.812 -10.414 1 92.75 382 LYS A C 1
ATOM 3079 O O . LYS A 1 382 ? -17.578 48.875 -10.867 1 92.75 382 LYS A O 1
ATOM 3084 N N . ALA A 1 383 ? -19.203 47.406 -10.633 1 93.94 383 ALA A N 1
ATOM 3085 C CA . ALA A 1 383 ? -20.188 48.281 -11.297 1 93.94 383 ALA A CA 1
ATOM 3086 C C . ALA A 1 383 ? -20.422 49.562 -10.492 1 93.94 383 ALA A C 1
ATOM 3088 O O . ALA A 1 383 ? -20.531 50.656 -11.062 1 93.94 383 ALA A O 1
ATOM 3089 N N . ALA A 1 384 ? -20.516 49.438 -9.195 1 93.44 384 ALA A N 1
ATOM 3090 C CA . ALA A 1 384 ? -20.719 50.594 -8.328 1 93.44 384 ALA A CA 1
ATOM 3091 C C . ALA A 1 384 ? -19.562 51.562 -8.43 1 93.44 384 ALA A C 1
ATOM 3093 O O . ALA A 1 384 ? -19.75 52.781 -8.406 1 93.44 384 ALA A O 1
ATOM 3094 N N . ALA A 1 385 ? -18.391 51.031 -8.477 1 93.94 385 ALA A N 1
ATOM 3095 C CA . ALA A 1 385 ? -17.188 51.875 -8.578 1 93.94 385 ALA A CA 1
ATOM 3096 C C . ALA A 1 385 ? -17.156 52.625 -9.898 1 93.94 385 ALA A C 1
ATOM 3098 O O . ALA A 1 385 ? -16.625 53.75 -9.969 1 93.94 385 ALA A O 1
ATOM 3099 N N . ALA A 1 386 ? -17.734 52.094 -10.844 1 94.12 386 ALA A N 1
ATOM 3100 C CA . ALA A 1 386 ? -17.781 52.719 -12.164 1 94.12 386 ALA A CA 1
ATOM 3101 C C . ALA A 1 386 ? -19.078 53.5 -12.352 1 94.12 386 ALA A C 1
ATOM 3103 O O . ALA A 1 386 ? -19.344 54.031 -13.438 1 94.12 386 ALA A O 1
ATOM 3104 N N . ASP A 1 387 ? -19.891 53.531 -11.438 1 93.25 387 ASP A N 1
ATOM 3105 C CA . ASP A 1 387 ? -21.172 54.219 -11.469 1 93.25 387 ASP A CA 1
ATOM 3106 C C . ASP A 1 387 ? -22.078 53.656 -12.555 1 93.25 387 ASP A C 1
ATOM 3108 O O . ASP A 1 387 ? -22.688 54.406 -13.312 1 93.25 387 ASP A O 1
ATOM 3112 N N . LEU A 1 388 ? -22.031 52.375 -12.719 1 93.56 388 LEU A N 1
ATOM 3113 C CA . LEU A 1 388 ? -22.875 51.656 -13.664 1 93.56 388 LEU A CA 1
ATOM 3114 C C . LEU A 1 388 ? -23.922 50.812 -12.922 1 93.56 388 LEU A C 1
ATOM 3116 O O . LEU A 1 388 ? -23.703 50.438 -11.766 1 93.56 388 LEU A O 1
ATOM 3120 N N . PRO A 1 389 ? -25.047 50.562 -13.547 1 92.38 389 PRO A N 1
ATOM 3121 C CA . PRO A 1 389 ? -26 49.656 -12.922 1 92.38 389 PRO A CA 1
ATOM 3122 C C . PRO A 1 389 ? -25.484 48.219 -12.797 1 92.38 389 PRO A C 1
ATOM 3124 O O . PRO A 1 389 ? -24.812 47.719 -13.703 1 92.38 389 PRO A O 1
ATOM 3127 N N . PRO A 1 390 ? -25.656 47.625 -11.688 1 90.56 390 PRO A N 1
ATOM 3128 C CA . PRO A 1 390 ? -25.156 46.25 -11.5 1 90.56 390 PRO A CA 1
ATOM 3129 C C . PRO A 1 390 ? -25.797 45.25 -12.453 1 90.56 390 PRO A C 1
ATOM 3131 O O . PRO A 1 390 ? -27 45.344 -12.734 1 90.56 390 PRO A O 1
ATOM 3134 N N . PRO A 1 391 ? -25 44.375 -12.961 1 89.81 391 PRO A N 1
ATOM 3135 C CA . PRO A 1 391 ? -25.562 43.312 -13.797 1 89.81 391 PRO A CA 1
ATOM 3136 C C . PRO A 1 391 ? -26.5 42.375 -13.023 1 89.81 391 PRO A C 1
ATOM 3138 O O . PRO A 1 391 ? -26.406 42.281 -11.797 1 89.81 391 PRO A O 1
ATOM 3141 N N . SER A 1 392 ? -27.328 41.688 -13.812 1 89.88 392 SER A N 1
ATOM 3142 C CA . SER A 1 392 ? -28.25 40.75 -13.203 1 89.88 392 SER A CA 1
ATOM 3143 C C . SER A 1 392 ? -27.516 39.562 -12.594 1 89.88 392 SER A C 1
ATOM 3145 O O . SER A 1 392 ? -26.578 39.031 -13.18 1 89.88 392 SER A O 1
ATOM 3147 N N . HIS A 1 393 ? -27.891 39.094 -11.391 1 88.56 393 HIS A N 1
ATOM 3148 C CA . HIS A 1 393 ? -27.297 37.969 -10.695 1 88.56 393 HIS A CA 1
ATOM 3149 C C . HIS A 1 393 ? -27.516 36.656 -11.484 1 88.56 393 HIS A C 1
ATOM 3151 O O . HIS A 1 393 ? -26.672 35.781 -11.453 1 88.56 393 HIS A O 1
ATOM 3157 N N . THR A 1 394 ? -28.562 36.594 -12.094 1 82.75 394 THR A N 1
ATOM 3158 C CA . THR A 1 394 ? -28.875 35.406 -12.898 1 82.75 394 THR A CA 1
ATOM 3159 C C . THR A 1 394 ? -27.906 35.281 -14.07 1 82.75 394 THR A C 1
ATOM 3161 O O . THR A 1 394 ? -27.469 34.188 -14.398 1 82.75 394 THR A O 1
ATOM 3164 N N . LYS A 1 395 ? -27.625 36.438 -14.641 1 80.38 395 LYS A N 1
ATOM 3165 C CA . LYS A 1 395 ? -26.703 36.438 -15.781 1 80.38 395 LYS A CA 1
ATOM 3166 C C . LYS A 1 395 ? -25.297 36.062 -15.352 1 80.38 395 LYS A C 1
ATOM 3168 O O . LYS A 1 395 ? -24.562 35.406 -16.109 1 80.38 395 LYS A O 1
ATOM 3173 N N . MET A 1 396 ? -24.969 36.438 -14.148 1 78.19 396 MET A N 1
ATOM 3174 C CA . MET A 1 396 ? -23.609 36.188 -13.648 1 78.19 396 MET A CA 1
ATOM 3175 C C . MET A 1 396 ? -23.484 34.781 -13.078 1 78.19 396 MET A C 1
ATOM 3177 O O . MET A 1 396 ? -22.375 34.312 -12.797 1 78.19 396 MET A O 1
ATOM 3181 N N . LYS A 1 397 ? -24.516 33.969 -12.984 1 72.06 397 LYS A N 1
ATOM 3182 C CA . LYS A 1 397 ? -24.578 32.594 -12.555 1 72.06 397 LYS A CA 1
ATOM 3183 C C . LYS A 1 397 ? -23.828 32.406 -11.234 1 72.06 397 LYS A C 1
ATOM 3185 O O . LYS A 1 397 ? -23.109 31.406 -11.062 1 72.06 397 LYS A O 1
ATOM 3190 N N . VAL A 1 398 ? -23.797 33.344 -10.344 1 70.19 398 VAL A N 1
ATOM 3191 C CA . VAL A 1 398 ? -23.047 33.281 -9.094 1 70.19 398 VAL A CA 1
ATOM 3192 C C . VAL A 1 398 ? -24.016 33.062 -7.926 1 70.19 398 VAL A C 1
ATOM 3194 O O . VAL A 1 398 ? -23.609 33.156 -6.762 1 70.19 398 VAL A O 1
ATOM 3197 N N . GLN A 1 399 ? -25.188 32.625 -8.195 1 70.69 399 GLN A N 1
ATOM 3198 C CA . GLN A 1 399 ? -26.156 32.562 -7.113 1 70.69 399 GLN A CA 1
ATOM 3199 C C . GLN A 1 399 ? -26.672 31.141 -6.902 1 70.69 399 GLN A C 1
ATOM 3201 O O . GLN A 1 399 ? -26.781 30.359 -7.855 1 70.69 399 GLN A O 1
ATOM 3206 N N . PHE A 1 400 ? -26.641 30.781 -5.66 1 79.62 400 PHE A N 1
ATOM 3207 C CA . PHE A 1 400 ? -27.406 29.594 -5.293 1 79.62 400 PHE A CA 1
ATOM 3208 C C . PHE A 1 400 ? -28.594 29.969 -4.41 1 79.62 400 PHE A C 1
ATOM 3210 O O . PHE A 1 400 ? -28.5 30.891 -3.596 1 79.62 400 PHE A O 1
ATOM 3217 N N . GLN A 1 401 ? -29.75 29.578 -4.691 1 76.25 401 GLN A N 1
ATOM 3218 C CA . GLN A 1 401 ? -30.984 29.953 -3.992 1 76.25 401 GLN A CA 1
ATOM 3219 C C . GLN A 1 401 ? -31.609 28.75 -3.311 1 76.25 401 GLN A C 1
ATOM 3221 O O . GLN A 1 401 ? -31.859 27.719 -3.951 1 76.25 401 GLN A O 1
ATOM 3226 N N . LEU A 1 402 ? -31.656 28.938 -1.977 1 81.31 402 LEU A N 1
ATOM 3227 C CA . LEU A 1 402 ? -32.344 27.938 -1.172 1 81.31 402 LEU A CA 1
ATOM 3228 C C . LEU A 1 402 ? -33.562 28.562 -0.46 1 81.31 402 LEU A C 1
ATOM 3230 O O . LEU A 1 402 ? -33.688 29.781 -0.411 1 81.31 402 LEU A O 1
ATOM 3234 N N . GLU A 1 403 ? -34.469 27.688 -0.026 1 81.69 403 GLU A N 1
ATOM 3235 C CA . GLU A 1 403 ? -35.5 28.172 0.867 1 81.69 403 GLU A CA 1
ATOM 3236 C C . GLU A 1 403 ? -34.906 28.875 2.088 1 81.69 403 GLU A C 1
ATOM 3238 O O . GLU A 1 403 ? -33.844 28.469 2.572 1 81.69 403 GLU A O 1
ATOM 3243 N N . PRO A 1 404 ? -35.531 29.953 2.482 1 82.38 404 PRO A N 1
ATOM 3244 C CA . PRO A 1 404 ? -35 30.766 3.568 1 82.38 404 PRO A CA 1
ATOM 3245 C C . PRO A 1 404 ? -34.531 29.938 4.766 1 82.38 404 PRO A C 1
ATOM 3247 O O . PRO A 1 404 ? -33.5 30.203 5.352 1 82.38 404 PRO A O 1
ATOM 3250 N N . ALA A 1 405 ? -35.312 28.922 5.051 1 80.69 405 ALA A N 1
ATOM 3251 C CA . ALA A 1 405 ? -34.969 28.094 6.195 1 80.69 405 ALA A CA 1
ATOM 3252 C C . ALA A 1 405 ? -33.656 27.359 5.957 1 80.69 405 ALA A C 1
ATOM 3254 O O . ALA A 1 405 ? -32.812 27.25 6.867 1 80.69 405 ALA A O 1
ATOM 3255 N N . TYR A 1 406 ? -33.5 26.891 4.773 1 83.44 406 TYR A N 1
ATOM 3256 C CA . TYR A 1 406 ? -32.281 26.172 4.434 1 83.44 406 TYR A CA 1
ATOM 3257 C C . TYR A 1 406 ? -31.094 27.125 4.293 1 83.44 406 TYR A C 1
ATOM 3259 O O . TYR A 1 406 ? -29.969 26.766 4.633 1 83.44 406 TYR A O 1
ATOM 3267 N N . MET A 1 407 ? -31.391 28.281 3.834 1 87.94 407 MET A N 1
ATOM 3268 C CA . MET A 1 407 ? -30.344 29.281 3.709 1 87.94 407 MET A CA 1
ATOM 3269 C C . MET A 1 407 ? -29.781 29.656 5.078 1 87.94 407 MET A C 1
ATOM 3271 O O . MET A 1 407 ? -28.594 29.922 5.219 1 87.94 407 MET A O 1
ATOM 3275 N N . GLU A 1 408 ? -30.641 29.719 6.004 1 90.38 408 GLU A N 1
ATOM 3276 C CA . GLU A 1 408 ? -30.219 30.031 7.367 1 90.38 408 GLU A CA 1
ATOM 3277 C C . GLU A 1 408 ? -29.312 28.938 7.93 1 90.38 408 GLU A C 1
ATOM 3279 O O . GLU A 1 408 ? -28.375 29.219 8.68 1 90.38 408 GLU A O 1
ATOM 3284 N N . GLU A 1 409 ? -29.625 27.734 7.594 1 90.12 409 GLU A N 1
ATOM 3285 C CA . GLU A 1 409 ? -28.781 26.641 8.047 1 90.12 409 GLU A CA 1
ATOM 3286 C C . GLU A 1 409 ? -27.375 26.734 7.453 1 90.12 409 GLU A C 1
ATOM 3288 O O . GLU A 1 409 ? -26.391 26.484 8.141 1 90.12 409 GLU A O 1
ATOM 3293 N N . VAL A 1 410 ? -27.359 27.047 6.164 1 92.12 410 VAL A N 1
ATOM 3294 C CA . VAL A 1 410 ? -26.062 27.219 5.516 1 92.12 410 VAL A CA 1
ATOM 3295 C C . VAL A 1 410 ? -25.328 28.375 6.168 1 92.12 410 VAL A C 1
ATOM 3297 O O . VAL A 1 410 ? -24.109 28.297 6.41 1 92.12 410 VAL A O 1
ATOM 3300 N N . HIS A 1 411 ? -26.062 29.422 6.43 1 94.56 411 HIS A N 1
ATOM 3301 C CA . HIS A 1 411 ? -25.484 30.594 7.098 1 94.56 411 HIS A CA 1
ATOM 3302 C C . HIS A 1 411 ? -24.906 30.219 8.461 1 94.56 411 HIS A C 1
ATOM 3304 O O . HIS A 1 411 ? -23.828 30.703 8.836 1 94.56 411 HIS A O 1
ATOM 3310 N N . ASN A 1 412 ? -25.578 29.422 9.133 1 94.38 412 ASN A N 1
ATOM 3311 C CA . ASN A 1 412 ? -25.125 28.984 10.445 1 94.38 412 ASN A CA 1
ATOM 3312 C C . ASN A 1 412 ? -23.844 28.172 10.359 1 94.38 412 ASN A C 1
ATOM 3314 O O . ASN A 1 412 ? -22.984 28.25 11.25 1 94.38 412 ASN A O 1
ATOM 3318 N N . VAL A 1 413 ? -23.734 27.359 9.352 1 94.69 413 VAL A N 1
ATOM 3319 C CA . VAL A 1 413 ? -22.5 26.609 9.141 1 94.69 413 VAL A CA 1
ATOM 3320 C C . VAL A 1 413 ? -21.328 27.578 8.984 1 94.69 413 VAL A C 1
ATOM 3322 O O . VAL A 1 413 ? -20.281 27.406 9.602 1 94.69 413 VAL A O 1
ATOM 3325 N N . TYR A 1 414 ? -21.516 28.625 8.156 1 95.88 414 TYR A N 1
ATOM 3326 C CA . TYR A 1 414 ? -20.484 29.625 7.949 1 95.88 414 TYR A CA 1
ATOM 3327 C C . TYR A 1 414 ? -20.156 30.359 9.25 1 95.88 414 TYR A C 1
ATOM 3329 O O . TYR A 1 414 ? -18.984 30.578 9.57 1 95.88 414 TYR A O 1
ATOM 3337 N N . LYS A 1 415 ? -21.156 30.734 9.961 1 95.31 415 LYS A N 1
ATOM 3338 C CA . LYS A 1 415 ? -20.984 31.453 11.211 1 95.31 415 LYS A CA 1
ATOM 3339 C C . LYS A 1 415 ? -20.172 30.641 12.219 1 95.31 415 LYS A C 1
ATOM 3341 O O . LYS A 1 415 ? -19.297 31.172 12.906 1 95.31 415 LYS A O 1
ATOM 3346 N N . ASP A 1 416 ? -20.516 29.422 12.25 1 94.5 416 ASP A N 1
ATOM 3347 C CA . ASP A 1 416 ? -19.812 28.516 13.156 1 94.5 416 ASP A CA 1
ATOM 3348 C C . ASP A 1 416 ? -18.328 28.406 12.766 1 94.5 416 ASP A C 1
ATOM 3350 O O . ASP A 1 416 ? -17.453 28.438 13.625 1 94.5 416 ASP A O 1
ATOM 3354 N N . LEU A 1 417 ? -18.078 28.234 11.492 1 94.81 417 LEU A N 1
ATOM 3355 C CA . LEU A 1 417 ? -16.734 27.984 10.992 1 94.81 417 LEU A CA 1
ATOM 3356 C C . LEU A 1 417 ? -15.906 29.266 11.016 1 94.81 417 LEU A C 1
ATOM 3358 O O . LEU A 1 417 ? -14.672 29.219 10.93 1 94.81 417 LEU A O 1
ATOM 3362 N N . THR A 1 418 ? -16.609 30.422 11.109 1 95.69 418 THR A N 1
ATOM 3363 C CA . THR A 1 418 ? -15.875 31.688 11.094 1 95.69 418 THR A CA 1
ATOM 3364 C C . THR A 1 418 ? -15.945 32.375 12.461 1 95.69 418 THR A C 1
ATOM 3366 O O . THR A 1 418 ? -15.812 33.594 12.555 1 95.69 418 THR A O 1
ATOM 3369 N N . SER A 1 419 ? -16.219 31.672 13.461 1 95 419 SER A N 1
ATOM 3370 C CA . SER A 1 419 ? -16.219 32.219 14.812 1 95 419 SER A CA 1
ATOM 3371 C C . SER A 1 419 ? -14.852 32.781 15.172 1 95 419 SER A C 1
ATOM 3373 O O . SER A 1 419 ? -13.844 32.406 14.57 1 95 419 SER A O 1
ATOM 3375 N N . ASP A 1 420 ? -14.805 33.625 16.109 1 93.56 420 ASP A N 1
ATOM 3376 C CA . ASP A 1 420 ? -13.555 34.25 16.531 1 93.56 420 ASP A CA 1
ATOM 3377 C C . ASP A 1 420 ? -12.547 33.188 17 1 93.56 420 ASP A C 1
ATOM 3379 O O . ASP A 1 420 ? -11.359 33.281 16.688 1 93.56 420 ASP A O 1
ATOM 3383 N N . GLU A 1 421 ? -13.023 32.344 17.734 1 90.5 421 GLU A N 1
ATOM 3384 C CA . GLU A 1 421 ? -12.172 31.281 18.25 1 90.5 421 GLU A CA 1
ATOM 3385 C C . GLU A 1 421 ? -11.523 30.484 17.109 1 90.5 421 GLU A C 1
ATOM 3387 O O . GLU A 1 421 ? -10.312 30.25 17.125 1 90.5 421 GLU A O 1
ATOM 3392 N N . MET A 1 422 ? -12.312 30.156 16.141 1 91.69 422 MET A N 1
ATOM 3393 C CA . MET A 1 422 ? -11.812 29.344 15.031 1 91.69 422 MET A CA 1
ATOM 3394 C C . MET A 1 422 ? -10.875 30.141 14.141 1 91.69 422 MET A C 1
ATOM 3396 O O . MET A 1 422 ? -9.852 29.625 13.68 1 91.69 422 MET A O 1
ATOM 3400 N N . MET A 1 423 ? -11.203 31.359 13.922 1 93 423 MET A N 1
ATOM 3401 C CA . MET A 1 423 ? -10.352 32.219 13.094 1 93 423 MET A CA 1
ATOM 3402 C C . MET A 1 423 ? -9 32.438 13.766 1 93 423 MET A C 1
ATOM 3404 O O . MET A 1 423 ? -7.969 32.5 13.086 1 93 423 MET A O 1
ATOM 3408 N N . GLN A 1 424 ? -9.078 32.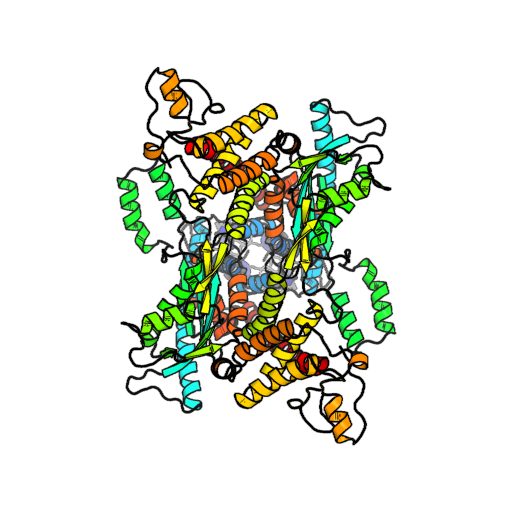531 15.055 1 91.31 424 GLN A N 1
ATOM 3409 C CA . GLN A 1 424 ? -7.832 32.719 15.789 1 91.31 424 GLN A CA 1
ATOM 3410 C C . GLN A 1 424 ? -6.922 31.5 15.641 1 91.31 424 GLN A C 1
ATOM 3412 O O . GLN A 1 424 ? -5.699 31.641 15.555 1 91.31 424 GLN A O 1
ATOM 3417 N N . ARG A 1 425 ? -7.469 30.406 15.57 1 90.81 425 ARG A N 1
ATOM 3418 C CA . ARG A 1 425 ? -6.723 29.156 15.445 1 90.81 425 ARG A CA 1
ATOM 3419 C C . ARG A 1 425 ? -6.148 29 14.039 1 90.81 425 ARG A C 1
ATOM 3421 O O . ARG A 1 425 ? -5.23 28.219 13.82 1 90.81 425 ARG A O 1
ATOM 3428 N N . CYS A 1 426 ? -6.641 29.766 13.086 1 92.12 426 CYS A N 1
ATOM 3429 C CA . CYS A 1 426 ? -6.23 29.609 11.695 1 92.12 426 CYS A CA 1
ATOM 3430 C C . CYS A 1 426 ? -5.336 30.766 11.258 1 92.12 426 CYS A C 1
ATOM 3432 O O . CYS A 1 426 ? -4.758 30.734 10.172 1 92.12 426 CYS A O 1
ATOM 3434 N N . ILE A 1 427 ? -5.199 31.766 12.086 1 89.38 427 ILE A N 1
ATOM 3435 C CA . ILE A 1 427 ? -4.625 33.031 11.695 1 89.38 427 ILE A CA 1
ATOM 3436 C C . ILE A 1 427 ? -3.158 32.875 11.312 1 89.38 427 ILE A C 1
ATOM 3438 O O . ILE A 1 427 ? -2.631 33.594 10.477 1 89.38 427 ILE A O 1
ATOM 3442 N N . LYS A 1 428 ? -2.455 31.844 11.852 1 87.5 428 LYS A N 1
ATOM 3443 C CA . LYS A 1 428 ? -1.031 31.656 11.594 1 87.5 428 LYS A CA 1
ATOM 3444 C C . LYS A 1 428 ? -0.806 30.828 10.328 1 87.5 428 LYS A C 1
ATOM 3446 O O . LYS A 1 428 ? 0.329 30.688 9.867 1 87.5 428 LYS A O 1
ATOM 3451 N N . GLY A 1 429 ? -1.869 30.219 9.727 1 88.69 429 GLY A N 1
ATOM 3452 C CA . GLY A 1 429 ? -1.796 29.531 8.453 1 88.69 429 GLY A CA 1
ATOM 3453 C C . GLY A 1 429 ? -0.949 28.266 8.508 1 88.69 429 GLY A C 1
ATOM 3454 O O . GLY A 1 429 ? -0.258 27.938 7.543 1 88.69 429 GLY A O 1
ATOM 3455 N N . ARG A 1 430 ? -0.949 27.656 9.594 1 89.06 430 ARG A N 1
ATOM 3456 C CA . ARG A 1 430 ? -0.133 26.453 9.766 1 89.06 430 ARG A CA 1
ATOM 3457 C C . ARG A 1 430 ? -0.772 25.25 9.078 1 89.06 430 ARG A C 1
ATOM 3459 O O . ARG A 1 430 ? -1.994 25.203 8.93 1 89.06 430 ARG A O 1
ATOM 3466 N N . THR A 1 431 ? 0.107 24.375 8.516 1 89.31 431 THR A N 1
ATOM 3467 C CA . THR A 1 431 ? -0.366 23.172 7.863 1 89.31 431 THR A CA 1
ATOM 3468 C C . THR A 1 431 ? 0.39 21.938 8.383 1 89.31 431 THR A C 1
ATOM 3470 O O . THR A 1 431 ? 1.446 22.078 9 1 89.31 431 THR A O 1
ATOM 3473 N N . GLN A 1 432 ? -0.201 20.797 8.203 1 90.62 432 GLN A N 1
ATOM 3474 C CA . GLN A 1 432 ? 0.437 19.547 8.57 1 90.62 432 GLN A CA 1
ATOM 3475 C C . GLN A 1 432 ? 1.078 18.875 7.359 1 90.62 432 GLN A C 1
ATOM 3477 O O . GLN A 1 432 ? 1.279 17.656 7.344 1 90.62 432 GLN A O 1
ATOM 3482 N N . ASN A 1 433 ? 1.393 19.609 6.316 1 88.06 433 ASN A N 1
ATOM 3483 C CA . ASN A 1 433 ? 1.961 19.078 5.078 1 88.06 433 ASN A CA 1
ATOM 3484 C C . ASN A 1 433 ? 3.309 18.406 5.32 1 88.06 433 ASN A C 1
ATOM 3486 O O . ASN A 1 433 ? 3.645 17.422 4.664 1 88.06 433 ASN A O 1
ATOM 3490 N N . CYS A 1 434 ? 4.086 18.984 6.297 1 92.5 434 CYS A N 1
ATOM 3491 C CA . CYS A 1 434 ? 5.379 18.391 6.621 1 92.5 434 CYS A CA 1
ATOM 3492 C C . CYS A 1 434 ? 5.207 17 7.199 1 92.5 434 CYS A C 1
ATOM 3494 O O . CYS A 1 434 ? 5.965 16.078 6.859 1 92.5 434 CYS A O 1
ATOM 3496 N N . ASN A 1 435 ? 4.184 16.859 8.047 1 94.69 435 ASN A N 1
ATOM 3497 C CA . ASN A 1 435 ? 3.904 15.547 8.609 1 94.69 435 ASN A CA 1
ATOM 3498 C C . ASN A 1 435 ? 3.502 14.547 7.531 1 94.69 435 ASN A C 1
ATOM 3500 O O . ASN A 1 435 ? 3.979 13.414 7.523 1 94.69 435 ASN A O 1
ATOM 3504 N N . GLU A 1 436 ? 2.668 14.969 6.605 1 90.94 436 GLU A N 1
ATOM 3505 C CA . GLU A 1 436 ? 2.213 14.102 5.527 1 90.94 436 GLU A CA 1
ATOM 3506 C C . GLU A 1 436 ? 3.373 13.68 4.633 1 90.94 436 GLU A C 1
ATOM 3508 O O . GLU A 1 436 ? 3.436 12.531 4.188 1 90.94 436 GLU A O 1
ATOM 3513 N N . SER A 1 437 ? 4.246 14.656 4.32 1 91.38 437 SER A N 1
ATOM 3514 C CA . SER A 1 437 ? 5.43 14.367 3.523 1 91.38 437 SER A CA 1
ATOM 3515 C C . SER A 1 437 ? 6.312 13.32 4.207 1 91.38 437 SER A C 1
ATOM 3517 O O . SER A 1 437 ? 6.785 12.383 3.562 1 91.38 437 SER A O 1
ATOM 3519 N N . LEU A 1 438 ? 6.527 13.508 5.473 1 96 438 LEU A N 1
ATOM 3520 C CA . LEU A 1 438 ? 7.352 12.562 6.223 1 96 438 LEU A CA 1
ATOM 3521 C C . LEU A 1 438 ? 6.676 11.195 6.301 1 96 438 LEU A C 1
ATOM 3523 O O . LEU A 1 438 ? 7.34 10.164 6.18 1 96 438 LEU A O 1
ATOM 3527 N N . HIS A 1 439 ? 5.359 11.18 6.539 1 93.94 439 HIS A N 1
ATOM 3528 C CA . HIS A 1 439 ? 4.625 9.922 6.555 1 93.94 439 HIS A CA 1
ATOM 3529 C C . HIS A 1 439 ? 4.82 9.156 5.25 1 93.94 439 HIS A C 1
ATOM 3531 O O . HIS A 1 439 ? 5.016 7.938 5.262 1 93.94 439 HIS A O 1
ATOM 3537 N N . HIS A 1 440 ? 4.742 9.898 4.176 1 89.38 440 HIS A N 1
ATOM 3538 C CA . HIS A 1 440 ? 4.945 9.273 2.875 1 89.38 440 HIS A CA 1
ATOM 3539 C C . HIS A 1 440 ? 6.316 8.609 2.787 1 89.38 440 HIS A C 1
ATOM 3541 O O . HIS A 1 440 ? 6.441 7.488 2.291 1 89.38 440 HIS A O 1
ATOM 3547 N N . ARG A 1 441 ? 7.301 9.281 3.266 1 91.69 441 ARG A N 1
ATOM 3548 C CA . ARG A 1 441 ? 8.664 8.75 3.24 1 91.69 441 ARG A CA 1
ATOM 3549 C C . ARG A 1 441 ? 8.773 7.488 4.09 1 91.69 441 ARG A C 1
ATOM 3551 O O . ARG A 1 441 ? 9.438 6.527 3.705 1 91.69 441 ARG A O 1
ATOM 3558 N N . ILE A 1 442 ? 8.141 7.531 5.219 1 95.12 442 ILE A N 1
ATOM 3559 C CA . ILE A 1 442 ? 8.172 6.383 6.121 1 95.12 442 ILE A CA 1
ATOM 3560 C C . ILE A 1 442 ? 7.582 5.16 5.422 1 95.12 442 ILE A C 1
ATOM 3562 O O . ILE A 1 442 ? 8.172 4.078 5.445 1 95.12 442 ILE A O 1
ATOM 3566 N N . TRP A 1 443 ? 6.547 5.352 4.773 1 90.38 443 TRP A N 1
ATOM 3567 C CA . TRP A 1 443 ? 5.852 4.207 4.199 1 90.38 443 TRP A CA 1
ATOM 3568 C C . TRP A 1 443 ? 6.508 3.768 2.893 1 90.38 443 TRP A C 1
ATOM 3570 O O . TRP A 1 443 ? 6.223 2.68 2.385 1 90.38 443 TRP A O 1
ATOM 3580 N N . CYS A 1 444 ? 7.422 4.582 2.348 1 87.31 444 CYS A N 1
ATOM 3581 C CA . CYS A 1 444 ? 8.289 4.117 1.27 1 87.31 444 CYS A CA 1
ATOM 3582 C C . CYS A 1 444 ? 9.297 3.1 1.783 1 87.31 444 CYS A C 1
ATOM 3584 O O . CYS A 1 444 ? 9.688 2.186 1.056 1 87.31 444 CYS A O 1
ATOM 3586 N N . TYR A 1 445 ? 9.633 3.303 3.045 1 91.69 445 TYR A N 1
ATOM 3587 C CA . TYR A 1 445 ? 10.594 2.406 3.67 1 91.69 445 TYR A CA 1
ATOM 3588 C C . TYR A 1 445 ? 9.898 1.217 4.316 1 91.69 445 TYR A C 1
ATOM 3590 O O . TYR A 1 445 ? 10.547 0.237 4.691 1 91.69 445 TYR A O 1
ATOM 3598 N N . CYS A 1 446 ? 8.641 1.304 4.402 1 90.19 446 CYS A N 1
ATOM 3599 C CA . CYS A 1 446 ? 7.828 0.279 5.047 1 90.19 446 CYS A CA 1
ATOM 3600 C C . CYS A 1 446 ? 6.488 0.122 4.34 1 90.19 446 CYS A C 1
ATOM 3602 O O . CYS A 1 446 ? 5.516 0.796 4.684 1 90.19 446 CYS A O 1
ATOM 3604 N 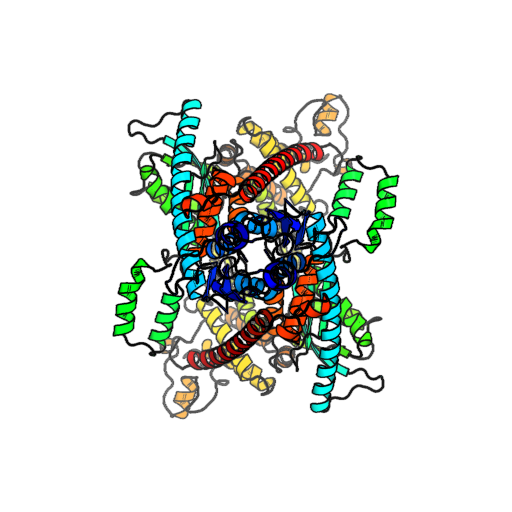N . ASN A 1 447 ? 6.422 -0.84 3.496 1 82.88 447 ASN A N 1
ATOM 3605 C CA . ASN A 1 447 ? 5.238 -1.014 2.66 1 82.88 447 ASN A CA 1
ATOM 3606 C C . ASN A 1 447 ? 3.998 -1.299 3.498 1 82.88 447 ASN A C 1
ATOM 3608 O O . ASN A 1 447 ? 3.951 -2.289 4.23 1 82.88 447 ASN A O 1
ATOM 3612 N N . LYS A 1 448 ? 2.926 -0.469 3.334 1 78.5 448 LYS A N 1
ATOM 3613 C CA . LYS A 1 448 ? 1.714 -0.553 4.145 1 78.5 448 LYS A CA 1
ATOM 3614 C C . LYS A 1 448 ? 0.883 -1.776 3.766 1 78.5 448 LYS A C 1
ATOM 3616 O O . LYS A 1 448 ? 0.092 -2.27 4.57 1 78.5 448 LYS A O 1
ATOM 3621 N N . ALA A 1 449 ? 1.051 -2.279 2.578 1 74.06 449 ALA A N 1
ATOM 3622 C CA . ALA A 1 449 ? 0.176 -3.326 2.059 1 74.06 449 ALA A CA 1
ATOM 3623 C C . ALA A 1 449 ? 0.687 -4.711 2.445 1 74.06 449 ALA A C 1
ATOM 3625 O O . ALA A 1 449 ? 0.005 -5.715 2.229 1 74.06 449 ALA A O 1
ATOM 3626 N N . LYS A 1 450 ? 1.869 -4.75 2.998 1 78.81 450 LYS A N 1
ATOM 3627 C CA . LYS A 1 450 ? 2.475 -6.02 3.389 1 78.81 450 LYS A CA 1
ATOM 3628 C C . LYS A 1 450 ? 2.65 -6.105 4.902 1 78.81 450 LYS A C 1
ATOM 3630 O O . LYS A 1 450 ? 2.629 -5.082 5.594 1 78.81 450 LYS A O 1
ATOM 3635 N N . TYR A 1 451 ? 2.693 -7.285 5.324 1 77.81 451 TYR A N 1
ATOM 3636 C CA . TYR A 1 451 ? 2.98 -7.457 6.742 1 77.81 451 TYR A CA 1
ATOM 3637 C C . TYR A 1 451 ? 4.344 -6.879 7.098 1 77.81 451 TYR A C 1
ATOM 3639 O O . TYR A 1 451 ? 5.316 -7.078 6.367 1 77.81 451 TYR A O 1
ATOM 3647 N N . GLN A 1 452 ? 4.344 -6.125 8.195 1 83.5 452 GLN A N 1
ATOM 3648 C CA . GLN A 1 452 ? 5.586 -5.531 8.68 1 83.5 452 GLN A CA 1
ATOM 3649 C C . GLN A 1 452 ? 5.801 -5.832 10.156 1 83.5 452 GLN A C 1
ATOM 3651 O O . GLN A 1 452 ? 4.848 -5.84 10.938 1 83.5 452 GLN A O 1
ATOM 3656 N N . THR A 1 453 ? 7.023 -6.121 10.508 1 88.31 453 THR A N 1
ATOM 3657 C CA . THR A 1 453 ? 7.379 -6.258 11.914 1 88.31 453 THR A CA 1
ATOM 3658 C C . THR A 1 453 ? 7.664 -4.895 12.539 1 88.31 453 THR A C 1
ATOM 3660 O O . THR A 1 453 ? 7.891 -3.914 11.82 1 88.31 453 THR A O 1
ATOM 3663 N N . LYS A 1 454 ? 7.574 -4.875 13.844 1 92.81 454 LYS A N 1
ATOM 3664 C CA . LYS A 1 454 ? 7.934 -3.643 14.539 1 92.81 454 LYS A CA 1
ATOM 3665 C C . LYS A 1 454 ? 9.367 -3.232 14.227 1 92.81 454 LYS A C 1
ATOM 3667 O O . LYS A 1 454 ? 9.672 -2.041 14.125 1 92.81 454 LYS A O 1
ATOM 3672 N N . ARG A 1 455 ? 10.258 -4.172 14.133 1 93.31 455 ARG A N 1
ATOM 3673 C CA . ARG A 1 455 ? 11.648 -3.881 13.805 1 93.31 455 ARG A CA 1
ATOM 3674 C C . ARG A 1 455 ? 11.758 -3.102 12.5 1 93.31 455 ARG A C 1
ATOM 3676 O O . ARG A 1 455 ? 12.492 -2.115 12.414 1 93.31 455 ARG A O 1
ATOM 3683 N N . HIS A 1 456 ? 11.055 -3.586 11.516 1 94.44 456 HIS A N 1
ATOM 3684 C CA . HIS A 1 456 ? 11.086 -2.914 10.227 1 94.44 456 HIS A CA 1
ATOM 3685 C C . HIS A 1 456 ? 10.492 -1.514 10.312 1 94.44 456 HIS A C 1
ATOM 3687 O O . HIS A 1 456 ? 10.984 -0.582 9.68 1 94.44 456 HIS A O 1
ATOM 3693 N N . ALA A 1 457 ? 9.422 -1.384 11.086 1 95.19 457 ALA A N 1
ATOM 3694 C CA . ALA A 1 457 ? 8.812 -0.073 11.289 1 95.19 457 ALA A CA 1
ATOM 3695 C C . ALA A 1 457 ? 9.773 0.88 11.992 1 95.19 457 ALA A C 1
ATOM 3697 O O . ALA A 1 457 ? 9.883 2.047 11.609 1 95.19 457 ALA A O 1
ATOM 3698 N N . ASP A 1 458 ? 10.422 0.346 13 1 97.12 458 ASP A N 1
ATOM 3699 C CA . ASP A 1 458 ? 11.414 1.145 13.711 1 97.12 458 ASP A CA 1
ATOM 3700 C C . ASP A 1 458 ? 12.516 1.621 12.758 1 97.12 458 ASP A C 1
ATOM 3702 O O . ASP A 1 458 ? 12.93 2.777 12.82 1 97.12 458 ASP A O 1
ATOM 3706 N N . PHE A 1 459 ? 12.938 0.745 11.938 1 97.81 459 PHE A N 1
ATOM 3707 C CA . PHE A 1 459 ? 13.945 1.106 10.938 1 97.81 459 PHE A CA 1
ATOM 3708 C C . PHE A 1 459 ? 13.414 2.193 10.016 1 97.81 459 PHE A C 1
ATOM 3710 O O . PHE A 1 459 ? 14.094 3.193 9.773 1 97.81 459 PHE A O 1
ATOM 3717 N N . ALA A 1 460 ? 12.258 1.976 9.492 1 97.38 460 ALA A N 1
ATOM 3718 C CA . ALA A 1 460 ? 11.664 2.881 8.508 1 97.38 460 ALA A CA 1
ATOM 3719 C C . ALA A 1 460 ? 11.492 4.281 9.086 1 97.38 460 ALA A C 1
ATOM 3721 O O . ALA A 1 460 ? 11.852 5.273 8.445 1 97.38 460 ALA A O 1
ATOM 3722 N N . VAL A 1 461 ? 10.969 4.375 10.312 1 98.25 461 VAL A N 1
ATOM 3723 C CA . VAL A 1 461 ? 10.727 5.668 10.945 1 98.25 461 VAL A CA 1
ATOM 3724 C C . VAL A 1 461 ? 12.055 6.363 11.227 1 98.25 461 VAL A C 1
ATOM 3726 O O . VAL A 1 461 ? 12.234 7.539 10.898 1 98.25 461 VAL A O 1
ATOM 3729 N N . SER A 1 462 ? 12.977 5.598 11.797 1 98.56 462 SER A N 1
ATOM 3730 C CA . SER A 1 462 ? 14.281 6.168 12.141 1 98.56 462 SER A CA 1
ATOM 3731 C C . SER A 1 462 ? 15.016 6.656 10.898 1 98.56 462 SER A C 1
ATOM 3733 O O . SER A 1 462 ? 15.578 7.754 10.898 1 98.56 462 SER A O 1
ATOM 3735 N N . HIS A 1 463 ? 15 5.848 9.906 1 98 463 HIS A N 1
ATOM 3736 C CA . HIS A 1 463 ? 15.695 6.215 8.672 1 98 463 HIS A CA 1
ATOM 3737 C C . HIS A 1 463 ? 15.039 7.422 8.008 1 98 463 HIS A C 1
ATOM 3739 O O . HIS A 1 463 ? 15.727 8.336 7.547 1 98 463 HIS A O 1
ATOM 3745 N N . ALA A 1 464 ? 13.727 7.438 7.938 1 97.44 464 ALA A N 1
ATOM 3746 C CA . ALA A 1 464 ? 12.992 8.531 7.316 1 97.44 464 ALA A CA 1
ATOM 3747 C C . ALA A 1 464 ? 13.227 9.844 8.055 1 97.44 464 ALA A C 1
ATOM 3749 O O . ALA A 1 464 ? 13.398 10.898 7.434 1 97.44 464 ALA A O 1
ATOM 3750 N N . VAL A 1 465 ? 13.164 9.766 9.383 1 98.31 465 VAL A N 1
ATOM 3751 C CA . VAL A 1 465 ? 13.383 10.953 10.203 1 98.31 465 VAL A CA 1
ATOM 3752 C C . VAL A 1 465 ? 14.805 11.477 9.984 1 98.31 465 VAL A C 1
ATOM 3754 O O . VAL A 1 465 ? 15.008 12.688 9.828 1 98.31 465 VAL A O 1
ATOM 3757 N N . ALA A 1 466 ? 15.75 10.562 9.914 1 97.75 466 ALA A N 1
ATOM 3758 C CA . ALA A 1 466 ? 17.141 10.953 9.68 1 97.75 466 ALA A CA 1
ATOM 3759 C C . ALA A 1 466 ? 17.297 11.617 8.32 1 97.75 466 ALA A C 1
ATOM 3761 O O . ALA A 1 466 ? 17.922 12.68 8.203 1 97.75 466 ALA A O 1
ATOM 3762 N N . ASP A 1 467 ? 16.734 11.031 7.281 1 94.88 467 ASP A N 1
ATOM 3763 C CA . ASP A 1 467 ? 16.75 11.602 5.934 1 94.88 467 ASP A CA 1
ATOM 3764 C C . ASP A 1 467 ? 16.109 12.984 5.914 1 94.88 467 ASP A C 1
ATOM 3766 O O . ASP A 1 467 ? 16.625 13.906 5.273 1 94.88 467 ASP A O 1
ATOM 3770 N N . TYR A 1 468 ? 15.023 13.062 6.602 1 95.69 468 TYR A N 1
ATOM 3771 C CA . TYR A 1 468 ? 14.227 14.281 6.59 1 95.69 468 TYR A CA 1
ATOM 3772 C C . TYR A 1 468 ? 14.977 15.438 7.234 1 95.69 468 TYR A C 1
ATOM 3774 O O . TYR A 1 468 ? 14.984 16.547 6.703 1 95.69 468 TYR A O 1
ATOM 3782 N N . ASN A 1 469 ? 15.633 15.172 8.328 1 97.25 469 ASN A N 1
ATOM 3783 C CA . ASN A 1 469 ? 16.297 16.219 9.102 1 97.25 469 ASN A CA 1
ATOM 3784 C C . ASN A 1 469 ? 17.672 16.547 8.531 1 97.25 469 ASN A C 1
ATOM 3786 O O . ASN A 1 469 ? 18.125 17.688 8.633 1 97.25 469 ASN A O 1
ATOM 3790 N N . SER A 1 470 ? 18.359 15.508 7.938 1 95.69 470 SER A N 1
ATOM 3791 C CA . SER A 1 470 ? 19.781 15.75 7.684 1 95.69 470 SER A CA 1
ATOM 3792 C C . SER A 1 470 ? 20.125 15.508 6.219 1 95.69 470 SER A C 1
ATOM 3794 O O . SER A 1 470 ? 21.234 15.828 5.777 1 95.69 470 SER A O 1
ATOM 3796 N N . GLY A 1 471 ? 19.25 14.906 5.477 1 93.5 471 GLY A N 1
ATOM 3797 C CA . GLY A 1 471 ? 19.547 14.562 4.094 1 93.5 471 GLY A CA 1
ATOM 3798 C C . GLY A 1 471 ? 20.016 13.133 3.918 1 93.5 471 GLY A C 1
ATOM 3799 O O . GLY A 1 471 ? 20.312 12.445 4.898 1 93.5 471 GLY A O 1
ATOM 3800 N N . TYR A 1 472 ? 20.172 12.727 2.672 1 93.19 472 TYR A N 1
ATOM 3801 C CA . TYR A 1 472 ? 20.484 11.336 2.336 1 93.19 472 TYR A CA 1
ATOM 3802 C C . TYR A 1 472 ? 21.953 11.031 2.582 1 93.19 472 TYR A C 1
ATOM 3804 O O . TYR A 1 472 ? 22.312 9.906 2.938 1 93.19 472 TYR A O 1
ATOM 3812 N N . VAL A 1 473 ? 22.812 12.008 2.402 1 94.56 473 VAL A N 1
ATOM 3813 C CA . VAL A 1 473 ? 24.25 11.805 2.543 1 94.56 473 VAL A CA 1
ATOM 3814 C C . VAL A 1 473 ? 24.594 11.539 4.008 1 94.56 473 VAL A C 1
ATOM 3816 O O . VAL A 1 473 ? 25.266 10.555 4.324 1 94.56 473 VAL A O 1
ATOM 3819 N N . ARG A 1 474 ? 24.062 12.328 4.859 1 93.75 474 ARG A N 1
ATOM 3820 C CA . ARG A 1 474 ? 24.391 12.227 6.277 1 93.75 474 ARG A CA 1
ATOM 3821 C C . ARG A 1 474 ? 23.672 11.047 6.926 1 93.75 474 ARG A C 1
ATOM 3823 O O . ARG A 1 474 ? 24.219 10.414 7.84 1 93.75 474 ARG A O 1
ATOM 3830 N N . SER A 1 475 ? 22.516 10.711 6.473 1 94.12 475 SER A N 1
ATOM 3831 C CA . SER A 1 475 ? 21.703 9.68 7.105 1 94.12 475 SER A CA 1
ATOM 3832 C C . SER A 1 475 ? 22.156 8.281 6.676 1 94.12 475 SER A C 1
ATOM 3834 O O . SER A 1 475 ? 21.766 7.285 7.281 1 94.12 475 SER A O 1
ATOM 3836 N N . CYS A 1 476 ? 22.969 8.172 5.629 1 95.69 476 CYS A N 1
ATOM 3837 C CA . CYS A 1 476 ? 23.438 6.875 5.172 1 95.69 476 CYS A CA 1
ATOM 3838 C C . CYS A 1 476 ? 24.234 6.168 6.266 1 95.69 476 CYS A C 1
ATOM 3840 O O . CYS A 1 476 ? 25.047 6.785 6.941 1 95.69 476 CYS A O 1
ATOM 3842 N N . LEU A 1 477 ? 24.125 4.855 6.441 1 96.56 477 LEU A N 1
ATOM 3843 C CA . LEU A 1 477 ? 24.625 4.129 7.605 1 96.56 477 LEU A CA 1
ATOM 3844 C C . LEU A 1 477 ? 25.984 3.508 7.312 1 96.56 477 LEU A C 1
ATOM 3846 O O . LEU A 1 477 ? 26.531 2.771 8.141 1 96.56 477 LEU A O 1
ATOM 3850 N N . ASP A 1 478 ? 26.547 3.775 6.168 1 93.44 478 ASP A N 1
ATOM 3851 C CA . ASP A 1 478 ? 27.812 3.131 5.809 1 93.44 478 ASP A CA 1
ATOM 3852 C C . ASP A 1 478 ? 28.859 3.33 6.898 1 93.44 478 ASP A C 1
ATOM 3854 O O . ASP A 1 478 ? 29.438 2.361 7.402 1 93.44 478 ASP A O 1
ATOM 3858 N N . THR A 1 479 ? 28.969 4.562 7.367 1 91.19 479 THR A N 1
ATOM 3859 C CA . THR A 1 479 ? 29.953 4.848 8.398 1 91.19 479 THR A CA 1
ATOM 3860 C C . THR A 1 479 ? 29.547 4.238 9.734 1 91.19 479 THR A C 1
ATOM 3862 O O . THR A 1 479 ? 30.375 3.699 10.461 1 91.19 479 THR A O 1
ATOM 3865 N N . ALA A 1 480 ? 28.328 4.305 10.086 1 95.06 480 ALA A N 1
ATOM 3866 C CA . ALA A 1 480 ? 27.812 3.752 11.336 1 95.06 480 ALA A CA 1
ATOM 3867 C C . ALA A 1 480 ? 27.984 2.234 11.375 1 95.06 480 ALA A C 1
ATOM 3869 O O . ALA A 1 480 ? 28.172 1.65 12.445 1 95.06 480 ALA A O 1
ATOM 3870 N N . LEU A 1 481 ? 28.016 1.593 10.203 1 95.25 481 LEU A N 1
ATOM 3871 C CA . LEU A 1 481 ? 28.172 0.145 10.102 1 95.25 481 LEU A CA 1
ATOM 3872 C C . LEU A 1 481 ? 29.641 -0.243 9.977 1 95.25 481 LEU A C 1
ATOM 3874 O O . LEU A 1 481 ? 29.969 -1.429 9.891 1 95.25 481 LEU A O 1
ATOM 3878 N N . GLY A 1 482 ? 30.484 0.69 9.883 1 92.56 482 GLY A N 1
ATOM 3879 C CA . GLY A 1 482 ? 31.922 0.442 9.844 1 92.56 482 GLY A CA 1
ATOM 3880 C C . GLY A 1 482 ? 32.469 0.296 8.438 1 92.56 482 GLY A C 1
ATOM 3881 O O . GLY A 1 482 ? 33.562 -0.245 8.242 1 92.56 482 GLY A O 1
ATOM 3882 N N . TYR A 1 483 ? 31.719 0.75 7.473 1 92.31 483 TYR A N 1
ATOM 3883 C CA . TYR A 1 483 ? 32.156 0.61 6.086 1 92.31 483 TYR A CA 1
ATOM 3884 C C . TYR A 1 483 ? 32.562 1.953 5.508 1 92.31 483 TYR A C 1
ATOM 3886 O O . TYR A 1 483 ? 32.094 3.004 5.934 1 92.31 483 TYR A O 1
ATOM 3894 N N . ARG A 1 484 ? 33.438 1.855 4.547 1 90.81 484 ARG A N 1
ATOM 3895 C CA . ARG A 1 484 ? 33.844 3.064 3.846 1 90.81 484 ARG A CA 1
ATOM 3896 C C . ARG A 1 484 ? 32.844 3.434 2.752 1 90.81 484 ARG A C 1
ATOM 3898 O O . ARG A 1 484 ? 32.375 2.564 2.014 1 90.81 484 ARG A O 1
ATOM 3905 N N . ARG A 1 485 ? 32.625 4.715 2.652 1 92.06 485 ARG A N 1
ATOM 3906 C CA . ARG A 1 485 ? 31.719 5.188 1.615 1 92.06 485 ARG A CA 1
ATOM 3907 C C . ARG A 1 485 ? 32.406 5.27 0.265 1 92.06 485 ARG A C 1
ATOM 3909 O O . ARG A 1 485 ? 33.438 5.941 0.133 1 92.06 485 ARG A O 1
ATOM 3916 N N . SER A 1 486 ? 31.875 4.648 -0.642 1 89.56 486 SER A N 1
ATOM 3917 C CA . SER A 1 486 ? 32.469 4.672 -1.979 1 89.56 486 SER A CA 1
ATOM 3918 C C . SER A 1 486 ? 32.125 5.969 -2.707 1 89.56 486 SER A C 1
ATOM 3920 O O . SER A 1 486 ? 31.156 6.645 -2.361 1 89.56 486 SER A O 1
ATOM 3922 N N . ALA A 1 487 ? 32.875 6.301 -3.719 1 89.81 487 ALA A N 1
ATOM 3923 C CA . ALA A 1 487 ? 32.625 7.484 -4.535 1 89.81 487 ALA A CA 1
ATOM 3924 C C . ALA A 1 487 ? 31.297 7.371 -5.273 1 89.81 487 ALA A C 1
ATOM 3926 O O . ALA A 1 487 ? 30.594 8.367 -5.441 1 89.81 487 ALA A O 1
ATOM 3927 N N . VAL A 1 488 ? 31.031 6.191 -5.617 1 87.62 488 VAL A N 1
ATOM 3928 C CA . VAL A 1 488 ? 29.781 5.949 -6.34 1 87.62 488 VAL A CA 1
ATOM 3929 C C . VAL A 1 488 ? 28.594 6.219 -5.422 1 87.62 488 VAL A C 1
ATOM 3931 O O . VAL A 1 488 ? 27.641 6.898 -5.812 1 87.62 488 VAL A O 1
ATOM 3934 N N . THR A 1 489 ? 28.672 5.723 -4.211 1 92.5 489 THR A N 1
ATOM 3935 C CA . THR A 1 489 ? 27.609 5.93 -3.234 1 92.5 489 THR A CA 1
ATOM 3936 C C . THR A 1 489 ? 27.438 7.414 -2.92 1 92.5 489 THR A C 1
ATOM 3938 O O . THR A 1 489 ? 26.328 7.93 -2.916 1 92.5 489 THR A O 1
ATOM 3941 N N . GLN A 1 490 ? 28.562 8.062 -2.789 1 94.44 490 GLN A N 1
ATOM 3942 C CA . GLN A 1 490 ? 28.547 9.492 -2.477 1 94.44 490 GLN A CA 1
ATOM 3943 C C . GLN A 1 490 ? 27.859 10.289 -3.584 1 94.44 490 GLN A C 1
ATOM 3945 O O . GLN A 1 490 ? 26.984 11.102 -3.316 1 94.44 490 GLN A O 1
ATOM 3950 N N . LYS A 1 491 ? 28.25 10.023 -4.723 1 93.19 491 LYS A N 1
ATOM 3951 C CA . LYS A 1 491 ? 27.719 10.75 -5.871 1 93.19 491 LYS A CA 1
ATOM 3952 C C . LYS A 1 491 ? 26.203 10.523 -6.02 1 93.19 491 LYS A C 1
ATOM 3954 O O . LYS A 1 491 ? 25.469 11.469 -6.293 1 93.19 491 LYS A O 1
ATOM 3959 N N . GLN A 1 492 ? 25.844 9.375 -5.863 1 91.12 492 GLN A N 1
ATOM 3960 C CA . GLN A 1 492 ? 24.422 9.047 -6.039 1 91.12 492 GLN A CA 1
ATOM 3961 C C . GLN A 1 492 ? 23.578 9.664 -4.93 1 91.12 492 GLN A C 1
ATOM 3963 O O . GLN A 1 492 ? 22.469 10.141 -5.188 1 91.12 492 GLN A O 1
ATOM 3968 N N . LEU A 1 493 ? 24.031 9.625 -3.736 1 92.69 493 LEU A N 1
ATOM 3969 C CA . LEU A 1 493 ? 23.312 10.242 -2.629 1 92.69 493 LEU A CA 1
ATOM 3970 C C . LEU A 1 493 ? 23.188 11.742 -2.828 1 92.69 493 LEU A C 1
ATOM 3972 O O . LEU A 1 493 ? 22.141 12.328 -2.545 1 92.69 493 LEU A O 1
ATOM 3976 N N . GLU A 1 494 ? 24.203 12.344 -3.338 1 93.56 494 GLU A N 1
ATOM 3977 C CA . GLU A 1 494 ? 24.172 13.773 -3.625 1 93.56 494 GLU A CA 1
ATOM 3978 C C . GLU A 1 494 ? 23.156 14.094 -4.719 1 93.56 494 GLU A C 1
ATOM 3980 O O . GLU A 1 494 ? 22.469 15.117 -4.645 1 93.56 494 GLU A O 1
ATOM 3985 N N . LEU A 1 495 ? 23.188 13.242 -5.66 1 89.38 495 LEU A N 1
ATOM 3986 C CA . LEU A 1 495 ? 22.219 13.422 -6.734 1 89.38 495 LEU A CA 1
ATOM 3987 C C . LEU A 1 495 ? 20.797 13.305 -6.203 1 89.38 495 LEU A C 1
ATOM 3989 O O . LEU A 1 495 ? 19.922 14.062 -6.613 1 89.38 495 LEU A O 1
ATOM 3993 N N . MET A 1 496 ? 20.594 12.406 -5.328 1 87.5 496 MET A N 1
ATOM 3994 C CA . MET A 1 496 ? 19.266 12.234 -4.711 1 87.5 496 MET A CA 1
ATOM 3995 C C . MET A 1 496 ? 18.875 13.484 -3.936 1 87.5 496 MET A C 1
ATOM 3997 O O . MET A 1 496 ? 17.719 13.922 -4.004 1 87.5 496 MET A O 1
ATOM 4001 N N . GLU A 1 497 ? 19.734 14.047 -3.23 1 89.94 497 GLU A N 1
ATOM 4002 C CA . GLU A 1 497 ? 19.484 15.266 -2.467 1 89.94 497 GLU A CA 1
ATOM 4003 C C . GLU A 1 497 ? 19.172 16.438 -3.391 1 89.94 497 GLU A C 1
ATOM 4005 O O . GLU A 1 497 ? 18.266 17.234 -3.109 1 89.94 497 GLU A O 1
ATOM 4010 N N . LYS A 1 498 ? 19.922 16.469 -4.441 1 88.5 498 LYS A N 1
ATOM 4011 C CA . LYS A 1 498 ? 19.703 17.531 -5.414 1 88.5 498 LYS A CA 1
ATOM 4012 C C . LYS A 1 498 ? 18.312 17.422 -6.035 1 88.5 498 LYS A C 1
ATOM 4014 O O . LYS A 1 498 ? 17.609 18.422 -6.172 1 88.5 498 LYS A O 1
ATOM 4019 N N . ASN A 1 499 ? 17.984 16.234 -6.371 1 82.12 499 ASN A N 1
ATOM 4020 C CA . ASN A 1 499 ? 16.672 16.016 -6.965 1 82.12 499 ASN A CA 1
ATOM 4021 C C . ASN A 1 499 ? 15.555 16.344 -5.984 1 82.12 499 ASN A C 1
ATOM 4023 O O . ASN A 1 499 ? 14.523 16.891 -6.383 1 82.12 499 ASN A O 1
ATOM 4027 N N . MET A 1 500 ? 15.719 16.031 -4.809 1 80.31 500 MET A N 1
ATOM 4028 C CA . MET A 1 500 ? 14.727 16.328 -3.777 1 80.31 500 MET A CA 1
ATOM 4029 C C . MET A 1 500 ? 14.547 17.844 -3.611 1 80.31 500 MET A C 1
ATOM 4031 O O . MET A 1 500 ? 13.422 18.312 -3.465 1 80.31 500 MET A O 1
ATOM 4035 N N . LYS A 1 501 ? 15.625 18.562 -3.652 1 82.19 501 LYS A N 1
ATOM 4036 C CA . LYS A 1 501 ? 15.578 20.016 -3.523 1 82.19 501 LYS A CA 1
ATOM 4037 C C . LYS A 1 501 ? 14.898 20.656 -4.727 1 82.19 501 LYS A C 1
ATOM 4039 O O . LYS A 1 501 ? 14.125 21.609 -4.578 1 82.19 501 LYS A O 1
ATOM 4044 N N . GLU A 1 502 ? 15.156 20.047 -5.824 1 80.44 502 GLU A N 1
ATOM 4045 C CA . GLU A 1 502 ? 14.555 20.578 -7.047 1 80.44 502 GLU A CA 1
ATOM 4046 C C . GLU A 1 502 ? 13.047 20.328 -7.066 1 80.44 502 GLU A C 1
ATOM 4048 O O . GLU A 1 502 ? 12.281 21.188 -7.508 1 80.44 502 GLU A O 1
ATOM 4053 N N . GLN A 1 503 ? 12.695 19.234 -6.645 1 74.12 503 GLN A N 1
ATOM 4054 C CA . GLN A 1 503 ? 11.273 18.922 -6.578 1 74.12 503 GLN A CA 1
ATOM 4055 C C . GLN A 1 503 ? 10.547 19.844 -5.605 1 74.12 503 GLN A C 1
ATOM 4057 O O . GLN A 1 503 ? 9.422 20.281 -5.863 1 74.12 503 GLN A O 1
ATOM 4062 N N . ARG A 1 504 ? 11.172 20.141 -4.562 1 70.38 504 ARG A N 1
ATOM 4063 C CA . ARG A 1 504 ? 10.594 21.047 -3.578 1 70.38 504 ARG A CA 1
ATOM 4064 C C . ARG A 1 504 ? 10.422 22.453 -4.156 1 70.38 504 ARG A C 1
ATOM 4066 O O . ARG A 1 504 ? 9.414 23.109 -3.91 1 70.38 504 ARG A O 1
ATOM 4073 N N . LYS A 1 505 ? 11.383 22.797 -4.93 1 69.12 505 LYS A N 1
ATOM 4074 C CA . LYS A 1 505 ? 11.32 24.109 -5.555 1 69.12 505 LYS A CA 1
ATOM 4075 C C . LYS A 1 505 ? 10.195 24.188 -6.582 1 69.12 505 LYS A C 1
ATOM 4077 O O . LYS A 1 505 ? 9.469 25.172 -6.637 1 69.12 505 LYS A O 1
ATOM 4082 N N . ARG A 1 506 ? 10.039 23.141 -7.297 1 65.06 506 ARG A N 1
ATOM 4083 C CA . ARG A 1 506 ? 9.008 23.094 -8.336 1 65.06 506 ARG A CA 1
ATOM 4084 C C . ARG A 1 506 ? 7.613 23.094 -7.727 1 65.06 506 ARG A C 1
ATOM 4086 O O . ARG A 1 506 ? 6.715 23.781 -8.227 1 65.06 506 ARG A O 1
ATOM 4093 N N . ARG A 1 507 ? 7.406 22.359 -6.703 1 61.69 507 ARG A N 1
ATOM 4094 C CA . ARG A 1 507 ? 6.113 22.297 -6.031 1 61.69 507 ARG A CA 1
ATOM 4095 C C . ARG A 1 507 ? 5.762 23.641 -5.398 1 61.69 507 ARG A C 1
ATOM 4097 O O . ARG A 1 507 ? 4.598 24.047 -5.391 1 61.69 507 ARG A O 1
ATOM 4104 N N . GLY A 1 508 ? 6.766 24.234 -4.867 1 56.78 508 GLY A N 1
ATOM 4105 C CA . GLY A 1 508 ? 6.559 25.562 -4.309 1 56.78 508 GLY A CA 1
ATOM 4106 C C . GLY A 1 508 ? 6.141 26.578 -5.348 1 56.78 508 GLY A C 1
ATOM 4107 O O . GLY A 1 508 ? 5.266 27.406 -5.09 1 56.78 508 GLY A O 1
ATOM 4108 N N . MET A 1 509 ? 6.617 26.359 -6.566 1 54 509 MET A N 1
ATOM 4109 C CA . MET A 1 509 ? 6.289 27.281 -7.652 1 54 509 MET A CA 1
ATOM 4110 C C . MET A 1 509 ? 4.875 27.031 -8.172 1 54 509 MET A C 1
ATOM 4112 O O . MET A 1 509 ? 4.145 27.984 -8.461 1 54 509 MET A O 1
ATOM 4116 N N . LYS A 1 510 ? 4.43 25.797 -8.305 1 48.94 510 LYS A N 1
ATOM 4117 C CA . LYS A 1 510 ? 3.104 25.453 -8.805 1 48.94 510 LYS A CA 1
ATOM 4118 C C . LYS A 1 510 ? 2.014 25.906 -7.836 1 48.94 510 LYS A C 1
ATOM 4120 O O . LYS A 1 510 ? 0.971 26.406 -8.258 1 48.94 510 LYS A O 1
ATOM 4125 N N . ARG A 1 511 ? 2.244 25.656 -6.641 1 49.16 511 ARG A N 1
ATOM 4126 C CA . ARG A 1 511 ? 1.283 26.078 -5.629 1 49.16 511 ARG A CA 1
ATOM 4127 C C . ARG A 1 511 ? 1.103 27.594 -5.652 1 49.16 511 ARG A C 1
ATOM 4129 O O . ARG A 1 511 ? -0.016 28.094 -5.516 1 49.16 511 ARG A O 1
ATOM 4136 N N . LYS A 1 512 ? 2.049 28.312 -5.863 1 45.66 512 LYS A N 1
ATOM 4137 C CA . LYS A 1 512 ? 1.95 29.766 -6.012 1 45.66 512 LYS A CA 1
ATOM 4138 C C . LYS A 1 512 ? 1.146 30.141 -7.254 1 45.66 512 LYS A C 1
ATOM 4140 O O . LYS A 1 512 ? 0.339 31.062 -7.223 1 45.66 512 LYS A O 1
ATOM 4145 N N . ARG A 1 513 ? 1.243 29.359 -8.32 1 43.44 513 ARG A N 1
ATOM 4146 C CA . ARG A 1 513 ? 0.57 29.641 -9.586 1 43.44 513 ARG A CA 1
ATOM 4147 C C . ARG A 1 513 ? -0.906 29.266 -9.516 1 43.44 513 ARG A C 1
ATOM 4149 O O . ARG A 1 513 ? -1.755 29.953 -10.094 1 43.44 513 ARG A O 1
ATOM 4156 N N . GLU A 1 514 ? -1.168 27.953 -9.07 1 43.91 514 GLU A N 1
ATOM 4157 C CA . GLU A 1 514 ? -2.568 27.562 -8.93 1 43.91 514 GLU A CA 1
ATOM 4158 C C . GLU A 1 514 ? -3.344 28.578 -8.102 1 43.91 514 GLU A C 1
ATOM 4160 O O . GLU A 1 514 ? -4.531 28.812 -8.344 1 43.91 514 GLU A O 1
ATOM 4165 N N . LEU A 1 515 ? -2.697 29.109 -7.113 1 40.94 515 LEU A N 1
ATOM 4166 C CA . LEU A 1 515 ? -3.346 30.188 -6.387 1 40.94 515 LEU A CA 1
ATOM 4167 C C . LEU A 1 515 ? -3.646 31.359 -7.316 1 40.94 515 LEU A C 1
ATOM 4169 O O . LEU A 1 515 ? -4.645 32.062 -7.137 1 40.94 515 LEU A O 1
ATOM 4173 N N . ASP A 1 516 ? -2.756 31.5 -8.266 1 35.22 516 ASP A N 1
ATOM 4174 C CA . ASP A 1 516 ? -2.959 32.688 -9.102 1 35.22 516 ASP A CA 1
ATOM 4175 C C . ASP A 1 516 ? -4.07 32.438 -10.125 1 35.22 516 ASP A C 1
ATOM 4177 O O . ASP A 1 516 ? -4.789 33.375 -10.492 1 35.22 516 ASP A O 1
ATOM 4181 N N . THR A 1 517 ? -3.996 31.266 -10.648 1 34.34 517 THR A N 1
ATOM 4182 C CA . THR A 1 517 ? -4.879 31.156 -11.805 1 34.34 517 THR A CA 1
ATOM 4183 C C . THR A 1 517 ? -6.34 31.141 -11.367 1 34.34 517 THR A C 1
ATOM 4185 O O . THR A 1 517 ? -7.242 31.281 -12.195 1 34.34 517 THR A O 1
ATOM 4188 N N . SER A 1 518 ? -6.57 30.453 -10.32 1 33.06 518 SER A N 1
ATOM 4189 C CA . SER A 1 518 ? -8 30.203 -10.156 1 33.06 518 SER A CA 1
ATOM 4190 C C . SER A 1 518 ? -8.781 31.516 -10.07 1 33.06 518 SER A C 1
ATOM 4192 O O . SER A 1 518 ? -10 31.516 -10.242 1 33.06 518 SER A O 1
ATOM 4194 N N . TYR A 1 519 ? -8.141 32.438 -9.312 1 29.17 519 TYR A N 1
ATOM 4195 C CA . TYR A 1 519 ? -9.156 33.438 -9.047 1 29.17 519 TYR A CA 1
ATOM 4196 C C . TYR A 1 519 ? -9.297 34.406 -10.234 1 29.17 519 TYR A C 1
ATOM 4198 O O . TYR A 1 519 ? -8.805 35.531 -10.195 1 29.17 519 TYR A O 1
ATOM 4206 N N . GLU A 1 520 ? -8.867 33.938 -11.484 1 26.25 520 GLU A N 1
ATOM 4207 C CA . GLU A 1 520 ? -9.359 34.938 -12.438 1 26.25 520 GLU A CA 1
ATOM 4208 C C . GLU A 1 520 ? -10.883 34.969 -12.445 1 26.25 520 GLU A C 1
ATOM 4210 O O . GLU A 1 520 ? -11.547 33.969 -12.203 1 26.25 520 GLU A O 1
ATOM 4215 N N . PRO A 1 521 ? -11.492 36.125 -12.555 1 26.62 521 PRO A N 1
ATOM 4216 C CA . PRO A 1 521 ? -12.883 36.5 -12.867 1 26.62 521 PRO A CA 1
ATOM 4217 C C . PRO A 1 521 ? -13.352 35.906 -14.203 1 26.62 521 PRO A C 1
ATOM 4219 O O . PRO A 1 521 ? -12.609 35.938 -15.188 1 26.62 521 PRO A O 1
ATOM 4222 N N . GLY A 1 522 ? -14.227 34.875 -14.5 1 27.59 522 GLY A N 1
ATOM 4223 C CA . GLY A 1 522 ? -14.906 34.219 -15.609 1 27.59 522 GLY A CA 1
ATOM 4224 C C . GLY A 1 522 ? -14.516 32.781 -15.797 1 27.59 522 GLY A C 1
ATOM 4225 O O . GLY A 1 522 ? -14.969 32.125 -16.734 1 27.59 522 GLY A O 1
ATOM 4226 N N . GLY A 1 523 ? -13.453 32.375 -15.266 1 25.75 523 GLY A N 1
ATOM 4227 C CA . GLY A 1 523 ? -13.117 30.984 -15.539 1 25.75 523 GLY A CA 1
ATOM 4228 C C . GLY A 1 523 ? -14.102 30 -14.953 1 25.75 523 GLY A C 1
ATOM 4229 O O . GLY A 1 523 ? -13.875 28.797 -14.992 1 25.75 523 GLY A O 1
ATOM 4230 N N . HIS A 1 524 ? -14.93 30.016 -13.953 1 21.22 524 HIS A N 1
ATOM 4231 C CA . HIS A 1 524 ? -15.992 29.047 -13.758 1 21.22 524 HIS A CA 1
ATOM 4232 C C . HIS A 1 524 ? -17 29.094 -14.898 1 21.22 524 HIS A C 1
ATOM 4234 O O . HIS A 1 524 ? -17.375 30.188 -15.344 1 21.22 524 HIS A O 1
ATOM 4240 N N . MET B 1 1 ? 28.594 -11.719 -6.648 1 89 1 MET B N 1
ATOM 4241 C CA . MET B 1 1 ? 29.125 -10.383 -6.371 1 89 1 MET B CA 1
ATOM 4242 C C . MET B 1 1 ? 30.547 -10.469 -5.832 1 89 1 MET B C 1
ATOM 4244 O O . MET B 1 1 ? 30.828 -11.227 -4.898 1 89 1 MET B O 1
ATOM 4248 N N . ILE B 1 2 ? 31.406 -9.75 -6.492 1 87.5 2 ILE B N 1
ATOM 4249 C CA . ILE B 1 2 ? 32.812 -9.812 -6.133 1 87.5 2 ILE B CA 1
ATOM 4250 C C . ILE B 1 2 ? 33.312 -8.414 -5.754 1 87.5 2 ILE B C 1
ATOM 4252 O O . ILE B 1 2 ? 33 -7.434 -6.434 1 87.5 2 ILE B O 1
ATOM 4256 N N . ASP B 1 3 ? 34.031 -8.336 -4.625 1 84.81 3 ASP B N 1
ATOM 4257 C CA . ASP B 1 3 ? 34.75 -7.109 -4.27 1 84.81 3 ASP B CA 1
ATOM 4258 C C . ASP B 1 3 ? 35.969 -6.891 -5.168 1 84.81 3 ASP B C 1
ATOM 4260 O O . ASP B 1 3 ? 36.969 -7.582 -5.031 1 84.81 3 ASP B O 1
ATOM 4264 N N . CYS B 1 4 ? 35.781 -5.93 -5.965 1 86.38 4 CYS B N 1
ATOM 4265 C CA . CYS B 1 4 ? 36.812 -5.711 -6.965 1 86.38 4 CYS B CA 1
ATOM 4266 C C . CYS B 1 4 ? 38.156 -5.391 -6.305 1 86.38 4 CYS B C 1
ATOM 4268 O O . CYS B 1 4 ? 39.219 -5.777 -6.812 1 86.38 4 CYS B O 1
ATOM 4270 N N . ASN B 1 5 ? 38.125 -4.652 -5.191 1 84.81 5 ASN B N 1
ATOM 4271 C CA . ASN B 1 5 ? 39.344 -4.344 -4.48 1 84.81 5 ASN B CA 1
ATOM 4272 C C . ASN B 1 5 ? 40 -5.602 -3.918 1 84.81 5 ASN B C 1
ATOM 4274 O O . ASN B 1 5 ? 41.219 -5.766 -4.008 1 84.81 5 ASN B O 1
ATOM 4278 N N . LYS B 1 6 ? 39.25 -6.398 -3.387 1 85.38 6 LYS B N 1
ATOM 4279 C CA . LYS B 1 6 ? 39.75 -7.656 -2.852 1 85.38 6 LYS B CA 1
ATOM 4280 C C . LYS B 1 6 ? 40.281 -8.555 -3.967 1 85.38 6 LYS B C 1
ATOM 4282 O O . LYS B 1 6 ? 41.344 -9.172 -3.822 1 85.38 6 LYS B O 1
ATOM 4287 N N . LEU B 1 7 ? 39.531 -8.664 -5.035 1 89.38 7 LEU B N 1
ATOM 4288 C CA . LEU B 1 7 ? 39.969 -9.461 -6.18 1 89.38 7 LEU B CA 1
ATOM 4289 C C . LEU B 1 7 ? 41.312 -8.984 -6.699 1 89.38 7 LEU B C 1
ATOM 4291 O O . LEU B 1 7 ? 42.188 -9.797 -6.996 1 89.38 7 LEU B O 1
ATOM 4295 N N . TYR B 1 8 ? 41.438 -7.691 -6.801 1 89.69 8 TYR B N 1
ATOM 4296 C CA . TYR B 1 8 ? 42.688 -7.113 -7.277 1 89.69 8 TYR B CA 1
ATOM 4297 C C . TYR B 1 8 ? 43.844 -7.43 -6.324 1 89.69 8 TYR B C 1
ATOM 4299 O O . TYR B 1 8 ? 44.875 -7.957 -6.742 1 89.69 8 TYR B O 1
ATOM 4307 N N . ASN B 1 9 ? 43.656 -7.188 -5.047 1 89.56 9 ASN B N 1
ATOM 4308 C CA . ASN B 1 9 ? 44.719 -7.297 -4.055 1 89.56 9 ASN B CA 1
ATOM 4309 C C . ASN B 1 9 ? 45.156 -8.75 -3.842 1 89.56 9 ASN B C 1
ATOM 4311 O O . ASN B 1 9 ? 46.312 -9.023 -3.586 1 89.56 9 ASN B O 1
ATOM 4315 N N . THR B 1 10 ? 44.25 -9.633 -4.043 1 87.25 10 THR B N 1
ATOM 4316 C CA . THR B 1 10 ? 44.531 -11.008 -3.641 1 87.25 10 THR B CA 1
ATOM 4317 C C . THR B 1 10 ? 44.906 -11.859 -4.855 1 87.25 10 THR B C 1
ATOM 4319 O O . THR B 1 10 ? 45.594 -12.867 -4.727 1 87.25 10 THR B O 1
ATOM 4322 N N . VAL B 1 11 ? 44.406 -11.43 -6.016 1 89.31 11 VAL B N 1
ATOM 4323 C CA . VAL B 1 11 ? 44.562 -12.336 -7.148 1 89.31 11 VAL B CA 1
ATOM 4324 C C . VAL B 1 11 ? 45.219 -11.602 -8.305 1 89.31 11 VAL B C 1
ATOM 4326 O O . VAL B 1 11 ? 46.312 -11.992 -8.734 1 89.31 11 VAL B O 1
ATOM 4329 N N . LEU B 1 12 ? 44.75 -10.508 -8.664 1 88.75 12 LEU B N 1
ATOM 4330 C CA . LEU B 1 12 ? 45.094 -9.922 -9.953 1 88.75 12 LEU B CA 1
ATOM 4331 C C . LEU B 1 12 ? 46.406 -9.156 -9.859 1 88.75 12 LEU B C 1
ATOM 4333 O O . LEU B 1 12 ? 47.094 -8.992 -10.859 1 88.75 12 LEU B O 1
ATOM 4337 N N . SER B 1 13 ? 46.781 -8.719 -8.672 1 87.5 13 SER B N 1
ATOM 4338 C CA . SER B 1 13 ? 47.969 -7.895 -8.5 1 87.5 13 SER B CA 1
ATOM 4339 C C . SER B 1 13 ? 49.25 -8.695 -8.758 1 87.5 13 SER B C 1
ATOM 4341 O O . SER B 1 13 ? 50.312 -8.125 -9 1 87.5 13 SER B O 1
ATOM 4343 N N . GLU B 1 14 ? 49.094 -9.945 -8.758 1 82.5 14 GLU B N 1
ATOM 4344 C CA . GLU B 1 14 ? 50.281 -10.789 -8.898 1 82.5 14 GLU B CA 1
ATOM 4345 C C . GLU B 1 14 ? 50.25 -11.562 -10.219 1 82.5 14 GLU B C 1
ATOM 4347 O O . GLU B 1 14 ? 51 -12.523 -10.398 1 82.5 14 GLU B O 1
ATOM 4352 N N . MET B 1 15 ? 49.531 -11.062 -11.109 1 85.06 15 MET B N 1
ATOM 4353 C CA . MET B 1 15 ? 49.375 -11.836 -12.344 1 85.06 15 MET B CA 1
ATOM 4354 C C . MET B 1 15 ? 50.438 -11.422 -13.359 1 85.06 15 MET B C 1
ATOM 4356 O O . MET B 1 15 ? 50.469 -10.281 -13.82 1 85.06 15 MET B O 1
ATOM 4360 N N . PHE B 1 16 ? 51.188 -12.352 -13.75 1 84.25 16 PHE B N 1
ATOM 4361 C CA . PHE B 1 16 ? 52.188 -12.117 -14.766 1 84.25 16 PHE B CA 1
ATOM 4362 C C . PHE B 1 16 ? 51.625 -12.336 -16.172 1 84.25 16 PHE B C 1
ATOM 4364 O O . PHE B 1 16 ? 50.719 -13.148 -16.359 1 84.25 16 PHE B O 1
ATOM 4371 N N . CYS B 1 17 ? 52.25 -11.641 -17.078 1 87.19 17 CYS B N 1
ATOM 4372 C CA . CYS B 1 17 ? 51.844 -11.797 -18.469 1 87.19 17 CYS B CA 1
ATOM 4373 C C . CYS B 1 17 ? 52.25 -13.172 -19 1 87.19 17 CYS B C 1
ATOM 4375 O O . CYS B 1 17 ? 53.375 -13.617 -18.812 1 87.19 17 CYS B O 1
ATOM 4377 N N . SER B 1 18 ? 51.344 -13.789 -19.641 1 79.56 18 SER B N 1
ATOM 4378 C CA . SER B 1 18 ? 51.594 -15.133 -20.156 1 79.56 18 SER B CA 1
ATOM 4379 C C . SER B 1 18 ? 52.406 -15.078 -21.438 1 79.56 18 SER B C 1
ATOM 4381 O O . SER B 1 18 ? 53 -16.078 -21.828 1 79.56 18 SER B O 1
ATOM 4383 N N . GLU B 1 19 ? 52.469 -13.883 -22.031 1 83.69 19 GLU B N 1
ATOM 4384 C CA . GLU B 1 19 ? 53.188 -13.758 -23.281 1 83.69 19 GLU B CA 1
ATOM 4385 C C . GLU B 1 19 ? 54.656 -13.398 -23.031 1 83.69 19 GLU B C 1
ATOM 4387 O O . GLU B 1 19 ? 55.562 -14.102 -23.484 1 83.69 19 GLU B O 1
ATOM 4392 N N . CYS B 1 20 ? 54.875 -12.289 -22.266 1 82.88 20 CYS B N 1
ATOM 4393 C CA . CYS B 1 20 ? 56.25 -11.859 -22.047 1 82.88 20 CYS B CA 1
ATOM 4394 C C . CYS B 1 20 ? 56.812 -12.516 -20.797 1 82.88 20 CYS B C 1
ATOM 4396 O O . CYS B 1 20 ? 58.031 -12.555 -20.609 1 82.88 20 CYS B O 1
ATOM 4398 N N . CYS B 1 21 ? 56.062 -13 -19.906 1 76.19 21 CYS B N 1
ATOM 4399 C CA . CYS B 1 21 ? 56.406 -13.727 -18.688 1 76.19 21 CYS B CA 1
ATOM 4400 C C . CYS B 1 21 ? 57.281 -12.875 -17.781 1 76.19 21 CYS B C 1
ATOM 4402 O O . CYS B 1 21 ? 58.094 -13.414 -17.016 1 76.19 21 CYS B O 1
ATOM 4404 N N . VAL B 1 22 ? 57.281 -11.586 -17.891 1 79.25 22 VAL B N 1
ATOM 4405 C CA . VAL B 1 22 ? 58.125 -10.719 -17.094 1 79.25 22 VAL B CA 1
ATOM 4406 C C . VAL B 1 22 ? 57.281 -9.672 -16.359 1 79.25 22 VAL B C 1
ATOM 4408 O O . VAL B 1 22 ? 57.438 -9.492 -15.148 1 79.25 22 VAL B O 1
ATOM 4411 N N . GLU B 1 23 ? 56.406 -9.172 -17.016 1 84.44 23 GLU B N 1
ATOM 4412 C CA . GLU B 1 23 ? 55.688 -8.016 -16.5 1 84.44 23 GLU B CA 1
ATOM 4413 C C . GLU B 1 23 ? 54.406 -8.445 -15.766 1 84.44 23 GLU B C 1
ATOM 4415 O O . GLU B 1 23 ? 53.781 -9.43 -16.141 1 84.44 23 GLU B O 1
ATOM 4420 N N . ILE B 1 24 ? 54.156 -7.723 -14.711 1 87.69 24 ILE B N 1
ATOM 4421 C CA . ILE B 1 24 ? 52.875 -7.852 -14.031 1 87.69 24 ILE B CA 1
ATOM 4422 C C . ILE B 1 24 ? 51.781 -7.109 -14.82 1 87.69 24 ILE B C 1
ATOM 4424 O O . ILE B 1 24 ? 52 -5.969 -15.242 1 87.69 24 ILE B O 1
ATOM 4428 N N . MET B 1 25 ? 50.75 -7.809 -15 1 91.06 25 MET B N 1
ATOM 4429 C CA . MET B 1 25 ? 49.656 -7.238 -15.805 1 91.06 25 MET B CA 1
ATOM 4430 C C . MET B 1 25 ? 48.969 -6.113 -15.047 1 91.06 25 MET B C 1
ATOM 4432 O O . MET B 1 25 ? 48.781 -6.195 -13.836 1 91.06 25 MET B O 1
ATOM 4436 N N . GLN B 1 26 ? 48.562 -5.109 -15.82 1 92.94 26 GLN B N 1
ATOM 4437 C CA . GLN B 1 26 ? 47.781 -4.02 -15.258 1 92.94 26 GLN B CA 1
ATOM 4438 C C . GLN B 1 26 ? 46.281 -4.301 -15.383 1 92.94 26 GLN B C 1
ATOM 4440 O O . GLN B 1 26 ? 45.812 -4.695 -16.453 1 92.94 26 GLN B O 1
ATOM 4445 N N . THR B 1 27 ? 45.625 -4.105 -14.211 1 93.19 27 THR B N 1
ATOM 4446 C CA . THR B 1 27 ? 44.188 -4.395 -14.172 1 93.19 27 THR B CA 1
ATOM 4447 C C . THR B 1 27 ? 43.375 -3.135 -14.453 1 93.19 27 THR B C 1
ATOM 4449 O O . THR B 1 27 ? 43.594 -2.092 -13.844 1 93.19 27 THR B O 1
ATOM 4452 N N . LYS B 1 28 ? 42.469 -3.23 -15.391 1 92.25 28 LYS B N 1
ATOM 4453 C CA . LYS B 1 28 ? 41.5 -2.172 -15.68 1 92.25 28 LYS B CA 1
ATOM 4454 C C . LYS B 1 28 ? 40.062 -2.688 -15.57 1 92.25 28 LYS B C 1
ATOM 4456 O O . LYS B 1 28 ? 39.781 -3.818 -15.969 1 92.25 28 LYS B O 1
ATOM 4461 N N . TYR B 1 29 ? 39.281 -1.871 -14.914 1 90.12 29 TYR B N 1
ATOM 4462 C CA . TYR B 1 29 ? 37.844 -2.199 -14.781 1 90.12 29 TYR B CA 1
ATOM 4463 C C . TYR B 1 29 ? 37 -1.315 -15.68 1 90.12 29 TYR B C 1
ATOM 4465 O O . TYR B 1 29 ? 37.219 -0.102 -15.75 1 90.12 29 TYR B O 1
ATOM 4473 N N . TYR B 1 30 ? 36.094 -1.951 -16.422 1 88 30 TYR B N 1
ATOM 4474 C CA . TYR B 1 30 ? 35.156 -1.239 -17.25 1 88 30 TYR B CA 1
ATOM 4475 C C . TYR B 1 30 ? 33.719 -1.593 -16.875 1 88 30 TYR B C 1
ATOM 4477 O O . TYR B 1 30 ? 33.375 -2.771 -16.75 1 88 30 TYR B O 1
ATOM 4485 N N . ASP B 1 31 ? 32.938 -0.504 -16.656 1 85 31 ASP B N 1
ATOM 4486 C CA . ASP B 1 31 ? 31.547 -0.745 -16.328 1 85 31 ASP B CA 1
ATOM 4487 C C . ASP B 1 31 ? 30.656 -0.683 -17.578 1 85 31 ASP B C 1
ATOM 4489 O O . ASP B 1 31 ? 30.766 0.251 -18.375 1 85 31 ASP B O 1
ATOM 4493 N N . GLN B 1 32 ? 30.031 -1.729 -17.797 1 85.56 32 GLN B N 1
ATOM 4494 C CA . GLN B 1 32 ? 28.922 -1.756 -18.734 1 85.56 32 GLN B CA 1
ATOM 4495 C C . GLN B 1 32 ? 27.578 -1.871 -18 1 85.56 32 GLN B C 1
ATOM 4497 O O . GLN B 1 32 ? 27.109 -2.979 -17.719 1 85.56 32 GLN B O 1
ATOM 4502 N N . HIS B 1 33 ? 26.922 -0.722 -17.812 1 87.44 33 HIS B N 1
ATOM 4503 C CA . HIS B 1 33 ? 25.797 -0.622 -16.906 1 87.44 33 HIS B CA 1
ATOM 4504 C C . HIS B 1 33 ? 26.141 -1.161 -15.523 1 87.44 33 HIS B C 1
ATOM 4506 O O . HIS B 1 33 ? 27.047 -0.647 -14.867 1 87.44 33 HIS B O 1
ATOM 4512 N N . LEU B 1 34 ? 25.609 -2.352 -15.125 1 89.5 34 LEU B N 1
ATOM 4513 C CA . LEU B 1 34 ? 25.859 -2.863 -13.781 1 89.5 34 LEU B CA 1
ATOM 4514 C C . LEU B 1 34 ? 26.938 -3.949 -13.82 1 89.5 34 LEU B C 1
ATOM 4516 O O . LEU B 1 34 ? 27.438 -4.367 -12.773 1 89.5 34 LEU B O 1
ATOM 4520 N N . GLU B 1 35 ? 27.344 -4.34 -14.984 1 89.06 35 GLU B N 1
ATOM 4521 C CA . GLU B 1 35 ? 28.391 -5.344 -15.125 1 89.06 35 GLU B CA 1
ATOM 4522 C C . GLU B 1 35 ? 29.766 -4.695 -15.172 1 89.06 35 GLU B C 1
ATOM 4524 O O . GLU B 1 35 ? 29.969 -3.715 -15.891 1 89.06 35 GLU B O 1
ATOM 4529 N N . THR B 1 36 ? 30.625 -5.266 -14.367 1 89.19 36 THR B N 1
ATOM 4530 C CA . THR B 1 36 ? 32.031 -4.836 -14.422 1 89.19 36 THR B CA 1
ATOM 4531 C C . THR B 1 36 ? 32.875 -5.871 -15.148 1 89.19 36 THR B C 1
ATOM 4533 O O . THR B 1 36 ? 32.875 -7.051 -14.797 1 89.19 36 THR B O 1
ATOM 4536 N N . VAL B 1 37 ? 33.5 -5.355 -16.172 1 89.81 37 VAL B N 1
ATOM 4537 C CA . VAL B 1 37 ? 34.406 -6.215 -16.953 1 89.81 37 VAL B CA 1
ATOM 4538 C C . VAL B 1 37 ? 35.844 -5.953 -16.562 1 89.81 37 VAL B C 1
ATOM 4540 O O . VAL B 1 37 ? 36.281 -4.801 -16.453 1 89.81 37 VAL B O 1
ATOM 4543 N N . VAL B 1 38 ? 36.5 -7.055 -16.344 1 91.62 38 VAL B N 1
ATOM 4544 C CA . VAL B 1 38 ? 37.906 -6.969 -15.953 1 91.62 38 VAL B CA 1
ATOM 4545 C C . VAL B 1 38 ? 38.812 -7.188 -17.172 1 91.62 38 VAL B C 1
ATOM 4547 O O . VAL B 1 38 ? 38.656 -8.18 -17.891 1 91.62 38 VAL B O 1
ATOM 4550 N N . VAL B 1 39 ? 39.656 -6.203 -17.438 1 92.88 39 VAL B N 1
ATOM 4551 C CA . VAL B 1 39 ? 40.594 -6.305 -18.516 1 92.88 39 VAL B CA 1
ATOM 4552 C C . VAL B 1 39 ? 42.031 -6.164 -17.969 1 92.88 39 VAL B C 1
ATOM 4554 O O . VAL B 1 39 ? 42.312 -5.246 -17.203 1 92.88 39 VAL B O 1
ATOM 4557 N N . LEU B 1 40 ? 42.844 -7.109 -18.359 1 92.75 40 LEU B N 1
ATOM 4558 C CA . LEU B 1 40 ? 44.25 -7.059 -17.984 1 92.75 40 LEU B CA 1
ATOM 4559 C C . LEU B 1 40 ? 45.156 -6.762 -19.188 1 92.75 40 LEU B C 1
ATOM 4561 O O . LEU B 1 40 ? 44.938 -7.344 -20.266 1 92.75 40 LEU B O 1
ATOM 4565 N N . GLU B 1 41 ? 46.031 -5.785 -18.969 1 93.94 41 GLU B N 1
ATOM 4566 C CA . GLU B 1 41 ? 46.938 -5.406 -20.047 1 93.94 41 GLU B CA 1
ATOM 4567 C C . GLU B 1 41 ? 48.375 -5.441 -19.578 1 93.94 41 GLU B C 1
ATOM 4569 O O . GLU B 1 41 ? 48.719 -4.969 -18.484 1 93.94 41 GLU B O 1
ATOM 4574 N N . CYS B 1 42 ? 49.25 -6.016 -20.406 1 92.38 42 CYS B N 1
ATOM 4575 C CA . CYS B 1 42 ? 50.656 -6.062 -20.109 1 92.38 42 CYS B CA 1
ATOM 4576 C C . CYS B 1 42 ? 51.344 -4.773 -20.547 1 92.38 42 CYS B C 1
ATOM 4578 O O . CYS B 1 42 ? 51.281 -4.398 -21.719 1 92.38 42 CYS B O 1
ATOM 4580 N N . PRO B 1 43 ? 51.938 -4.121 -19.656 1 92.12 43 PRO B N 1
ATOM 4581 C CA . PRO B 1 43 ? 52.625 -2.887 -20.047 1 92.12 43 PRO B CA 1
ATOM 4582 C C . PRO B 1 43 ? 53.875 -3.143 -20.906 1 92.12 43 PRO B C 1
ATOM 4584 O O . PRO B 1 43 ? 54.312 -2.25 -21.625 1 92.12 43 PRO B O 1
ATOM 4587 N N . GLY B 1 44 ? 54.406 -4.266 -20.906 1 90.88 44 GLY B N 1
ATOM 4588 C CA . GLY B 1 44 ? 55.625 -4.582 -21.641 1 90.88 44 GLY B CA 1
ATOM 4589 C C . GLY B 1 44 ? 55.375 -4.977 -23.078 1 90.88 44 GLY B C 1
ATOM 4590 O O . GLY B 1 44 ? 55.938 -4.387 -24 1 90.88 44 GLY B O 1
ATOM 4591 N N . CYS B 1 45 ? 54.5 -5.961 -23.312 1 92.06 45 CYS B N 1
ATOM 4592 C CA . CYS B 1 45 ? 54.344 -6.5 -24.656 1 92.06 45 CYS B CA 1
ATOM 4593 C C . CYS B 1 45 ? 53 -6.105 -25.25 1 92.06 45 CYS B C 1
ATOM 4595 O O . CYS B 1 45 ? 52.719 -6.375 -26.422 1 92.06 45 CYS B O 1
ATOM 4597 N N . GLY B 1 46 ? 52.094 -5.535 -24.5 1 90.94 46 GLY B N 1
ATOM 4598 C CA . GLY B 1 46 ? 50.812 -5.066 -25 1 90.94 46 GLY B CA 1
ATOM 4599 C C . GLY B 1 46 ? 49.75 -6.152 -25.031 1 90.94 46 GLY B C 1
ATOM 4600 O O . GLY B 1 46 ? 48.625 -5.914 -25.438 1 90.94 46 GLY B O 1
ATOM 4601 N N . HIS B 1 47 ? 50.094 -7.363 -24.531 1 91.06 47 HIS B N 1
ATOM 4602 C CA . HIS B 1 47 ? 49.125 -8.461 -24.484 1 91.06 47 HIS B CA 1
ATOM 4603 C C . HIS B 1 47 ? 47.938 -8.102 -23.594 1 91.06 47 HIS B C 1
ATOM 4605 O O . HIS B 1 47 ? 48.094 -7.496 -22.531 1 91.06 47 HIS B O 1
ATOM 4611 N N . GLN B 1 48 ? 46.656 -8.469 -24.141 1 91.81 48 GLN B N 1
ATOM 4612 C CA . GLN B 1 48 ? 45.469 -8.117 -23.406 1 91.81 48 GLN B CA 1
ATOM 4613 C C . GLN B 1 48 ? 44.625 -9.352 -23.109 1 91.81 48 GLN B C 1
ATOM 4615 O O . GLN B 1 48 ? 44.469 -10.234 -23.969 1 91.81 48 GLN B O 1
ATOM 4620 N N . LEU B 1 49 ? 44.25 -9.477 -21.812 1 90.62 49 LEU B N 1
ATOM 4621 C CA . LEU B 1 49 ? 43.25 -10.461 -21.391 1 90.62 49 LEU B CA 1
ATOM 4622 C C . LEU B 1 49 ? 41.938 -9.781 -21.047 1 90.62 49 LEU B C 1
ATOM 4624 O O . LEU B 1 49 ? 41.906 -8.789 -20.328 1 90.62 49 LEU B O 1
ATOM 4628 N N . GLY B 1 50 ? 40.875 -10.344 -21.562 1 88.44 50 GLY B N 1
ATOM 4629 C CA . GLY B 1 50 ? 39.594 -9.719 -21.406 1 88.44 50 GLY B CA 1
ATOM 4630 C C . GLY B 1 50 ? 39.219 -8.805 -22.562 1 88.44 50 GLY B C 1
ATOM 4631 O O . GLY B 1 50 ? 40.062 -8.445 -23.375 1 88.44 50 GLY B O 1
ATOM 4632 N N . GLU B 1 51 ? 37.969 -8.562 -22.766 1 82.94 51 GLU B N 1
ATOM 4633 C CA . GLU B 1 51 ? 37.5 -7.715 -23.859 1 82.94 51 GLU B CA 1
ATOM 4634 C C . GLU B 1 51 ? 36.844 -6.445 -23.344 1 82.94 51 GLU B C 1
ATOM 4636 O O . GLU B 1 51 ? 35.938 -6.512 -22.5 1 82.94 51 GLU B O 1
ATOM 4641 N N . LYS B 1 52 ? 37.406 -5.414 -23.844 1 83.69 52 LYS B N 1
ATOM 4642 C CA . LYS B 1 52 ? 36.75 -4.141 -23.531 1 83.69 52 LYS B CA 1
ATOM 4643 C C . LYS B 1 52 ? 35.312 -4.117 -24.031 1 83.69 52 LYS B C 1
ATOM 4645 O O . LYS B 1 52 ? 35.031 -4.59 -25.125 1 83.69 52 LYS B O 1
ATOM 4650 N N . PRO B 1 53 ? 34.438 -3.619 -23.062 1 80.38 53 PRO B N 1
ATOM 4651 C CA . PRO B 1 53 ? 33.062 -3.566 -23.5 1 80.38 53 PRO B CA 1
ATOM 4652 C C . PRO B 1 53 ? 32.844 -2.643 -24.703 1 80.38 53 PRO B C 1
ATOM 4654 O O . PRO B 1 53 ? 33.531 -1.631 -24.828 1 80.38 53 PRO B O 1
ATOM 4657 N N . SER B 1 54 ? 32.094 -3.193 -25.672 1 72.12 54 SER B N 1
ATOM 4658 C CA . SER B 1 54 ? 31.797 -2.404 -26.859 1 72.12 54 SER B CA 1
ATOM 4659 C C . SER B 1 54 ? 30.906 -1.209 -26.531 1 72.12 54 SER B C 1
ATOM 4661 O O . SER B 1 54 ? 30.141 -1.246 -25.562 1 72.12 54 SER B O 1
ATOM 4663 N N . GLU B 1 55 ? 31.203 0.084 -27.047 1 62.81 55 GLU B N 1
ATOM 4664 C CA . GLU B 1 55 ? 30.422 1.304 -26.844 1 62.81 55 GLU B CA 1
ATOM 4665 C C . GLU B 1 55 ? 28.969 1.091 -27.203 1 62.81 55 GLU B C 1
ATOM 4667 O O . GLU B 1 55 ? 28.094 1.827 -26.734 1 62.81 55 GLU B O 1
ATOM 4672 N N . LYS B 1 56 ? 28.75 0.051 -28.094 1 55.28 56 LYS B N 1
ATOM 4673 C CA . LYS B 1 56 ? 27.391 -0.053 -28.609 1 55.28 56 LYS B CA 1
ATOM 4674 C C . LYS B 1 56 ? 26.453 -0.683 -27.578 1 55.28 56 LYS B C 1
ATOM 4676 O O . LYS B 1 56 ? 26.891 -1.415 -26.688 1 55.28 56 LYS B O 1
ATOM 4681 N N . ASN B 1 57 ? 25.297 -0.271 -27.594 1 56.84 57 ASN B N 1
ATOM 4682 C CA . ASN B 1 57 ? 24.031 -0.377 -26.859 1 56.84 57 ASN B CA 1
ATOM 4683 C C . ASN B 1 57 ? 23.625 -1.832 -26.672 1 56.84 57 ASN B C 1
ATOM 4685 O O . ASN B 1 57 ? 22.656 -2.293 -27.281 1 56.84 57 ASN B O 1
ATOM 4689 N N . VAL B 1 58 ? 24.594 -2.693 -26.219 1 65.06 58 VAL B N 1
ATOM 4690 C CA . VAL B 1 58 ? 24.234 -4.105 -26.141 1 65.06 58 VAL B CA 1
ATOM 4691 C C . VAL B 1 58 ? 23.516 -4.371 -24.828 1 65.06 58 VAL B C 1
ATOM 4693 O O . VAL B 1 58 ? 23.766 -3.709 -23.812 1 65.06 58 VAL B O 1
ATOM 4696 N N . GLU B 1 59 ? 22.406 -5.125 -24.984 1 80.19 59 GLU B N 1
ATOM 4697 C CA . GLU B 1 59 ? 21.672 -5.629 -23.828 1 80.19 59 GLU B CA 1
ATOM 4698 C C . GLU B 1 59 ? 22.578 -6.398 -22.875 1 80.19 59 GLU B C 1
ATOM 4700 O O . GLU B 1 59 ? 23.438 -7.164 -23.328 1 80.19 59 GLU B O 1
ATOM 4705 N N . ASN B 1 60 ? 22.656 -5.973 -21.75 1 88.75 60 ASN B N 1
ATOM 4706 C CA . ASN B 1 60 ? 23.453 -6.559 -20.672 1 88.75 60 ASN B CA 1
ATOM 4707 C C . ASN B 1 60 ? 22.609 -7.457 -19.781 1 88.75 60 ASN B C 1
ATOM 4709 O O . ASN B 1 60 ? 21.641 -7 -19.172 1 88.75 60 ASN B O 1
ATOM 4713 N N . GLU B 1 61 ? 23.016 -8.734 -19.688 1 91.88 61 GLU B N 1
ATOM 4714 C CA . GLU B 1 61 ? 22.234 -9.727 -18.953 1 91.88 61 GLU B CA 1
ATOM 4715 C C . GLU B 1 61 ? 22.109 -9.359 -17.484 1 91.88 61 GLU B C 1
ATOM 4717 O O . GLU B 1 61 ? 21.031 -9.453 -16.906 1 91.88 61 GLU B O 1
ATOM 4722 N N . ILE B 1 62 ? 23.219 -9 -16.875 1 91.81 62 ILE B N 1
ATOM 4723 C CA . ILE B 1 62 ? 23.25 -8.688 -15.453 1 91.81 62 ILE B CA 1
ATOM 4724 C C . ILE B 1 62 ? 22.297 -7.527 -15.164 1 91.81 62 ILE B C 1
ATOM 4726 O O . ILE B 1 62 ? 21.484 -7.594 -14.234 1 91.81 62 ILE B O 1
ATOM 4730 N N . THR B 1 63 ? 22.375 -6.531 -16 1 93.62 63 THR B N 1
ATOM 4731 C CA . THR B 1 63 ? 21.516 -5.367 -15.828 1 93.62 63 THR B CA 1
ATOM 4732 C C . THR B 1 63 ? 20.047 -5.75 -16.016 1 93.62 63 THR B C 1
ATOM 4734 O O . THR B 1 63 ? 19.188 -5.336 -15.234 1 93.62 63 THR B O 1
ATOM 4737 N N . CYS B 1 64 ? 19.797 -6.543 -17 1 95.5 64 CYS B N 1
ATOM 4738 C CA . CYS B 1 64 ? 18.438 -6.988 -17.266 1 95.5 64 CYS B CA 1
ATOM 4739 C C . CYS B 1 64 ? 17.875 -7.777 -16.094 1 95.5 64 CYS B C 1
ATOM 4741 O O . CYS B 1 64 ? 16.734 -7.539 -15.664 1 95.5 64 CYS B O 1
ATOM 4743 N N . ARG B 1 65 ? 18.656 -8.633 -15.547 1 94.81 65 ARG B N 1
ATOM 4744 C CA . ARG B 1 65 ? 18.234 -9.461 -14.43 1 94.81 65 ARG B CA 1
ATOM 4745 C C . ARG B 1 65 ? 17.969 -8.602 -13.188 1 94.81 65 ARG B C 1
ATOM 4747 O O . ARG B 1 65 ? 17.031 -8.883 -12.43 1 94.81 65 ARG B O 1
ATOM 4754 N N . MET B 1 66 ? 18.766 -7.625 -13.023 1 94.06 66 MET B N 1
ATOM 4755 C CA . MET B 1 66 ? 18.594 -6.75 -11.867 1 94.06 66 MET B CA 1
ATOM 4756 C C . MET B 1 66 ? 17.312 -5.926 -11.992 1 94.06 66 MET B C 1
ATOM 4758 O O . MET B 1 66 ? 16.594 -5.746 -11.016 1 94.06 66 MET B O 1
ATOM 4762 N N . VAL B 1 67 ? 17.078 -5.426 -13.195 1 96.12 67 VAL B N 1
ATOM 4763 C CA . VAL B 1 67 ? 15.844 -4.68 -13.438 1 96.12 67 VAL B CA 1
ATOM 4764 C C . VAL B 1 67 ? 14.633 -5.598 -13.25 1 96.12 67 VAL B C 1
ATOM 4766 O O . VAL B 1 67 ? 13.648 -5.223 -12.609 1 96.12 67 VAL B O 1
ATOM 4769 N N . TYR B 1 68 ? 14.742 -6.832 -13.805 1 96.44 68 TYR B N 1
ATOM 4770 C CA . TYR B 1 68 ? 13.695 -7.836 -13.648 1 96.44 68 TYR B CA 1
ATOM 4771 C C . TYR B 1 68 ? 13.414 -8.109 -12.172 1 96.44 68 TYR B C 1
ATOM 4773 O O . TYR B 1 68 ? 12.258 -8.133 -11.75 1 96.44 68 TYR B O 1
ATOM 4781 N N . GLY B 1 69 ? 14.484 -8.25 -11.398 1 93.31 69 GLY B N 1
ATOM 4782 C CA . GLY B 1 69 ? 14.336 -8.469 -9.969 1 93.31 69 GLY B CA 1
ATOM 4783 C C . GLY B 1 69 ? 13.656 -7.32 -9.258 1 93.31 69 GLY B C 1
ATOM 4784 O O . GLY B 1 69 ? 12.859 -7.535 -8.336 1 93.31 69 GLY B O 1
ATOM 4785 N N . GLU B 1 70 ? 13.969 -6.102 -9.672 1 93.38 70 GLU B N 1
ATOM 4786 C CA . GLU B 1 70 ? 13.352 -4.922 -9.078 1 93.38 70 GLU B CA 1
ATOM 4787 C C . GLU B 1 70 ? 11.852 -4.875 -9.367 1 93.38 70 GLU B C 1
ATOM 4789 O O . GLU B 1 70 ? 11.055 -4.559 -8.484 1 93.38 70 GLU B O 1
ATOM 4794 N N . MET B 1 71 ? 11.484 -5.23 -10.562 1 94.88 71 MET B N 1
ATOM 4795 C CA . MET B 1 71 ? 10.086 -5.223 -10.984 1 94.88 71 MET B CA 1
ATOM 4796 C C . MET B 1 71 ? 9.289 -6.277 -10.227 1 94.88 71 MET B C 1
ATOM 4798 O O . MET B 1 71 ? 8.164 -6.016 -9.797 1 94.88 71 MET B O 1
ATOM 4802 N N . VAL B 1 72 ? 9.875 -7.395 -10.023 1 93.5 72 VAL B N 1
ATOM 4803 C CA . VAL B 1 72 ? 9.195 -8.484 -9.328 1 93.5 72 VAL B CA 1
ATOM 4804 C C . VAL B 1 72 ? 9.031 -8.117 -7.852 1 93.5 72 VAL B C 1
ATOM 4806 O O . VAL B 1 72 ? 8.094 -8.578 -7.195 1 93.5 72 VAL B O 1
ATOM 4809 N N . ALA B 1 73 ? 9.914 -7.258 -7.402 1 88.88 73 ALA B N 1
ATOM 4810 C CA . ALA B 1 73 ? 9.797 -6.797 -6.023 1 88.88 73 ALA B CA 1
ATOM 4811 C C . ALA B 1 73 ? 8.742 -5.699 -5.898 1 88.88 73 ALA B C 1
ATOM 4813 O O . ALA B 1 73 ? 8.422 -5.262 -4.793 1 88.88 73 ALA B O 1
ATOM 4814 N N . GLY B 1 74 ? 8.156 -5.309 -7.035 1 88.19 74 GLY B N 1
ATOM 4815 C CA . GLY B 1 74 ? 7.113 -4.297 -7.039 1 88.19 74 GLY B CA 1
ATOM 4816 C C . GLY B 1 74 ? 7.652 -2.883 -6.949 1 88.19 74 GLY B C 1
ATOM 4817 O O . GLY B 1 74 ? 6.941 -1.966 -6.539 1 88.19 74 GLY B O 1
ATOM 4818 N N . GLU B 1 75 ? 8.93 -2.719 -7.277 1 89.69 75 GLU B N 1
ATOM 4819 C CA . GLU B 1 75 ? 9.578 -1.419 -7.133 1 89.69 75 GLU B CA 1
ATOM 4820 C C . GLU B 1 75 ? 9.938 -0.826 -8.492 1 89.69 75 GLU B C 1
ATOM 4822 O O . GLU B 1 75 ? 9.82 -1.498 -9.516 1 89.69 75 GLU B O 1
ATOM 4827 N N . GLY B 1 76 ? 10.25 0.443 -8.508 1 90.06 76 GLY B N 1
ATOM 4828 C CA . GLY B 1 76 ? 10.602 1.143 -9.734 1 90.06 76 GLY B CA 1
ATOM 4829 C C . GLY B 1 76 ? 12.008 1.693 -9.734 1 90.06 76 GLY B C 1
ATOM 4830 O O . GLY B 1 76 ? 12.883 1.179 -9.031 1 90.06 76 GLY B O 1
ATOM 4831 N N . TYR B 1 77 ? 12.234 2.619 -10.547 1 91.81 77 TYR B N 1
ATOM 4832 C CA . TYR B 1 77 ? 13.562 3.17 -10.805 1 91.81 77 TYR B CA 1
ATOM 4833 C C . TYR B 1 77 ? 14.133 3.826 -9.555 1 91.81 77 TYR B C 1
ATOM 4835 O O . TYR B 1 77 ? 15.328 3.699 -9.273 1 91.81 77 TYR B O 1
ATOM 4843 N N . SER B 1 78 ? 13.297 4.527 -8.82 1 87.06 78 SER B N 1
ATOM 4844 C CA . SER B 1 78 ? 13.781 5.227 -7.633 1 87.06 78 SER B CA 1
ATOM 4845 C C . SER B 1 78 ? 14.352 4.25 -6.609 1 87.06 78 SER B C 1
ATOM 4847 O O . SER B 1 78 ? 15.438 4.477 -6.066 1 87.06 78 SER B O 1
ATOM 4849 N N . ALA B 1 79 ? 13.648 3.193 -6.344 1 88 79 ALA B N 1
ATOM 4850 C CA . ALA B 1 79 ? 14.133 2.172 -5.422 1 88 79 ALA B CA 1
ATOM 4851 C C . ALA B 1 79 ? 15.383 1.484 -5.977 1 88 79 ALA B C 1
ATOM 4853 O O . ALA B 1 79 ? 16.312 1.165 -5.23 1 88 79 ALA B O 1
ATOM 4854 N N . PHE B 1 80 ? 15.367 1.279 -7.25 1 91.81 80 PHE B N 1
ATOM 4855 C CA . PHE B 1 80 ? 16.484 0.653 -7.945 1 91.81 80 PHE B CA 1
ATOM 4856 C C . PHE B 1 80 ? 17.766 1.469 -7.758 1 91.81 80 PHE B C 1
ATOM 4858 O O . PHE B 1 80 ? 18.812 0.918 -7.434 1 91.81 80 PHE B O 1
ATOM 4865 N N . THR B 1 81 ? 17.656 2.742 -7.953 1 90.62 81 THR B N 1
ATOM 4866 C CA . THR B 1 81 ? 18.812 3.629 -7.859 1 90.62 81 THR B CA 1
ATOM 4867 C C . THR B 1 81 ? 19.312 3.709 -6.422 1 90.62 81 THR B C 1
ATOM 4869 O O . THR B 1 81 ? 20.516 3.734 -6.184 1 90.62 81 THR B O 1
ATOM 4872 N N . ARG B 1 82 ? 18.453 3.758 -5.492 1 88.12 82 ARG B N 1
ATOM 4873 C CA . ARG B 1 82 ? 18.844 3.82 -4.09 1 88.12 82 ARG B CA 1
ATOM 4874 C C . ARG B 1 82 ? 19.578 2.553 -3.668 1 88.12 82 ARG B C 1
ATOM 4876 O O . ARG B 1 82 ? 20.609 2.623 -2.979 1 88.12 82 ARG B O 1
ATOM 4883 N N . ARG B 1 83 ? 19.062 1.47 -4.07 1 90.06 83 ARG B N 1
ATOM 4884 C CA . ARG B 1 83 ? 19.688 0.19 -3.76 1 90.06 83 ARG B CA 1
ATOM 4885 C C . ARG B 1 83 ? 21.078 0.102 -4.375 1 90.06 83 ARG B C 1
ATOM 4887 O O . ARG B 1 83 ? 22.031 -0.331 -3.715 1 90.06 83 ARG B O 1
ATOM 4894 N N . ASN B 1 84 ? 21.141 0.478 -5.621 1 90.81 84 ASN B N 1
ATOM 4895 C CA . ASN B 1 84 ? 22.438 0.43 -6.293 1 90.81 84 ASN B CA 1
ATOM 4896 C C . ASN B 1 84 ? 23.453 1.325 -5.598 1 90.81 84 ASN B C 1
ATOM 4898 O O . ASN B 1 84 ? 24.625 0.953 -5.465 1 90.81 84 ASN B O 1
ATOM 4902 N N . ALA B 1 85 ? 22.969 2.457 -5.184 1 90.88 85 ALA B N 1
ATOM 4903 C CA . ALA B 1 85 ? 23.859 3.387 -4.492 1 90.88 85 ALA B CA 1
ATOM 4904 C C . ALA B 1 85 ? 24.422 2.766 -3.213 1 90.88 85 ALA B C 1
ATOM 4906 O O . ALA B 1 85 ? 25.625 2.818 -2.963 1 90.88 85 ALA B O 1
ATOM 4907 N N . LEU B 1 86 ? 23.609 2.117 -2.461 1 90.62 86 LEU B N 1
ATOM 4908 C CA . LEU B 1 86 ? 24 1.557 -1.172 1 90.62 86 LEU B CA 1
ATOM 4909 C C . LEU B 1 86 ? 24.875 0.323 -1.357 1 90.62 86 LEU B C 1
ATOM 4911 O O . LEU B 1 86 ? 25.703 0.013 -0.501 1 90.62 86 LEU B O 1
ATOM 4915 N N . CYS B 1 87 ? 24.734 -0.346 -2.521 1 89.06 87 CYS B N 1
ATOM 4916 C CA . CYS B 1 87 ? 25.5 -1.549 -2.809 1 89.06 87 CYS B CA 1
ATOM 4917 C C . CYS B 1 87 ? 26.75 -1.213 -3.611 1 89.06 87 CYS B C 1
ATOM 4919 O O . CYS B 1 87 ? 27.453 -2.111 -4.094 1 89.06 87 CYS B O 1
ATOM 4921 N N . THR B 1 88 ? 27 0.071 -3.789 1 89.44 88 THR B N 1
ATOM 4922 C CA . THR B 1 88 ? 28.188 0.567 -4.48 1 89.44 88 THR B CA 1
ATOM 4923 C C . THR B 1 88 ? 28.219 0.085 -5.93 1 89.44 88 THR B C 1
ATOM 4925 O O . THR B 1 88 ? 29.266 -0.291 -6.445 1 89.44 88 THR B O 1
ATOM 4928 N N . LEU B 1 89 ? 27.047 -0.019 -6.516 1 90.5 89 LEU B N 1
ATOM 4929 C CA . LEU B 1 89 ? 26.922 -0.399 -7.918 1 90.5 89 LEU B CA 1
ATOM 4930 C C . LEU B 1 89 ? 26.828 0.834 -8.805 1 90.5 89 LEU B C 1
ATOM 4932 O O . LEU B 1 89 ? 26.375 1.893 -8.367 1 90.5 89 LEU B O 1
ATOM 4936 N N . PRO B 1 90 ? 27.203 0.675 -10.047 1 87.44 90 PRO B N 1
ATOM 4937 C CA . PRO B 1 90 ? 27.141 1.818 -10.961 1 87.44 90 PRO B CA 1
ATOM 4938 C C . PRO B 1 90 ? 25.719 2.332 -11.18 1 87.44 90 PRO B C 1
ATOM 4940 O O . PRO B 1 90 ? 24.75 1.583 -11 1 87.44 90 PRO B O 1
ATOM 4943 N N . HIS B 1 91 ? 25.688 3.541 -11.562 1 87.5 91 HIS B N 1
ATOM 4944 C CA . HIS B 1 91 ? 24.406 4.199 -11.859 1 87.5 91 HIS B CA 1
ATOM 4945 C C . HIS B 1 91 ? 23.953 3.898 -13.281 1 87.5 91 HIS B C 1
ATOM 4947 O O . HIS B 1 91 ? 24.766 3.822 -14.203 1 87.5 91 HIS B O 1
ATOM 4953 N N . ILE B 1 92 ? 22.734 3.637 -13.43 1 89.94 92 ILE B N 1
ATOM 4954 C CA . ILE B 1 92 ? 22.156 3.564 -14.766 1 89.94 92 ILE B CA 1
ATOM 4955 C C . ILE B 1 92 ? 21.078 4.641 -14.922 1 89.94 92 ILE B C 1
ATOM 4957 O O . ILE B 1 92 ? 20.359 4.941 -13.969 1 89.94 92 ILE B O 1
ATOM 4961 N N . THR B 1 93 ? 20.922 5.203 -16.047 1 91.5 93 THR B N 1
ATOM 4962 C CA . THR B 1 93 ? 19.969 6.285 -16.297 1 91.5 93 THR B CA 1
ATOM 4963 C C . THR B 1 93 ? 18.547 5.758 -16.328 1 91.5 93 THR B C 1
ATOM 4965 O O . THR B 1 93 ? 18.328 4.559 -16.516 1 91.5 93 THR B O 1
ATOM 4968 N N . LEU B 1 94 ? 17.625 6.637 -16.172 1 92.38 94 LEU B N 1
ATOM 4969 C CA . LEU B 1 94 ? 16.203 6.297 -16.234 1 92.38 94 LEU B CA 1
ATOM 4970 C C . LEU B 1 94 ? 15.844 5.73 -17.609 1 92.38 94 LEU B C 1
ATOM 4972 O O . LEU B 1 94 ? 15.055 4.789 -17.703 1 92.38 94 LEU B O 1
ATOM 4976 N N . GLU B 1 95 ? 16.391 6.285 -18.578 1 93 95 GLU B N 1
ATOM 4977 C CA . GLU B 1 95 ? 16.125 5.84 -19.938 1 93 95 GLU B CA 1
ATOM 4978 C C . GLU B 1 95 ? 16.562 4.391 -20.141 1 93 95 GLU B C 1
ATOM 4980 O O . GLU B 1 95 ? 15.828 3.59 -20.719 1 93 95 GLU B O 1
ATOM 4985 N N . THR B 1 96 ? 17.75 4.129 -19.672 1 92.88 96 THR B N 1
ATOM 4986 C CA . THR B 1 96 ? 18.25 2.76 -19.781 1 92.88 96 THR B CA 1
ATOM 4987 C C . THR B 1 96 ? 17.375 1.803 -18.969 1 92.88 96 THR B C 1
ATOM 4989 O O . THR B 1 96 ? 17.031 0.723 -19.453 1 92.88 96 THR B O 1
ATOM 4992 N N . TYR B 1 97 ? 17.016 2.211 -17.797 1 95.25 97 TYR B N 1
ATOM 4993 C CA . TYR B 1 97 ? 16.141 1.394 -16.969 1 95.25 97 TYR B CA 1
ATOM 4994 C C . TYR B 1 97 ? 14.828 1.101 -17.703 1 95.25 97 TYR B C 1
ATOM 4996 O O . TYR B 1 97 ? 14.383 -0.048 -17.75 1 95.25 97 TYR B O 1
ATOM 5004 N N . ASN B 1 98 ? 14.234 2.117 -18.266 1 94.06 98 ASN B N 1
ATOM 5005 C CA . ASN B 1 98 ? 12.945 1.984 -18.922 1 94.06 98 ASN B CA 1
ATOM 5006 C C . ASN B 1 98 ? 13.039 1.089 -20.156 1 94.06 98 ASN B C 1
ATOM 5008 O O . ASN B 1 98 ? 12.086 0.373 -20.484 1 94.06 98 ASN B O 1
ATOM 5012 N N . LYS B 1 99 ? 14.109 1.166 -20.797 1 95 99 LYS B N 1
ATOM 5013 C CA . LYS B 1 99 ? 14.32 0.284 -21.938 1 95 99 LYS B CA 1
ATOM 5014 C C . LYS B 1 99 ? 14.242 -1.183 -21.516 1 95 99 LYS B C 1
ATOM 5016 O O . LYS B 1 99 ? 13.539 -1.977 -22.141 1 95 99 LYS B O 1
ATOM 5021 N N . TYR B 1 100 ? 14.977 -1.559 -20.484 1 96.25 100 TYR B N 1
ATOM 5022 C CA . TYR B 1 100 ? 14.945 -2.928 -19.984 1 96.25 100 TYR B CA 1
ATOM 5023 C C . TYR B 1 100 ? 13.562 -3.287 -19.453 1 96.25 100 TYR B C 1
ATOM 5025 O O . TYR B 1 100 ? 13.047 -4.375 -19.734 1 96.25 100 TYR B O 1
ATOM 5033 N N . ALA B 1 101 ? 12.969 -2.361 -18.734 1 96.56 101 ALA B N 1
ATOM 5034 C CA . ALA B 1 101 ? 11.656 -2.611 -18.156 1 96.56 101 ALA B CA 1
ATOM 5035 C C . ALA B 1 101 ? 10.617 -2.873 -19.234 1 96.56 101 ALA B C 1
ATOM 5037 O O . ALA B 1 101 ? 9.758 -3.748 -19.094 1 96.56 101 ALA B O 1
ATOM 5038 N N . SER B 1 102 ? 10.656 -2.09 -20.297 1 95.94 102 SER B N 1
ATOM 5039 C CA . SER B 1 102 ? 9.727 -2.268 -21.406 1 95.94 102 SER B CA 1
ATOM 5040 C C . SER B 1 102 ? 9.922 -3.619 -22.078 1 95.94 102 SER B C 1
ATOM 5042 O O . SER B 1 102 ? 8.953 -4.316 -22.391 1 95.94 102 SER B O 1
ATOM 5044 N N . MET B 1 103 ? 11.156 -3.914 -22.297 1 96.69 103 MET B N 1
ATOM 5045 C CA . MET B 1 103 ? 11.477 -5.195 -22.922 1 96.69 103 MET B CA 1
ATOM 5046 C C . MET B 1 103 ? 10.984 -6.355 -22.047 1 96.69 103 MET B C 1
ATOM 5048 O O . MET B 1 103 ? 10.367 -7.293 -22.562 1 96.69 103 MET B O 1
ATOM 5052 N N . ILE B 1 104 ? 11.242 -6.297 -20.797 1 97.56 104 ILE B N 1
ATOM 5053 C CA . ILE B 1 104 ? 10.836 -7.336 -19.859 1 97.56 104 ILE B CA 1
ATOM 5054 C C . ILE B 1 104 ? 9.312 -7.449 -19.844 1 97.56 104 ILE B C 1
ATOM 5056 O O . ILE B 1 104 ? 8.758 -8.555 -19.844 1 97.56 104 ILE B O 1
ATOM 5060 N N . THR B 1 105 ? 8.641 -6.328 -19.828 1 97.81 105 THR B N 1
ATOM 5061 C CA . THR B 1 105 ? 7.18 -6.305 -19.797 1 97.81 105 THR B CA 1
ATOM 5062 C C . THR B 1 105 ? 6.609 -6.977 -21.047 1 97.81 105 THR B C 1
ATOM 5064 O O . THR B 1 105 ? 5.676 -7.777 -20.953 1 97.81 105 THR B O 1
ATOM 5067 N N . GLU B 1 106 ? 7.133 -6.637 -22.141 1 97.5 106 GLU B N 1
ATOM 5068 C CA . GLU B 1 106 ? 6.668 -7.223 -23.391 1 97.5 106 GLU B CA 1
ATOM 5069 C C . GLU B 1 106 ? 6.82 -8.742 -23.391 1 97.5 106 GLU B C 1
ATOM 5071 O O . GLU B 1 106 ? 5.895 -9.469 -23.75 1 97.5 106 GLU B O 1
ATOM 5076 N N . LYS B 1 107 ? 7.957 -9.195 -22.969 1 97.94 107 LYS B N 1
ATOM 5077 C CA . LYS B 1 107 ? 8.195 -10.633 -22.906 1 97.94 107 LYS B CA 1
ATOM 5078 C C . LYS B 1 107 ? 7.281 -11.297 -21.875 1 97.94 107 LYS B C 1
ATOM 5080 O O . LYS B 1 107 ? 6.859 -12.438 -22.062 1 97.94 107 LYS B O 1
ATOM 5085 N N . CYS B 1 108 ? 7.066 -10.594 -20.812 1 98.31 108 CYS B N 1
ATOM 5086 C CA . CYS B 1 108 ? 6.188 -11.109 -19.766 1 98.31 108 CYS B CA 1
ATOM 5087 C C . CYS B 1 108 ? 4.766 -11.289 -20.297 1 98.31 108 CYS B C 1
ATOM 5089 O O . CYS B 1 108 ? 4.137 -12.32 -20.047 1 98.31 108 CYS B O 1
ATOM 5091 N N . ILE B 1 109 ? 4.262 -10.297 -21.031 1 98.19 109 ILE B N 1
ATOM 5092 C CA . ILE B 1 109 ? 2.918 -10.344 -21.594 1 98.19 109 ILE B CA 1
ATOM 5093 C C . ILE B 1 109 ? 2.814 -11.508 -22.578 1 98.19 109 ILE B C 1
ATOM 5095 O O . ILE B 1 109 ? 1.851 -12.273 -22.531 1 98.19 109 ILE B O 1
ATOM 5099 N N . GLU B 1 110 ? 3.801 -11.656 -23.375 1 98 110 GLU B N 1
ATOM 5100 C CA . GLU B 1 110 ? 3.828 -12.742 -24.344 1 98 110 GLU B CA 1
ATOM 5101 C C . GLU B 1 110 ? 3.803 -14.102 -23.641 1 98 110 GLU B C 1
ATOM 5103 O O . GLU B 1 110 ? 3.043 -14.992 -24.031 1 98 110 GLU B O 1
ATOM 5108 N N . SER B 1 111 ? 4.652 -14.227 -22.688 1 97.81 111 SER B N 1
ATOM 5109 C CA . SER B 1 111 ? 4.715 -15.477 -21.938 1 97.81 111 SER B CA 1
ATOM 5110 C C . SER B 1 111 ? 3.395 -15.766 -21.234 1 97.81 111 SER B C 1
ATOM 5112 O O . SER B 1 111 ? 2.945 -16.906 -21.203 1 97.81 111 SER B O 1
ATOM 5114 N N . CYS B 1 112 ? 2.816 -14.781 -20.656 1 98.44 112 CYS B N 1
ATOM 5115 C CA . CYS B 1 112 ? 1.543 -14.93 -19.969 1 98.44 112 CYS B CA 1
ATOM 5116 C C . CYS B 1 112 ? 0.448 -15.391 -20.922 1 98.44 112 CYS B C 1
ATOM 5118 O O . CYS B 1 112 ? -0.357 -16.266 -20.578 1 98.44 112 CYS B O 1
ATOM 5120 N N . GLN B 1 113 ? 0.425 -14.836 -22.109 1 98.12 113 GLN B N 1
ATOM 5121 C CA . GLN B 1 113 ? -0.582 -15.219 -23.094 1 98.12 113 GLN B CA 1
ATOM 5122 C C . GLN B 1 113 ? -0.455 -16.688 -23.469 1 98.12 113 GLN B C 1
ATOM 5124 O O . GLN B 1 113 ? -1.461 -17.375 -23.641 1 98.12 113 GLN B O 1
ATOM 5129 N N . LYS B 1 114 ? 0.74 -17.141 -23.578 1 97.69 114 LYS B N 1
ATOM 5130 C CA . LYS B 1 114 ? 0.967 -18.547 -23.875 1 97.69 114 LYS B CA 1
ATOM 5131 C C . LYS B 1 114 ? 0.466 -19.438 -22.734 1 97.69 114 LYS B C 1
ATOM 5133 O O . LYS B 1 114 ? -0.198 -20.453 -22.969 1 97.69 114 LYS B O 1
ATOM 5138 N N . ILE B 1 115 ? 0.778 -19.031 -21.578 1 97.81 115 ILE B N 1
ATOM 5139 C CA . ILE B 1 115 ? 0.376 -19.797 -20.391 1 97.81 115 ILE B CA 1
ATOM 5140 C C . ILE B 1 115 ? -1.146 -19.781 -20.281 1 97.81 115 ILE B C 1
ATOM 5142 O O . ILE B 1 115 ? -1.748 -20.797 -19.922 1 97.81 115 ILE B O 1
ATOM 5146 N N . LEU B 1 116 ? -1.786 -18.656 -20.594 1 98.38 116 LEU B N 1
ATOM 5147 C CA . LEU B 1 116 ? -3.242 -18.562 -20.547 1 98.38 116 LEU B CA 1
ATOM 5148 C C . LEU B 1 116 ? -3.871 -19.516 -21.562 1 98.38 116 LEU B C 1
ATOM 5150 O O . LEU B 1 116 ? -4.855 -20.188 -21.266 1 98.38 116 LEU B O 1
ATOM 5154 N N . ALA B 1 117 ? -3.283 -19.578 -22.719 1 97.75 117 ALA B N 1
ATOM 5155 C CA . ALA B 1 117 ? -3.789 -20.469 -23.75 1 97.75 117 ALA B CA 1
ATOM 5156 C C . ALA B 1 117 ? -3.695 -21.938 -23.297 1 97.75 117 ALA B C 1
ATOM 5158 O O . ALA B 1 117 ? -4.648 -22.703 -23.453 1 97.75 117 ALA B O 1
ATOM 5159 N N . GLU B 1 118 ? -2.592 -22.266 -22.734 1 97.62 118 GLU B N 1
ATOM 5160 C CA . GLU B 1 118 ? -2.408 -23.609 -22.219 1 97.62 118 GLU B CA 1
ATOM 5161 C C . GLU B 1 118 ? -3.391 -23.906 -21.078 1 97.62 118 GLU B C 1
ATOM 5163 O O . GLU B 1 118 ? -3.898 -25.031 -20.969 1 97.62 118 GLU B O 1
ATOM 5168 N N . SER B 1 119 ? -3.574 -22.922 -20.25 1 97.81 119 SER B N 1
ATOM 5169 C CA . SER B 1 119 ? -4.504 -23.078 -19.141 1 97.81 119 SER B CA 1
ATOM 5170 C C . SER B 1 119 ? -5.93 -23.312 -19.641 1 97.81 119 SER B C 1
ATOM 5172 O O . SER B 1 119 ? -6.668 -24.109 -19.078 1 97.81 119 SER B O 1
ATOM 5174 N N . ARG B 1 120 ? -6.324 -22.609 -20.656 1 97.69 120 ARG B N 1
ATOM 5175 C CA . ARG B 1 120 ? -7.652 -22.797 -21.234 1 97.69 120 ARG B CA 1
ATOM 5176 C C . ARG B 1 120 ? -7.816 -24.203 -21.797 1 97.69 120 ARG B C 1
ATOM 5178 O O . ARG B 1 120 ? -8.883 -24.797 -21.672 1 97.69 120 ARG B O 1
ATOM 5185 N N . ASP B 1 121 ? -6.754 -24.719 -22.359 1 96.56 121 ASP B N 1
ATOM 5186 C CA . ASP B 1 121 ? -6.785 -26.094 -22.859 1 96.56 121 ASP B CA 1
ATOM 5187 C C . ASP B 1 121 ? -6.984 -27.078 -21.703 1 96.56 121 ASP B C 1
ATOM 5189 O O . ASP B 1 121 ? -7.742 -28.047 -21.828 1 96.56 121 ASP B O 1
ATOM 5193 N N . LEU B 1 122 ? -6.328 -26.797 -20.656 1 96.94 122 LEU B N 1
ATOM 5194 C CA . LEU B 1 122 ? -6.465 -27.656 -19.484 1 96.94 122 LEU B CA 1
ATOM 5195 C C . LEU B 1 122 ? -7.879 -27.594 -18.922 1 96.94 122 LEU B C 1
ATOM 5197 O O . LEU B 1 122 ? -8.406 -28.594 -18.438 1 96.94 122 LEU B O 1
ATOM 5201 N N . ILE B 1 123 ? -8.461 -26.422 -18.922 1 96.69 123 ILE B N 1
ATOM 5202 C CA . ILE B 1 123 ? -9.828 -26.234 -18.453 1 96.69 123 ILE B CA 1
ATOM 5203 C C . ILE B 1 123 ? -10.781 -27.078 -19.312 1 96.69 123 ILE B C 1
ATOM 5205 O O . ILE B 1 123 ? -11.633 -27.781 -18.781 1 96.69 123 ILE B O 1
ATOM 5209 N N . VAL B 1 124 ? -10.578 -27.047 -20.594 1 96.56 124 VAL B N 1
ATOM 5210 C CA . VAL B 1 124 ? -11.422 -27.812 -21.516 1 96.56 124 VAL B CA 1
ATOM 5211 C C . VAL B 1 124 ? -11.297 -29.312 -21.203 1 96.56 124 VAL B C 1
ATOM 5213 O O . VAL B 1 124 ? -12.297 -30.016 -21.141 1 96.56 124 VAL B O 1
ATOM 5216 N N . GLU B 1 125 ? -10.102 -29.734 -21 1 95.69 125 GLU B N 1
ATOM 5217 C CA . GLU B 1 125 ? -9.852 -31.141 -20.688 1 95.69 125 GLU B CA 1
ATOM 5218 C C . GLU B 1 125 ? -10.539 -31.547 -19.391 1 95.69 125 GLU B C 1
ATOM 5220 O O . GLU B 1 125 ? -11.117 -32.625 -19.297 1 95.69 125 GLU B O 1
ATOM 5225 N N . GLU B 1 126 ? -10.477 -30.703 -18.422 1 96.31 126 GLU B N 1
ATOM 5226 C CA . GLU B 1 126 ? -11.094 -31.016 -17.125 1 96.31 126 GLU B CA 1
ATOM 5227 C C . GLU B 1 126 ? -12.609 -31.078 -17.25 1 96.31 126 GLU B C 1
ATOM 5229 O O . GLU B 1 126 ? -13.25 -31.922 -16.609 1 96.31 126 GLU B O 1
ATOM 5234 N N . TYR B 1 127 ? -13.203 -30.188 -17.953 1 95.88 127 TYR B N 1
ATOM 5235 C CA . TYR B 1 127 ? -14.648 -30.203 -18.156 1 95.88 127 TYR B CA 1
ATOM 5236 C C . TYR B 1 127 ? -15.078 -31.438 -18.938 1 95.88 127 TYR B C 1
ATOM 5238 O O . TYR B 1 127 ? -16.141 -32 -18.688 1 95.88 127 TYR B O 1
ATOM 5246 N N . ARG B 1 128 ? -14.242 -31.906 -19.828 1 94.25 128 ARG B N 1
ATOM 5247 C CA . ARG B 1 128 ? -14.516 -33.125 -20.562 1 94.25 128 ARG B CA 1
ATOM 5248 C C . ARG B 1 128 ? -14.57 -34.344 -19.625 1 94.25 128 ARG B C 1
ATOM 5250 O O . ARG B 1 128 ? -15.406 -35.219 -19.797 1 94.25 128 ARG B O 1
ATOM 5257 N N . LYS B 1 129 ? -13.734 -34.281 -18.688 1 94.44 129 LYS B N 1
ATOM 5258 C CA . LYS B 1 129 ? -13.734 -35.344 -17.703 1 94.44 129 LYS B CA 1
ATOM 5259 C C . LYS B 1 129 ? -15.023 -35.344 -16.891 1 94.44 129 LYS B C 1
ATOM 5261 O O . LYS B 1 129 ? -15.477 -36.406 -16.422 1 94.44 129 LYS B O 1
ATOM 5266 N N . LEU B 1 130 ? -15.578 -34.188 -16.734 1 93.75 130 LEU B N 1
ATOM 5267 C CA . LEU B 1 130 ? -16.828 -34.062 -15.984 1 93.75 130 LEU B CA 1
ATOM 5268 C C . LEU B 1 130 ? -18.031 -34.312 -16.906 1 93.75 130 LEU B C 1
ATOM 5270 O O . LEU B 1 130 ? -19.172 -34.062 -16.5 1 93.75 130 LEU B O 1
ATOM 5274 N N . LYS B 1 131 ? -17.828 -34.656 -18.141 1 93.75 131 LYS B N 1
ATOM 5275 C CA . LYS B 1 131 ? -18.828 -35 -19.141 1 93.75 131 LYS B CA 1
ATOM 5276 C C . LYS B 1 131 ? -19.594 -33.75 -19.594 1 93.75 131 LYS B C 1
ATOM 5278 O O . LYS B 1 131 ? -20.797 -33.812 -19.859 1 93.75 131 LYS B O 1
ATOM 5283 N N . ILE B 1 132 ? -18.906 -32.688 -19.516 1 93 132 ILE B N 1
ATOM 5284 C CA . ILE B 1 132 ? -19.422 -31.469 -20.094 1 93 132 ILE B CA 1
ATOM 5285 C C . ILE B 1 132 ? -18.719 -31.188 -21.422 1 93 132 ILE B C 1
ATOM 5287 O O . ILE B 1 132 ? -17.516 -30.922 -21.438 1 93 132 ILE B O 1
ATOM 5291 N N . GLU B 1 133 ? -19.516 -31.266 -22.438 1 91.94 133 GLU B N 1
ATOM 5292 C CA . GLU B 1 133 ? -18.922 -31.141 -23.766 1 91.94 133 GLU B CA 1
ATOM 5293 C C . GLU B 1 133 ? -19.297 -29.797 -24.406 1 91.94 133 GLU B C 1
ATOM 5295 O O . GLU B 1 133 ? -20.312 -29.203 -24.062 1 91.94 133 GLU B O 1
ATOM 5300 N N . PRO B 1 134 ? -18.391 -29.312 -25.25 1 92.38 134 PRO B N 1
ATOM 5301 C CA . PRO B 1 134 ? -18.703 -28.094 -25.984 1 92.38 134 PRO B CA 1
ATOM 5302 C C . PRO B 1 134 ? -19.953 -28.25 -26.875 1 92.38 134 PRO B C 1
ATOM 5304 O O . PRO B 1 134 ? -20.344 -29.375 -27.203 1 92.38 134 PRO B O 1
ATOM 5307 N N . ASP B 1 135 ? -20.5 -27.141 -27.188 1 89.62 135 ASP B N 1
ATOM 5308 C CA . ASP B 1 135 ? -21.688 -27.156 -28.047 1 89.62 135 ASP B CA 1
ATOM 5309 C C . ASP B 1 135 ? -21.312 -27.422 -29.5 1 89.62 135 ASP B C 1
ATOM 5311 O O . ASP B 1 135 ? -20.156 -27.75 -29.797 1 89.62 135 ASP B O 1
ATOM 5315 N N . VAL B 1 136 ? -22.312 -27.344 -30.375 1 88.56 136 VAL B N 1
ATOM 5316 C CA . VAL B 1 136 ? -22.172 -27.703 -31.781 1 88.56 136 VAL B CA 1
ATOM 5317 C C . VAL B 1 136 ? -21.141 -26.797 -32.438 1 88.56 136 VAL B C 1
ATOM 5319 O O . VAL B 1 136 ? -20.516 -27.188 -33.438 1 88.56 136 VAL B O 1
ATOM 5322 N N . ASN B 1 137 ? -20.969 -25.578 -31.938 1 89.12 137 ASN B N 1
ATOM 5323 C CA . ASN B 1 137 ? -20.031 -24.609 -32.5 1 89.12 137 ASN B CA 1
ATOM 5324 C C . ASN B 1 137 ? -18.656 -24.703 -31.844 1 89.12 137 ASN B C 1
ATOM 5326 O O . ASN B 1 137 ? -17.766 -23.906 -32.125 1 89.12 137 ASN B O 1
ATOM 5330 N N . GLY B 1 138 ? -18.516 -25.625 -30.875 1 90.38 138 GLY B N 1
ATOM 5331 C CA . GLY B 1 138 ? -17.234 -25.812 -30.219 1 90.38 138 GLY B CA 1
ATOM 5332 C C . GLY B 1 138 ? -17.047 -24.922 -29 1 90.38 138 GLY B C 1
ATOM 5333 O O . GLY B 1 138 ? -15.938 -24.766 -28.5 1 90.38 138 GLY B O 1
ATOM 5334 N N . ILE B 1 139 ? -18.094 -24.266 -28.578 1 93.88 139 ILE B N 1
ATOM 5335 C CA . ILE B 1 139 ? -18.047 -23.344 -27.438 1 93.88 139 ILE B CA 1
ATOM 5336 C C . ILE B 1 139 ? -18.359 -24.094 -26.156 1 93.88 139 ILE B C 1
ATOM 5338 O O . ILE B 1 139 ? -19.359 -24.812 -26.062 1 93.88 139 ILE B O 1
ATOM 5342 N N . LEU B 1 140 ? -17.5 -24.031 -25.156 1 96.19 140 LEU B N 1
ATOM 5343 C CA . LEU B 1 140 ? -17.672 -24.688 -23.859 1 96.19 140 LEU B CA 1
ATOM 5344 C C . LEU B 1 140 ? -18.234 -23.734 -22.828 1 96.19 140 LEU B C 1
ATOM 5346 O O . LEU B 1 140 ? -17.719 -22.625 -22.656 1 96.19 140 LEU B O 1
ATOM 5350 N N . ASP B 1 141 ? -19.297 -24.188 -22.156 1 95.31 141 ASP B N 1
ATOM 5351 C CA . ASP B 1 141 ? -19.859 -23.406 -21.047 1 95.31 141 ASP B CA 1
ATOM 5352 C C . ASP B 1 141 ? -19.109 -23.688 -19.75 1 95.31 141 ASP B C 1
ATOM 5354 O O . ASP B 1 141 ? -18.984 -24.844 -19.328 1 95.31 141 ASP B O 1
ATOM 5358 N N . ILE B 1 142 ? -18.609 -22.625 -19.156 1 96.19 142 ILE B N 1
ATOM 5359 C CA . ILE B 1 142 ? -17.859 -22.828 -17.922 1 96.19 142 ILE B CA 1
ATOM 5360 C C . ILE B 1 142 ? -18.406 -21.906 -16.828 1 96.19 142 ILE B C 1
ATOM 5362 O O . ILE B 1 142 ? -19.094 -20.922 -17.141 1 96.19 142 ILE B O 1
ATOM 5366 N N . ASP B 1 143 ? -18.156 -22.234 -15.57 1 95 143 ASP B N 1
ATOM 5367 C CA . ASP B 1 143 ? -18.422 -21.391 -14.414 1 95 143 ASP B CA 1
ATOM 5368 C C . ASP B 1 143 ? -17.203 -20.578 -14.016 1 95 143 ASP B C 1
ATOM 5370 O O . ASP B 1 143 ? -16.094 -21.125 -13.93 1 95 143 ASP B O 1
ATOM 5374 N N . VAL B 1 144 ? -17.453 -19.297 -13.844 1 96.56 144 VAL B N 1
ATOM 5375 C CA . VAL B 1 144 ? -16.266 -18.469 -13.586 1 96.56 144 VAL B CA 1
ATOM 5376 C C . VAL B 1 144 ? -16.516 -17.594 -12.367 1 96.56 144 VAL B C 1
ATOM 5378 O O . VAL B 1 144 ? -17.672 -17.312 -12.016 1 96.56 144 VAL B O 1
ATOM 5381 N N . THR B 1 145 ? -15.453 -17.281 -11.672 1 96.19 145 THR B N 1
ATOM 5382 C CA . THR B 1 145 ? -15.461 -16.234 -10.656 1 96.19 145 THR B CA 1
ATOM 5383 C C . THR B 1 145 ? -14.82 -14.953 -11.195 1 96.19 145 THR B C 1
ATOM 5385 O O . THR B 1 145 ? -13.852 -15.016 -11.961 1 96.19 145 THR B O 1
ATOM 5388 N N . TYR B 1 146 ? -15.414 -13.82 -10.922 1 95.5 146 TYR B N 1
ATOM 5389 C CA . TYR B 1 146 ? -14.922 -12.531 -11.406 1 95.5 146 TYR B CA 1
ATOM 5390 C C . TYR B 1 146 ? -14.789 -11.531 -10.258 1 95.5 146 TYR B C 1
ATOM 5392 O O . TYR B 1 146 ? -15.656 -11.461 -9.391 1 95.5 146 TYR B O 1
ATOM 5400 N N . ASP B 1 147 ? -13.719 -10.844 -10.234 1 94.31 147 ASP B N 1
ATOM 5401 C CA . ASP B 1 147 ? -13.5 -9.734 -9.312 1 94.31 147 ASP B CA 1
ATOM 5402 C C . ASP B 1 147 ? -12.562 -8.688 -9.914 1 94.31 147 ASP B C 1
ATOM 5404 O O . ASP B 1 147 ? -11.766 -9 -10.805 1 94.31 147 ASP B O 1
ATOM 5408 N N . GLY B 1 148 ? -12.852 -7.469 -9.547 1 93.06 148 GLY B N 1
ATOM 5409 C CA . GLY B 1 148 ? -12 -6.371 -9.969 1 93.06 148 GLY B CA 1
ATOM 5410 C C . GLY B 1 148 ? -11.188 -5.777 -8.836 1 93.06 148 GLY B C 1
ATOM 5411 O O . GLY B 1 148 ? -11.531 -5.938 -7.664 1 93.06 148 GLY B O 1
ATOM 5412 N N . THR B 1 149 ? -10.07 -5.25 -9.148 1 91.81 149 THR B N 1
ATOM 5413 C CA . THR B 1 149 ? -9.219 -4.551 -8.203 1 91.81 149 THR B CA 1
ATOM 5414 C C . THR B 1 149 ? -8.625 -3.293 -8.828 1 91.81 149 THR B C 1
ATOM 5416 O O . THR B 1 149 ? -8.57 -3.172 -10.055 1 91.81 149 THR B O 1
ATOM 5419 N N . TRP B 1 150 ? -8.328 -2.332 -8 1 89.12 150 TRP B N 1
ATOM 5420 C CA . TRP B 1 150 ? -7.875 -1.043 -8.516 1 89.12 150 TRP B CA 1
ATOM 5421 C C . TRP B 1 150 ? -6.652 -0.551 -7.75 1 89.12 150 TRP B C 1
ATOM 5423 O O . TRP B 1 150 ? -6.43 -0.948 -6.602 1 89.12 150 TRP B O 1
ATOM 5433 N N . HIS B 1 151 ? -5.883 0.169 -8.547 1 86.81 151 HIS B N 1
ATOM 5434 C CA . HIS B 1 151 ? -4.77 0.874 -7.926 1 86.81 151 HIS B CA 1
ATOM 5435 C C . HIS B 1 151 ? -5.234 2.154 -7.242 1 86.81 151 HIS B C 1
ATOM 5437 O O . HIS B 1 151 ? -5.633 3.109 -7.914 1 86.81 151 HIS B O 1
ATOM 5443 N N . LYS B 1 152 ? -5.27 2.146 -5.934 1 72.81 152 LYS B N 1
ATOM 5444 C CA . LYS B 1 152 ? -5.766 3.316 -5.215 1 72.81 152 LYS B CA 1
ATOM 5445 C C . LYS B 1 152 ? -4.621 4.109 -4.594 1 72.81 152 LYS B C 1
ATOM 5447 O O . LYS B 1 152 ? -3.828 3.564 -3.822 1 72.81 152 LYS B O 1
ATOM 5452 N N . ARG B 1 153 ? -4.414 5.258 -5.18 1 63.53 153 ARG B N 1
ATOM 5453 C CA . ARG B 1 153 ? -3.537 6.227 -4.531 1 63.53 153 ARG B CA 1
ATOM 5454 C C . ARG B 1 153 ? -4.32 7.449 -4.066 1 63.53 153 ARG B C 1
ATOM 5456 O O . ARG B 1 153 ? -4.84 8.211 -4.887 1 63.53 153 ARG B O 1
ATOM 5463 N N . GLY B 1 154 ? -4.492 7.641 -2.9 1 59.47 154 GLY B N 1
ATOM 5464 C CA . GLY B 1 154 ? -5.383 8.695 -2.434 1 59.47 154 GLY B CA 1
ATOM 5465 C C . GLY B 1 154 ? -6.844 8.414 -2.73 1 59.47 154 GLY B C 1
ATOM 5466 O O . GLY B 1 154 ? -7.352 7.336 -2.422 1 59.47 154 GLY B O 1
ATOM 5467 N N . HIS B 1 155 ? -7.438 9.352 -3.328 1 60.91 155 HIS B N 1
ATOM 5468 C CA . HIS B 1 155 ? -8.867 9.211 -3.578 1 60.91 155 HIS B CA 1
ATOM 5469 C C . HIS B 1 155 ? -9.141 8.898 -5.043 1 60.91 155 HIS B C 1
ATOM 5471 O O . HIS B 1 155 ? -10.297 8.734 -5.441 1 60.91 155 HIS B O 1
ATOM 5477 N N . HIS B 1 156 ? -8.023 8.648 -5.785 1 70.69 156 HIS B N 1
ATOM 5478 C CA . HIS B 1 156 ? -8.195 8.414 -7.215 1 70.69 156 HIS B CA 1
ATOM 5479 C C . HIS B 1 156 ? -7.605 7.062 -7.621 1 70.69 156 HIS B C 1
ATOM 5481 O O . HIS B 1 156 ? -6.66 6.578 -6.992 1 70.69 156 HIS B O 1
ATOM 5487 N N . SER B 1 157 ? -8.328 6.441 -8.477 1 82.94 157 SER B N 1
ATOM 5488 C CA . SER B 1 157 ? -7.824 5.207 -9.07 1 82.94 157 SER B CA 1
ATOM 5489 C C . SER B 1 157 ? -7.699 5.336 -10.586 1 82.94 157 SER B C 1
ATOM 5491 O O . SER B 1 157 ? -8.688 5.578 -11.281 1 82.94 157 SER B O 1
ATOM 5493 N N . ASN B 1 158 ? -6.48 5.223 -11.078 1 88.69 158 ASN B N 1
ATOM 5494 C CA . ASN B 1 158 ? -6.258 5.383 -12.508 1 88.69 158 ASN B CA 1
ATOM 5495 C C . ASN B 1 158 ? -6.156 4.035 -13.219 1 88.69 158 ASN B C 1
ATOM 5497 O O . ASN B 1 158 ? -6.25 3.965 -14.445 1 88.69 158 ASN B O 1
ATOM 5501 N N . ILE B 1 159 ? -5.93 2.982 -12.492 1 93.94 159 ILE B N 1
ATOM 5502 C CA . ILE B 1 159 ? -5.75 1.667 -13.102 1 93.94 159 ILE B CA 1
ATOM 5503 C C . ILE B 1 159 ? -6.719 0.672 -12.469 1 93.94 159 ILE B C 1
ATOM 5505 O O . ILE B 1 159 ? -6.836 0.604 -11.242 1 93.94 159 ILE B O 1
ATOM 5509 N N . GLY B 1 160 ? -7.52 0.01 -13.25 1 94.25 160 GLY B N 1
ATOM 5510 C CA . GLY B 1 160 ? -8.414 -1.062 -12.836 1 94.25 160 GLY B CA 1
ATOM 5511 C C . GLY B 1 160 ? -8.117 -2.381 -13.531 1 94.25 160 GLY B C 1
ATOM 5512 O O . GLY B 1 160 ? -7.723 -2.4 -14.695 1 94.25 160 GLY B O 1
ATOM 5513 N N . ILE B 1 161 ? -8.227 -3.479 -12.797 1 96.62 161 ILE B N 1
ATOM 5514 C CA . ILE B 1 161 ? -7.934 -4.809 -13.32 1 96.62 161 ILE B CA 1
ATOM 5515 C C . ILE B 1 161 ? -9.133 -5.727 -13.086 1 96.62 161 ILE B C 1
ATOM 5517 O O . ILE B 1 161 ? -9.703 -5.75 -11.992 1 96.62 161 ILE B O 1
ATOM 5521 N N . GLY B 1 162 ? -9.633 -6.352 -14.078 1 96.5 162 GLY B N 1
ATOM 5522 C CA . GLY B 1 162 ? -10.633 -7.402 -13.977 1 96.5 162 GLY B CA 1
ATOM 5523 C C . GLY B 1 162 ? -10.094 -8.773 -14.336 1 96.5 162 GLY B C 1
ATOM 5524 O O . GLY B 1 162 ? -9.352 -8.922 -15.305 1 96.5 162 GLY B O 1
ATOM 5525 N N . ILE B 1 163 ? -10.367 -9.789 -13.516 1 97.62 163 ILE B N 1
ATOM 5526 C CA . ILE B 1 163 ? -9.82 -11.125 -13.734 1 97.62 163 ILE B CA 1
ATOM 5527 C C . ILE B 1 163 ? -10.93 -12.164 -13.641 1 97.62 163 ILE B C 1
ATOM 5529 O O . ILE B 1 163 ? -11.789 -12.086 -12.75 1 97.62 163 ILE B O 1
ATOM 5533 N N . VAL B 1 164 ? -10.914 -13.07 -14.531 1 97.69 164 VAL B N 1
ATOM 5534 C CA . VAL B 1 164 ? -11.844 -14.195 -14.562 1 97.69 164 VAL B CA 1
ATOM 5535 C C . VAL B 1 164 ? -11.102 -15.492 -14.266 1 97.69 164 VAL B C 1
ATOM 5537 O O . VAL B 1 164 ? -10.078 -15.781 -14.898 1 97.69 164 VAL B O 1
ATOM 5540 N N . ILE B 1 165 ? -11.555 -16.25 -13.281 1 97.88 165 ILE B N 1
ATOM 5541 C CA . ILE B 1 165 ? -10.961 -17.516 -12.883 1 97.88 165 ILE B CA 1
ATOM 5542 C C . ILE B 1 165 ? -12 -18.641 -13.023 1 97.88 165 ILE B C 1
ATOM 5544 O O . ILE B 1 165 ? -13.164 -18.453 -12.648 1 97.88 165 ILE B O 1
ATOM 5548 N N . ASP B 1 166 ? -11.586 -19.703 -13.609 1 97.62 166 ASP B N 1
ATOM 5549 C CA . ASP B 1 166 ? -12.484 -20.859 -13.711 1 97.62 166 ASP B CA 1
ATOM 5550 C C . ASP B 1 166 ? -12.805 -21.422 -12.328 1 97.62 166 ASP B C 1
ATOM 5552 O O . ASP B 1 166 ? -11.922 -21.531 -11.477 1 97.62 166 ASP B O 1
ATOM 5556 N N . ALA B 1 167 ? -14.039 -21.734 -12.117 1 94.31 167 ALA B N 1
ATOM 5557 C CA . ALA B 1 167 ? -14.5 -22.141 -10.789 1 94.31 167 ALA B CA 1
ATOM 5558 C C . ALA B 1 167 ? -14.078 -23.578 -10.484 1 94.31 167 ALA B C 1
ATOM 5560 O O . ALA B 1 167 ? -13.953 -23.969 -9.312 1 94.31 167 ALA B O 1
ATOM 5561 N N . VAL B 1 168 ? -13.797 -24.375 -11.477 1 93 168 VAL B N 1
ATOM 5562 C CA . VAL B 1 168 ? -13.516 -25.797 -11.289 1 93 168 VAL B CA 1
ATOM 5563 C C . VAL B 1 168 ? -12.016 -26 -11.109 1 93 168 VAL B C 1
ATOM 5565 O O . VAL B 1 168 ? -11.578 -26.547 -10.094 1 93 168 VAL B O 1
ATOM 5568 N N . THR B 1 169 ? -11.273 -25.547 -12.055 1 95.44 169 THR B N 1
ATOM 5569 C CA . THR B 1 169 ? -9.828 -25.781 -12.031 1 95.44 169 THR B CA 1
ATOM 5570 C C . THR B 1 169 ? -9.125 -24.703 -11.203 1 95.44 169 THR B C 1
ATOM 5572 O O . THR B 1 169 ? -7.969 -24.891 -10.812 1 95.44 169 THR B O 1
ATOM 5575 N N . LYS B 1 170 ? -9.734 -23.531 -10.977 1 95.56 170 LYS B N 1
ATOM 5576 C CA . LYS B 1 170 ? -9.195 -22.375 -10.258 1 95.56 170 LYS B CA 1
ATOM 5577 C C . LYS B 1 170 ? -8.07 -21.719 -11.039 1 95.56 170 LYS B C 1
ATOM 5579 O O . LYS B 1 170 ? -7.234 -21.016 -10.469 1 95.56 170 LYS B O 1
ATOM 5584 N N . LEU B 1 171 ? -8.047 -22 -12.367 1 97.81 171 LEU B N 1
ATOM 5585 C CA . LEU B 1 171 ? -7.059 -21.375 -13.227 1 97.81 171 LEU B CA 1
ATOM 5586 C C . LEU B 1 171 ? -7.605 -20.062 -13.812 1 97.81 171 LEU B C 1
ATOM 5588 O O . LEU B 1 171 ? -8.797 -19.969 -14.102 1 97.81 171 LEU B O 1
ATOM 5592 N N . VAL B 1 172 ? -6.727 -19.094 -13.953 1 98.62 172 VAL B N 1
ATOM 5593 C CA . VAL B 1 172 ? -7.113 -17.828 -14.578 1 98.62 172 VAL B CA 1
ATOM 5594 C C . VAL B 1 172 ? -7.41 -18.062 -16.062 1 98.62 172 VAL B C 1
ATOM 5596 O O . VAL B 1 172 ? -6.629 -18.703 -16.766 1 98.62 172 VAL B O 1
ATOM 5599 N N . VAL B 1 173 ? -8.508 -17.531 -16.516 1 98.38 173 VAL B N 1
ATOM 5600 C CA . VAL B 1 173 ? -8.945 -17.719 -17.891 1 98.38 173 VAL B CA 1
ATOM 5601 C C . VAL B 1 173 ? -8.586 -16.484 -18.719 1 98.38 173 VAL B C 1
ATOM 5603 O O . VAL B 1 173 ? -8.156 -16.594 -19.875 1 98.38 173 VAL B O 1
ATOM 5606 N N . ASP B 1 174 ? -8.828 -15.383 -18.109 1 98.25 174 ASP B N 1
ATOM 5607 C CA . ASP B 1 174 ? -8.641 -14.117 -18.812 1 98.25 174 ASP B CA 1
ATOM 5608 C C . ASP B 1 174 ? -8.555 -12.953 -17.844 1 98.25 174 ASP B C 1
ATOM 5610 O O . ASP B 1 174 ? -8.891 -13.102 -16.656 1 98.25 174 ASP B O 1
ATOM 5614 N N . TYR B 1 175 ? -7.996 -11.852 -18.328 1 98.31 175 TYR B N 1
ATOM 5615 C CA . TYR B 1 175 ? -7.93 -10.641 -17.516 1 98.31 175 TYR B CA 1
ATOM 5616 C C . TYR B 1 175 ? -7.934 -9.398 -18.406 1 98.31 175 TYR B C 1
ATOM 5618 O O . TYR B 1 175 ? -7.703 -9.477 -19.609 1 98.31 175 TYR B O 1
ATOM 5626 N N . GLN B 1 176 ? -8.312 -8.258 -17.859 1 97.81 176 GLN B N 1
ATOM 5627 C CA . GLN B 1 176 ? -8.312 -6.965 -18.547 1 97.81 176 GLN B CA 1
ATOM 5628 C C . GLN B 1 176 ? -7.766 -5.863 -17.641 1 97.81 176 GLN B C 1
ATOM 5630 O O . GLN B 1 176 ? -8.164 -5.746 -16.484 1 97.81 176 GLN B O 1
ATOM 5635 N N . VAL B 1 177 ? -6.746 -5.148 -18.156 1 97.06 177 VAL B N 1
ATOM 5636 C CA . VAL B 1 177 ? -6.199 -3.994 -17.453 1 97.06 177 VAL B CA 1
ATOM 5637 C C . VAL B 1 177 ? -6.723 -2.707 -18.078 1 97.06 177 VAL B C 1
ATOM 5639 O O . VAL B 1 177 ? -6.602 -2.51 -19.297 1 97.06 177 VAL B O 1
ATOM 5642 N N . LEU B 1 178 ? -7.344 -1.868 -17.297 1 96.44 178 LEU B N 1
ATOM 5643 C CA . LEU B 1 178 ? -7.844 -0.573 -17.75 1 96.44 178 LEU B CA 1
ATOM 5644 C C . LEU B 1 178 ? -7.035 0.565 -17.141 1 96.44 178 LEU B C 1
ATOM 5646 O O . LEU B 1 178 ? -6.641 0.491 -15.969 1 96.44 178 LEU B O 1
ATOM 5650 N N . CYS B 1 179 ? -6.738 1.566 -17.906 1 94.69 179 CYS B N 1
ATOM 5651 C CA . CYS B 1 179 ? -5.992 2.734 -17.453 1 94.69 179 CYS B CA 1
ATOM 5652 C C . CYS B 1 179 ? -6.598 4.02 -18.016 1 94.69 179 CYS B C 1
ATOM 5654 O O . CYS B 1 179 ? -6.875 4.109 -19.219 1 94.69 179 CYS B O 1
ATOM 5656 N N . LYS B 1 180 ? -6.75 5.062 -17.203 1 91.5 180 LYS B N 1
ATOM 5657 C CA . LYS B 1 180 ? -7.367 6.309 -17.641 1 91.5 180 LYS B CA 1
ATOM 5658 C C . LYS B 1 180 ? -6.352 7.449 -17.656 1 91.5 180 LYS B C 1
ATOM 5660 O O . LYS B 1 180 ? -6.715 8.609 -17.875 1 91.5 180 LYS B O 1
ATOM 5665 N N . TYR B 1 181 ? -5.109 7.121 -17.391 1 89.69 181 TYR B N 1
ATOM 5666 C CA . TYR B 1 181 ? -4.113 8.18 -17.25 1 89.69 181 TYR B CA 1
ATOM 5667 C C . TYR B 1 181 ? -2.881 7.887 -18.109 1 89.69 181 TYR B C 1
ATOM 5669 O O . TYR B 1 181 ? -2.465 6.73 -18.234 1 89.69 181 TYR B O 1
ATOM 5677 N N . CYS B 1 182 ? -2.418 8.859 -18.703 1 90.06 182 CYS B N 1
ATOM 5678 C CA . CYS B 1 182 ? -1.15 8.852 -19.422 1 90.06 182 CYS B CA 1
ATOM 5679 C C . CYS B 1 182 ? -0.34 10.102 -19.109 1 90.06 182 CYS B C 1
ATOM 5681 O O . CYS B 1 182 ? -0.796 11.219 -19.359 1 90.06 182 CYS B O 1
ATOM 5683 N N . HIS B 1 183 ? 0.815 9.891 -18.547 1 85.56 183 HIS B N 1
ATOM 5684 C CA . HIS B 1 183 ? 1.644 11.008 -18.109 1 85.56 183 HIS B CA 1
ATOM 5685 C C . HIS B 1 183 ? 1.999 11.922 -19.281 1 85.56 183 HIS B C 1
ATOM 5687 O O . HIS B 1 183 ? 2.014 13.148 -19.125 1 85.56 183 HIS B O 1
ATOM 5693 N N . VAL B 1 184 ? 2.336 11.352 -20.422 1 85.38 184 VAL B N 1
ATOM 5694 C CA . VAL B 1 184 ? 2.732 12.125 -21.594 1 85.38 184 VAL B CA 1
ATOM 5695 C C . VAL B 1 184 ? 1.545 12.945 -22.094 1 85.38 184 VAL B C 1
ATOM 5697 O O . VAL B 1 184 ? 1.699 14.117 -22.453 1 85.38 184 VAL B O 1
ATOM 5700 N N . CYS B 1 185 ? 0.385 12.344 -22.078 1 87.19 185 CYS B N 1
ATOM 5701 C CA . CYS B 1 185 ? -0.819 13.055 -22.484 1 87.19 185 CYS B CA 1
ATOM 5702 C C . CYS B 1 185 ? -1.126 14.211 -21.547 1 87.19 185 CYS B C 1
ATOM 5704 O O . CYS B 1 185 ? -1.455 15.312 -22 1 87.19 185 CYS B O 1
ATOM 5706 N N . ALA B 1 186 ? -1.021 13.984 -20.266 1 85.38 186 ALA B N 1
ATOM 5707 C CA . ALA B 1 186 ? -1.299 15.008 -19.266 1 85.38 186 ALA B CA 1
ATOM 5708 C C . ALA B 1 186 ? -0.329 16.188 -19.406 1 85.38 186 ALA B C 1
ATOM 5710 O O . ALA B 1 186 ? -0.729 17.344 -19.297 1 85.38 186 ALA B O 1
ATOM 5711 N N . TYR B 1 187 ? 0.918 15.805 -19.594 1 84.69 187 TYR B N 1
ATOM 5712 C CA . TYR B 1 187 ? 1.944 16.828 -19.75 1 84.69 187 TYR B CA 1
ATOM 5713 C C . TYR B 1 187 ? 1.68 17.688 -20.984 1 84.69 187 TYR B C 1
ATOM 5715 O O . TYR B 1 187 ? 1.749 18.906 -20.922 1 84.69 187 TYR B O 1
ATOM 5723 N N . MET B 1 188 ? 1.377 17.109 -22.078 1 85.75 188 MET B N 1
ATOM 5724 C CA . MET B 1 188 ? 1.16 17.828 -23.328 1 85.75 188 MET B CA 1
ATOM 5725 C C . MET B 1 188 ? -0.098 18.688 -23.266 1 85.75 188 MET B C 1
ATOM 5727 O O . MET B 1 188 ? -0.127 19.797 -23.781 1 85.75 188 MET B O 1
ATOM 5731 N N . GLU B 1 189 ? -1.089 18.125 -22.625 1 84.5 189 GLU B N 1
ATOM 5732 C CA . GLU B 1 189 ? -2.32 18.891 -22.438 1 84.5 189 GLU B CA 1
ATOM 5733 C C . GLU B 1 189 ? -2.074 20.141 -21.578 1 84.5 189 GLU B C 1
ATOM 5735 O O . GLU B 1 189 ? -2.596 21.219 -21.875 1 84.5 189 GLU B O 1
ATOM 5740 N N . SER B 1 190 ? -1.337 19.891 -20.531 1 84.06 190 SER B N 1
ATOM 5741 C CA . SER B 1 190 ? -1.002 21.016 -19.656 1 84.06 190 SER B CA 1
ATOM 5742 C C . SER B 1 190 ? -0.143 22.047 -20.391 1 84.06 190 SER B C 1
ATOM 5744 O O . SER B 1 190 ? -0.361 23.25 -20.25 1 84.06 190 SER B O 1
ATOM 5746 N N . SER B 1 191 ? 0.83 21.547 -21.156 1 83.94 191 SER B N 1
ATOM 5747 C CA . SER B 1 191 ? 1.707 22.438 -21.906 1 83.94 191 SER B CA 1
ATOM 5748 C C . SER B 1 191 ? 0.93 23.219 -22.969 1 83.94 191 SER B C 1
ATOM 5750 O O . SER B 1 191 ? 1.212 24.391 -23.219 1 83.94 191 SER B O 1
ATOM 5752 N N . TYR B 1 192 ? 0.002 22.609 -23.531 1 85.06 192 TYR B N 1
ATOM 5753 C CA . TYR B 1 192 ? -0.837 23.25 -24.531 1 85.06 192 TYR B CA 1
ATOM 5754 C C . TYR B 1 192 ? -1.747 24.297 -23.891 1 85.06 192 TYR B C 1
ATOM 5756 O O . TYR B 1 192 ? -1.908 25.391 -24.406 1 85.06 192 TYR B O 1
ATOM 5764 N N . SER B 1 193 ? -2.309 23.953 -22.797 1 82 193 SER B N 1
ATOM 5765 C CA . SER B 1 193 ? -3.205 24.844 -22.078 1 82 193 SER B CA 1
ATOM 5766 C C . SER B 1 193 ? -2.463 26.078 -21.578 1 82 193 SER B C 1
ATOM 5768 O O . SER B 1 193 ? -3.02 27.188 -21.547 1 82 193 SER B O 1
ATOM 5770 N N . LYS B 1 194 ? -1.214 25.859 -21.172 1 80.44 194 LYS B N 1
ATOM 5771 C CA . LYS B 1 194 ? -0.401 26.969 -20.672 1 80.44 194 LYS B CA 1
ATOM 5772 C C . LYS B 1 194 ? 0.269 27.719 -21.828 1 80.44 194 LYS B C 1
ATOM 5774 O O . LYS B 1 194 ? 1.04 28.656 -21.594 1 80.44 194 LYS B O 1
ATOM 5779 N N . GLN B 1 195 ? 0.015 27.219 -23.062 1 79.44 195 GLN B N 1
ATOM 5780 C CA . GLN B 1 195 ? 0.483 27.844 -24.297 1 79.44 195 GLN B CA 1
ATOM 5781 C C . GLN B 1 195 ? 2.002 27.781 -24.406 1 79.44 195 GLN B C 1
ATOM 5783 O O . GLN B 1 195 ? 2.635 28.688 -24.953 1 79.44 195 GLN B O 1
ATOM 5788 N N . THR B 1 196 ? 2.516 26.797 -23.828 1 81.94 196 THR B N 1
ATOM 5789 C CA . THR B 1 196 ? 3.957 26.609 -23.953 1 81.94 196 THR B CA 1
ATOM 5790 C C . THR B 1 196 ? 4.277 25.703 -25.141 1 81.94 196 THR B C 1
ATOM 5792 O O . THR B 1 196 ? 5.438 25.578 -25.531 1 81.94 196 THR B O 1
ATOM 5795 N N . THR B 1 197 ? 3.305 25.016 -25.641 1 83.06 197 THR B N 1
ATOM 5796 C CA . THR B 1 197 ? 3.449 24.188 -26.828 1 83.06 197 THR B CA 1
ATOM 5797 C C . THR B 1 197 ? 2.516 24.656 -27.938 1 83.06 197 THR B C 1
ATOM 5799 O O . THR B 1 197 ? 1.369 25.016 -27.688 1 83.06 197 THR B O 1
ATOM 5802 N N . SER B 1 198 ? 3.035 24.703 -29.156 1 84.31 198 SER B N 1
ATOM 5803 C CA . SER B 1 198 ? 2.258 25.141 -30.312 1 84.31 198 SER B CA 1
ATOM 5804 C C . SER B 1 198 ? 1.2 24.109 -30.688 1 84.31 198 SER B C 1
ATOM 5806 O O . SER B 1 198 ? 1.293 22.938 -30.297 1 84.31 198 SER B O 1
ATOM 5808 N N . LEU B 1 199 ? 0.109 24.547 -31.266 1 84.88 199 LEU B N 1
ATOM 5809 C CA . LEU B 1 199 ? -0.964 23.688 -31.734 1 84.88 199 LEU B CA 1
ATOM 5810 C C . LEU B 1 199 ? -0.423 22.609 -32.688 1 84.88 199 LEU B C 1
ATOM 5812 O O . LEU B 1 199 ? -0.863 21.453 -32.625 1 84.88 199 LEU B O 1
ATOM 5816 N N . GLU B 1 200 ? 0.542 22.953 -33.5 1 84 200 GLU B N 1
ATOM 5817 C CA . GLU B 1 200 ? 1.139 22.016 -34.438 1 84 200 GLU B CA 1
ATOM 5818 C C . GLU B 1 200 ? 1.864 20.891 -33.719 1 84 200 GLU B C 1
ATOM 5820 O O . GLU B 1 200 ? 1.708 19.719 -34.062 1 84 200 GLU B O 1
ATOM 5825 N N . LYS B 1 201 ? 2.617 21.297 -32.719 1 85.25 201 LYS B N 1
ATOM 5826 C CA . LYS B 1 201 ? 3.357 20.297 -31.953 1 85.25 201 LYS B CA 1
ATOM 5827 C C . LYS B 1 201 ? 2.41 19.406 -31.156 1 85.25 201 LYS B C 1
ATOM 5829 O O . LYS B 1 201 ? 2.656 18.219 -31 1 85.25 201 LYS B O 1
ATOM 5834 N N . TYR B 1 202 ? 1.385 20 -30.719 1 87.56 202 TYR B N 1
ATOM 5835 C CA . TYR B 1 202 ? 0.392 19.25 -29.953 1 87.56 202 TYR B CA 1
ATOM 5836 C C . TYR B 1 202 ? -0.333 18.234 -30.828 1 87.56 202 TYR B C 1
ATOM 5838 O O . TYR B 1 202 ? -0.54 17.094 -30.438 1 87.56 202 TYR B O 1
ATOM 5846 N N . GLU B 1 203 ? -0.693 18.641 -32.031 1 84.56 203 GLU B N 1
ATOM 5847 C CA . GLU B 1 203 ? -1.371 17.75 -32.969 1 84.56 203 GLU B CA 1
ATOM 5848 C C . GLU B 1 203 ? -0.433 16.641 -33.469 1 84.56 203 GLU B C 1
ATOM 5850 O O . GLU B 1 203 ? -0.85 15.492 -33.625 1 84.56 203 GLU B O 1
ATOM 5855 N N . GLN B 1 204 ? 0.751 16.922 -33.719 1 85 204 GLN B N 1
ATOM 5856 C CA . GLN B 1 204 ? 1.745 15.922 -34.094 1 85 204 GLN B CA 1
ATOM 5857 C C . GLN B 1 204 ? 1.923 14.883 -33 1 85 204 GLN B C 1
ATOM 5859 O O . GLN B 1 204 ? 2.012 13.688 -33.281 1 85 204 GLN B O 1
ATOM 5864 N N . TYR B 1 205 ? 1.982 15.414 -31.828 1 83.25 205 TYR B N 1
ATOM 5865 C CA . TYR B 1 205 ? 2.109 14.523 -30.688 1 83.25 205 TYR B CA 1
ATOM 5866 C C . TYR B 1 205 ? 0.92 13.578 -30.594 1 83.25 205 TYR B C 1
ATOM 5868 O O . TYR B 1 205 ? 1.093 12.375 -30.391 1 83.25 205 TYR B O 1
ATOM 5876 N N . LYS B 1 206 ? -0.27 14.125 -30.688 1 82.19 206 LYS B N 1
ATOM 5877 C CA . LYS B 1 206 ? -1.486 13.32 -30.578 1 82.19 206 LYS B CA 1
ATOM 5878 C C . LYS B 1 206 ? -1.488 12.188 -31.594 1 82.19 206 LYS B C 1
ATOM 5880 O O . LYS B 1 206 ? -1.875 11.062 -31.281 1 82.19 206 LYS B O 1
ATOM 5885 N N . ASN B 1 207 ? -0.956 12.383 -32.75 1 84.56 207 ASN B N 1
ATOM 5886 C CA . ASN B 1 207 ? -0.925 11.375 -33.812 1 84.56 207 ASN B CA 1
ATOM 5887 C C . ASN B 1 207 ? 0.145 10.32 -33.562 1 84.56 207 ASN B C 1
ATOM 5889 O O . ASN B 1 207 ? -0.089 9.125 -33.75 1 84.56 207 ASN B O 1
ATOM 5893 N N . GLU B 1 208 ? 1.239 10.727 -33.031 1 85.75 208 GLU B N 1
ATOM 5894 C CA . GLU B 1 208 ? 2.361 9.812 -32.844 1 85.75 208 GLU B CA 1
ATOM 5895 C C . GLU B 1 208 ? 2.197 9.008 -31.562 1 85.75 208 GLU B C 1
ATOM 5897 O O . GLU B 1 208 ? 2.686 7.879 -31.453 1 85.75 208 GLU B O 1
ATOM 5902 N N . HIS B 1 209 ? 1.487 9.609 -30.594 1 87.81 209 HIS B N 1
ATOM 5903 C CA . HIS B 1 209 ? 1.422 9.023 -29.266 1 87.81 209 HIS B CA 1
ATOM 5904 C C . HIS B 1 209 ? 0.236 8.07 -29.141 1 87.81 209 HIS B C 1
ATOM 5906 O O . HIS B 1 209 ? 0.189 7.254 -28.219 1 87.81 209 HIS B O 1
ATOM 5912 N N . GLU B 1 210 ? -0.618 8.094 -30.047 1 81.94 210 GLU B N 1
ATOM 5913 C CA . GLU B 1 210 ? -1.86 7.336 -29.938 1 81.94 210 GLU B CA 1
ATOM 5914 C C . GLU B 1 210 ? -1.582 5.852 -29.734 1 81.94 210 GLU B C 1
ATOM 5916 O O . GLU B 1 210 ? -2.229 5.203 -28.906 1 81.94 210 GLU B O 1
ATOM 5921 N N . HIS B 1 211 ? -0.539 5.359 -30.406 1 81.62 211 HIS B N 1
ATOM 5922 C CA . HIS B 1 211 ? -0.266 3.926 -30.344 1 81.62 211 HIS B CA 1
ATOM 5923 C C . HIS B 1 211 ? 0.504 3.566 -29.078 1 81.62 211 HIS B C 1
ATOM 5925 O O . HIS B 1 211 ? 0.526 2.402 -28.672 1 81.62 211 HIS B O 1
ATOM 5931 N N . LYS B 1 212 ? 1.024 4.574 -28.438 1 83.5 212 LYS B N 1
ATOM 5932 C CA . LYS B 1 212 ? 1.84 4.332 -27.25 1 83.5 212 LYS B CA 1
ATOM 5933 C C . LYS B 1 212 ? 1.133 4.816 -25.984 1 83.5 212 LYS B C 1
ATOM 5935 O O . LYS B 1 212 ? 1.668 4.695 -24.875 1 83.5 212 LYS B O 1
ATOM 5940 N N . CYS B 1 213 ? -0.105 5.301 -26.172 1 90.06 213 CYS B N 1
ATOM 5941 C CA . CYS B 1 213 ? -0.831 5.898 -25.062 1 90.06 213 CYS B CA 1
ATOM 5942 C C . CYS B 1 213 ? -1.274 4.836 -24.062 1 90.06 213 CYS B C 1
ATOM 5944 O O . CYS B 1 213 ? -1.705 3.75 -24.469 1 90.06 213 CYS B O 1
ATOM 5946 N N . TYR B 1 214 ? -1.145 5.145 -22.844 1 90.94 214 TYR B N 1
ATOM 5947 C CA . TYR B 1 214 ? -1.53 4.211 -21.797 1 90.94 214 TYR B CA 1
ATOM 5948 C C . TYR B 1 214 ? -3.037 4.234 -21.578 1 90.94 214 TYR B C 1
ATOM 5950 O O . TYR B 1 214 ? -3.592 3.334 -20.938 1 90.94 214 TYR B O 1
ATOM 5958 N N . ILE B 1 215 ? -3.738 5.297 -22.109 1 92.31 215 ILE B N 1
ATOM 5959 C CA . ILE B 1 215 ? -5.168 5.445 -21.859 1 92.31 215 ILE B CA 1
ATOM 5960 C C . ILE B 1 215 ? -5.953 4.477 -22.734 1 92.31 215 ILE B C 1
ATOM 5962 O O . ILE B 1 215 ? -5.859 4.531 -23.969 1 92.31 215 ILE B O 1
ATOM 5966 N N . ASN B 1 216 ? -6.695 3.588 -22.156 1 92.81 216 ASN B N 1
ATOM 5967 C CA . ASN B 1 216 ? -7.574 2.686 -22.891 1 92.81 216 ASN B CA 1
ATOM 5968 C C . ASN B 1 216 ? -8.977 2.66 -22.297 1 92.81 216 ASN B C 1
ATOM 5970 O O . ASN B 1 216 ? -9.773 1.771 -22.609 1 92.81 216 ASN B O 1
ATOM 5974 N N . TYR B 1 217 ? -9.172 3.602 -21.359 1 93.25 217 TYR B N 1
ATOM 5975 C CA . TYR B 1 217 ? -10.461 3.674 -20.688 1 93.25 217 TYR B CA 1
ATOM 5976 C C . TYR B 1 217 ? -10.859 5.121 -20.422 1 93.25 217 TYR B C 1
ATOM 5978 O O . TYR B 1 217 ? -10.039 5.926 -19.969 1 93.25 217 TYR B O 1
ATOM 5986 N N . SER B 1 218 ? -12.055 5.52 -20.625 1 90.25 218 SER B N 1
ATOM 5987 C CA . SER B 1 218 ? -12.508 6.902 -20.484 1 90.25 218 SER B CA 1
ATOM 5988 C C . SER B 1 218 ? -13.641 7.008 -19.469 1 90.25 218 SER B C 1
ATOM 5990 O O . SER B 1 218 ? -14.094 8.109 -19.141 1 90.25 218 SER B O 1
ATOM 5992 N N . GLY B 1 219 ? -14.047 5.941 -18.828 1 87.25 219 GLY B N 1
ATOM 5993 C CA . GLY B 1 219 ? -15.141 5.992 -17.875 1 87.25 219 GLY B CA 1
ATOM 5994 C C . GLY B 1 219 ? -14.68 6.336 -16.469 1 87.25 219 GLY B C 1
ATOM 5995 O O . GLY B 1 219 ? -13.555 6.805 -16.281 1 87.25 219 GLY B O 1
ATOM 5996 N N . THR B 1 220 ? -15.555 6.297 -15.523 1 85.69 220 THR B N 1
ATOM 5997 C CA . THR B 1 220 ? -15.242 6.598 -14.133 1 85.69 220 THR B CA 1
ATOM 5998 C C . THR B 1 220 ? -14.5 5.434 -13.484 1 85.69 220 THR B C 1
ATOM 6000 O O . THR B 1 220 ? -14.594 4.293 -13.938 1 85.69 220 THR B O 1
ATOM 6003 N N . ALA B 1 221 ? -13.773 5.742 -12.445 1 82.75 221 ALA B N 1
ATOM 6004 C CA . ALA B 1 221 ? -13 4.73 -11.719 1 82.75 221 ALA B CA 1
ATOM 6005 C C . ALA B 1 221 ? -13.914 3.654 -11.141 1 82.75 221 ALA B C 1
ATOM 6007 O O . ALA B 1 221 ? -13.562 2.473 -11.133 1 82.75 221 ALA B O 1
ATOM 6008 N N . ALA B 1 222 ? -15.109 4.016 -10.797 1 79.19 222 ALA B N 1
ATOM 6009 C CA . ALA B 1 222 ? -16.047 3.09 -10.156 1 79.19 222 ALA B CA 1
ATOM 6010 C C . ALA B 1 222 ? -16.578 2.072 -11.164 1 79.19 222 ALA B C 1
ATOM 6012 O O . ALA B 1 222 ? -16.922 0.948 -10.797 1 79.19 222 ALA B O 1
ATOM 6013 N N . LYS B 1 223 ? -16.562 2.428 -12.375 1 88.44 223 LYS B N 1
ATOM 6014 C CA . LYS B 1 223 ? -17.156 1.574 -13.406 1 88.44 223 LYS B CA 1
ATOM 6015 C C . LYS B 1 223 ? -16.094 0.681 -14.047 1 88.44 223 LYS B C 1
ATOM 6017 O O . LYS B 1 223 ? -16.422 -0.171 -14.883 1 88.44 223 LYS B O 1
ATOM 6022 N N . MET B 1 224 ? -14.875 0.841 -13.695 1 90 224 MET B N 1
ATOM 6023 C CA . MET B 1 224 ? -13.789 0.088 -14.32 1 90 224 MET B CA 1
ATOM 6024 C C . MET B 1 224 ? -14.008 -1.413 -14.156 1 90 224 MET B C 1
ATOM 6026 O O . MET B 1 224 ? -13.727 -2.189 -15.07 1 90 224 MET B O 1
ATOM 6030 N N . GLU B 1 225 ? -14.469 -1.764 -12.984 1 91.12 225 GLU B N 1
ATOM 6031 C CA . GLU B 1 225 ? -14.68 -3.184 -12.719 1 91.12 225 GLU B CA 1
ATOM 6032 C C . GLU B 1 225 ? -15.703 -3.781 -13.68 1 91.12 225 GLU B C 1
ATOM 6034 O O . GLU B 1 225 ? -15.445 -4.812 -14.305 1 91.12 225 GLU B O 1
ATOM 6039 N N . SER B 1 226 ? -16.875 -3.102 -13.812 1 92.19 226 SER B N 1
ATOM 6040 C CA . SER B 1 226 ? -17.938 -3.602 -14.68 1 92.19 226 SER B CA 1
ATOM 6041 C C . SER B 1 226 ? -17.547 -3.504 -16.141 1 92.19 226 SER B C 1
ATOM 6043 O O . SER B 1 226 ? -17.859 -4.398 -16.938 1 92.19 226 SER B O 1
ATOM 6045 N N . ASP B 1 227 ? -16.875 -2.469 -16.516 1 93.62 227 ASP B N 1
ATOM 6046 C CA . ASP B 1 227 ? -16.469 -2.299 -17.906 1 93.62 227 ASP B CA 1
ATOM 6047 C C . ASP B 1 227 ? -15.414 -3.334 -18.297 1 93.62 227 ASP B C 1
ATOM 6049 O O . ASP B 1 227 ? -15.383 -3.801 -19.438 1 93.62 227 ASP B O 1
ATOM 6053 N N . ALA B 1 228 ? -14.477 -3.639 -17.359 1 95.25 228 ALA B N 1
ATOM 6054 C CA . ALA B 1 228 ? -13.508 -4.699 -17.609 1 95.25 228 ALA B CA 1
ATOM 6055 C C . ALA B 1 228 ? -14.203 -6.035 -17.844 1 95.25 228 ALA B C 1
ATOM 6057 O O . ALA B 1 228 ? -13.82 -6.793 -18.734 1 95.25 228 ALA B O 1
ATOM 6058 N N . ALA B 1 229 ? -15.203 -6.305 -17.062 1 94.5 229 ALA B N 1
ATOM 6059 C CA . ALA B 1 229 ? -15.977 -7.531 -17.234 1 94.5 229 ALA B CA 1
ATOM 6060 C C . ALA B 1 229 ? -16.625 -7.578 -18.609 1 94.5 229 ALA B C 1
ATOM 6062 O O . ALA B 1 229 ? -16.594 -8.609 -19.281 1 94.5 229 ALA B O 1
ATOM 6063 N N . ALA B 1 230 ? -17.234 -6.465 -18.984 1 93.19 230 ALA B N 1
ATOM 6064 C CA . ALA B 1 230 ? -17.891 -6.402 -20.297 1 93.19 230 ALA B CA 1
ATOM 6065 C C . ALA B 1 230 ? -16.922 -6.75 -21.422 1 93.19 230 ALA B C 1
ATOM 6067 O O . ALA B 1 230 ? -17.25 -7.52 -22.312 1 93.19 230 ALA B O 1
ATOM 6068 N N . LYS B 1 231 ? -15.719 -6.262 -21.359 1 94.56 231 LYS B N 1
ATOM 6069 C CA . LYS B 1 231 ? -14.711 -6.52 -22.375 1 94.56 231 LYS B CA 1
ATOM 6070 C C . LYS B 1 231 ? -14.297 -7.984 -22.391 1 94.56 231 LYS B C 1
ATOM 6072 O O . LYS B 1 231 ? -14.125 -8.586 -23.453 1 94.56 231 LYS B O 1
ATOM 6077 N N . ILE B 1 232 ? -14.102 -8.555 -21.234 1 96.19 232 ILE B N 1
ATOM 6078 C CA . ILE B 1 232 ? -13.688 -9.945 -21.109 1 96.19 232 ILE B CA 1
ATOM 6079 C C . ILE B 1 232 ? -14.773 -10.859 -21.672 1 96.19 232 ILE B C 1
ATOM 6081 O O . ILE B 1 232 ? -14.477 -11.797 -22.422 1 96.19 232 ILE B O 1
ATOM 6085 N N . TRP B 1 233 ? -16.062 -10.633 -21.328 1 94.88 233 TRP B N 1
ATOM 6086 C CA . TRP B 1 233 ? -17.172 -11.453 -21.797 1 94.88 233 TRP B CA 1
ATOM 6087 C C . TRP B 1 233 ? -17.328 -11.344 -23.312 1 94.88 233 TRP B C 1
ATOM 6089 O O . TRP B 1 233 ? -17.625 -12.328 -23.984 1 94.88 233 TRP B O 1
ATOM 6099 N N . GLN B 1 234 ? -17.094 -10.141 -23.828 1 92.31 234 GLN B N 1
ATOM 6100 C CA . GLN B 1 234 ? -17.234 -9.898 -25.266 1 92.31 234 GLN B CA 1
ATOM 6101 C C . GLN B 1 234 ? -16.266 -10.742 -26.062 1 92.31 234 GLN B C 1
ATOM 6103 O O . GLN B 1 234 ? -16.594 -11.195 -27.172 1 92.31 234 GLN B O 1
ATOM 6108 N N . ARG B 1 235 ? -15.094 -11.016 -25.547 1 94.56 235 ARG B N 1
ATOM 6109 C CA . ARG B 1 235 ? -14.094 -11.734 -26.328 1 94.56 235 ARG B CA 1
ATOM 6110 C C . ARG B 1 235 ? -14 -13.195 -25.906 1 94.56 235 ARG B C 1
ATOM 6112 O O . ARG B 1 235 ? -13.086 -13.906 -26.312 1 94.56 235 ARG B O 1
ATOM 6119 N N . SER B 1 236 ? -14.875 -13.633 -25 1 95.25 236 SER B N 1
ATOM 6120 C CA . SER B 1 236 ? -14.836 -15 -24.5 1 95.25 236 SER B CA 1
ATOM 6121 C C . SER B 1 236 ? -15.055 -16.016 -25.625 1 95.25 236 SER B C 1
ATOM 6123 O O . SER B 1 236 ? -14.422 -17.078 -25.641 1 95.25 236 SER B O 1
ATOM 6125 N N . LEU B 1 237 ? -15.867 -15.641 -26.594 1 92.75 237 LEU B N 1
ATOM 6126 C CA . LEU B 1 237 ? -16.188 -16.562 -27.688 1 92.75 237 LEU B CA 1
ATOM 6127 C C . LEU B 1 237 ? -14.984 -16.75 -28.609 1 92.75 237 LEU B C 1
ATOM 6129 O O . LEU B 1 237 ? -14.828 -17.797 -29.219 1 92.75 237 LEU B O 1
ATOM 6133 N N . ASP B 1 238 ? -14.125 -15.664 -28.672 1 93.38 238 ASP B N 1
ATOM 6134 C CA . ASP B 1 238 ? -12.891 -15.789 -29.438 1 93.38 238 ASP B CA 1
ATOM 6135 C C . ASP B 1 238 ? -12 -16.891 -28.875 1 93.38 238 ASP B C 1
ATOM 6137 O O . ASP B 1 238 ? -11.125 -17.406 -29.578 1 93.38 238 ASP B O 1
ATOM 6141 N N . LYS B 1 239 ? -12.297 -17.266 -27.672 1 94.62 239 LYS B N 1
ATOM 6142 C CA . LYS B 1 239 ? -11.492 -18.281 -26.984 1 94.62 239 LYS B CA 1
ATOM 6143 C C . LYS B 1 239 ? -12.242 -19.609 -26.906 1 94.62 239 LYS B C 1
ATOM 6145 O O . LYS B 1 239 ? -11.82 -20.531 -26.203 1 94.62 239 LYS B O 1
ATOM 6150 N N . ASN B 1 240 ? -13.383 -19.656 -27.469 1 94.44 240 ASN B N 1
ATOM 6151 C CA . ASN B 1 240 ? -14.25 -20.828 -27.5 1 94.44 240 ASN B CA 1
ATOM 6152 C C . ASN B 1 240 ? -14.789 -21.172 -26.125 1 94.44 240 ASN B C 1
ATOM 6154 O O . ASN B 1 240 ? -14.898 -22.344 -25.766 1 94.44 240 ASN B O 1
ATOM 6158 N N . LEU B 1 241 ? -15 -20.156 -25.359 1 96.25 241 LEU B N 1
ATOM 6159 C CA . LEU B 1 241 ? -15.555 -20.328 -24.031 1 96.25 241 LEU B CA 1
ATOM 6160 C C . LEU B 1 241 ? -16.734 -19.391 -23.812 1 96.25 241 LEU B C 1
ATOM 6162 O O . LEU B 1 241 ? -16.766 -18.281 -24.344 1 96.25 241 LEU B O 1
ATOM 6166 N N . ARG B 1 242 ? -17.703 -19.875 -23.141 1 95.06 242 ARG B N 1
ATOM 6167 C CA . ARG B 1 242 ? -18.828 -19.078 -22.672 1 95.06 242 ARG B CA 1
ATOM 6168 C C . ARG B 1 242 ? -18.953 -19.125 -21.156 1 95.06 242 ARG B C 1
ATOM 6170 O O . ARG B 1 242 ? -18.969 -20.203 -20.562 1 95.06 242 ARG B O 1
ATOM 6177 N N . TYR B 1 243 ? -18.938 -17.953 -20.578 1 95.44 243 TYR B N 1
ATOM 6178 C CA . TYR B 1 243 ? -19.062 -17.875 -19.125 1 95.44 243 TYR B CA 1
ATOM 6179 C C . TYR B 1 243 ? -20.516 -17.906 -18.688 1 95.44 243 TYR B C 1
ATOM 6181 O O . TYR B 1 243 ? -21.172 -16.859 -18.578 1 95.44 243 TYR B O 1
ATOM 6189 N N . LYS B 1 244 ? -20.938 -19.047 -18.375 1 92.38 244 LYS B N 1
ATOM 6190 C CA . LYS B 1 244 ? -22.359 -19.281 -18.125 1 92.38 244 LYS B CA 1
ATOM 6191 C C . LYS B 1 244 ? -22.734 -18.828 -16.719 1 92.38 244 LYS B C 1
ATOM 6193 O O . LYS B 1 244 ? -23.828 -18.297 -16.5 1 92.38 244 LYS B O 1
ATOM 6198 N N . THR B 1 245 ? -21.875 -19.078 -15.82 1 92.5 245 THR B N 1
ATOM 6199 C CA . THR B 1 245 ? -22.125 -18.719 -14.43 1 92.5 245 THR B CA 1
ATOM 6200 C C . THR B 1 245 ? -21.031 -17.781 -13.914 1 92.5 245 THR B C 1
ATOM 6202 O O . THR B 1 245 ? -19.844 -18 -14.18 1 92.5 245 THR B O 1
ATOM 6205 N N . ILE B 1 246 ? -21.5 -16.75 -13.242 1 93 246 ILE B N 1
ATOM 6206 C CA . ILE B 1 246 ? -20.547 -15.797 -12.688 1 93 246 ILE B CA 1
ATOM 6207 C C . ILE B 1 246 ? -20.719 -15.711 -11.172 1 93 246 ILE B C 1
ATOM 6209 O O . ILE B 1 246 ? -21.844 -15.57 -10.68 1 93 246 ILE B O 1
ATOM 6213 N N . VAL B 1 247 ? -19.656 -15.93 -10.5 1 92.56 247 VAL B N 1
ATOM 6214 C CA . VAL B 1 247 ? -19.609 -15.695 -9.062 1 92.56 247 VAL B CA 1
ATOM 6215 C C . VAL B 1 247 ? -19.016 -14.32 -8.781 1 92.56 247 VAL B C 1
ATOM 6217 O O . VAL B 1 247 ? -17.859 -14.055 -9.148 1 92.56 247 VAL B O 1
ATOM 6220 N N . SER B 1 248 ? -19.75 -13.391 -8.281 1 86.94 248 SER B N 1
ATOM 6221 C CA . SER B 1 248 ? -19.266 -12.047 -7.969 1 86.94 248 SER B CA 1
ATOM 6222 C C . SER B 1 248 ? -19.906 -11.516 -6.691 1 86.94 248 SER B C 1
ATOM 6224 O O . SER B 1 248 ? -20.812 -12.148 -6.133 1 86.94 248 SER B O 1
ATOM 6226 N N . ASP B 1 249 ? -19.344 -10.398 -6.258 1 80.25 249 ASP B N 1
ATOM 6227 C CA . ASP B 1 249 ? -19.922 -9.727 -5.094 1 80.25 249 ASP B CA 1
ATOM 6228 C C . ASP B 1 249 ? -21.344 -9.25 -5.387 1 80.25 249 ASP B C 1
ATOM 6230 O O . ASP B 1 249 ? -21.641 -8.844 -6.508 1 80.25 249 ASP B O 1
ATOM 6234 N N . GLY B 1 250 ? -22.266 -9.586 -4.578 1 65.56 250 GLY B N 1
ATOM 6235 C CA . GLY B 1 250 ? -23.688 -9.312 -4.75 1 65.56 250 GLY B CA 1
ATOM 6236 C C . GLY B 1 250 ? -23.969 -7.863 -5.105 1 65.56 250 GLY B C 1
ATOM 6237 O O . GLY B 1 250 ? -24.906 -7.57 -5.852 1 65.56 250 GLY B O 1
ATOM 6238 N N . ASP B 1 251 ? -23.156 -7.004 -4.598 1 61.66 251 ASP B N 1
ATOM 6239 C CA . ASP B 1 251 ? -23.438 -5.59 -4.812 1 61.66 251 ASP B CA 1
ATOM 6240 C C . ASP B 1 251 ? -22.703 -5.062 -6.043 1 61.66 251 ASP B C 1
ATOM 6242 O O . ASP B 1 251 ? -22.734 -3.863 -6.328 1 61.66 251 ASP B O 1
ATOM 6246 N N . SER B 1 252 ? -22.266 -5.957 -6.797 1 71.5 252 SER B N 1
ATOM 6247 C CA . SER B 1 252 ? -21.484 -5.523 -7.953 1 71.5 252 SER B CA 1
ATOM 6248 C C . SER B 1 252 ? -22.391 -5.219 -9.141 1 71.5 252 SER B C 1
ATOM 6250 O O . SER B 1 252 ? -23.375 -5.922 -9.375 1 71.5 252 SER B O 1
ATOM 6252 N N . SER B 1 253 ? -22.219 -4.082 -9.688 1 82.25 253 SER B N 1
ATOM 6253 C CA . SER B 1 253 ? -22.906 -3.719 -10.922 1 82.25 253 SER B CA 1
ATOM 6254 C C . SER B 1 253 ? -22.422 -4.555 -12.102 1 82.25 253 SER B C 1
ATOM 6256 O O . SER B 1 253 ? -22.938 -4.426 -13.211 1 82.25 253 SER B O 1
ATOM 6258 N N . THR B 1 254 ? -21.484 -5.457 -11.789 1 87.38 254 THR B N 1
ATOM 6259 C CA . THR B 1 254 ? -20.844 -6.254 -12.836 1 87.38 254 THR B CA 1
ATOM 6260 C C . THR B 1 254 ? -21.859 -7.188 -13.492 1 87.38 254 THR B C 1
ATOM 6262 O O . THR B 1 254 ? -21.922 -7.27 -14.719 1 87.38 254 THR B O 1
ATOM 6265 N N . TYR B 1 255 ? -22.703 -7.859 -12.734 1 87.94 255 TYR B N 1
ATOM 6266 C CA . TYR B 1 255 ? -23.688 -8.805 -13.266 1 87.94 255 TYR B CA 1
ATOM 6267 C C . TYR B 1 255 ? -24.688 -8.094 -14.172 1 87.94 255 TYR B C 1
ATOM 6269 O O . TYR B 1 255 ? -25 -8.578 -15.266 1 87.94 255 TYR B O 1
ATOM 6277 N N . LYS B 1 256 ? -25.141 -6.957 -13.648 1 86.62 256 LYS B N 1
ATOM 6278 C CA . LYS B 1 256 ? -26.094 -6.188 -14.453 1 86.62 256 LYS B CA 1
ATOM 6279 C C . LYS B 1 256 ? -25.484 -5.777 -15.789 1 86.62 256 LYS B C 1
ATOM 6281 O O . LYS B 1 256 ? -26.141 -5.84 -16.828 1 86.62 256 LYS B O 1
ATOM 6286 N N . THR B 1 257 ? -24.281 -5.359 -15.742 1 88.88 257 THR B N 1
ATOM 6287 C CA . THR B 1 257 ? -23.594 -4.938 -16.953 1 88.88 257 THR B CA 1
ATOM 6288 C C . THR B 1 257 ? -23.469 -6.098 -17.938 1 88.88 257 THR B C 1
ATOM 6290 O O . THR B 1 257 ? -23.641 -5.91 -19.141 1 88.88 257 THR B O 1
ATOM 6293 N N . ILE B 1 258 ? -23.203 -7.262 -17.469 1 89.38 258 ILE B N 1
ATOM 6294 C CA . ILE B 1 258 ? -23.047 -8.445 -18.312 1 89.38 258 ILE B CA 1
ATOM 6295 C C . ILE B 1 258 ? -24.406 -8.828 -18.906 1 89.38 258 ILE B C 1
ATOM 6297 O O . ILE B 1 258 ? -24.484 -9.18 -20.094 1 89.38 258 ILE B O 1
ATOM 6301 N N . VAL B 1 259 ? -25.438 -8.758 -18.078 1 87.44 259 VAL B N 1
ATOM 6302 C CA . VAL B 1 259 ? -26.781 -9.086 -18.547 1 87.44 259 VAL B CA 1
ATOM 6303 C C . VAL B 1 259 ? -27.203 -8.094 -19.625 1 87.44 259 VAL B C 1
ATOM 6305 O O . VAL B 1 259 ? -27.766 -8.484 -20.656 1 87.44 259 VAL B O 1
ATOM 6308 N N . ASP B 1 260 ? -26.938 -6.848 -19.375 1 85 260 ASP B N 1
ATOM 6309 C CA . ASP B 1 260 ? -27.281 -5.801 -20.328 1 85 260 ASP B CA 1
ATOM 6310 C C . ASP B 1 260 ? -26.531 -5.996 -21.641 1 85 260 ASP B C 1
ATOM 6312 O O . ASP B 1 260 ? -27.078 -5.75 -22.719 1 85 260 ASP B O 1
ATOM 6316 N N . LEU B 1 261 ? -25.328 -6.414 -21.5 1 84.88 261 LEU B N 1
ATOM 6317 C CA . LEU B 1 261 ? -24.5 -6.691 -22.672 1 84.88 261 LEU B CA 1
ATOM 6318 C C . LEU B 1 261 ? -25.109 -7.809 -23.516 1 84.88 261 LEU B C 1
ATOM 6320 O O . LEU B 1 261 ? -25.094 -7.738 -24.75 1 84.88 261 LEU B O 1
ATOM 6324 N N . ASN B 1 262 ? -25.734 -8.773 -22.875 1 81.75 262 ASN B N 1
ATOM 6325 C CA . ASN B 1 262 ? -26.266 -9.945 -23.562 1 81.75 262 ASN B CA 1
ATOM 6326 C C . ASN B 1 262 ? -27.656 -9.688 -24.125 1 81.75 262 ASN B C 1
ATOM 6328 O O . ASN B 1 262 ? -28.109 -10.359 -25.047 1 81.75 262 ASN B O 1
ATOM 6332 N N . ASP B 1 263 ? -28.578 -8.883 -23.484 1 71 263 ASP B N 1
ATOM 6333 C CA . ASP B 1 263 ? -29.922 -8.547 -23.969 1 71 263 ASP B CA 1
ATOM 6334 C C . ASP B 1 263 ? -29.859 -7.758 -25.266 1 71 263 ASP B C 1
ATOM 6336 O O . ASP B 1 263 ? -30.875 -7.574 -25.938 1 71 263 ASP B O 1
ATOM 6340 N N . GLY B 1 264 ? -28.812 -7.395 -25.688 1 61.91 264 GLY B N 1
ATOM 6341 C CA . GLY B 1 264 ? -28.641 -6.727 -26.969 1 61.91 264 GLY B CA 1
ATOM 6342 C C . GLY B 1 264 ? -27.781 -7.523 -27.953 1 61.91 264 GLY B C 1
ATOM 6343 O O . GLY B 1 264 ? -28.094 -8.68 -28.25 1 61.91 264 GLY B O 1
ATOM 6344 N N . GLU B 1 265 ? -26.797 -6.957 -28.391 1 62.75 265 GLU B N 1
ATOM 6345 C CA . GLU B 1 265 ? -25.812 -7.5 -29.312 1 62.75 265 GLU B CA 1
ATOM 6346 C C . GLU B 1 265 ? -24.656 -8.172 -28.578 1 62.75 265 GLU B C 1
ATOM 6348 O O . GLU B 1 265 ? -23.531 -8.219 -29.062 1 62.75 265 GLU B O 1
ATOM 6353 N N . GLY B 1 266 ? -25.047 -8.758 -27.453 1 69.56 266 GLY B N 1
ATOM 6354 C CA . GLY B 1 266 ? -23.922 -9.297 -26.688 1 69.56 266 GLY B CA 1
ATOM 6355 C C . GLY B 1 266 ? -23.453 -10.648 -27.188 1 69.56 266 GLY B C 1
ATOM 6356 O O . GLY B 1 266 ? -23.938 -11.141 -28.203 1 69.56 266 GLY B O 1
ATOM 6357 N N . PRO B 1 267 ? -22.422 -11.156 -26.484 1 75 267 PRO B N 1
ATOM 6358 C CA . PRO B 1 267 ? -21.719 -12.336 -27 1 75 267 PRO B CA 1
ATOM 6359 C C . PRO B 1 267 ? -22.547 -13.617 -26.844 1 75 267 PRO B C 1
ATOM 6361 O O . PRO B 1 267 ? -22.328 -14.586 -27.578 1 75 267 PRO B O 1
ATOM 6364 N N . TYR B 1 268 ? -23.609 -13.5 -25.828 1 86.62 268 TYR B N 1
ATOM 6365 C CA . TYR B 1 268 ? -24.344 -14.734 -25.609 1 86.62 268 TYR B CA 1
ATOM 6366 C C . TYR B 1 268 ? -25.797 -14.594 -26.031 1 86.62 268 TYR B C 1
ATOM 6368 O O . TYR B 1 268 ? -26.688 -14.438 -25.188 1 86.62 268 TYR B O 1
ATOM 6376 N N . PRO B 1 269 ? -26.234 -14.547 -27.172 1 74.44 269 PRO B N 1
ATOM 6377 C CA . PRO B 1 269 ? -27.609 -14.281 -27.594 1 74.44 269 PRO B CA 1
ATOM 6378 C C . PRO B 1 269 ? -28.594 -15.32 -27.062 1 74.44 269 PRO B C 1
ATOM 6380 O O . PRO B 1 269 ? -29.75 -14.984 -26.766 1 74.44 269 PRO B O 1
ATOM 6383 N N . ASP B 1 270 ? -28.203 -16.531 -26.859 1 76.69 270 ASP B N 1
ATOM 6384 C CA . ASP B 1 270 ? -29.172 -17.578 -26.547 1 76.69 270 ASP B CA 1
ATOM 6385 C C . ASP B 1 270 ? -28.938 -18.141 -25.156 1 76.69 270 ASP B C 1
ATOM 6387 O O . ASP B 1 270 ? -29.562 -19.141 -24.766 1 76.69 270 ASP B O 1
ATOM 6391 N N . VAL B 1 271 ? -28.016 -17.516 -24.453 1 83.12 271 VAL B N 1
ATOM 6392 C CA . VAL B 1 271 ? -27.703 -18.109 -23.156 1 83.12 271 VAL B CA 1
ATOM 6393 C C . VAL B 1 271 ? -27.703 -17.016 -22.078 1 83.12 271 VAL B C 1
ATOM 6395 O O . VAL B 1 271 ? -27.094 -15.961 -22.25 1 83.12 271 VAL B O 1
ATOM 6398 N N . ASN B 1 272 ? -28.5 -17.266 -21.094 1 85.75 272 ASN B N 1
ATOM 6399 C CA . ASN B 1 272 ? -28.531 -16.344 -19.969 1 85.75 272 ASN B CA 1
ATOM 6400 C C . ASN B 1 272 ? -27.406 -16.641 -18.969 1 85.75 272 ASN B C 1
ATOM 6402 O O . ASN B 1 272 ? -27.156 -17.797 -18.641 1 85.75 272 ASN B O 1
ATOM 6406 N N . VAL B 1 273 ? -26.766 -15.609 -18.625 1 90.31 273 VAL B N 1
ATOM 6407 C CA . VAL B 1 273 ? -25.719 -15.742 -17.609 1 90.31 273 VAL B CA 1
ATOM 6408 C C . VAL B 1 273 ? -26.344 -15.812 -16.219 1 90.31 273 VAL B C 1
ATOM 6410 O O . VAL B 1 273 ? -27.188 -14.984 -15.867 1 90.31 273 VAL B O 1
ATOM 6413 N N . GLU B 1 274 ? -26.016 -16.781 -15.477 1 90 274 GLU B N 1
ATOM 6414 C CA . GLU B 1 274 ? -26.547 -16.984 -14.133 1 90 274 GLU B CA 1
ATOM 6415 C C . GLU B 1 274 ? -25.609 -16.406 -13.078 1 90 274 GLU B C 1
ATOM 6417 O O . GLU B 1 274 ? -24.391 -16.484 -13.227 1 90 274 GLU B O 1
ATOM 6422 N N . LYS B 1 275 ? -26.203 -15.898 -12.078 1 90.56 275 LYS B N 1
ATOM 6423 C CA . LYS B 1 275 ? -25.406 -15.32 -11 1 90.56 275 LYS B CA 1
ATOM 6424 C C . LYS B 1 275 ? -25.359 -16.25 -9.789 1 90.56 275 LYS B C 1
ATOM 6426 O O . LYS B 1 275 ? -26.375 -16.812 -9.391 1 90.56 275 LYS B O 1
ATOM 6431 N N . GLN B 1 276 ? -24.188 -16.438 -9.289 1 91.5 276 GLN B N 1
ATOM 6432 C CA . GLN B 1 276 ? -23.969 -17.094 -8.008 1 91.5 276 GLN B CA 1
ATOM 6433 C C . GLN B 1 276 ? -23.328 -16.156 -7 1 91.5 276 GLN B C 1
ATOM 6435 O O . GLN B 1 276 ? -22.562 -15.258 -7.379 1 91.5 276 GLN B O 1
ATOM 6440 N N . GLU B 1 277 ? -23.703 -16.359 -5.785 1 90.31 277 GLU B N 1
ATOM 6441 C CA . GLU B 1 277 ? -23.188 -15.461 -4.75 1 90.31 277 GLU B CA 1
ATOM 6442 C C . GLU B 1 277 ? -21.953 -16.047 -4.082 1 90.31 277 GLU B C 1
ATOM 6444 O O . GLU B 1 277 ? -21.859 -17.266 -3.869 1 90.31 277 GLU B O 1
ATOM 6449 N N . CYS B 1 278 ? -21.047 -15.195 -3.83 1 90 278 CYS B N 1
ATOM 6450 C CA . CYS B 1 278 ? -19.953 -15.586 -2.945 1 90 278 CYS B CA 1
ATOM 6451 C C . CYS B 1 278 ? -20.438 -15.742 -1.511 1 90 278 CYS B C 1
ATOM 6453 O O . CYS B 1 278 ? -20.906 -14.781 -0.9 1 90 278 CYS B O 1
ATOM 6455 N N . ILE B 1 279 ? -20.312 -16.844 -0.977 1 88.31 279 ILE B N 1
ATOM 6456 C CA . ILE B 1 279 ? -20.906 -17.156 0.316 1 88.31 279 ILE B CA 1
ATOM 6457 C C . ILE B 1 279 ? -20.266 -16.297 1.402 1 88.31 279 ILE B C 1
ATOM 6459 O O . ILE B 1 279 ? -20.922 -15.922 2.379 1 88.31 279 ILE B O 1
ATOM 6463 N N . ASN B 1 280 ? -18.953 -15.992 1.25 1 85.94 280 ASN B N 1
ATOM 6464 C CA . ASN B 1 280 ? -18.281 -15.156 2.234 1 85.94 280 ASN B CA 1
ATOM 6465 C C . ASN B 1 280 ? -18.859 -13.742 2.262 1 85.94 280 ASN B C 1
ATOM 6467 O O . ASN B 1 280 ? -19.094 -13.188 3.334 1 85.94 280 ASN B O 1
ATOM 6471 N N . HIS B 1 281 ? -19.062 -13.203 1.157 1 86.56 281 HIS B N 1
ATOM 6472 C CA . HIS B 1 281 ? -19.641 -11.867 1.06 1 86.56 281 HIS B CA 1
ATOM 6473 C C . HIS B 1 281 ? -21.109 -11.867 1.47 1 86.56 281 HIS B C 1
ATOM 6475 O O . HIS B 1 281 ? -21.594 -10.914 2.092 1 86.56 281 HIS B O 1
ATOM 6481 N N . TYR B 1 282 ? -21.766 -12.93 1.119 1 88.62 282 TYR B N 1
ATOM 6482 C CA . TYR B 1 282 ? -23.188 -13.008 1.404 1 88.62 282 TYR B CA 1
ATOM 6483 C C . TYR B 1 282 ? -23.438 -13.062 2.906 1 88.62 282 TYR B C 1
ATOM 6485 O O . TYR B 1 282 ? -24.375 -12.43 3.41 1 88.62 282 TYR B O 1
ATOM 6493 N N . SER B 1 283 ? -22.625 -13.766 3.57 1 87.31 283 SER B N 1
ATOM 6494 C CA . SER B 1 283 ? -22.797 -13.914 5.012 1 87.31 283 SER B CA 1
ATOM 6495 C C . SER B 1 283 ? -22.609 -12.586 5.73 1 87.31 283 SER B C 1
ATOM 6497 O O . SER B 1 283 ? -23.172 -12.375 6.809 1 87.31 283 SER B O 1
ATOM 6499 N N . LYS B 1 284 ? -21.828 -11.742 5.16 1 88.69 284 LYS B N 1
ATOM 6500 C CA . LYS B 1 284 ? -21.578 -10.445 5.785 1 88.69 284 LYS B CA 1
ATOM 6501 C C . LYS B 1 284 ? -22.797 -9.531 5.656 1 88.69 284 LYS B C 1
ATOM 6503 O O . LYS B 1 284 ? -22.906 -8.539 6.375 1 88.69 284 LYS B O 1
ATOM 6508 N N . ARG B 1 285 ? -23.703 -9.844 4.809 1 90.12 285 ARG B N 1
ATOM 6509 C CA . ARG B 1 285 ? -24.875 -9.008 4.551 1 90.12 285 ARG B CA 1
ATOM 6510 C C . ARG B 1 285 ? -25.781 -8.945 5.773 1 90.12 285 ARG B C 1
ATOM 6512 O O . ARG B 1 285 ? -26.422 -7.922 6.023 1 90.12 285 ARG B O 1
ATOM 6519 N N . LEU B 1 286 ? -25.812 -10.086 6.449 1 92.5 286 LEU B N 1
ATOM 6520 C CA . LEU B 1 286 ? -26.641 -10.07 7.648 1 92.5 286 LEU B CA 1
ATOM 6521 C C . LEU B 1 286 ? -26.141 -9.031 8.641 1 92.5 286 LEU B C 1
ATOM 6523 O O . LEU B 1 286 ? -26.938 -8.227 9.148 1 92.5 286 LEU B O 1
ATOM 6527 N N . LYS B 1 287 ? -24.859 -9.094 8.852 1 92.44 287 LYS B N 1
ATOM 6528 C CA . LYS B 1 287 ? -24.266 -8.133 9.789 1 92.44 287 LYS B CA 1
ATOM 6529 C C . LYS B 1 287 ? -24.547 -6.699 9.344 1 92.44 287 LYS B C 1
ATOM 6531 O O . LYS B 1 287 ? -24.969 -5.867 10.148 1 92.44 287 LYS B O 1
ATOM 6536 N N . THR B 1 288 ? -24.328 -6.445 8.125 1 91.06 288 THR B N 1
ATOM 6537 C CA . THR B 1 288 ? -24.516 -5.102 7.578 1 91.06 288 THR B CA 1
ATOM 6538 C C . THR B 1 288 ? -25.969 -4.66 7.695 1 91.06 288 THR B C 1
ATOM 6540 O O . THR B 1 288 ? -26.25 -3.535 8.109 1 91.06 288 THR B O 1
ATOM 6543 N N . ARG B 1 289 ? -26.906 -5.488 7.375 1 92.06 289 ARG B N 1
ATOM 6544 C CA . ARG B 1 289 ? -28.328 -5.156 7.406 1 92.06 289 ARG B CA 1
ATOM 6545 C C . ARG B 1 289 ? -28.812 -4.938 8.836 1 92.06 289 ARG B C 1
ATOM 6547 O O . ARG B 1 289 ? -29.609 -4.035 9.102 1 92.06 289 ARG B O 1
ATOM 6554 N N . LEU B 1 290 ? -28.297 -5.746 9.719 1 91.94 290 LEU B N 1
ATOM 6555 C CA . LEU B 1 290 ? -28.703 -5.594 11.117 1 91.94 290 LEU B CA 1
ATOM 6556 C C . LEU B 1 290 ? -28.094 -4.328 11.711 1 91.94 290 LEU B C 1
ATOM 6558 O O . LEU B 1 290 ? -28.75 -3.627 12.492 1 91.94 290 LEU B O 1
ATOM 6562 N N . THR B 1 291 ? -26.828 -4.102 11.336 1 89.56 291 THR B N 1
ATOM 6563 C CA . THR B 1 291 ? -26.188 -2.875 11.805 1 89.56 291 THR B CA 1
ATOM 6564 C C . THR B 1 291 ? -26.938 -1.647 11.281 1 89.56 291 THR B C 1
ATOM 6566 O O . THR B 1 291 ? -27.141 -0.683 12.023 1 89.56 291 THR B O 1
ATOM 6569 N N . ASN B 1 292 ? -27.344 -1.667 10.062 1 86.44 292 ASN B N 1
ATOM 6570 C CA . ASN B 1 292 ? -28.094 -0.573 9.469 1 86.44 292 ASN B CA 1
ATOM 6571 C C . ASN B 1 292 ? -29.469 -0.425 10.125 1 86.44 292 ASN B C 1
ATOM 6573 O O . ASN B 1 292 ? -29.969 0.689 10.281 1 86.44 292 ASN B O 1
ATOM 6577 N N . LEU B 1 293 ? -30.047 -1.54 10.375 1 87 293 LEU B N 1
ATOM 6578 C CA . LEU B 1 293 ? -31.328 -1.521 11.062 1 87 293 LEU B CA 1
ATOM 6579 C C . LEU B 1 293 ? -31.219 -0.811 12.406 1 87 293 LEU B C 1
ATOM 6581 O O . LEU B 1 293 ? -32.094 0.002 12.758 1 87 293 LEU B O 1
ATOM 6585 N N . VAL B 1 294 ? -30.141 -1.077 13.109 1 83.94 294 VAL B N 1
ATOM 6586 C CA . VAL B 1 294 ? -29.906 -0.445 14.398 1 83.94 294 VAL B CA 1
ATOM 6587 C C . VAL B 1 294 ? -29.688 1.054 14.211 1 83.94 294 VAL B C 1
ATOM 6589 O O . VAL B 1 294 ? -30.234 1.869 14.953 1 83.94 294 VAL B O 1
ATOM 6592 N N . LYS B 1 295 ? -28.922 1.392 13.219 1 78 295 LYS B N 1
ATOM 6593 C CA . LYS B 1 295 ? -28.609 2.793 12.953 1 78 295 LYS B CA 1
ATOM 6594 C C . LYS B 1 295 ? -29.859 3.572 12.57 1 78 295 LYS B C 1
ATOM 6596 O O . LYS B 1 295 ? -30 4.754 12.891 1 78 295 LYS B O 1
ATOM 6601 N N . SER B 1 296 ? -30.703 2.965 11.875 1 77.38 296 SER B N 1
ATOM 6602 C CA . SER B 1 296 ? -31.906 3.629 11.391 1 77.38 296 SER B CA 1
ATOM 6603 C C . SER B 1 296 ? -32.875 3.916 12.523 1 77.38 296 SER B C 1
ATOM 6605 O O . SER B 1 296 ? -33.781 4.742 12.383 1 77.38 296 SER B O 1
ATOM 6607 N N . HIS B 1 297 ? -32.625 3.309 13.578 1 74.75 297 HIS B N 1
ATOM 6608 C CA . HIS B 1 297 ? -33.531 3.506 14.695 1 74.75 297 HIS B CA 1
ATOM 6609 C C . HIS B 1 297 ? -32.906 4.367 15.781 1 74.75 297 HIS B C 1
ATOM 6611 O O . HIS B 1 297 ? -33.406 4.371 16.922 1 74.75 297 HIS B O 1
ATOM 6617 N N . TYR B 1 298 ? -31.797 4.988 15.352 1 63.97 298 TYR B N 1
ATOM 6618 C CA . TYR B 1 298 ? -31.25 5.984 16.266 1 63.97 298 TYR B CA 1
ATOM 6619 C C . TYR B 1 298 ? -32 7.293 16.172 1 63.97 298 TYR B C 1
ATOM 6621 O O . TYR B 1 298 ? -32.375 7.742 15.078 1 63.97 298 TYR B O 1
ATOM 6629 N N . VAL B 1 299 ? -32.688 7.672 17.281 1 57.81 299 VAL B N 1
ATOM 6630 C CA . VAL B 1 299 ? -33.438 8.93 17.344 1 57.81 299 VAL B CA 1
ATOM 6631 C C . VAL B 1 299 ? -32.562 10.008 17.984 1 57.81 299 VAL B C 1
ATOM 6633 O O . VAL B 1 299 ? -31.812 9.727 18.938 1 57.81 299 VAL B O 1
ATOM 6636 N N . GLU B 1 300 ? -32.188 11.109 17.172 1 55.41 300 GLU B N 1
ATOM 6637 C CA . GLU B 1 300 ? -31.422 12.25 17.672 1 55.41 300 GLU B CA 1
ATOM 6638 C C . GLU B 1 300 ? -32.156 12.93 18.828 1 55.41 300 GLU B C 1
ATOM 6640 O O . GLU B 1 300 ? -33.344 13.25 18.719 1 55.41 300 GLU B O 1
ATOM 6645 N N . LYS B 1 301 ? -31.75 12.648 20.078 1 56.31 301 LYS B N 1
ATOM 6646 C CA . LYS B 1 301 ? -32.312 13.422 21.188 1 56.31 301 LYS B CA 1
ATOM 6647 C C . LYS B 1 301 ? -31.453 14.648 21.484 1 56.31 301 LYS B C 1
ATOM 6649 O O . LYS B 1 301 ? -30.219 14.547 21.578 1 56.31 301 LYS B O 1
ATOM 6654 N N . GLU B 1 302 ? -31.922 15.773 21.234 1 57.5 302 GLU B N 1
ATOM 6655 C CA . GLU B 1 302 ? -31.281 17.047 21.562 1 57.5 302 GLU B CA 1
ATOM 6656 C C . GLU B 1 302 ? -31.062 17.172 23.062 1 57.5 302 GLU B C 1
ATOM 6658 O O . GLU B 1 302 ? -32 17.016 23.859 1 57.5 302 GLU B O 1
ATOM 6663 N N . LEU B 1 303 ? -29.812 17.047 23.438 1 53.62 303 LEU B N 1
ATOM 6664 C CA . LEU B 1 303 ? -29.516 17.266 24.844 1 53.62 303 LEU B CA 1
ATOM 6665 C C . LEU B 1 303 ? -29.766 18.719 25.234 1 53.62 303 LEU B C 1
ATOM 6667 O O . LEU B 1 303 ? -29.844 19.594 24.359 1 53.62 303 LEU B O 1
ATOM 6671 N N . LYS B 1 304 ? -30.016 18.969 26.547 1 55.88 304 LYS B N 1
ATOM 6672 C CA . LYS B 1 304 ? -30.25 20.312 27.078 1 55.88 304 LYS B CA 1
ATOM 6673 C C . LYS B 1 304 ? -29.156 21.281 26.625 1 55.88 304 LYS B C 1
ATOM 6675 O O . LYS B 1 304 ? -29.406 22.469 26.484 1 55.88 304 LYS B O 1
ATOM 6680 N N . THR B 1 305 ? -28.062 20.75 26.453 1 54.5 305 THR B N 1
ATOM 6681 C CA . THR B 1 305 ? -26.953 21.641 26.141 1 54.5 305 THR B CA 1
ATOM 6682 C C . THR B 1 305 ? -26.891 21.922 24.656 1 54.5 305 THR B C 1
ATOM 6684 O O . THR B 1 305 ? -26.016 22.656 24.188 1 54.5 305 THR B O 1
ATOM 6687 N N . GLY B 1 306 ? -27.875 21.484 23.797 1 53.16 306 GLY B N 1
ATOM 6688 C CA . GLY B 1 306 ? -28.016 21.766 22.375 1 53.16 306 GLY B CA 1
ATOM 6689 C C . GLY B 1 306 ? -27.359 20.703 21.5 1 53.16 306 GLY B C 1
ATOM 6690 O O . GLY B 1 306 ? -27.422 20.781 20.281 1 53.16 306 GLY B O 1
ATOM 6691 N N . ARG B 1 307 ? -26.531 19.938 22.156 1 52.91 307 ARG B N 1
ATOM 6692 C CA . ARG B 1 307 ? -25.844 18.906 21.375 1 52.91 307 ARG B CA 1
ATOM 6693 C C . ARG B 1 307 ? -26.781 17.75 21.062 1 52.91 307 ARG B C 1
ATOM 6695 O O . ARG B 1 307 ? -27.594 17.359 21.891 1 52.91 307 ARG B O 1
ATOM 6702 N N . LYS B 1 308 ? -27.094 17.406 19.969 1 53.66 308 LYS B N 1
ATOM 6703 C CA . LYS B 1 308 ? -27.938 16.312 19.547 1 53.66 308 LYS B CA 1
ATOM 6704 C C . LYS B 1 308 ? -27.266 14.961 19.797 1 53.66 308 LYS B C 1
ATOM 6706 O O . LYS B 1 308 ? -26.094 14.781 19.469 1 53.66 308 LYS B O 1
ATOM 6711 N N . ARG B 1 309 ? -27.75 14.219 20.875 1 54.31 309 ARG B N 1
ATOM 6712 C CA . ARG B 1 309 ? -27.219 12.883 21.141 1 54.31 309 ARG B CA 1
ATOM 6713 C C . ARG B 1 309 ? -28.062 11.812 20.438 1 54.31 309 ARG B C 1
ATOM 6715 O O . ARG B 1 309 ? -29.281 11.898 20.422 1 54.31 309 ARG B O 1
ATOM 6722 N N . LYS B 1 310 ? -27.484 10.992 19.672 1 55.84 310 LYS B N 1
ATOM 6723 C CA . LYS B 1 310 ? -28.203 9.898 19.016 1 55.84 310 LYS B CA 1
ATOM 6724 C C . LYS B 1 310 ? -28.484 8.766 20 1 55.84 310 LYS B C 1
ATOM 6726 O O . LYS B 1 310 ? -27.578 8.289 20.688 1 55.84 310 LYS B O 1
ATOM 6731 N N . GLU B 1 311 ? -29.641 8.664 20.531 1 56.72 311 GLU B N 1
ATOM 6732 C CA . GLU B 1 311 ? -30.016 7.602 21.453 1 56.72 311 GLU B CA 1
ATOM 6733 C C . GLU B 1 311 ? -30.688 6.441 20.719 1 56.72 311 GLU B C 1
ATOM 6735 O O . GLU B 1 311 ? -31.422 6.652 19.75 1 56.72 311 GLU B O 1
ATOM 6740 N N . PHE B 1 312 ? -30.172 5.328 20.969 1 56.12 312 PHE B N 1
ATOM 6741 C CA . PHE B 1 312 ? -30.734 4.109 20.391 1 56.12 312 PHE B CA 1
ATOM 6742 C C . PHE B 1 312 ? -32.156 3.871 20.906 1 56.12 312 PHE B C 1
ATOM 6744 O O . PHE B 1 312 ? -32.375 3.781 22.125 1 56.12 312 PHE B O 1
ATOM 6751 N N . ALA B 1 313 ? -33.062 4.199 20.188 1 53.81 313 ALA B N 1
ATOM 6752 C CA . ALA B 1 313 ? -34.438 4.004 20.594 1 53.81 313 ALA B CA 1
ATOM 6753 C C . ALA B 1 313 ? -34.656 2.586 21.109 1 53.81 313 ALA B C 1
ATOM 6755 O O . ALA B 1 313 ? -35.656 2.309 21.766 1 53.81 313 ALA B O 1
ATOM 6756 N N . MET B 1 314 ? -33.875 1.677 20.641 1 53.75 314 MET B N 1
ATOM 6757 C CA . MET B 1 314 ? -34.125 0.298 21.062 1 53.75 314 MET B CA 1
ATOM 6758 C C . MET B 1 314 ? -33.469 0.021 22.406 1 53.75 314 MET B C 1
ATOM 6760 O O . MET B 1 314 ? -32.312 -0.458 22.453 1 53.75 314 MET B O 1
ATOM 6764 N N . LYS B 1 315 ? -33.5 0.856 23.391 1 48.03 315 LYS B N 1
ATOM 6765 C CA . LYS B 1 315 ? -32.875 0.946 24.703 1 48.03 315 LYS B CA 1
ATOM 6766 C C . LYS B 1 315 ? -32.719 -0.432 25.344 1 48.03 315 LYS B C 1
ATOM 6768 O O . LYS B 1 315 ? -31.984 -0.601 26.312 1 48.03 315 LYS B O 1
ATOM 6773 N N . LYS B 1 316 ? -33.875 -1.188 25.672 1 49.12 316 LYS B N 1
ATOM 6774 C CA . LYS B 1 316 ? -33.906 -2.033 26.859 1 49.12 316 LYS B CA 1
ATOM 6775 C C . LYS B 1 316 ? -32.875 -3.141 26.766 1 49.12 316 LYS B C 1
ATOM 6777 O O . LYS B 1 316 ? -32.188 -3.293 25.734 1 49.12 316 LYS B O 1
ATOM 6782 N N . LYS B 1 317 ? -32.906 -4.215 27.641 1 46.78 317 LYS B N 1
ATOM 6783 C CA . LYS B 1 317 ? -32.125 -5.348 28.078 1 46.78 317 LYS B CA 1
ATOM 6784 C C . LYS B 1 317 ? -31.5 -6.09 26.906 1 46.78 317 LYS B C 1
ATOM 6786 O O . LYS B 1 317 ? -30.375 -6.578 26.984 1 46.78 317 LYS B O 1
ATOM 6791 N N . GLY B 1 318 ? -32.156 -6.793 26.016 1 53.09 318 GLY B N 1
ATOM 6792 C CA . GLY B 1 318 ? -31.859 -7.812 25.016 1 53.09 318 GLY B CA 1
ATOM 6793 C C . GLY B 1 318 ? -31.531 -7.234 23.656 1 53.09 318 GLY B C 1
ATOM 6794 O O . GLY B 1 318 ? -31.812 -7.852 22.625 1 53.09 318 GLY B O 1
ATOM 6795 N N . MET B 1 319 ? -30.734 -6.23 23.516 1 68.5 319 MET B N 1
ATOM 6796 C CA . MET B 1 319 ? -30.516 -5.27 22.438 1 68.5 319 MET B CA 1
ATOM 6797 C C . MET B 1 319 ? -29.562 -5.828 21.391 1 68.5 319 MET B C 1
ATOM 6799 O O . MET B 1 319 ? -28.766 -6.723 21.688 1 68.5 319 MET B O 1
ATOM 6803 N N . LEU B 1 320 ? -29.938 -5.59 20.109 1 80.44 320 LEU B N 1
ATOM 6804 C CA . LEU B 1 320 ? -29.078 -5.91 18.984 1 80.44 320 LEU B CA 1
ATOM 6805 C C . LEU B 1 320 ? -27.766 -5.148 19.078 1 80.44 320 LEU B C 1
ATOM 6807 O O . LEU B 1 320 ? -27.5 -4.254 18.266 1 80.44 320 LEU B O 1
ATOM 6811 N N . THR B 1 321 ? -26.984 -5.613 20.172 1 81.12 321 THR B N 1
ATOM 6812 C CA . THR B 1 321 ? -25.656 -5.055 20.344 1 81.12 321 THR B CA 1
ATOM 6813 C C . THR B 1 321 ? -24.703 -5.547 19.25 1 81.12 321 THR B C 1
ATOM 6815 O O . THR B 1 321 ? -25.031 -6.488 18.516 1 81.12 321 THR B O 1
ATOM 6818 N N . ASP B 1 322 ? -23.625 -4.906 19.125 1 82 322 ASP B N 1
ATOM 6819 C CA . ASP B 1 322 ? -22.609 -5.336 18.172 1 82 322 ASP B CA 1
ATOM 6820 C C . ASP B 1 322 ? -22.203 -6.785 18.422 1 82 322 ASP B C 1
ATOM 6822 O O . ASP B 1 322 ? -21.953 -7.539 17.469 1 82 322 ASP B O 1
ATOM 6826 N N . PHE B 1 323 ? -22.203 -7.043 19.672 1 81.69 323 PHE B N 1
ATOM 6827 C CA . PHE B 1 323 ? -21.812 -8.398 20.031 1 81.69 323 PHE B CA 1
ATOM 6828 C C . PHE B 1 323 ? -22.828 -9.414 19.531 1 81.69 323 PHE B C 1
ATOM 6830 O O . PHE B 1 323 ? -22.469 -10.422 18.922 1 81.69 323 PHE B O 1
ATOM 6837 N N . VAL B 1 324 ? -24.062 -9.148 19.797 1 85.31 324 VAL B N 1
ATOM 6838 C CA . VAL B 1 324 ? -25.141 -10.047 19.375 1 85.31 324 VAL B CA 1
ATOM 6839 C C . VAL B 1 324 ? -25.188 -10.133 17.859 1 85.31 324 VAL B C 1
ATOM 6841 O O . VAL B 1 324 ? -25.328 -11.219 17.297 1 85.31 324 VAL B O 1
ATOM 6844 N N . ILE B 1 325 ? -25.062 -9.016 17.156 1 90.19 325 ILE B N 1
ATOM 6845 C CA . ILE B 1 325 ? -25.078 -8.961 15.703 1 90.19 325 ILE B CA 1
ATOM 6846 C C . ILE B 1 325 ? -23.938 -9.82 15.141 1 90.19 325 ILE B C 1
ATOM 6848 O O . ILE B 1 325 ? -24.141 -10.594 14.203 1 90.19 325 ILE B O 1
ATOM 6852 N N . ASN B 1 326 ? -22.828 -9.719 15.719 1 88.69 326 ASN B N 1
ATOM 6853 C CA . ASN B 1 326 ? -21.672 -10.508 15.273 1 88.69 326 ASN B CA 1
ATOM 6854 C C . ASN B 1 326 ? -21.922 -12 15.477 1 88.69 326 ASN B C 1
ATOM 6856 O O . ASN B 1 326 ? -21.531 -12.812 14.633 1 88.69 326 ASN B O 1
ATOM 6860 N N . LYS B 1 327 ? -22.516 -12.336 16.562 1 87 327 LYS B N 1
ATOM 6861 C CA . LYS B 1 327 ? -22.828 -13.734 16.828 1 87 327 LYS B CA 1
ATOM 6862 C C . LYS B 1 327 ? -23.828 -14.289 15.82 1 87 327 LYS B C 1
ATOM 6864 O O . LYS B 1 327 ? -23.641 -15.391 15.297 1 87 327 LYS B O 1
ATOM 6869 N N . LEU B 1 328 ? -24.828 -13.555 15.609 1 90.62 328 LEU B N 1
ATOM 6870 C CA . LEU B 1 328 ? -25.828 -13.977 14.641 1 90.62 328 LEU B CA 1
ATOM 6871 C C . LEU B 1 328 ? -25.219 -14.133 13.25 1 90.62 328 LEU B C 1
ATOM 6873 O O . LEU B 1 328 ? -25.531 -15.086 12.531 1 90.62 328 LEU B O 1
ATOM 6877 N N . ALA B 1 329 ? -24.375 -13.211 12.914 1 91.88 329 ALA B N 1
ATOM 6878 C CA . ALA B 1 329 ? -23.703 -13.273 11.625 1 91.88 329 ALA B CA 1
ATOM 6879 C C . ALA B 1 329 ? -22.812 -14.508 11.523 1 91.88 329 ALA B C 1
ATOM 6881 O O . ALA B 1 329 ? -22.734 -15.148 10.477 1 91.88 329 ALA B O 1
ATOM 6882 N N . GLN B 1 330 ? -22.156 -14.805 12.562 1 90.38 330 GLN B N 1
ATOM 6883 C CA . GLN B 1 330 ? -21.312 -15.992 12.602 1 90.38 330 GLN B CA 1
ATOM 6884 C C . GLN B 1 330 ? -22.156 -17.266 12.414 1 90.38 330 GLN B C 1
ATOM 6886 O O . GLN B 1 330 ? -21.75 -18.172 11.695 1 90.38 330 GLN B O 1
ATOM 6891 N N . TYR B 1 331 ? -23.328 -17.328 13.125 1 90.5 331 TYR B N 1
ATOM 6892 C CA . TYR B 1 331 ? -24.219 -18.469 12.953 1 90.5 331 TYR B CA 1
ATOM 6893 C C . TYR B 1 331 ? -24.719 -18.562 11.523 1 90.5 331 TYR B C 1
ATOM 6895 O O . TYR B 1 331 ? -24.797 -19.656 10.953 1 90.5 331 TYR B O 1
ATOM 6903 N N . PHE B 1 332 ? -25.047 -17.469 11.031 1 93.25 332 PHE B N 1
ATOM 6904 C CA . PHE B 1 332 ? -25.5 -17.406 9.648 1 93.25 332 PHE B CA 1
ATOM 6905 C C . PHE B 1 332 ? -24.453 -18 8.711 1 93.25 332 PHE B C 1
ATOM 6907 O O . PHE B 1 332 ? -24.766 -18.859 7.883 1 93.25 332 PHE B O 1
ATOM 6914 N N . HIS B 1 333 ? -23.266 -17.594 8.852 1 91.69 333 HIS B N 1
ATOM 6915 C CA . HIS B 1 333 ? -22.141 -18.047 8.023 1 91.69 333 HIS B CA 1
ATOM 6916 C C . HIS B 1 333 ? -21.906 -19.547 8.195 1 91.69 333 HIS B C 1
ATOM 6918 O O . HIS B 1 333 ? -21.719 -20.266 7.211 1 91.69 333 HIS B O 1
ATOM 6924 N N . LYS B 1 334 ? -21.922 -19.984 9.367 1 89.88 334 LYS B N 1
ATOM 6925 C CA . LYS B 1 334 ? -21.688 -21.391 9.664 1 89.88 334 LYS B CA 1
ATOM 6926 C C . LYS B 1 334 ? -22.766 -22.281 9.023 1 89.88 334 LYS B C 1
ATOM 6928 O O . LYS B 1 334 ? -22.453 -23.281 8.398 1 89.88 334 LYS B O 1
ATOM 6933 N N . ASN B 1 335 ? -23.969 -21.906 9.234 1 91.12 335 ASN B N 1
ATOM 6934 C CA . ASN B 1 335 ? -25.078 -22.688 8.695 1 91.12 335 ASN B CA 1
ATOM 6935 C C . ASN B 1 335 ? -25.062 -22.703 7.172 1 91.12 335 ASN B C 1
ATOM 6937 O O . ASN B 1 335 ? -25.391 -23.719 6.555 1 91.12 335 ASN B O 1
ATOM 6941 N N . LEU B 1 336 ? -24.734 -21.609 6.66 1 91.25 336 LEU B N 1
ATOM 6942 C CA . LEU B 1 336 ? -24.625 -21.516 5.207 1 91.25 336 LEU B CA 1
ATOM 6943 C C . LEU B 1 336 ? -23.562 -22.469 4.684 1 91.25 336 LEU B C 1
ATOM 6945 O O . LEU B 1 336 ? -23.797 -23.203 3.715 1 91.25 336 LEU B O 1
ATOM 6949 N N . ARG B 1 337 ? -22.453 -22.547 5.301 1 88.88 337 ARG B N 1
ATOM 6950 C CA . ARG B 1 337 ? -21.312 -23.359 4.871 1 88.88 337 ARG B CA 1
ATOM 6951 C C . ARG B 1 337 ? -21.594 -24.844 5.086 1 88.88 337 ARG B C 1
ATOM 6953 O O . ARG B 1 337 ? -21.219 -25.672 4.258 1 88.88 337 ARG B O 1
ATOM 6960 N N . GLU B 1 338 ? -22.234 -25.156 6.141 1 87.69 338 GLU B N 1
ATOM 6961 C CA . GLU B 1 338 ? -22.484 -26.547 6.5 1 87.69 338 GLU B CA 1
ATOM 6962 C C . GLU B 1 338 ? -23.516 -27.188 5.57 1 87.69 338 GLU B C 1
ATOM 6964 O O . GLU B 1 338 ? -23.516 -28.391 5.367 1 87.69 338 GLU B O 1
ATOM 6969 N N . LYS B 1 339 ? -24.328 -26.391 5.035 1 89.19 339 LYS B N 1
ATOM 6970 C CA . LYS B 1 339 ? -25.438 -26.969 4.273 1 89.19 339 LYS B CA 1
ATOM 6971 C C . LYS B 1 339 ? -25.219 -26.797 2.775 1 89.19 339 LYS B C 1
ATOM 6973 O O . LYS B 1 339 ? -26.156 -26.922 1.986 1 89.19 339 LYS B O 1
ATOM 6978 N N . ILE B 1 340 ? -24.031 -26.531 2.49 1 88.69 340 ILE B N 1
ATOM 6979 C CA . ILE B 1 340 ? -23.688 -26.469 1.075 1 88.69 340 ILE B CA 1
ATOM 6980 C C . ILE B 1 340 ? -23.938 -27.828 0.416 1 88.69 340 ILE B C 1
ATOM 6982 O O . ILE B 1 340 ? -23.547 -28.859 0.945 1 88.69 340 ILE B O 1
ATOM 6986 N N . GLY B 1 341 ? -24.703 -27.938 -0.613 1 85.12 341 GLY B N 1
ATOM 6987 C CA . GLY B 1 341 ? -24.969 -29.156 -1.36 1 85.12 341 GLY B CA 1
ATOM 6988 C C . GLY B 1 341 ? -26.172 -29.922 -0.848 1 85.12 341 GLY B C 1
ATOM 6989 O O . GLY B 1 341 ? -26.547 -30.938 -1.416 1 85.12 341 GLY B O 1
ATOM 6990 N N . HIS B 1 342 ? -26.875 -29.531 0.313 1 88.19 342 HIS B N 1
ATOM 6991 C CA . HIS B 1 342 ? -27.953 -30.297 0.932 1 88.19 342 HIS B CA 1
ATOM 6992 C C . HIS B 1 342 ? -29.312 -29.797 0.445 1 88.19 342 HIS B C 1
ATOM 6994 O O . HIS B 1 342 ? -30.359 -30.266 0.919 1 88.19 342 HIS B O 1
ATOM 7000 N N . GLY B 1 343 ? -29.375 -28.828 -0.371 1 90.06 343 GLY B N 1
ATOM 7001 C CA . GLY B 1 343 ? -30.641 -28.312 -0.877 1 90.06 343 GLY B CA 1
ATOM 7002 C C . GLY B 1 343 ? -30.984 -26.938 -0.341 1 90.06 343 GLY B C 1
ATOM 7003 O O . GLY B 1 343 ? -30.531 -26.547 0.738 1 90.06 343 GLY B O 1
ATOM 7004 N N . VAL B 1 344 ? -31.844 -26.312 -1.02 1 93.69 344 VAL B N 1
ATOM 7005 C CA . VAL B 1 344 ? -32.219 -24.922 -0.738 1 93.69 344 VAL B CA 1
ATOM 7006 C C . VAL B 1 344 ? -33.031 -24.859 0.548 1 93.69 344 VAL B C 1
ATOM 7008 O O . VAL B 1 344 ? -32.781 -23.984 1.397 1 93.69 344 VAL B O 1
ATOM 7011 N N . GLU B 1 345 ? -33.969 -25.734 0.713 1 94.12 345 GLU B N 1
ATOM 7012 C CA . GLU B 1 345 ? -34.844 -25.734 1.88 1 94.12 345 GLU B CA 1
ATOM 7013 C C . GLU B 1 345 ? -34.062 -26.047 3.154 1 94.12 345 GLU B C 1
ATOM 7015 O O . GLU B 1 345 ? -34.281 -25.422 4.191 1 94.12 345 GLU B O 1
ATOM 7020 N N . ASP B 1 346 ? -33.219 -27 3.031 1 93.44 346 ASP B N 1
ATOM 7021 C CA . ASP B 1 346 ? -32.406 -27.375 4.184 1 93.44 346 ASP B CA 1
ATOM 7022 C C . ASP B 1 346 ? -31.5 -26.219 4.625 1 93.44 346 ASP B C 1
ATOM 7024 O O . ASP B 1 346 ? -31.344 -25.969 5.82 1 93.44 346 ASP B O 1
ATOM 7028 N N . MET B 1 347 ? -30.938 -25.594 3.684 1 93.88 347 MET B N 1
ATOM 7029 C CA . MET B 1 347 ? -30.078 -24.438 3.977 1 93.88 347 MET B CA 1
ATOM 7030 C C . MET B 1 347 ? -30.859 -23.328 4.66 1 93.88 347 MET B C 1
ATOM 7032 O O . MET B 1 347 ? -30.438 -22.812 5.691 1 93.88 347 MET B O 1
ATOM 7036 N N . ARG B 1 348 ? -32 -23 4.152 1 95.44 348 ARG B N 1
ATOM 7037 C CA . ARG B 1 348 ? -32.875 -21.969 4.719 1 95.44 348 ARG B CA 1
ATOM 7038 C C . ARG B 1 348 ? -33.281 -22.312 6.152 1 95.44 348 ARG B C 1
ATOM 7040 O O . ARG B 1 348 ? -33.156 -21.484 7.055 1 95.44 348 ARG B O 1
ATOM 7047 N N . ASN B 1 349 ? -33.688 -23.516 6.301 1 94.94 349 ASN B N 1
ATOM 7048 C CA . ASN B 1 349 ? -34.156 -23.938 7.609 1 94.94 349 ASN B CA 1
ATOM 7049 C C . ASN B 1 349 ? -33.031 -23.906 8.648 1 94.94 349 ASN B C 1
ATOM 7051 O O . ASN B 1 349 ? -33.281 -23.531 9.805 1 94.94 349 ASN B O 1
ATOM 7055 N N . SER B 1 350 ? -31.938 -24.281 8.211 1 94.31 350 SER B N 1
ATOM 7056 C CA . SER B 1 350 ? -30.812 -24.266 9.133 1 94.31 350 SER B CA 1
ATOM 7057 C C . SER B 1 350 ? -30.484 -22.844 9.57 1 94.31 350 SER B C 1
ATOM 7059 O O . SER B 1 350 ? -30.203 -22.609 10.75 1 94.31 350 SER B O 1
ATOM 7061 N N . ILE B 1 351 ? -30.469 -21.938 8.664 1 95.12 351 ILE B N 1
ATOM 7062 C CA . ILE B 1 351 ? -30.156 -20.547 8.969 1 95.12 351 ILE B CA 1
ATOM 7063 C C . ILE B 1 351 ? -31.266 -19.953 9.844 1 95.12 351 ILE B C 1
ATOM 7065 O O . ILE B 1 351 ? -30.984 -19.312 10.867 1 95.12 351 ILE B O 1
ATOM 7069 N N . MET B 1 352 ? -32.469 -20.25 9.516 1 95.38 352 MET B N 1
ATOM 7070 C CA . MET B 1 352 ? -33.625 -19.719 10.258 1 95.38 352 MET B CA 1
ATOM 7071 C C . MET B 1 352 ? -33.688 -20.328 11.656 1 95.38 352 MET B C 1
ATOM 7073 O O . MET B 1 352 ? -34.156 -19.688 12.594 1 95.38 352 MET B O 1
ATOM 7077 N N . ALA B 1 353 ? -33.188 -21.516 11.781 1 94.31 353 ALA B N 1
ATOM 7078 C CA . ALA B 1 353 ? -33.156 -22.156 13.094 1 94.31 353 ALA B CA 1
ATOM 7079 C C . ALA B 1 353 ? -32.344 -21.312 14.094 1 94.31 353 ALA B C 1
ATOM 7081 O O . ALA B 1 353 ? -32.719 -21.203 15.258 1 94.31 353 ALA B O 1
ATOM 7082 N N . SER B 1 354 ? -31.312 -20.766 13.594 1 90.94 354 SER B N 1
ATOM 7083 C CA . SER B 1 354 ? -30.5 -19.938 14.477 1 90.94 354 SER B CA 1
ATOM 7084 C C . SER B 1 354 ? -31.25 -18.688 14.922 1 90.94 354 SER B C 1
ATOM 7086 O O . SER B 1 354 ? -31.141 -18.266 16.078 1 90.94 354 SER B O 1
ATOM 7088 N N . PHE B 1 355 ? -32 -18.125 14.008 1 92.31 355 PHE B N 1
ATOM 7089 C CA . PHE B 1 355 ? -32.812 -16.969 14.352 1 92.31 355 PHE B CA 1
ATOM 7090 C C . PHE B 1 355 ? -33.844 -17.312 15.414 1 92.31 355 PHE B C 1
ATOM 7092 O O . PHE B 1 355 ? -33.938 -16.641 16.438 1 92.31 355 PHE B O 1
ATOM 7099 N N . PHE B 1 356 ? -34.562 -18.359 15.188 1 93.88 356 PHE B N 1
ATOM 7100 C CA . PHE B 1 356 ? -35.625 -18.766 16.094 1 93.88 356 PHE B CA 1
ATOM 7101 C C . PHE B 1 356 ? -35.031 -19.219 17.438 1 93.88 356 PHE B C 1
ATOM 7103 O O . PHE B 1 356 ? -35.594 -18.891 18.5 1 93.88 356 PHE B O 1
ATOM 7110 N N . HIS B 1 357 ? -34 -19.844 17.359 1 92.19 357 HIS B N 1
ATOM 7111 C CA . HIS B 1 357 ? -33.312 -20.312 18.578 1 92.19 357 HIS B CA 1
ATOM 7112 C C . HIS B 1 357 ? -32.875 -19.141 19.453 1 92.19 357 HIS B C 1
ATOM 7114 O O . HIS B 1 357 ? -33.156 -19.125 20.656 1 92.19 357 HIS B O 1
ATOM 7120 N N . CYS B 1 358 ? -32.25 -18.188 18.844 1 90.31 358 CYS B N 1
ATOM 7121 C CA . CYS B 1 358 ? -31.641 -17.078 19.594 1 90.31 358 CYS B CA 1
ATOM 7122 C C . CYS B 1 358 ? -32.719 -16.109 20.078 1 90.31 358 CYS B C 1
ATOM 7124 O O . CYS B 1 358 ? -32.5 -15.352 21.016 1 90.31 358 CYS B O 1
ATOM 7126 N N . SER B 1 359 ? -33.875 -16.109 19.453 1 89.62 359 SER B N 1
ATOM 7127 C CA . SER B 1 359 ? -34.969 -15.195 19.844 1 89.62 359 SER B CA 1
ATOM 7128 C C . SER B 1 359 ? -35.969 -15.883 20.766 1 89.62 359 SER B C 1
ATOM 7130 O O . SER B 1 359 ? -36.969 -15.273 21.172 1 89.62 359 SER B O 1
ATOM 7132 N N . SER B 1 360 ? -35.688 -17.094 21.109 1 90.56 360 SER B N 1
ATOM 7133 C CA . SER B 1 360 ? -36.594 -17.906 21.875 1 90.56 360 SER B CA 1
ATOM 7134 C C . SER B 1 360 ? -36.625 -17.484 23.344 1 90.56 360 SER B C 1
ATOM 7136 O O . SER B 1 360 ? -35.594 -17.062 23.875 1 90.56 360 SER B O 1
ATOM 7138 N N . THR B 1 361 ? -37.812 -17.562 23.938 1 89.12 361 THR B N 1
ATOM 7139 C CA . THR B 1 361 ? -38 -17.266 25.359 1 89.12 361 THR B CA 1
ATOM 7140 C C . THR B 1 361 ? -38.719 -18.391 26.062 1 89.12 361 THR B C 1
ATOM 7142 O O . THR B 1 361 ? -39.219 -19.312 25.422 1 89.12 361 THR B O 1
ATOM 7145 N N . ASP B 1 362 ? -38.656 -18.344 27.375 1 89.44 362 ASP B N 1
ATOM 7146 C CA . ASP B 1 362 ? -39.375 -19.359 28.156 1 89.44 362 ASP B CA 1
ATOM 7147 C C . ASP B 1 362 ? -40.875 -19.297 27.891 1 89.44 362 ASP B C 1
ATOM 7149 O O . ASP B 1 362 ? -41.531 -20.328 27.875 1 89.44 362 ASP B O 1
ATOM 7153 N N . GLU B 1 363 ? -41.438 -18.094 27.656 1 88.19 363 GLU B N 1
ATOM 7154 C CA . GLU B 1 363 ? -42.844 -17.875 27.406 1 88.19 363 GLU B CA 1
ATOM 7155 C C . GLU B 1 363 ? -43.25 -18.344 26.016 1 88.19 363 GLU B C 1
ATOM 7157 O O . GLU B 1 363 ? -44.344 -18.844 25.797 1 88.19 363 GLU B O 1
ATOM 7162 N N . LYS B 1 364 ? -42.312 -18.156 25.062 1 89.94 364 LYS B N 1
ATOM 7163 C CA . LYS B 1 364 ? -42.562 -18.531 23.672 1 89.94 364 LYS B CA 1
ATOM 7164 C C . LYS B 1 364 ? -41.375 -19.312 23.094 1 89.94 364 LYS B C 1
ATOM 7166 O O . LYS B 1 364 ? -40.625 -18.797 22.281 1 89.94 364 LYS B O 1
ATOM 7171 N N . PRO B 1 365 ? -41.25 -20.594 23.484 1 92.06 365 PRO B N 1
ATOM 7172 C CA . PRO B 1 365 ? -40.125 -21.391 22.969 1 92.06 365 PRO B CA 1
ATOM 7173 C C . PRO B 1 365 ? -40.219 -21.609 21.469 1 92.06 365 PRO B C 1
ATOM 7175 O O . PRO B 1 365 ? -41.281 -21.969 20.938 1 92.06 365 PRO B O 1
ATOM 7178 N N . GLN B 1 366 ? -39.219 -21.266 20.719 1 92.81 366 GLN B N 1
ATOM 7179 C CA . GLN B 1 366 ? -39.156 -21.359 19.266 1 92.81 366 GLN B CA 1
ATOM 7180 C C . GLN B 1 366 ? -37.969 -22.219 18.812 1 92.81 366 GLN B C 1
ATOM 7182 O O . GLN B 1 366 ? -36.969 -21.703 18.328 1 92.81 366 GLN B O 1
ATOM 7187 N N . HIS B 1 367 ? -38.031 -23.516 18.922 1 94.75 367 HIS B N 1
ATOM 7188 C CA . HIS B 1 367 ? -36.938 -24.438 18.594 1 94.75 367 HIS B CA 1
ATOM 7189 C C . HIS B 1 367 ? -37.375 -25.484 17.578 1 94.75 367 HIS B C 1
ATOM 7191 O O . HIS B 1 367 ? -36.781 -26.562 17.484 1 94.75 367 HIS B O 1
ATOM 7197 N N . HIS B 1 368 ? -38.438 -25.172 16.797 1 93.75 368 HIS B N 1
ATOM 7198 C CA . HIS B 1 368 ? -39.062 -26.125 15.883 1 93.75 368 HIS B CA 1
ATOM 7199 C C . HIS B 1 368 ? -38.156 -26.438 14.703 1 93.75 368 HIS B C 1
ATOM 7201 O O . HIS B 1 368 ? -38.312 -27.469 14.039 1 93.75 368 HIS B O 1
ATOM 7207 N N . LEU B 1 369 ? -37.188 -25.562 14.398 1 94.44 369 LEU B N 1
ATOM 7208 C CA . LEU B 1 369 ? -36.281 -25.797 13.273 1 94.44 369 LEU B CA 1
ATOM 7209 C C . LEU B 1 369 ? -34.906 -26.297 13.75 1 94.44 369 LEU B C 1
ATOM 7211 O O . LEU B 1 369 ? -34.031 -26.609 12.938 1 94.44 369 LEU B O 1
ATOM 7215 N N . CYS B 1 370 ? -34.688 -26.344 15.047 1 93.88 370 CYS B N 1
ATOM 7216 C CA . CYS B 1 370 ? -33.438 -26.859 15.594 1 93.88 370 CYS B CA 1
ATOM 7217 C C . CYS B 1 370 ? -33.344 -28.359 15.383 1 93.88 370 CYS B C 1
ATOM 7219 O O . CYS B 1 370 ? -34.344 -29.062 15.383 1 93.88 370 CYS B O 1
ATOM 7221 N N . PRO B 1 371 ? -32.188 -28.859 15.078 1 91.12 371 PRO B N 1
ATOM 7222 C CA . PRO B 1 371 ? -32.031 -30.312 14.922 1 91.12 371 PRO B CA 1
ATOM 7223 C C . PRO B 1 371 ? -32.438 -31.094 16.172 1 91.12 371 PRO B C 1
ATOM 7225 O O . PRO B 1 371 ? -32.156 -30.656 17.281 1 91.12 371 PRO B O 1
ATOM 7228 N N . THR B 1 372 ? -33.094 -32.188 15.93 1 92 372 THR B N 1
ATOM 7229 C CA . THR B 1 372 ? -33.562 -33.031 17.031 1 92 372 THR B CA 1
ATOM 7230 C C . THR B 1 372 ? -32.5 -34.062 17.391 1 92 372 THR B C 1
ATOM 7232 O O . THR B 1 372 ? -31.578 -34.344 16.625 1 92 372 THR B O 1
ATOM 7235 N N . GLY B 1 373 ? -32.656 -34.531 18.672 1 89.44 373 GLY B N 1
ATOM 7236 C CA . GLY B 1 373 ? -31.812 -35.656 19.047 1 89.44 373 GLY B CA 1
ATOM 7237 C C . GLY B 1 373 ? -30.812 -35.312 20.141 1 89.44 373 GLY B C 1
ATOM 7238 O O . GLY B 1 373 ? -30.766 -34.156 20.594 1 89.44 373 GLY B O 1
ATOM 7239 N N . ASP B 1 374 ? -30.031 -36.281 20.594 1 88.88 374 ASP B N 1
ATOM 7240 C CA . ASP B 1 374 ? -29.094 -36.156 21.703 1 88.88 374 ASP B CA 1
ATOM 7241 C C . ASP B 1 374 ? -27.859 -35.375 21.281 1 88.88 374 ASP B C 1
ATOM 7243 O O . ASP B 1 374 ? -27.156 -34.812 22.125 1 88.88 374 ASP B O 1
ATOM 7247 N N . LYS B 1 375 ? -27.641 -35.281 20 1 88.75 375 LYS B N 1
ATOM 7248 C CA . LYS B 1 375 ? -26.438 -34.594 19.531 1 88.75 375 LYS B CA 1
ATOM 7249 C C . LYS B 1 375 ? -26.766 -33.219 19.031 1 88.75 375 LYS B C 1
ATOM 7251 O O . LYS B 1 375 ? -25.938 -32.562 18.406 1 88.75 375 LYS B O 1
ATOM 7256 N N . SER B 1 376 ? -27.969 -32.781 19.359 1 90.5 376 SER B N 1
ATOM 7257 C CA . SER B 1 376 ? -28.391 -31.438 18.938 1 90.5 376 SER B CA 1
ATOM 7258 C C . SER B 1 376 ? -27.594 -30.344 19.641 1 90.5 376 SER B C 1
ATOM 7260 O O . SER B 1 376 ? -27.281 -30.469 20.828 1 90.5 376 SER B O 1
ATOM 7262 N N . TRP B 1 377 ? -27.266 -29.297 18.953 1 86.31 377 TRP B N 1
ATOM 7263 C CA . TRP B 1 377 ? -26.609 -28.156 19.578 1 86.31 377 TRP B CA 1
ATOM 7264 C C . TRP B 1 377 ? -27.609 -27.328 20.391 1 86.31 377 TRP B C 1
ATOM 7266 O O . TRP B 1 377 ? -27.219 -26.484 21.203 1 86.31 377 TRP B O 1
ATOM 7276 N N . CYS B 1 378 ? -28.859 -27.516 20.156 1 90.19 378 CYS B N 1
ATOM 7277 C CA . CYS B 1 378 ? -29.938 -26.797 20.812 1 90.19 378 CYS B CA 1
ATOM 7278 C C . CYS B 1 378 ? -30.234 -27.406 22.188 1 90.19 378 CYS B C 1
ATOM 7280 O O . CYS B 1 378 ? -30.609 -28.578 22.281 1 90.19 378 CYS B O 1
ATOM 7282 N N . PHE B 1 379 ? -30.141 -26.672 23.25 1 89.94 379 PHE B N 1
ATOM 7283 C CA . PHE B 1 379 ? -30.359 -27.156 24.609 1 89.94 379 PHE B CA 1
ATOM 7284 C C . PHE B 1 379 ? -31.797 -27.641 24.797 1 89.94 379 PHE B C 1
ATOM 7286 O O . PHE B 1 379 ? -32.031 -28.578 25.547 1 89.94 379 PHE B O 1
ATOM 7293 N N . TYR B 1 380 ? -32.688 -27.031 24.125 1 92.19 380 TYR B N 1
ATOM 7294 C CA . TYR B 1 380 ? -34.094 -27.375 24.234 1 92.19 380 TYR B CA 1
ATOM 7295 C C . TYR B 1 380 ? -34.375 -28.75 23.625 1 92.19 380 TYR B C 1
ATOM 7297 O O . TYR B 1 380 ? -35.031 -29.594 24.25 1 92.19 380 TYR B O 1
ATOM 7305 N N . GLN B 1 381 ? -33.844 -28.984 22.422 1 93.56 381 GLN B N 1
ATOM 7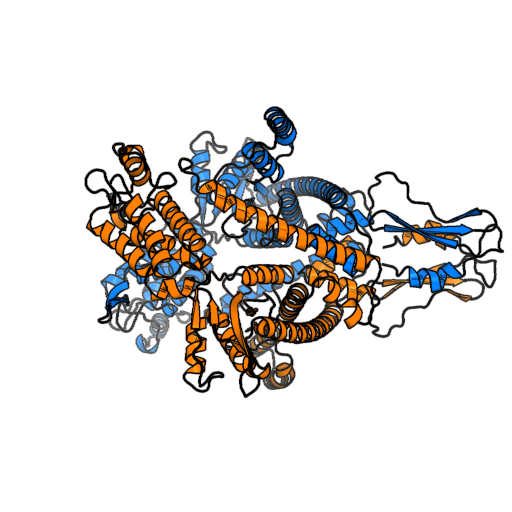306 C CA . GLN B 1 381 ? -34.031 -30.25 21.719 1 93.56 381 GLN B CA 1
ATOM 7307 C C . GLN B 1 381 ? -33.25 -31.391 22.391 1 93.56 381 GLN B C 1
ATOM 7309 O O . GLN B 1 381 ? -33.719 -32.531 22.391 1 93.56 381 GLN B O 1
ATOM 7314 N N . LYS B 1 382 ? -32.188 -31.062 22.922 1 92.69 382 LYS B N 1
ATOM 7315 C CA . LYS B 1 382 ? -31.422 -32.062 23.656 1 92.69 382 LYS B CA 1
ATOM 7316 C C . LYS B 1 382 ? -32.188 -32.531 24.906 1 92.69 382 LYS B C 1
ATOM 7318 O O . LYS B 1 382 ? -32.188 -33.719 25.219 1 92.69 382 LYS B O 1
ATOM 7323 N N . ALA B 1 383 ? -32.719 -31.609 25.625 1 93.69 383 ALA B N 1
ATOM 7324 C CA . ALA B 1 383 ? -33.531 -31.938 26.812 1 93.69 383 ALA B CA 1
ATOM 7325 C C . ALA B 1 383 ? -34.75 -32.75 26.422 1 93.69 383 ALA B C 1
ATOM 7327 O O . ALA B 1 383 ? -35.094 -33.719 27.125 1 93.69 383 ALA B O 1
ATOM 7328 N N . ALA B 1 384 ? -35.406 -32.406 25.344 1 93.5 384 ALA B N 1
ATOM 7329 C CA . ALA B 1 384 ? -36.562 -33.125 24.875 1 93.5 384 ALA B CA 1
ATOM 7330 C C . ALA B 1 384 ? -36.219 -34.594 24.516 1 93.5 384 ALA B C 1
ATOM 7332 O O . ALA B 1 384 ? -37 -35.5 24.781 1 93.5 384 ALA B O 1
ATOM 7333 N N . ALA B 1 385 ? -35.094 -34.75 23.922 1 93.75 385 ALA B N 1
ATOM 7334 C CA . ALA B 1 385 ? -34.625 -36.094 23.531 1 93.75 385 ALA B CA 1
ATOM 7335 C C . ALA B 1 385 ? -34.344 -36.938 24.75 1 93.75 385 ALA B C 1
ATOM 7337 O O . ALA B 1 385 ? -34.531 -38.156 24.719 1 93.75 385 ALA B O 1
ATOM 7338 N N . ALA B 1 386 ? -34 -36.344 25.781 1 94.12 386 ALA B N 1
ATOM 7339 C CA . ALA B 1 386 ? -33.719 -37.031 27.031 1 94.12 386 ALA B CA 1
ATOM 7340 C C . ALA B 1 386 ? -34.938 -37.062 27.953 1 94.12 386 ALA B C 1
ATOM 7342 O O . ALA B 1 386 ? -34.844 -37.531 29.094 1 94.12 386 ALA B O 1
ATOM 7343 N N . ASP B 1 387 ? -35.969 -36.531 27.547 1 93.12 387 ASP B N 1
ATOM 7344 C CA . ASP B 1 387 ? -37.219 -36.438 28.312 1 93.12 387 ASP B CA 1
ATOM 7345 C C . ASP B 1 387 ? -37 -35.688 29.609 1 93.12 387 ASP B C 1
ATOM 7347 O O . ASP B 1 387 ? -37.438 -36.094 30.672 1 93.12 387 ASP B O 1
ATOM 7351 N N . LEU B 1 388 ? -36.188 -34.625 29.531 1 93.56 388 LEU B N 1
ATOM 7352 C CA . LEU B 1 388 ? -35.969 -33.75 30.656 1 93.56 388 LEU B CA 1
ATOM 7353 C C . LEU B 1 388 ? -36.625 -32.375 30.422 1 93.56 388 LEU B C 1
ATOM 7355 O O . LEU B 1 388 ? -36.844 -32 29.281 1 93.56 388 LEU B O 1
ATOM 7359 N N . PRO B 1 389 ? -36.969 -31.672 31.469 1 92.44 389 PRO B N 1
ATOM 7360 C CA . PRO B 1 389 ? -37.469 -30.312 31.281 1 92.44 389 PRO B CA 1
ATOM 7361 C C . PRO B 1 389 ? -36.438 -29.359 30.703 1 92.44 389 PRO B C 1
ATOM 7363 O O . PRO B 1 389 ? -35.25 -29.422 31.078 1 92.44 389 PRO B O 1
ATOM 7366 N N . PRO B 1 390 ? -36.781 -28.594 29.75 1 90.69 390 PRO B N 1
ATOM 7367 C CA . PRO B 1 390 ? -35.812 -27.672 29.141 1 90.69 390 PRO B CA 1
ATOM 7368 C C . PRO B 1 390 ? -35.281 -26.641 30.125 1 90.69 390 PRO B C 1
ATOM 7370 O O . PRO B 1 390 ? -36.031 -26.141 30.969 1 90.69 390 PRO B O 1
ATOM 7373 N N . PRO B 1 391 ? -34.031 -26.391 30.031 1 89.88 391 PRO B N 1
ATOM 7374 C CA . PRO B 1 391 ? -33.469 -25.328 30.859 1 89.88 391 PRO B CA 1
ATOM 7375 C C . PRO B 1 391 ? -34 -23.953 30.531 1 89.88 391 PRO B C 1
ATOM 7377 O O . PRO B 1 391 ? -34.531 -23.734 29.422 1 89.88 391 PRO B O 1
ATOM 7380 N N . SER B 1 392 ? -33.844 -23.078 31.516 1 89.94 392 SER B N 1
ATOM 7381 C CA . SER B 1 392 ? -34.312 -21.703 31.328 1 89.94 392 SER B CA 1
ATOM 7382 C C . SER B 1 392 ? -33.5 -20.984 30.25 1 89.94 392 SER B C 1
ATOM 7384 O O . SER B 1 392 ? -32.281 -21.125 30.203 1 89.94 392 SER B O 1
ATOM 7386 N N . HIS B 1 393 ? -34.125 -20.219 29.344 1 88.56 393 HIS B N 1
ATOM 7387 C CA . HIS B 1 393 ? -33.469 -19.438 28.281 1 88.56 393 HIS B CA 1
ATOM 7388 C C . HIS B 1 393 ? -32.562 -18.359 28.875 1 88.56 393 HIS B C 1
ATOM 7390 O O . HIS B 1 393 ? -31.547 -18.016 28.297 1 88.56 393 HIS B O 1
ATOM 7396 N N . THR B 1 394 ? -32.969 -17.859 29.922 1 82.75 394 THR B N 1
ATOM 7397 C CA . THR B 1 394 ? -32.188 -16.828 30.594 1 82.75 394 THR B CA 1
ATOM 7398 C C . THR B 1 394 ? -30.859 -17.391 31.094 1 82.75 394 THR B C 1
ATOM 7400 O O . THR B 1 394 ? -29.812 -16.734 30.984 1 82.75 394 THR B O 1
ATOM 7403 N N . LYS B 1 395 ? -30.938 -18.609 31.594 1 80.19 395 LYS B N 1
ATOM 7404 C CA . LYS B 1 395 ? -29.734 -19.25 32.094 1 80.19 395 LYS B CA 1
ATOM 7405 C C . LYS B 1 395 ? -28.766 -19.562 30.969 1 80.19 395 LYS B C 1
ATOM 7407 O O . LYS B 1 395 ? -27.547 -19.5 31.156 1 80.19 395 LYS B O 1
ATOM 7412 N N . MET B 1 396 ? -29.328 -19.828 29.828 1 78 396 MET B N 1
ATOM 7413 C CA . MET B 1 396 ? -28.516 -20.25 28.688 1 78 396 MET B CA 1
ATOM 7414 C C . MET B 1 396 ? -27.984 -19.031 27.938 1 78 396 MET B C 1
ATOM 7416 O O . MET B 1 396 ? -27.109 -19.156 27.078 1 78 396 MET B O 1
ATOM 7420 N N . LYS B 1 397 ? -28.328 -17.812 28.25 1 72.44 397 LYS B N 1
ATOM 7421 C CA . LYS B 1 397 ? -27.844 -16.547 27.719 1 72.44 397 LYS B CA 1
ATOM 7422 C C . LYS B 1 397 ? -27.844 -16.562 26.188 1 72.44 397 LYS B C 1
ATOM 7424 O O . LYS B 1 397 ? -26.891 -16.078 25.562 1 72.44 397 LYS B O 1
ATOM 7429 N N . VAL B 1 398 ? -28.719 -17.25 25.531 1 69.69 398 VAL B N 1
ATOM 7430 C CA . VAL B 1 398 ? -28.734 -17.359 24.078 1 69.69 398 VAL B CA 1
ATOM 7431 C C . VAL B 1 398 ? -29.906 -16.578 23.516 1 69.69 398 VAL B C 1
ATOM 7433 O O . VAL B 1 398 ? -30.359 -16.828 22.391 1 69.69 398 VAL B O 1
ATOM 7436 N N . GLN B 1 399 ? -30.391 -15.594 24.172 1 72.19 399 GLN B N 1
ATOM 7437 C CA . GLN B 1 399 ? -31.578 -14.906 23.672 1 72.19 399 GLN B CA 1
ATOM 7438 C C . GLN B 1 399 ? -31.344 -13.406 23.562 1 72.19 399 GLN B C 1
ATOM 7440 O O . GLN B 1 399 ? -30.531 -12.836 24.312 1 72.19 399 GLN B O 1
ATOM 7445 N N . PHE B 1 400 ? -31.734 -12.93 22.469 1 80.31 400 PHE B N 1
ATOM 7446 C CA . PHE B 1 400 ? -31.859 -11.477 22.359 1 80.31 400 PHE B CA 1
ATOM 7447 C C . PHE B 1 400 ? -33.344 -11.078 22.266 1 80.31 400 PHE B C 1
ATOM 7449 O O . PHE B 1 400 ? -34.125 -11.789 21.656 1 80.31 400 PHE B O 1
ATOM 7456 N N . GLN B 1 401 ? -33.812 -10.195 23.016 1 76.94 401 GLN B N 1
ATOM 7457 C CA . GLN B 1 401 ? -35.219 -9.789 23.094 1 76.94 401 GLN B CA 1
ATOM 7458 C C . GLN B 1 401 ? -35.375 -8.336 22.656 1 76.94 401 GLN B C 1
ATOM 7460 O O . GLN B 1 401 ? -34.719 -7.441 23.188 1 76.94 401 GLN B O 1
ATOM 7465 N N . LEU B 1 402 ? -36.156 -8.273 21.562 1 81.56 402 LEU B N 1
ATOM 7466 C CA . LEU B 1 402 ? -36.531 -6.945 21.078 1 81.56 402 LEU B CA 1
ATOM 7467 C C . LEU B 1 402 ? -38.031 -6.746 21.156 1 81.56 402 LEU B C 1
ATOM 7469 O O . LEU B 1 402 ? -38.781 -7.703 21.375 1 81.56 402 LEU B O 1
ATOM 7473 N N . GLU B 1 403 ? -38.469 -5.48 21.094 1 81.69 403 GLU B N 1
ATOM 7474 C CA . GLU B 1 403 ? -39.906 -5.23 20.922 1 81.69 403 GLU B CA 1
ATOM 7475 C C . GLU B 1 403 ? -40.438 -5.934 19.688 1 81.69 403 GLU B C 1
ATOM 7477 O O . GLU B 1 403 ? -39.719 -6.07 18.688 1 81.69 403 GLU B O 1
ATOM 7482 N N . PRO B 1 404 ? -41.625 -6.469 19.812 1 82.38 404 PRO B N 1
ATOM 7483 C CA . PRO B 1 404 ? -42.219 -7.277 18.734 1 82.38 404 PRO B CA 1
ATOM 7484 C C . PRO B 1 404 ? -42.031 -6.621 17.359 1 82.38 404 PRO B C 1
ATOM 7486 O O . PRO B 1 404 ? -41.75 -7.305 16.375 1 82.38 404 PRO B O 1
ATOM 7489 N N . ALA B 1 405 ? -42.188 -5.328 17.328 1 80.69 405 ALA B N 1
ATOM 7490 C CA . ALA B 1 405 ? -42.062 -4.633 16.062 1 80.69 405 ALA B CA 1
ATOM 7491 C C . ALA B 1 405 ? -40.656 -4.73 15.508 1 80.69 405 ALA B C 1
ATOM 7493 O O . ALA B 1 405 ? -40.469 -4.938 14.305 1 80.69 405 ALA B O 1
ATOM 7494 N N . TYR B 1 406 ? -39.75 -4.602 16.391 1 83.56 406 TYR B N 1
ATOM 7495 C CA . TYR B 1 406 ? -38.344 -4.668 15.984 1 83.56 406 TYR B CA 1
ATOM 7496 C C . TYR B 1 406 ? -37.938 -6.102 15.664 1 83.56 406 TYR B C 1
ATOM 7498 O O . TYR B 1 406 ? -37.125 -6.34 14.766 1 83.56 406 TYR B O 1
ATOM 7506 N N . MET B 1 407 ? -38.5 -6.984 16.375 1 88.12 407 MET B N 1
ATOM 7507 C CA . MET B 1 407 ? -38.219 -8.391 16.109 1 88.12 407 MET B CA 1
ATOM 7508 C C . MET B 1 407 ? -38.719 -8.789 14.711 1 88.12 407 MET B C 1
ATOM 7510 O O . MET B 1 407 ? -38.062 -9.602 14.039 1 88.12 407 MET B O 1
ATOM 7514 N N . GLU B 1 408 ? -39.781 -8.258 14.344 1 90.44 408 GLU B N 1
ATOM 7515 C CA . GLU B 1 408 ? -40.344 -8.531 13.008 1 90.44 408 GLU B CA 1
ATOM 7516 C C . GLU B 1 408 ? -39.406 -7.992 11.922 1 90.44 408 GLU B C 1
ATOM 7518 O O . GLU B 1 408 ? -39.25 -8.602 10.867 1 90.44 408 GLU B O 1
ATOM 7523 N N . GLU B 1 409 ? -38.844 -6.871 12.188 1 90.25 409 GLU B N 1
ATOM 7524 C CA . GLU B 1 409 ? -37.906 -6.309 11.227 1 90.25 409 GLU B CA 1
ATOM 7525 C C . GLU B 1 409 ? -36.656 -7.207 11.062 1 90.25 409 GLU B C 1
ATOM 7527 O O . GLU B 1 409 ? -36.188 -7.402 9.945 1 90.25 409 GLU B O 1
ATOM 7532 N N . VAL B 1 410 ? -36.188 -7.672 12.211 1 92.12 410 VAL B N 1
ATOM 7533 C CA . VAL B 1 410 ? -35.062 -8.586 12.156 1 92.12 410 VAL B CA 1
ATOM 7534 C C . VAL B 1 410 ? -35.469 -9.859 11.406 1 92.12 410 VAL B C 1
ATOM 7536 O O . VAL B 1 410 ? -34.688 -10.367 10.586 1 92.12 410 VAL B O 1
ATOM 7539 N N . HIS B 1 411 ? -36.625 -10.32 11.695 1 94.5 411 HIS B N 1
ATOM 7540 C CA . HIS B 1 411 ? -37.156 -11.5 11.016 1 94.5 411 HIS B CA 1
ATOM 7541 C C . HIS B 1 411 ? -37.219 -11.281 9.508 1 94.5 411 HIS B C 1
ATOM 7543 O O . HIS B 1 411 ? -36.906 -12.18 8.727 1 94.5 411 HIS B O 1
ATOM 7549 N N . ASN B 1 412 ? -37.625 -10.148 9.133 1 94.38 412 ASN B N 1
ATOM 7550 C CA . ASN B 1 412 ? -37.719 -9.82 7.715 1 94.38 412 ASN B CA 1
ATOM 7551 C C . ASN B 1 412 ? -36.375 -9.82 7.039 1 94.38 412 ASN B C 1
ATOM 7553 O O . ASN B 1 412 ? -36.25 -10.195 5.875 1 94.38 412 ASN B O 1
ATOM 7557 N N . VAL B 1 413 ? -35.375 -9.344 7.742 1 94.62 413 VAL B N 1
ATOM 7558 C CA . VAL B 1 413 ? -34.031 -9.375 7.203 1 94.62 413 VAL B CA 1
ATOM 7559 C C . VAL B 1 413 ? -33.625 -10.82 6.91 1 94.62 413 VAL B C 1
ATOM 7561 O O . VAL B 1 413 ? -33.094 -11.125 5.832 1 94.62 413 VAL B O 1
ATOM 7564 N N . TYR B 1 414 ? -33.875 -11.727 7.855 1 95.94 414 TYR B N 1
ATOM 7565 C CA . TYR B 1 414 ? -33.562 -13.141 7.672 1 95.94 414 TYR B CA 1
ATOM 7566 C C . TYR B 1 414 ? -34.375 -13.727 6.508 1 95.94 414 TYR B C 1
ATOM 7568 O O . TYR B 1 414 ? -33.812 -14.469 5.691 1 95.94 414 TYR B O 1
ATOM 7576 N N . LYS B 1 415 ? -35.625 -13.422 6.449 1 95.19 415 LYS B N 1
ATOM 7577 C CA . LYS B 1 415 ? -36.5 -13.945 5.398 1 95.19 415 LYS B CA 1
ATOM 7578 C C . LYS B 1 415 ? -36 -13.523 4.02 1 95.19 415 LYS B C 1
ATOM 7580 O O . LYS B 1 415 ? -35.969 -14.328 3.082 1 95.19 415 LYS B O 1
ATOM 7585 N N . ASP B 1 416 ? -35.625 -12.312 3.965 1 94.56 416 ASP B N 1
ATOM 7586 C CA . ASP B 1 416 ? -35.094 -11.789 2.703 1 94.56 416 ASP B CA 1
ATOM 7587 C C . ASP B 1 416 ? -33.812 -12.508 2.307 1 94.56 416 ASP B C 1
ATOM 7589 O O . ASP B 1 416 ? -33.625 -12.875 1.144 1 94.56 416 ASP B O 1
ATOM 7593 N N . LEU B 1 417 ? -32.938 -12.688 3.252 1 94.88 417 LEU B N 1
ATOM 7594 C CA . LEU B 1 417 ? -31.609 -13.258 2.986 1 94.88 417 LEU B CA 1
ATOM 7595 C C . LEU B 1 417 ? -31.703 -14.758 2.748 1 94.88 417 LEU B C 1
ATOM 7597 O O . LEU B 1 417 ? -30.766 -15.367 2.215 1 94.88 417 LEU B O 1
ATOM 7601 N N . THR B 1 418 ? -32.844 -15.367 3.18 1 95.69 418 THR B N 1
ATOM 7602 C CA . THR B 1 418 ? -33 -16.812 3.02 1 95.69 418 THR B CA 1
ATOM 7603 C C . THR B 1 418 ? -34.062 -17.141 1.986 1 95.69 418 THR B C 1
ATOM 7605 O O . THR B 1 418 ? -34.656 -18.219 2.012 1 95.69 418 THR B O 1
ATOM 7608 N N . SER B 1 419 ? -34.375 -16.234 1.153 1 95.06 419 SER B N 1
ATOM 7609 C CA . SER B 1 419 ? -35.312 -16.5 0.073 1 95.06 419 SER B CA 1
ATOM 7610 C C . SER B 1 419 ? -34.844 -17.625 -0.83 1 95.06 419 SER B C 1
ATOM 7612 O O . SER B 1 419 ? -33.625 -17.922 -0.863 1 95.06 419 SER B O 1
ATOM 7614 N N . ASP B 1 420 ? -35.688 -18.203 -1.54 1 93.5 420 ASP B N 1
ATOM 7615 C CA . ASP B 1 420 ? -35.344 -19.312 -2.424 1 93.5 420 ASP B CA 1
ATOM 7616 C C . ASP B 1 420 ? -34.312 -18.875 -3.479 1 93.5 420 ASP B C 1
ATOM 7618 O O . ASP B 1 420 ? -33.375 -19.609 -3.785 1 93.5 420 ASP B O 1
ATOM 7622 N N . GLU B 1 421 ? -34.562 -17.797 -3.984 1 90.69 421 GLU B N 1
ATOM 7623 C CA . GLU B 1 421 ? -33.688 -17.266 -5.004 1 90.69 421 GLU B CA 1
ATOM 7624 C C . GLU B 1 421 ? -32.25 -17.109 -4.461 1 90.69 421 GLU B C 1
ATOM 7626 O O . GLU B 1 421 ? -31.297 -17.547 -5.102 1 90.69 421 GLU B O 1
ATOM 7631 N N . MET B 1 422 ? -32.156 -16.562 -3.275 1 91.88 422 MET B N 1
ATOM 7632 C CA . MET B 1 422 ? -30.844 -16.312 -2.693 1 91.88 422 MET B CA 1
ATOM 7633 C C . MET B 1 422 ? -30.172 -17.609 -2.27 1 91.88 422 MET B C 1
ATOM 7635 O O . MET B 1 422 ? -28.969 -17.781 -2.455 1 91.88 422 MET B O 1
ATOM 7639 N N . MET B 1 423 ? -30.922 -18.5 -1.748 1 93.06 423 MET B N 1
ATOM 7640 C CA . MET B 1 423 ? -30.359 -19.781 -1.333 1 93.06 423 MET B CA 1
ATOM 7641 C C . MET B 1 423 ? -29.859 -20.578 -2.537 1 93.06 423 MET B C 1
ATOM 7643 O O . MET B 1 423 ? -28.844 -21.25 -2.457 1 93.06 423 MET B O 1
ATOM 7647 N N . GLN B 1 424 ? -30.594 -20.422 -3.605 1 91.31 424 GLN B N 1
ATOM 7648 C CA . GLN B 1 424 ? -30.172 -21.094 -4.824 1 91.31 424 GLN B CA 1
ATOM 7649 C C . GLN B 1 424 ? -28.828 -20.562 -5.316 1 91.31 424 GLN B C 1
ATOM 7651 O O . GLN B 1 424 ? -28 -21.328 -5.82 1 91.31 424 GLN B O 1
ATOM 7656 N N . ARG B 1 425 ? -28.625 -19.375 -5.148 1 91.06 425 ARG B N 1
ATOM 7657 C CA . ARG B 1 425 ? -27.391 -18.734 -5.59 1 91.06 425 ARG B CA 1
ATOM 7658 C C . ARG B 1 425 ? -26.219 -19.109 -4.684 1 91.06 425 ARG B C 1
ATOM 7660 O O . ARG B 1 425 ? -25.062 -18.922 -5.055 1 91.06 425 ARG B O 1
ATOM 7667 N N . CYS B 1 426 ? -26.5 -19.641 -3.508 1 92.25 426 CYS B N 1
ATOM 7668 C CA . CYS B 1 426 ? -25.453 -19.938 -2.533 1 92.25 426 CYS B CA 1
ATOM 7669 C C . CYS B 1 426 ? -25.219 -21.438 -2.426 1 92.25 426 CYS B C 1
ATOM 7671 O O . CYS B 1 426 ? -24.25 -21.875 -1.79 1 92.25 426 CYS B O 1
ATOM 7673 N N . ILE B 1 427 ? -26.031 -22.219 -3.049 1 89.38 427 ILE B N 1
ATOM 7674 C CA . ILE B 1 427 ? -26.109 -23.656 -2.799 1 89.38 427 ILE B CA 1
ATOM 7675 C C . ILE B 1 427 ? -24.797 -24.312 -3.221 1 89.38 427 ILE B C 1
ATOM 7677 O O . ILE B 1 427 ? -24.391 -25.328 -2.648 1 89.38 427 ILE B O 1
ATOM 7681 N N . LYS B 1 428 ? -24.047 -23.75 -4.172 1 87.62 428 LYS B N 1
ATOM 7682 C CA . LYS B 1 428 ? -22.812 -24.359 -4.684 1 87.62 428 LYS B CA 1
ATOM 7683 C C . LYS B 1 428 ? -21.609 -23.969 -3.826 1 87.62 428 LYS B C 1
ATOM 7685 O O . LYS B 1 428 ? -20.531 -24.516 -4.004 1 87.62 428 LYS B O 1
ATOM 7690 N N . GLY B 1 429 ? -21.75 -23 -2.885 1 88.75 429 GLY B N 1
ATOM 7691 C CA . GLY B 1 429 ? -20.703 -22.641 -1.931 1 88.75 429 GLY B CA 1
ATOM 7692 C C . GLY B 1 429 ? -19.484 -22.016 -2.582 1 88.75 429 GLY B C 1
ATOM 7693 O O . GLY B 1 429 ? -18.359 -22.25 -2.148 1 88.75 429 GLY B O 1
ATOM 7694 N N . ARG B 1 430 ? -19.703 -21.344 -3.604 1 89.31 430 ARG B N 1
ATOM 7695 C CA . ARG B 1 430 ? -18.594 -20.734 -4.336 1 89.31 430 ARG B CA 1
ATOM 7696 C C . ARG B 1 430 ? -18.078 -19.484 -3.617 1 89.31 430 ARG B C 1
ATOM 7698 O O . ARG B 1 430 ? -18.812 -18.828 -2.895 1 89.31 430 ARG B O 1
ATOM 7705 N N . THR B 1 431 ? -16.734 -19.297 -3.693 1 89.19 431 THR B N 1
ATOM 7706 C CA . THR B 1 431 ? -16.109 -18.125 -3.084 1 89.19 431 THR B CA 1
ATOM 7707 C C . THR B 1 431 ? -15.203 -17.406 -4.082 1 89.19 431 THR B C 1
ATOM 7709 O O . THR B 1 431 ? -14.852 -17.969 -5.117 1 89.19 431 THR B O 1
ATOM 7712 N N . GLN B 1 432 ? -14.938 -16.172 -3.809 1 90.62 432 GLN B N 1
ATOM 7713 C CA . GLN B 1 432 ? -14.023 -15.383 -4.625 1 90.62 432 GLN B CA 1
ATOM 7714 C C . GLN B 1 432 ? -12.633 -15.336 -4 1 90.62 432 GLN B C 1
ATOM 7716 O O . GLN B 1 432 ? -11.852 -14.422 -4.277 1 90.62 432 GLN B O 1
ATOM 7721 N N . ASN B 1 433 ? -12.273 -16.281 -3.143 1 88.06 433 ASN B N 1
ATOM 7722 C CA . ASN B 1 433 ? -11 -16.312 -2.439 1 88.06 433 ASN B CA 1
ATOM 7723 C C . ASN B 1 433 ? -9.828 -16.406 -3.412 1 88.06 433 ASN B C 1
ATOM 7725 O O . ASN B 1 433 ? -8.758 -15.852 -3.158 1 88.06 433 ASN B O 1
ATOM 7729 N N . CYS B 1 434 ? -10.055 -17.141 -4.547 1 92.56 434 CYS B N 1
ATOM 7730 C CA . CYS B 1 434 ? -9 -17.266 -5.551 1 92.56 434 CYS B CA 1
ATOM 7731 C C . CYS B 1 434 ? -8.68 -15.914 -6.168 1 92.56 434 CYS B C 1
ATOM 7733 O O . CYS B 1 434 ? -7.512 -15.586 -6.383 1 92.56 434 CYS B O 1
ATOM 7735 N N . ASN B 1 435 ? -9.758 -15.141 -6.414 1 94.75 435 ASN B N 1
ATOM 7736 C CA . ASN B 1 435 ? -9.539 -13.797 -6.957 1 94.75 435 ASN B CA 1
ATOM 7737 C C . ASN B 1 435 ? -8.781 -12.914 -5.98 1 94.75 435 ASN B C 1
ATOM 7739 O O . ASN B 1 435 ? -7.848 -12.203 -6.371 1 94.75 435 ASN B O 1
ATOM 7743 N N . GLU B 1 436 ? -9.117 -12.977 -4.711 1 91.06 436 GLU B N 1
ATOM 7744 C CA . GLU B 1 436 ? -8.453 -12.172 -3.691 1 91.06 436 GLU B CA 1
ATOM 7745 C C . GLU B 1 436 ? -6.98 -12.547 -3.559 1 91.06 436 GLU B C 1
ATOM 7747 O O . GLU B 1 436 ? -6.125 -11.68 -3.373 1 91.06 436 GLU B O 1
ATOM 7752 N N . SER B 1 437 ? -6.723 -13.867 -3.572 1 91.5 437 SER B N 1
ATOM 7753 C CA . SER B 1 437 ? -5.348 -14.359 -3.514 1 91.5 437 SER B CA 1
ATOM 7754 C C . SER B 1 437 ? -4.527 -13.836 -4.688 1 91.5 437 SER B C 1
ATOM 7756 O O . SER B 1 437 ? -3.395 -13.383 -4.508 1 91.5 437 SER B O 1
ATOM 7758 N N . LEU B 1 438 ? -5.094 -13.906 -5.852 1 96.06 438 LEU B N 1
ATOM 7759 C CA . LEU B 1 438 ? -4.398 -13.43 -7.043 1 96.06 438 LEU B CA 1
ATOM 7760 C C . LEU B 1 438 ? -4.203 -11.914 -6.984 1 96.06 438 LEU B C 1
ATOM 7762 O O . LEU B 1 438 ? -3.143 -11.406 -7.355 1 96.06 438 LEU B O 1
ATOM 7766 N N . HIS B 1 439 ? -5.242 -11.188 -6.539 1 94.12 439 HIS B N 1
ATOM 7767 C CA . HIS B 1 439 ? -5.113 -9.742 -6.375 1 94.12 439 HIS B CA 1
ATOM 7768 C C . HIS B 1 439 ? -3.936 -9.391 -5.473 1 94.12 439 HIS B C 1
ATOM 7770 O O . HIS B 1 439 ? -3.176 -8.469 -5.762 1 94.12 439 HIS B O 1
ATOM 7776 N N . HIS B 1 440 ? -3.844 -10.141 -4.414 1 89.69 440 HIS B N 1
ATOM 7777 C CA . HIS B 1 440 ? -2.738 -9.914 -3.488 1 89.69 440 HIS B CA 1
ATOM 7778 C C . HIS B 1 440 ? -1.394 -10.086 -4.188 1 89.69 440 HIS B C 1
ATOM 7780 O O . HIS B 1 440 ? -0.479 -9.281 -3.986 1 89.69 440 HIS B O 1
ATOM 7786 N N . ARG B 1 441 ? -1.286 -11.086 -4.965 1 91.81 441 ARG B N 1
ATOM 7787 C CA . ARG B 1 441 ? -0.047 -11.344 -5.691 1 91.81 441 ARG B CA 1
ATOM 7788 C C . ARG B 1 441 ? 0.263 -10.211 -6.668 1 91.81 441 ARG B C 1
ATOM 7790 O O . ARG B 1 441 ? 1.419 -9.805 -6.809 1 91.81 441 ARG B O 1
ATOM 7797 N N . ILE B 1 442 ? -0.756 -9.758 -7.32 1 95.25 442 ILE B N 1
ATOM 7798 C CA . ILE B 1 442 ? -0.592 -8.672 -8.281 1 95.25 442 ILE B CA 1
ATOM 7799 C C . ILE B 1 442 ? -0.028 -7.438 -7.574 1 95.25 442 ILE B C 1
ATOM 7801 O O . ILE B 1 442 ? 0.932 -6.828 -8.047 1 95.25 442 ILE B O 1
ATOM 7805 N N . TRP B 1 443 ? -0.531 -7.164 -6.48 1 90.62 443 TRP B N 1
ATOM 7806 C CA . TRP B 1 443 ? -0.149 -5.922 -5.82 1 90.62 443 TRP B CA 1
ATOM 7807 C C . TRP B 1 443 ? 1.177 -6.082 -5.082 1 90.62 443 TRP B C 1
ATOM 7809 O O . TRP B 1 443 ? 1.784 -5.094 -4.66 1 90.62 443 TRP B O 1
ATOM 7819 N N . CYS B 1 444 ? 1.677 -7.309 -4.945 1 87.56 444 CYS B N 1
ATOM 7820 C CA . CYS B 1 444 ? 3.055 -7.527 -4.516 1 87.56 444 CYS B CA 1
ATOM 7821 C C . CYS B 1 444 ? 4.035 -7.113 -5.605 1 87.56 444 CYS B C 1
ATOM 7823 O O . CYS B 1 444 ? 5.141 -6.652 -5.309 1 87.56 444 CYS B O 1
ATOM 7825 N N . TYR B 1 445 ? 3.545 -7.273 -6.824 1 91.88 445 TYR B N 1
ATOM 7826 C CA . TYR B 1 445 ? 4.379 -6.922 -7.969 1 91.88 445 TYR B CA 1
ATOM 7827 C C . TYR B 1 445 ? 4.176 -5.465 -8.359 1 91.88 445 TYR B C 1
ATOM 7829 O O . TYR B 1 445 ? 4.941 -4.918 -9.164 1 91.88 445 TYR B O 1
ATOM 7837 N N . CYS B 1 446 ? 3.203 -4.871 -7.797 1 90.31 446 CYS B N 1
ATOM 7838 C CA . CYS B 1 446 ? 2.844 -3.492 -8.102 1 90.31 446 CYS B CA 1
ATOM 7839 C C . CYS B 1 446 ? 2.344 -2.77 -6.859 1 90.31 446 CYS B C 1
ATOM 7841 O O . CYS B 1 446 ? 1.147 -2.793 -6.562 1 90.31 446 CYS B O 1
ATOM 7843 N N . ASN B 1 447 ? 3.223 -2.041 -6.262 1 82.94 447 ASN B N 1
ATOM 7844 C CA . ASN B 1 447 ? 2.908 -1.406 -4.984 1 82.94 447 ASN B CA 1
ATOM 7845 C C . ASN B 1 447 ? 1.782 -0.387 -5.129 1 82.94 447 ASN B C 1
ATOM 7847 O O . ASN B 1 447 ? 1.903 0.576 -5.887 1 82.94 447 ASN B O 1
ATOM 7851 N N . LYS B 1 448 ? 0.67 -0.544 -4.328 1 78.75 448 LYS B N 1
ATOM 7852 C CA . LYS B 1 448 ? -0.522 0.292 -4.434 1 78.75 448 LYS B CA 1
ATOM 7853 C C . LYS B 1 448 ? -0.267 1.687 -3.867 1 78.75 448 LYS B C 1
ATOM 7855 O O . LYS B 1 448 ? -0.97 2.639 -4.211 1 78.75 448 LYS B O 1
ATOM 7860 N N . ALA B 1 449 ? 0.729 1.823 -3.016 1 74.5 449 ALA B N 1
ATOM 7861 C CA . ALA B 1 449 ? 0.94 3.076 -2.295 1 74.5 449 ALA B CA 1
ATOM 7862 C C . ALA B 1 449 ? 1.813 4.031 -3.102 1 74.5 449 ALA B C 1
ATOM 7864 O O . ALA B 1 449 ? 1.987 5.195 -2.723 1 74.5 449 ALA B O 1
ATOM 7865 N N . LYS B 1 450 ? 2.354 3.531 -4.184 1 79.19 450 LYS B N 1
ATOM 7866 C CA . LYS B 1 450 ? 3.238 4.34 -5.02 1 79.19 450 LYS B CA 1
ATOM 7867 C C . LYS B 1 450 ? 2.645 4.547 -6.41 1 79.19 450 LYS B C 1
ATOM 7869 O O . LYS B 1 450 ? 1.742 3.812 -6.82 1 79.19 450 LYS B O 1
ATOM 7874 N N . TYR B 1 451 ? 3.074 5.59 -6.977 1 77.75 451 TYR B N 1
ATOM 7875 C CA . TYR B 1 451 ? 2.654 5.797 -8.359 1 77.75 451 TYR B CA 1
ATOM 7876 C C . TYR B 1 451 ? 3.131 4.652 -9.25 1 77.75 451 TYR B C 1
ATOM 7878 O O . TYR B 1 451 ? 4.277 4.211 -9.141 1 77.75 451 TYR B O 1
ATOM 7886 N N . GLN B 1 452 ? 2.197 4.172 -10.055 1 83.81 452 GLN B N 1
ATOM 7887 C CA . GLN B 1 452 ? 2.514 3.098 -10.984 1 83.81 452 GLN B CA 1
ATOM 7888 C C . GLN B 1 452 ? 2.078 3.455 -12.406 1 83.81 452 GLN B C 1
ATOM 7890 O O . GLN B 1 452 ? 1.026 4.066 -12.602 1 83.81 452 GLN B O 1
ATOM 7895 N N . THR B 1 453 ? 2.908 3.119 -13.359 1 88.5 453 THR B N 1
ATOM 7896 C CA . THR B 1 453 ? 2.525 3.26 -14.758 1 88.5 453 THR B CA 1
ATOM 7897 C C . THR B 1 453 ? 1.716 2.055 -15.227 1 88.5 453 THR B C 1
ATOM 7899 O O . THR B 1 453 ? 1.723 1.007 -14.57 1 88.5 453 THR B O 1
ATOM 7902 N N . LYS B 1 454 ? 1.003 2.273 -16.312 1 93 454 LYS B N 1
ATOM 7903 C CA . LYS B 1 454 ? 0.278 1.149 -16.891 1 93 454 LYS B CA 1
ATOM 7904 C C . LYS B 1 454 ? 1.229 0.017 -17.266 1 93 454 LYS B C 1
ATOM 7906 O O . LYS B 1 454 ? 0.877 -1.159 -17.156 1 93 454 LYS B O 1
ATOM 7911 N N . ARG B 1 455 ? 2.383 0.341 -17.766 1 93.31 455 ARG B N 1
ATOM 7912 C CA . ARG B 1 455 ? 3.371 -0.67 -18.125 1 93.31 455 ARG B CA 1
ATOM 7913 C C . ARG B 1 455 ? 3.688 -1.574 -16.938 1 93.31 455 ARG B C 1
ATOM 7915 O O . ARG B 1 455 ? 3.732 -2.799 -17.078 1 93.31 455 ARG B O 1
ATOM 7922 N N . HIS B 1 456 ? 3.932 -0.943 -15.828 1 94.62 456 HIS B N 1
ATOM 7923 C CA . HIS B 1 456 ? 4.242 -1.717 -14.633 1 94.62 456 HIS B CA 1
ATOM 7924 C C . HIS B 1 456 ? 3.059 -2.58 -14.211 1 94.62 456 HIS B C 1
ATOM 7926 O O . HIS B 1 456 ? 3.238 -3.715 -13.766 1 94.62 456 HIS B O 1
ATOM 7932 N N . ALA B 1 457 ? 1.851 -2.027 -14.328 1 95.31 457 ALA B N 1
ATOM 7933 C CA . ALA B 1 457 ? 0.648 -2.791 -14.008 1 95.31 457 ALA B CA 1
ATOM 7934 C C . ALA B 1 457 ? 0.49 -3.988 -14.938 1 95.31 457 ALA B C 1
ATOM 7936 O O . ALA B 1 457 ? 0.159 -5.09 -14.492 1 95.31 457 ALA B O 1
ATOM 7937 N N . ASP B 1 458 ? 0.728 -3.715 -16.203 1 97.19 458 ASP B N 1
ATOM 7938 C CA . ASP B 1 458 ? 0.667 -4.801 -17.172 1 97.19 458 ASP B CA 1
ATOM 7939 C C . ASP B 1 458 ? 1.657 -5.91 -16.828 1 97.19 458 ASP B C 1
ATOM 7941 O O . ASP B 1 458 ? 1.325 -7.094 -16.906 1 97.19 458 ASP B O 1
ATOM 7945 N N . PHE B 1 459 ? 2.811 -5.512 -16.453 1 97.81 459 PHE B N 1
ATOM 7946 C CA . PHE B 1 459 ? 3.816 -6.48 -16.047 1 97.81 459 PHE B CA 1
ATOM 7947 C C . PHE B 1 459 ? 3.342 -7.262 -14.82 1 97.81 459 PHE B C 1
ATOM 7949 O O . PHE B 1 459 ? 3.418 -8.492 -14.797 1 97.81 459 PHE B O 1
ATOM 7956 N N . ALA B 1 460 ? 2.9 -6.551 -13.836 1 97.38 460 ALA B N 1
ATOM 7957 C CA . ALA B 1 460 ? 2.496 -7.152 -12.57 1 97.38 460 ALA B CA 1
ATOM 7958 C C . ALA B 1 460 ? 1.369 -8.164 -12.773 1 97.38 460 ALA B C 1
ATOM 7960 O O . ALA B 1 460 ? 1.425 -9.281 -12.25 1 97.38 460 ALA B O 1
ATOM 7961 N N . VAL B 1 461 ? 0.352 -7.785 -13.555 1 98.25 461 VAL B N 1
ATOM 7962 C CA . VAL B 1 461 ? -0.796 -8.656 -13.781 1 98.25 461 VAL B CA 1
ATOM 7963 C C . VAL B 1 461 ? -0.362 -9.891 -14.57 1 98.25 461 VAL B C 1
ATOM 7965 O O . VAL B 1 461 ? -0.681 -11.023 -14.195 1 98.25 461 VAL B O 1
ATOM 7968 N N . SER B 1 462 ? 0.401 -9.641 -15.633 1 98.56 462 SER B N 1
ATOM 7969 C CA . SER B 1 462 ? 0.846 -10.742 -16.484 1 98.56 462 SER B CA 1
ATOM 7970 C C . SER B 1 462 ? 1.721 -11.719 -15.703 1 98.56 462 SER B C 1
ATOM 7972 O O . SER B 1 462 ? 1.549 -12.938 -15.812 1 98.56 462 SER B O 1
ATOM 7974 N N . HIS B 1 463 ? 2.611 -11.172 -14.953 1 98 463 HIS B N 1
ATOM 7975 C CA . HIS B 1 463 ? 3.51 -12.031 -14.188 1 98 463 HIS B CA 1
ATOM 7976 C C . HIS B 1 463 ? 2.752 -12.797 -13.109 1 98 463 HIS B C 1
ATOM 7978 O O . HIS B 1 463 ? 2.986 -13.992 -12.914 1 98 463 HIS B O 1
ATOM 7984 N N . ALA B 1 464 ? 1.867 -12.156 -12.406 1 97.5 464 ALA B N 1
ATOM 7985 C CA . ALA B 1 464 ? 1.088 -12.789 -11.352 1 97.5 464 ALA B CA 1
ATOM 7986 C C . ALA B 1 464 ? 0.208 -13.898 -11.906 1 97.5 464 ALA B C 1
ATOM 7988 O O . ALA B 1 464 ? 0.09 -14.969 -11.305 1 97.5 464 ALA B O 1
ATOM 7989 N N . VAL B 1 465 ? -0.448 -13.602 -13.031 1 98.38 465 VAL B N 1
ATOM 7990 C CA . VAL B 1 465 ? -1.311 -14.594 -13.664 1 98.38 465 VAL B CA 1
ATOM 7991 C C . VAL B 1 465 ? -0.48 -15.797 -14.094 1 98.38 465 VAL B C 1
ATOM 7993 O O . VAL B 1 465 ? -0.882 -16.953 -13.883 1 98.38 465 VAL B O 1
ATOM 7996 N N . ALA B 1 466 ? 0.7 -15.547 -14.641 1 97.75 466 ALA B N 1
ATOM 7997 C CA . ALA B 1 466 ? 1.584 -16.625 -15.07 1 97.75 466 ALA B CA 1
ATOM 7998 C C . ALA B 1 466 ? 2.025 -17.469 -13.875 1 97.75 466 ALA B C 1
ATOM 8000 O O . ALA B 1 466 ? 1.965 -18.703 -13.93 1 97.75 466 ALA B O 1
ATOM 8001 N N . ASP B 1 467 ? 2.438 -16.828 -12.789 1 94.88 467 ASP B N 1
ATOM 8002 C CA . ASP B 1 467 ? 2.814 -17.516 -11.555 1 94.88 467 ASP B CA 1
ATOM 8003 C C . ASP B 1 467 ? 1.66 -18.359 -11.016 1 94.88 467 ASP B C 1
ATOM 8005 O O . ASP B 1 467 ? 1.864 -19.5 -10.586 1 94.88 467 ASP B O 1
ATOM 8009 N N . TYR B 1 468 ? 0.523 -17.766 -11.062 1 95.75 468 TYR B N 1
ATOM 8010 C CA . TYR B 1 468 ? -0.662 -18.391 -10.469 1 95.75 468 TYR B CA 1
ATOM 8011 C C . TYR B 1 468 ? -1.053 -19.656 -11.219 1 95.75 468 TYR B C 1
ATOM 8013 O O . TYR B 1 468 ? -1.355 -20.672 -10.602 1 95.75 468 TYR B O 1
ATOM 8021 N N . ASN B 1 469 ? -0.993 -19.594 -12.523 1 97.25 469 ASN B N 1
ATOM 8022 C CA . ASN B 1 469 ? -1.453 -20.703 -13.352 1 97.25 469 ASN B CA 1
ATOM 8023 C C . ASN B 1 469 ? -0.379 -21.781 -13.492 1 97.25 469 ASN B C 1
ATOM 8025 O O . ASN B 1 469 ? -0.694 -22.969 -13.641 1 97.25 469 ASN B O 1
ATOM 8029 N N . SER B 1 470 ? 0.949 -21.359 -13.477 1 95.75 470 SER B N 1
ATOM 8030 C CA . SER B 1 470 ? 1.939 -22.344 -13.922 1 95.75 470 SER B CA 1
ATOM 8031 C C . SER B 1 470 ? 3.035 -22.531 -12.875 1 95.75 470 SER B C 1
ATOM 8033 O O . SER B 1 470 ? 3.867 -23.422 -13 1 95.75 470 SER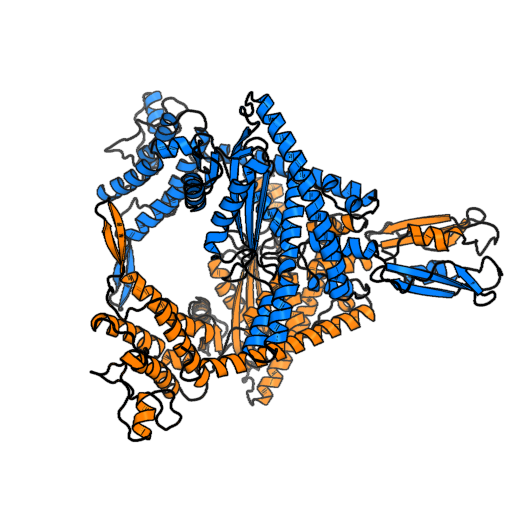 B O 1
ATOM 8035 N N . GLY B 1 471 ? 3.088 -21.672 -11.891 1 93.44 471 GLY B N 1
ATOM 8036 C CA . GLY B 1 471 ? 4.152 -21.75 -10.898 1 93.44 471 GLY B CA 1
ATOM 8037 C C . GLY B 1 471 ? 5.305 -20.812 -11.195 1 93.44 471 GLY B C 1
ATOM 8038 O O . GLY B 1 471 ? 5.387 -20.234 -12.281 1 93.44 471 GLY B O 1
ATOM 8039 N N . TYR B 1 472 ? 6.23 -20.734 -10.266 1 93.19 472 TYR B N 1
ATOM 8040 C CA . TYR B 1 472 ? 7.328 -19.766 -10.336 1 93.19 472 TYR B CA 1
ATOM 8041 C C . TYR B 1 472 ? 8.398 -20.234 -11.32 1 93.19 472 TYR B C 1
ATOM 8043 O O . TYR B 1 472 ? 9.047 -19.422 -11.977 1 93.19 472 TYR B O 1
ATOM 8051 N N . VAL B 1 473 ? 8.586 -21.531 -11.438 1 94.56 473 VAL B N 1
ATOM 8052 C CA . VAL B 1 473 ? 9.633 -22.078 -12.297 1 94.56 473 VAL B CA 1
ATOM 8053 C C . VAL B 1 473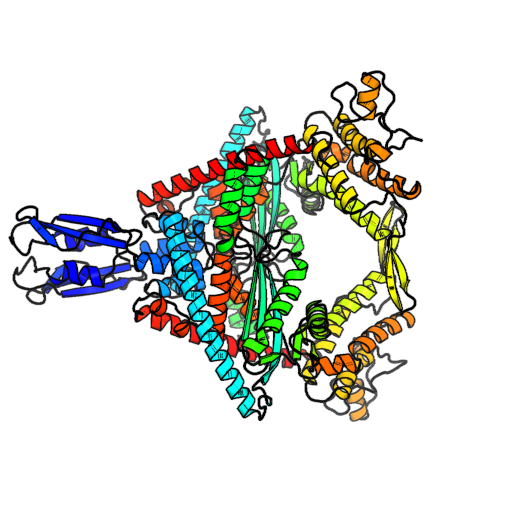 ? 9.289 -21.812 -13.758 1 94.56 473 VAL B C 1
ATOM 8055 O O . VAL B 1 473 ? 10.109 -21.281 -14.508 1 94.56 473 VAL B O 1
ATOM 8058 N N . ARG B 1 474 ? 8.086 -22.062 -14.109 1 93.69 474 ARG B N 1
ATOM 8059 C CA . ARG B 1 474 ? 7.68 -21.938 -15.508 1 93.69 474 ARG B CA 1
ATOM 8060 C C . ARG B 1 474 ? 7.469 -20.484 -15.891 1 93.69 474 ARG B C 1
ATOM 8062 O O . ARG B 1 474 ? 7.715 -20.094 -17.031 1 93.69 474 ARG B O 1
ATOM 8069 N N . SER B 1 475 ? 7.051 -19.656 -14.977 1 94.12 475 SER B N 1
ATOM 8070 C CA . SER B 1 475 ? 6.707 -18.266 -15.273 1 94.12 475 SER B CA 1
ATOM 8071 C C . SER B 1 475 ? 7.953 -17.391 -15.328 1 94.12 475 SER B C 1
ATOM 8073 O O . SER B 1 475 ? 7.902 -16.266 -15.812 1 94.12 475 SER B O 1
ATOM 8075 N N . CYS B 1 476 ? 9.094 -17.891 -14.852 1 95.62 476 CYS B N 1
ATOM 8076 C CA . CYS B 1 476 ? 10.328 -17.109 -14.883 1 95.62 476 CYS B CA 1
ATOM 8077 C C . CYS B 1 476 ? 10.711 -16.766 -16.312 1 95.62 476 CYS B C 1
ATOM 8079 O O . CYS B 1 476 ? 10.641 -17.625 -17.203 1 95.62 476 CYS B O 1
ATOM 8081 N N . LEU B 1 477 ? 11.227 -15.578 -16.625 1 96.5 477 LEU B N 1
ATOM 8082 C CA . LEU B 1 477 ? 11.383 -15.055 -17.984 1 96.5 477 LEU B CA 1
ATOM 8083 C C . LEU B 1 477 ? 12.797 -15.281 -18.5 1 96.5 477 LEU B C 1
ATOM 8085 O O . LEU B 1 477 ? 13.156 -14.82 -19.578 1 96.5 477 LEU B O 1
ATOM 8089 N N . ASP B 1 478 ? 13.625 -15.984 -17.75 1 93.19 478 ASP B N 1
ATOM 8090 C CA . ASP B 1 478 ? 15.016 -16.156 -18.156 1 93.19 478 ASP B CA 1
ATOM 8091 C C . ASP B 1 478 ? 15.102 -16.688 -19.578 1 93.19 478 ASP B C 1
ATOM 8093 O O . ASP B 1 478 ? 15.766 -16.094 -20.438 1 93.19 478 ASP B O 1
ATOM 8097 N N . THR B 1 479 ? 14.312 -17.688 -19.844 1 91.12 479 THR B N 1
ATOM 8098 C CA . THR B 1 479 ? 14.344 -18.281 -21.172 1 91.12 479 THR B CA 1
ATOM 8099 C C . THR B 1 479 ? 13.719 -17.359 -22.203 1 91.12 479 THR B C 1
ATOM 8101 O O . THR B 1 479 ? 14.219 -17.219 -23.328 1 91.12 479 THR B O 1
ATOM 8104 N N . ALA B 1 480 ? 12.656 -16.734 -21.891 1 95 480 ALA B N 1
ATOM 8105 C CA . ALA B 1 480 ? 11.977 -15.812 -22.797 1 95 480 ALA B CA 1
ATOM 8106 C C . ALA B 1 480 ? 12.867 -14.617 -23.141 1 95 480 ALA B C 1
ATOM 8108 O O . ALA B 1 480 ? 12.773 -14.055 -24.234 1 95 480 ALA B O 1
ATOM 8109 N N . LEU B 1 481 ? 13.797 -14.266 -22.25 1 95.19 481 LEU B N 1
ATOM 8110 C CA . LEU B 1 481 ? 14.695 -13.141 -22.453 1 95.19 481 LEU B CA 1
ATOM 8111 C C . LEU B 1 481 ? 15.992 -13.594 -23.125 1 95.19 481 LEU B C 1
ATOM 8113 O O . LEU B 1 481 ? 16.875 -12.773 -23.391 1 95.19 481 LEU B O 1
ATOM 8117 N N . GLY B 1 482 ? 16.141 -14.844 -23.344 1 92.5 482 GLY B N 1
ATOM 8118 C CA . GLY B 1 482 ? 17.297 -15.375 -24.047 1 92.5 482 GLY B CA 1
ATOM 8119 C C . GLY B 1 482 ? 18.438 -15.75 -23.125 1 92.5 482 GLY B C 1
ATOM 8120 O O . GLY B 1 482 ? 19.578 -15.875 -23.562 1 92.5 482 GLY B O 1
ATOM 8121 N N . TYR B 1 483 ? 18.156 -15.883 -21.859 1 92.31 483 TYR B N 1
ATOM 8122 C CA . TYR B 1 483 ? 19.203 -16.188 -20.906 1 92.31 483 TYR B CA 1
ATOM 8123 C C . TYR B 1 483 ? 19.094 -17.641 -20.422 1 92.31 483 TYR B C 1
ATOM 8125 O O . TYR B 1 483 ? 18 -18.203 -20.375 1 92.31 483 TYR B O 1
ATOM 8133 N N . ARG B 1 484 ? 20.219 -18.141 -20.016 1 90.62 484 ARG B N 1
ATOM 8134 C CA . ARG B 1 484 ? 20.234 -19.469 -19.438 1 90.62 484 ARG B CA 1
ATOM 8135 C C . ARG B 1 484 ? 19.875 -19.438 -17.953 1 90.62 484 ARG B C 1
ATOM 8137 O O . ARG B 1 484 ? 20.344 -18.562 -17.219 1 90.62 484 ARG B O 1
ATOM 8144 N N . ARG B 1 485 ? 19.109 -20.438 -17.578 1 91.81 485 ARG B N 1
ATOM 8145 C CA . ARG B 1 485 ? 18.734 -20.516 -16.172 1 91.81 485 ARG B CA 1
ATOM 8146 C C . ARG B 1 485 ? 19.844 -21.156 -15.344 1 91.81 485 ARG B C 1
ATOM 8148 O O . ARG B 1 485 ? 20.281 -22.281 -15.633 1 91.81 485 ARG B O 1
ATOM 8155 N N . SER B 1 486 ? 20.234 -20.484 -14.375 1 89.44 486 SER B N 1
ATOM 8156 C CA . SER B 1 486 ? 21.297 -21 -13.516 1 89.44 486 SER B CA 1
ATOM 8157 C C . SER B 1 486 ? 20.734 -22.031 -12.531 1 89.44 486 SER B C 1
ATOM 8159 O O . SER B 1 486 ? 19.547 -22.047 -12.25 1 89.44 486 SER B O 1
ATOM 8161 N N . ALA B 1 487 ? 21.594 -22.859 -11.992 1 89.69 487 ALA B N 1
ATOM 8162 C CA . ALA B 1 487 ? 21.203 -23.859 -10.992 1 89.69 487 ALA B CA 1
ATOM 8163 C C . ALA B 1 487 ? 20.703 -23.188 -9.719 1 89.69 487 ALA B C 1
ATOM 8165 O O . ALA B 1 487 ? 19.781 -23.672 -9.078 1 89.69 487 ALA B O 1
ATOM 8166 N N . VAL B 1 488 ? 21.297 -22.109 -9.469 1 87.62 488 VAL B N 1
ATOM 8167 C CA . VAL B 1 488 ? 20.906 -21.375 -8.273 1 87.62 488 VAL B CA 1
ATOM 8168 C C . VAL B 1 488 ? 19.469 -20.844 -8.43 1 87.62 488 VAL B C 1
ATOM 8170 O O . VAL B 1 488 ? 18.656 -20.984 -7.527 1 87.62 488 VAL B O 1
ATOM 8173 N N . THR B 1 489 ? 19.188 -20.266 -9.57 1 92.44 489 THR B N 1
ATOM 8174 C CA . THR B 1 489 ? 17.859 -19.75 -9.852 1 92.44 489 THR B CA 1
ATOM 8175 C C . THR B 1 489 ? 16.812 -20.859 -9.82 1 92.44 489 THR B C 1
ATOM 8177 O O . THR B 1 489 ? 15.766 -20.719 -9.195 1 92.44 489 THR B O 1
ATOM 8180 N N . GLN B 1 490 ? 17.188 -21.969 -10.398 1 94.44 490 GLN B N 1
ATOM 8181 C CA . GLN B 1 490 ? 16.281 -23.109 -10.445 1 94.44 490 GLN B CA 1
ATOM 8182 C C . GLN B 1 490 ? 15.945 -23.609 -9.039 1 94.44 490 GLN B C 1
ATOM 8184 O O . GLN B 1 490 ? 14.773 -23.797 -8.711 1 94.44 490 GLN B O 1
ATOM 8189 N N . LYS B 1 491 ? 16.906 -23.75 -8.297 1 93.38 491 LYS B N 1
ATOM 8190 C CA . LYS B 1 491 ? 16.734 -24.266 -6.941 1 93.38 491 LYS B CA 1
ATOM 8191 C C . LYS B 1 491 ? 15.867 -23.328 -6.105 1 93.38 491 LYS B C 1
ATOM 8193 O O . LYS B 1 491 ? 14.992 -23.781 -5.359 1 93.38 491 LYS B O 1
ATOM 8198 N N . GLN B 1 492 ? 16.125 -22.141 -6.219 1 91.31 492 GLN B N 1
ATOM 8199 C CA . GLN B 1 492 ? 15.391 -21.156 -5.422 1 91.31 492 GLN B CA 1
ATOM 8200 C C . GLN B 1 492 ? 13.938 -21.062 -5.859 1 91.31 492 GLN B C 1
ATOM 8202 O O . GLN B 1 492 ? 13.039 -20.938 -5.023 1 91.31 492 GLN B O 1
ATOM 8207 N N . LEU B 1 493 ? 13.68 -21.094 -7.121 1 92.81 493 LEU B N 1
ATOM 8208 C CA . LEU B 1 493 ? 12.312 -21.062 -7.625 1 92.81 493 LEU B CA 1
ATOM 8209 C C . LEU B 1 493 ? 11.539 -22.297 -7.168 1 92.81 493 LEU B C 1
ATOM 8211 O O . LEU B 1 493 ? 10.367 -22.203 -6.801 1 92.81 493 LEU B O 1
ATOM 8215 N N . GLU B 1 494 ? 12.211 -23.406 -7.152 1 93.69 494 GLU B N 1
ATOM 8216 C CA . GLU B 1 494 ? 11.586 -24.656 -6.684 1 93.69 494 GLU B CA 1
ATOM 8217 C C . GLU B 1 494 ? 11.25 -24.562 -5.195 1 93.69 494 GLU B C 1
ATOM 8219 O O . GLU B 1 494 ? 10.203 -25.062 -4.762 1 93.69 494 GLU B O 1
ATOM 8224 N N . LEU B 1 495 ? 12.18 -24 -4.523 1 89.69 495 LEU B N 1
ATOM 8225 C CA . LEU B 1 495 ? 11.938 -23.828 -3.098 1 89.69 495 LEU B CA 1
ATOM 8226 C C . LEU B 1 495 ? 10.734 -22.922 -2.863 1 89.69 495 LEU B C 1
ATOM 8228 O O . LEU B 1 495 ? 9.93 -23.156 -1.959 1 89.69 495 LEU B O 1
ATOM 8232 N N . MET B 1 496 ? 10.625 -21.906 -3.643 1 87.62 496 MET B N 1
ATOM 8233 C CA . MET B 1 496 ? 9.484 -21 -3.541 1 87.62 496 MET B CA 1
ATOM 8234 C C . MET B 1 496 ? 8.18 -21.734 -3.822 1 87.62 496 MET B C 1
ATOM 8236 O O . MET B 1 496 ? 7.18 -21.516 -3.127 1 87.62 496 MET B O 1
ATOM 8240 N N . GLU B 1 497 ? 8.148 -22.547 -4.773 1 90.19 497 GLU B N 1
ATOM 8241 C CA . GLU B 1 497 ? 6.961 -23.328 -5.117 1 90.19 497 GLU B CA 1
ATOM 8242 C C . GLU B 1 497 ? 6.598 -24.297 -4 1 90.19 497 GLU B C 1
ATOM 8244 O O . GLU B 1 497 ? 5.418 -24.469 -3.674 1 90.19 497 GLU B O 1
ATOM 8249 N N . LYS B 1 498 ? 7.641 -24.859 -3.475 1 89 498 LYS B N 1
ATOM 8250 C CA . LYS B 1 498 ? 7.418 -25.797 -2.373 1 89 498 LYS B CA 1
ATOM 8251 C C . LYS B 1 498 ? 6.809 -25.094 -1.167 1 89 498 LYS B C 1
ATOM 8253 O O . LYS B 1 498 ? 5.867 -25.594 -0.553 1 89 498 LYS B O 1
ATOM 8258 N N . ASN B 1 499 ? 7.355 -23.969 -0.889 1 82.62 499 ASN B N 1
ATOM 8259 C CA . ASN B 1 499 ? 6.848 -23.203 0.237 1 82.62 499 ASN B CA 1
ATOM 8260 C C . ASN B 1 499 ? 5.406 -22.766 0.011 1 82.62 499 ASN B C 1
ATOM 8262 O O . ASN B 1 499 ? 4.598 -22.75 0.943 1 82.62 499 ASN B O 1
ATOM 8266 N N . MET B 1 500 ? 5.086 -22.391 -1.117 1 81.12 500 MET B N 1
ATOM 8267 C CA . MET B 1 500 ? 3.727 -21.969 -1.457 1 81.12 500 MET B CA 1
ATOM 8268 C C . MET B 1 500 ? 2.746 -23.125 -1.29 1 81.12 500 MET B C 1
ATOM 8270 O O . MET B 1 500 ? 1.639 -22.938 -0.783 1 81.12 500 MET B O 1
ATOM 8274 N N . LYS B 1 501 ? 3.145 -24.297 -1.695 1 82.81 501 LYS B N 1
ATOM 8275 C CA . LYS B 1 501 ? 2.307 -25.484 -1.562 1 82.81 501 LYS B CA 1
ATOM 8276 C C . LYS B 1 501 ? 2.096 -25.844 -0.095 1 82.81 501 LYS B C 1
ATOM 8278 O O . LYS B 1 501 ? 0.993 -26.219 0.305 1 82.81 501 LYS B O 1
ATOM 8283 N N . GLU B 1 502 ? 3.146 -25.641 0.614 1 81.44 502 GLU B N 1
ATOM 8284 C CA . GLU B 1 502 ? 3.062 -25.953 2.039 1 81.44 502 GLU B CA 1
ATOM 8285 C C . GLU B 1 502 ? 2.143 -24.969 2.762 1 81.44 502 GLU B C 1
ATOM 8287 O O . GLU B 1 502 ? 1.381 -25.359 3.648 1 81.44 502 GLU B O 1
ATOM 8292 N N . GLN B 1 503 ? 2.258 -23.797 2.404 1 75.19 503 GLN B N 1
ATOM 8293 C CA . GLN B 1 503 ? 1.393 -22.781 2.998 1 75.19 503 GLN B CA 1
ATOM 8294 C C . GLN B 1 503 ? -0.073 -23.047 2.666 1 75.19 503 GLN B C 1
ATOM 8296 O O . GLN B 1 503 ? -0.95 -22.875 3.514 1 75.19 503 GLN B O 1
ATOM 8301 N N . ARG B 1 504 ? -0.308 -23.453 1.523 1 72.69 504 ARG B N 1
ATOM 8302 C CA . ARG B 1 504 ? -1.669 -23.781 1.104 1 72.69 504 ARG B CA 1
ATOM 8303 C C . ARG B 1 504 ? -2.223 -24.953 1.896 1 72.69 504 ARG B C 1
ATOM 8305 O O . ARG B 1 504 ? -3.395 -24.953 2.281 1 72.69 504 ARG B O 1
ATOM 8312 N N . LYS B 1 505 ? -1.359 -25.859 2.139 1 70.12 505 LYS B N 1
ATOM 8313 C CA . LYS B 1 505 ? -1.769 -27.031 2.902 1 70.12 505 LYS B CA 1
ATOM 8314 C C . LYS B 1 505 ? -2.09 -26.656 4.348 1 70.12 505 LYS B C 1
ATOM 8316 O O . LYS B 1 505 ? -3.08 -27.141 4.906 1 70.12 505 LYS B O 1
ATOM 8321 N N . ARG B 1 506 ? -1.332 -25.781 4.883 1 65.88 506 ARG B N 1
ATOM 8322 C CA . ARG B 1 506 ? -1.518 -25.359 6.273 1 65.88 506 ARG B CA 1
ATOM 8323 C C . ARG B 1 506 ? -2.799 -24.547 6.438 1 65.88 506 ARG B C 1
ATOM 8325 O O . ARG B 1 506 ? -3.535 -24.734 7.41 1 65.88 506 ARG B O 1
ATOM 8332 N N . ARG B 1 507 ? -3.051 -23.688 5.539 1 62.19 507 ARG B N 1
ATOM 8333 C CA . ARG B 1 507 ? -4.254 -22.875 5.59 1 62.19 507 ARG B CA 1
ATOM 8334 C C . ARG B 1 507 ? -5.508 -23.719 5.422 1 62.19 507 ARG B C 1
ATOM 8336 O O . ARG B 1 507 ? -6.535 -23.453 6.055 1 62.19 507 ARG B O 1
ATOM 8343 N N . GLY B 1 508 ? -5.379 -24.656 4.57 1 57.66 508 GLY B N 1
ATOM 8344 C CA . GLY B 1 508 ? -6.488 -25.578 4.406 1 57.66 508 GLY B CA 1
ATOM 8345 C C . GLY B 1 508 ? -6.801 -26.375 5.664 1 57.66 508 GLY B C 1
ATOM 8346 O O . GLY B 1 508 ? -7.969 -26.578 6.004 1 57.66 508 GLY B O 1
ATOM 8347 N N . MET B 1 509 ? -5.75 -26.609 6.441 1 53.53 509 MET B N 1
ATOM 8348 C CA . MET B 1 509 ? -5.922 -27.375 7.672 1 53.53 509 MET B CA 1
ATOM 8349 C C . MET B 1 509 ? -6.527 -26.516 8.773 1 53.53 509 MET B C 1
ATOM 8351 O O . MET B 1 509 ? -7.387 -26.969 9.523 1 53.53 509 MET B O 1
ATOM 8355 N N . LYS B 1 510 ? -6.113 -25.25 8.961 1 48.31 510 LYS B N 1
ATOM 8356 C CA . LYS B 1 510 ? -6.598 -24.328 9.992 1 48.31 510 LYS B CA 1
ATOM 8357 C C . LYS B 1 510 ? -8.078 -24 9.781 1 48.31 510 LYS B C 1
ATOM 8359 O O . LYS B 1 510 ? -8.852 -23.969 10.734 1 48.31 510 LYS B O 1
ATOM 8364 N N . ARG B 1 511 ? -8.469 -23.688 8.602 1 48.69 511 ARG B N 1
ATOM 8365 C CA . ARG B 1 511 ? -9.867 -23.422 8.297 1 48.69 511 ARG B CA 1
ATOM 8366 C C . ARG B 1 511 ? -10.75 -24.609 8.656 1 48.69 511 ARG B C 1
ATOM 8368 O O . ARG B 1 511 ? -11.852 -24.438 9.188 1 48.69 511 ARG B O 1
ATOM 8375 N N . LYS B 1 512 ? -10.336 -25.797 8.461 1 45.72 512 LYS B N 1
ATOM 8376 C CA . LYS B 1 512 ? -11.078 -26.984 8.859 1 45.72 512 LYS B CA 1
ATOM 8377 C C . LYS B 1 512 ? -11.203 -27.078 10.375 1 45.72 512 LYS B C 1
ATOM 8379 O O . LYS B 1 512 ? -12.266 -27.438 10.891 1 45.72 512 LYS B O 1
ATOM 8384 N N . ARG B 1 513 ? -10.227 -26.625 11.117 1 42.88 513 ARG B N 1
ATOM 8385 C CA . ARG B 1 513 ? -10.211 -26.719 12.57 1 42.88 513 ARG B CA 1
ATOM 8386 C C . ARG B 1 513 ? -11.078 -25.625 13.195 1 42.88 513 ARG B C 1
ATOM 8388 O O . ARG B 1 513 ? -11.727 -25.859 14.219 1 42.88 513 ARG B O 1
ATOM 8395 N N . GLU B 1 514 ? -10.852 -24.312 12.727 1 44.19 514 GLU B N 1
ATOM 8396 C CA . GLU B 1 514 ? -11.68 -23.234 13.25 1 44.19 514 GLU B CA 1
ATOM 8397 C C . GLU B 1 514 ? -13.164 -23.562 13.094 1 44.19 514 GLU B C 1
ATOM 8399 O O . GLU B 1 514 ? -13.984 -23.188 13.938 1 44.19 514 GLU B O 1
ATOM 8404 N N . LEU B 1 515 ? -13.508 -24.188 12.031 1 41.19 515 LEU B N 1
ATOM 8405 C CA . LEU B 1 515 ? -14.898 -24.641 11.898 1 41.19 515 LEU B CA 1
ATOM 8406 C C . LEU B 1 515 ? -15.266 -25.609 13.008 1 41.19 515 LEU B C 1
ATOM 8408 O O . LEU B 1 515 ? -16.422 -25.641 13.453 1 41.19 515 LEU B O 1
ATOM 8412 N N . ASP B 1 516 ? -14.289 -26.375 13.414 1 35.41 516 ASP B N 1
ATOM 8413 C CA . ASP B 1 516 ? -14.648 -27.391 14.383 1 35.41 516 ASP B CA 1
ATOM 8414 C C . ASP B 1 516 ? -14.812 -26.797 15.781 1 35.41 516 ASP B C 1
ATOM 8416 O O . ASP B 1 516 ? -15.664 -27.234 16.547 1 35.41 516 ASP B O 1
ATOM 8420 N N . THR B 1 517 ? -13.852 -25.969 16.094 1 34.69 517 THR B N 1
ATOM 8421 C CA . THR B 1 517 ? -13.805 -25.672 17.516 1 34.69 517 THR B CA 1
ATOM 8422 C C . THR B 1 517 ? -14.945 -24.75 17.922 1 34.69 517 THR B C 1
ATOM 8424 O O . THR B 1 517 ? -15.344 -24.719 19.078 1 34.69 517 THR B O 1
ATOM 8427 N N . SER B 1 518 ? -15.172 -23.781 17.094 1 34.09 518 SER B N 1
ATOM 8428 C CA . SER B 1 518 ? -16.016 -22.75 17.688 1 34.09 518 SER B CA 1
ATOM 8429 C C . SER B 1 518 ? -17.438 -23.281 17.922 1 34.09 518 SER B C 1
ATOM 8431 O O . SER B 1 518 ? -18.25 -22.625 18.578 1 34.09 518 SER B O 1
ATOM 8433 N N . TYR B 1 519 ? -17.734 -24.266 17.078 1 30.2 519 TYR B N 1
ATOM 8434 C CA . TYR B 1 519 ? -19.141 -24.625 17.297 1 30.2 519 TYR B CA 1
ATOM 8435 C C . TYR B 1 519 ? -19.297 -25.594 18.453 1 30.2 519 TYR B C 1
ATOM 8437 O O . TYR B 1 519 ? -19.906 -26.656 18.297 1 30.2 519 TYR B O 1
ATOM 8445 N N . GLU B 1 520 ? -18.188 -25.75 19.297 1 27.17 520 GLU B N 1
ATOM 8446 C CA . GLU B 1 520 ? -18.656 -26.547 20.438 1 27.17 520 GLU B CA 1
ATOM 8447 C C . GLU B 1 520 ? -19.719 -25.797 21.234 1 27.17 520 GLU B C 1
ATOM 8449 O O . GLU B 1 520 ? -19.734 -24.562 21.281 1 27.17 520 GLU B O 1
ATOM 8454 N N . PRO B 1 521 ? -20.719 -26.516 21.734 1 27.09 521 PRO B N 1
ATOM 8455 C CA . PRO B 1 521 ? -21.719 -26.156 22.75 1 27.09 521 PRO B CA 1
ATOM 8456 C C . PRO B 1 521 ? -21.078 -25.719 24.062 1 27.09 521 PRO B C 1
ATOM 8458 O O . PRO B 1 521 ? -20.125 -26.328 24.531 1 27.09 521 PRO B O 1
ATOM 8461 N N . GLY B 1 522 ? -20.922 -24.422 24.609 1 27.94 522 GLY B N 1
ATOM 8462 C CA . GLY B 1 522 ? -20.484 -23.703 25.797 1 27.94 522 GLY B CA 1
ATOM 8463 C C . GLY B 1 522 ? -19.438 -22.641 25.5 1 27.94 522 GLY B C 1
ATOM 8464 O O . GLY B 1 522 ? -18.953 -21.969 26.406 1 27.94 522 GLY B O 1
ATOM 8465 N N . GLY B 1 523 ? -18.781 -22.75 24.438 1 25.75 523 GLY B N 1
ATOM 8466 C CA . GLY B 1 523 ? -17.734 -21.75 24.25 1 25.75 523 GLY B CA 1
ATOM 8467 C C . GLY B 1 523 ? -18.281 -20.359 24.047 1 25.75 523 GLY B C 1
ATOM 8468 O O . GLY B 1 523 ? -17.531 -19.422 23.734 1 25.75 523 GLY B O 1
ATOM 8469 N N . HIS B 1 524 ? -19.406 -19.906 23.656 1 21.64 524 HIS B N 1
ATOM 8470 C CA . HIS B 1 524 ? -19.828 -18.516 23.781 1 21.64 524 HIS B CA 1
ATOM 8471 C C . HIS B 1 524 ? -19.891 -18.094 25.25 1 21.64 524 HIS B C 1
ATOM 8473 O O . HIS B 1 524 ? -20.375 -18.859 26.094 1 21.64 524 HIS B O 1
#

InterPro domains:
  IPR049012 Mutator-like transposase domain [PF20700] (5-378)

Organism: Cherax quadricarinatus (NCBI:txid27406)

Nearest PDB structures (foldseek):
  4nsp-assembly1_A  TM=5.026E-01  e=3.864E-01  Homo sapiens
  6wqq-assembly1_a  TM=3.347E-01  e=1.153E+00  Staphylococcus aureus
  6ozj-assembly1_A  TM=4.016E-01  e=1.992E+00  Mus musculus
  6ftd-assembly2_B  TM=2.565E-01  e=2.201E+00  Deinococcus radiodurans R1 = ATCC 13939 = DSM 20539
  3f3p-assembly1_D  TM=2.470E-01  e=9.777E+00  Saccharomyces cerevisiae

pLDDT: mean 86.1, std 13.4, range [21.22, 98.62]

Solvent-accessible surface area (backbone atoms only — not comparable to full-atom values): 56163 Å² total; per-residue (Å²): 72,53,58,64,68,57,47,35,72,42,46,48,67,67,32,52,27,79,84,75,66,72,42,57,31,42,80,43,81,43,74,56,61,48,31,44,41,67,31,35,36,23,82,78,78,64,53,69,35,40,70,80,79,68,93,63,91,64,88,46,68,67,41,43,25,47,51,51,23,35,40,61,50,23,46,54,66,72,44,49,52,52,25,28,22,58,54,59,38,60,79,70,54,70,68,59,50,48,51,47,50,50,52,52,30,52,48,36,44,53,52,23,53,51,49,32,52,53,42,47,51,50,49,53,52,52,37,45,75,72,71,47,71,50,46,98,87,53,38,29,76,40,47,28,29,46,50,56,51,64,41,50,50,84,95,46,45,51,37,29,37,19,41,34,25,32,61,82,82,64,37,54,60,48,70,36,81,38,21,59,55,35,72,68,58,52,51,50,51,50,33,40,73,70,62,76,40,54,70,66,58,51,53,51,45,55,66,67,39,59,87,70,50,52,52,75,42,85,73,56,64,84,45,35,43,29,53,29,46,43,54,52,56,56,49,27,58,82,70,38,33,38,72,38,30,40,32,32,65,81,85,46,63,39,62,56,44,46,50,57,41,24,76,55,92,28,73,40,75,88,52,77,67,41,74,30,35,22,46,70,64,54,31,48,45,53,36,52,52,52,52,48,54,52,58,70,41,42,42,73,40,66,40,96,87,68,50,67,41,71,39,58,64,75,65,69,94,32,48,89,38,72,67,54,40,50,50,52,25,50,50,42,38,50,30,50,62,72,28,42,75,65,46,51,66,54,28,33,41,47,37,48,20,53,54,35,44,30,54,24,37,80,93,54,72,37,58,90,56,42,57,72,35,78,83,26,85,40,64,55,35,24,22,54,59,66,72,42,80,58,74,58,38,75,80,64,66,49,50,44,52,62,58,69,72,56,43,49,52,54,48,48,53,50,51,60,67,46,28,68,72,51,29,58,27,34,36,80,57,43,63,56,60,67,52,53,53,50,51,52,47,21,41,48,21,34,42,45,85,48,91,72,53,61,65,51,46,51,30,16,47,25,45,35,51,23,31,71,62,62,31,52,65,71,50,49,53,44,62,79,72,74,39,83,80,46,70,57,24,51,53,45,29,50,49,50,46,51,51,52,52,50,51,52,53,51,51,56,51,48,56,58,43,58,63,53,59,64,72,47,88,76,76,122,73,51,57,62,68,57,47,35,71,40,46,47,65,68,33,54,28,80,83,75,65,71,41,58,30,42,81,42,81,43,73,56,62,46,31,44,42,66,31,34,35,23,81,79,79,62,54,70,33,41,70,79,80,69,92,65,90,64,90,46,67,65,41,44,26,48,51,52,24,36,39,61,49,23,46,55,67,69,46,49,52,52,26,28,23,57,55,61,39,59,80,70,54,69,66,60,50,49,52,46,50,50,52,50,28,52,47,35,44,53,52,23,53,52,48,31,52,53,42,47,51,50,49,52,52,53,37,44,74,70,72,47,70,51,46,99,87,54,38,30,75,41,46,28,29,46,50,58,52,65,41,49,50,85,93,45,47,51,36,30,35,19,42,33,26,33,63,83,82,65,36,56,61,49,72,37,81,38,21,57,55,36,72,69,58,52,49,50,51,51,33,41,73,70,62,75,42,54,70,67,59,51,53,53,44,55,65,67,38,58,86,71,50,50,53,74,41,86,75,56,65,83,45,36,42,30,53,28,45,43,54,53,55,56,50,27,60,82,69,36,33,38,73,38,29,40,31,33,65,84,85,44,62,38,62,57,44,46,52,57,41,25,79,56,90,27,74,39,74,89,52,78,70,42,73,30,35,21,45,71,64,54,32,47,46,54,37,52,51,52,52,47,54,52,58,69,43,42,43,72,42,67,40,96,85,68,52,66,40,71,40,59,66,71,63,67,92,32,46,87,38,72,65,52,39,50,49,52,24,50,49,41,38,50,32,51,62,71,29,41,74,65,45,51,65,55,27,34,41,46,35,49,19,53,54,36,44,28,54,25,37,81,91,55,72,37,57,88,56,42,57,72,36,79,82,25,84,39,64,56,35,24,21,54,60,67,73,43,82,56,72,61,39,76,80,64,69,51,50,45,52,61,60,69,72,57,42,50,53,55,50,48,52,53,49,63,66,44,28,68,72,50,29,58,27,32,36,82,57,44,62,57,61,66,51,53,54,49,52,52,49,21,41,48,21,33,42,45,88,46,94,73,52,62,65,51,47,49,30,16,46,25,48,36,50,22,31,71,64,60,32,51,66,71,47,49,53,46,61,78,73,72,41,82,81,46,69,57,24,52,51,46,31,50,49,51,47,49,51,52,54,49,51,52,53,50,53,57,50,50,57,58,45,58,62,53,58,67,70,43,86,76,73,122

Radius of gyration: 34.49 Å; Cα contacts (8 Å, |Δi|>4): 1624; chains: 2; bounding box: 103×91×71 Å

Foldseek 3Di:
DDDPVCCCVPPQQADADPPVRPFRWDWDWDDDQQDIWIKTAGPPPGDIDTDDDDPDPDDDPVLLVLLVVQLLQQHDDVVSQVVCVVVVTDDDDNVNSVVSLLVLLVLLLVLLVVLLLVLLVVVQVVVVVVVFAADPVLAGEFAWEKDKDFQDADPATFKMKIWIATQVVRATNDMDIAGADFPVLVVLVVCVVVPVDDPVRSVVCCVVCVVVGLHPDNDGPLCRRQVRLQVCQQCQVVSSYHHQEYEYAPPDCNLVSNQVQQPPPGPPVPGGRHYFYALVNLLCVQLVLLVVLQVVQFDQDQDPVRDTDGDRPQDDDQDPDNVVSVVLSVQLSLLLQVQQQVDLVSSLLSSVQLLQLLAAAPVRGRNVSFDADCPTLRQCRNCVNVVHHGDGPVVLNSYGDTDPVSSVVSVVSSCVSSDSSNSVSPNNNGHCVSVVVLVVQLCSSHPSNDDDGSSSSSSSNSLSSSCSSPNQQSSDCCVSVPHDDDPVNNVVSVVVRVVVVVVVVVVVVVVVVVSVPPSDRPPD/DDDPVCCCVPPQQADADPPVRPFRWDWDWDDDQQDIWIKTAGPPPGDIDTDDDDPDPDDDPVLLVLLVVCLLQQHDDVVSQVVCVVVVTDDDDNVNSVVSLLVLLVLLLVLLVVLLLVLLVVVQVVVVVVVFAADPVLAGEFAWEKDKDFQDADPATFKMKIWIATQVVRATNDMDIAGADFPVLVVLVVCVVVPVDDPVRSVVCCVVCVVVGQHPDNDGPLCRRQVRLQVCQQCQVVSRYHHQEYEYAPPDCNLVSQQVQQVPPGPPVPGHRHYFYQLVNLLCVQLVLLVVLQVVQFDQDQDPVRDTDGDRPQPDDQDPDNVLSVVLSVQLSLLLQVQQQVDLVSSLLSSVQLLQQLAAAPVRGRNVSFDADCPTLRQCRNCVNVVHHGDGPVVLNSYGDTDPVSSVVSVVSSCVSSDSSNSVSSNNNGHCVSVVVLVVQLCSSHPSNDDDGSSSSSSSNSLSSSCSSPNQQSSDCCVSVPHDDDPVNNVVSVVVRVVVVVVVVVVVVVVVVVSPPPSDNPPD

Secondary structure (DSSP, 8-state):
---HHHHHHHTGGGPBPTTTSSSBPEEEEEEETTEEEEEEE-TTT--EES-PPPSS-PPPHHHHHHHHHHHHTT--HHHHHHHHHHTTPPP--HHHHHHHHHHHHHHHHHHHHHHHHHHHHHHHHHHHHTT----TTSPEEEEEEEEEEEEEETTEEEEEEEEEEETTT--EEEEEEEE---HHHHHHHHHHHTT-S-HHHHHHHHHHHGGG------S-GGGHHHHHHHHHHHTSGGGTEEEEEEEE-TT-THHHHHHHHHHSS-S-TT-PPEEEE-HHHHHHHHHHHHHHHHHHTEEEEE-TTS-EEEEESS-STT---HHHHHHHHHHHHHHHHHTTTS-HHHHHHHHHHHHHHHT--SSS---TTSPPSTT-S-HHHHHHHTT-PPPPHHHHT------HHHHHHHHHHHHHHT-HHHHHHHTT----HHHHHHHHHHHHHS-TTS---HHHHHHHHHHHHHHHHH-HHHH--TTTTT-PPPHHHHHHHHHHHHHHHHHHHHHHHHHHHHHHHHTSTT--/---HHHHHHHTGGGPBPTTTSSSBPEEEEEEETTEEEEEEE-TTT--EES-PPPSS-PPPHHHHHHHHHHHHTT--HHHHHHHHHHTTPPP--HHHHHHHHHHHHHHHHHHHHHHHHHHHHHHHHHHHHTT----TTSPEEEEEEEEEEEEEETTEEEEEEEEEEETTT--EEEEEEEE---HHHHHHHHHHHTT-S-HHHHHHHHHHHGGG------S-GGGHHHHHHHHHHHTSGGGTEEEEEEEE-TT-THHHHHHHHHSSS-S-TT-PPEEEE-HHHHHHHHHHHHHHHHHHTEEEEE-TTS-EEEEES--STT---HHHHHHHHHHHHHHHHHTTTS-HHHHHHHHHHHHHHHT--SSS---TTSPPSTT-S-HHHHHHHTT-PPPPHHHHT------HHHHHHHHHHHHHHT-HHHHHHHTT----HHHHHHHHHHHHHS-TTS---HHHHHHHHHHHHHHHHH-HHHH--TTTTT-PPPHHHHHHHHHHHHHHHHHHHHHHHHHHHHHHHTTSTT--

Sequence (1048 aa):
MIDCNKLYNTVLSEMFCSECCVEIMQTKYYDQHLETVVVLECPGCGHQLGEKPSEKNVENEITCRMVYGEMVAGEGYSAFTRRNALCTLPHITLETYNKYASMITEKCIESCQKILAESRDLIVEEYRKLKIEPDVNGILDIDVTYDGTWHKRGHHSNIGIGIVIDAVTKLVVDYQVLCKYCHVCAYMESSYSKQTTSLEKYEQYKNEHEHKCYINYSGTAAKMESDAAAKIWQRSLDKNLRYKTIVSDGDSSTYKTIVDLNDGEGPYPDVNVEKQECINHYSKRLKTRLTNLVKSHYVEKELKTGRKRKEFAMKKKGMLTDFVINKLAQYFHKNLREKIGHGVEDMRNSIMASFFHCSSTDEKPQHHLCPTGDKSWCFYQKAAAADLPPPSHTKMKVQFQLEPAYMEEVHNVYKDLTSDEMMQRCIKGRTQNCNESLHHRIWCYCNKAKYQTKRHADFAVSHAVADYNSGYVRSCLDTALGYRRSAVTQKQLELMEKNMKEQRKRRGMKRKRELDTSYEPGGHMIDCNKLYNTVLSEMFCSECCVEIMQTKYYDQHLETVVVLECPGCGHQLGEKPSEKNVENEITCRMVYGEMVAGEGYSAFTRRNALCTLPHITLETYNKYASMITEKCIESCQKILAESRDLIVEEYRKLKIEPDVNGILDIDVTYDGTWHKRGHHSNIGIGIVIDAVTKLVVDYQVLCKYCHVCAYMESSYSKQTTSLEKYEQYKNEHEHKCYINYSGTAAKMESDAAAKIWQRSLDKNLRYKTIVSDGDSSTYKTIVDLNDGEGPYPDVNVEKQECINHYSKRLKTRLTNLVKSHYVEKELKTGRKRKEFAMKKKGMLTDFVINKLAQYFHKNLREKIGHGVEDMRNSIMASFFHCSSTDEKPQHHLCPTGDKSWCFYQKAAAADLPPPSHTKMKVQFQLEPAYMEEVHNVYKDLTSDEMMQRCIKGRTQNCNESLHHRIWCYCNKAKYQTKRHADFAVSHAVADYNSGYVRSCLDTALGYRRSAVTQKQLELMEKNMKEQRKRRGMKRKRELDTSYEPGGH